Protein AF-A0AAW9MTL5-F1 (afdb_monomer_lite)

Organism: NCBI:txid2053367

Radius of gyration: 68.15 Å; chains: 1; bounding box: 134×142×180 Å

Sequence (869 aa):
MYVNPNKAVVLKGFDPEVTPDTGYDFAGWDTPIEKKIQYSKGDVIKALYNEKGDVIPQEKPDGSDKPAGYITVTFDKGTNGELEGKTVYYVKPNKEVTVPAPKVKPAVGYEFSKWDKELTQTFKEDTKITAEYKTLENIIPQKNTDGSDKPDGYVTVTFKSDANGTLSGTTVYYVKSNTEVDLTSTADAIGKNPNVGYTEDGGTWTPAIESKRYDADAEYTFKFKPLDDVIPKTKDDDSERPEGYVKVTLIPTDKATDIANKVYFVNPNKEVTITNKPEGKTETIDGINYTYIFTGWTVTKGTIASWSDENIKGTFIQDTEITAQYKTSVNPGELIAAPVGKENVITPVGVKPDAKDLIKNIPGSEKDPLPDGTSFDYAENGEPNVNEAGKTTAKVKVTYPNGKTVIVEVPITVVGNVVPQKPGEDKPNVPSNYVKVTFVIDPHTGGKIADGETTIYYVNPDKEVTVPQPKTVAETGYEFEKWNPDTSTAKKYDKDTTVKGNFKKLEDIIPSTDENGKPNAKPEGYVTVRFLTNDNGSLEGETVYYVNPKAKITMKDIKAPTIIPNDDYLVANPEWRPDLTDDNSKIISDRWYLANYKAKVKNPTEFKITYISGNPEGGKVDPKSEVVKIDGGEIKGSTATPNECYKFVKWIDADGNKVSDSEYFVPTDRKEATYVAIFEKKQTTVLVPDPIPCPNPDKPEPKPEKPETDRTSGKDRIETGIEVSKKYFDKSKIVIIADEKDFPDSMTASVLSKILRAPILLTNTNKLDPRVAAEIKRLGAEDVIIVGGENSISEKVAKELANYDKDTVERLAGKDRYETSAEVARRVVGLTGQKRLRSNSKRRNLRRRPNNRSICSKRRIPNPTSKEK

Structure (mmCIF, N/CA/C/O backbone):
data_AF-A0AAW9MTL5-F1
#
_entry.id   AF-A0AAW9MTL5-F1
#
loop_
_atom_site.group_PDB
_atom_site.id
_atom_site.type_symbol
_atom_site.label_atom_id
_atom_site.label_alt_id
_atom_site.label_comp_id
_atom_site.label_asym_id
_atom_site.label_entity_id
_atom_site.label_seq_id
_atom_site.pdbx_PDB_ins_code
_atom_site.Cartn_x
_atom_site.Cartn_y
_atom_site.Cartn_z
_atom_site.occupancy
_atom_site.B_iso_or_equiv
_atom_site.auth_seq_id
_atom_site.auth_comp_id
_atom_site.auth_asym_id
_atom_site.auth_atom_id
_atom_site.pdbx_PDB_model_num
ATOM 1 N N . MET A 1 1 ? -60.647 -87.574 98.867 1.00 71.38 1 MET A N 1
ATOM 2 C CA . MET A 1 1 ? -62.039 -87.717 99.351 1.00 71.38 1 MET A CA 1
ATOM 3 C C . MET A 1 1 ? -62.560 -89.091 98.949 1.00 71.38 1 MET A C 1
ATOM 5 O O . MET A 1 1 ? -62.237 -89.525 97.852 1.00 71.38 1 MET A O 1
ATOM 9 N N . TYR A 1 2 ? -63.313 -89.785 99.807 1.00 76.94 2 TYR A N 1
ATOM 10 C CA . TYR A 1 2 ? -63.921 -91.079 99.465 1.00 76.94 2 TYR A CA 1
ATOM 11 C C . TYR A 1 2 ? -65.425 -90.900 99.268 1.00 76.94 2 TYR A C 1
ATOM 13 O O . TYR A 1 2 ? -66.109 -90.412 100.163 1.00 76.94 2 TYR A O 1
ATOM 21 N N . VAL A 1 3 ? -65.933 -91.298 98.103 1.00 77.88 3 VAL A N 1
ATOM 22 C CA . VAL A 1 3 ? -67.362 -91.257 97.762 1.00 77.88 3 VAL A CA 1
ATOM 23 C C . VAL A 1 3 ? -67.826 -92.644 97.332 1.00 77.88 3 VAL A C 1
ATOM 25 O O . VAL A 1 3 ? -67.032 -93.433 96.824 1.00 77.88 3 VAL A O 1
ATOM 28 N N . ASN A 1 4 ? -69.096 -92.979 97.567 1.00 79.62 4 ASN A N 1
ATOM 29 C CA . ASN A 1 4 ? -69.644 -94.267 97.140 1.00 79.62 4 ASN A CA 1
ATOM 30 C C . ASN A 1 4 ? -69.845 -94.252 95.610 1.00 79.62 4 ASN A C 1
ATOM 32 O O . ASN A 1 4 ? -70.708 -93.503 95.152 1.00 79.62 4 ASN A O 1
ATOM 36 N N . PRO A 1 5 ? -69.126 -95.080 94.829 1.00 77.75 5 PRO A N 1
ATOM 37 C CA . PRO A 1 5 ? -69.142 -94.997 93.366 1.00 77.75 5 PRO A CA 1
ATOM 38 C C . PRO A 1 5 ? -70.513 -95.326 92.749 1.00 77.75 5 PRO A C 1
ATOM 40 O O . PRO A 1 5 ? -70.828 -94.859 91.661 1.00 77.75 5 PRO A O 1
ATOM 43 N N . ASN A 1 6 ? -71.382 -96.055 93.463 1.00 77.44 6 ASN A N 1
ATOM 44 C CA . ASN A 1 6 ? -72.721 -96.419 92.982 1.00 77.44 6 ASN A CA 1
ATOM 45 C C . ASN A 1 6 ? -73.793 -95.361 93.300 1.00 77.44 6 ASN A C 1
ATOM 47 O O . ASN A 1 6 ? -74.970 -95.553 92.990 1.00 77.44 6 ASN A O 1
ATOM 51 N N . LYS A 1 7 ? -73.427 -94.231 93.918 1.00 79.25 7 LYS A N 1
ATOM 52 C CA . LYS A 1 7 ? -74.349 -93.131 94.233 1.00 79.25 7 LYS A CA 1
ATOM 53 C C . LYS A 1 7 ? -73.843 -91.821 93.655 1.00 79.25 7 LYS A C 1
ATOM 55 O O . LYS A 1 7 ? -72.690 -91.455 93.833 1.00 79.25 7 LYS A O 1
ATOM 60 N N . ALA A 1 8 ? -74.749 -91.084 93.022 1.00 83.19 8 ALA A N 1
ATOM 61 C CA . ALA A 1 8 ? -74.452 -89.733 92.588 1.00 83.19 8 ALA A CA 1
ATOM 62 C C . ALA A 1 8 ? -74.334 -88.803 93.810 1.00 83.19 8 ALA A C 1
ATOM 64 O O . ALA A 1 8 ? -75.218 -88.803 94.676 1.00 83.19 8 ALA A O 1
ATOM 65 N N . VAL A 1 9 ? -73.263 -88.015 93.878 1.00 84.12 9 VAL A N 1
ATOM 66 C CA . VAL A 1 9 ? -72.957 -87.084 94.976 1.00 84.12 9 VAL A CA 1
ATOM 67 C C . VAL A 1 9 ? -72.584 -85.709 94.417 1.00 84.12 9 VAL A C 1
ATOM 69 O O . VAL A 1 9 ? -72.175 -85.603 93.267 1.00 84.12 9 VAL A O 1
ATOM 72 N N . VAL A 1 10 ? -72.787 -84.657 95.211 1.00 88.00 10 VAL A N 1
ATOM 73 C CA . VAL A 1 10 ? -72.347 -83.283 94.909 1.00 88.00 10 VAL A CA 1
ATOM 74 C C . VAL A 1 10 ? -71.097 -83.022 95.737 1.00 88.00 10 VAL A C 1
ATOM 76 O O . VAL A 1 10 ? -71.094 -83.350 96.923 1.00 88.00 10 VAL A O 1
ATOM 79 N N . LEU A 1 11 ? -70.055 -82.459 95.126 1.00 88.12 11 LEU A N 1
ATOM 80 C CA . LEU A 1 11 ? -68.767 -82.218 95.786 1.00 88.12 11 LEU A CA 1
ATOM 81 C C . LEU A 1 11 ? -68.521 -80.748 96.152 1.00 88.12 11 LEU A C 1
ATOM 83 O O . LEU A 1 11 ? -67.544 -80.455 96.833 1.00 88.12 11 LEU A O 1
ATOM 87 N N . LYS A 1 12 ? -69.403 -79.828 95.745 1.00 83.69 12 LYS A N 1
ATOM 88 C CA . LYS A 1 12 ? -69.357 -78.414 96.151 1.00 83.69 12 LYS A CA 1
ATOM 89 C C . LYS A 1 12 ? -69.330 -78.275 97.679 1.00 83.69 12 LYS A C 1
ATOM 91 O O . LYS A 1 12 ? -70.178 -78.855 98.357 1.00 83.69 12 LYS A O 1
ATOM 96 N N . GLY A 1 13 ? -68.376 -77.500 98.200 1.00 81.94 13 GLY A N 1
ATOM 97 C CA . GLY A 1 13 ? -68.136 -77.336 99.639 1.00 81.94 13 GLY A CA 1
ATOM 98 C C . GLY A 1 13 ? -67.100 -78.307 100.217 1.00 81.94 13 GLY A C 1
ATOM 99 O O . GLY A 1 13 ? -66.765 -78.205 101.394 1.00 81.94 13 GLY A O 1
ATOM 100 N N . PHE A 1 14 ? -66.583 -79.228 99.398 1.00 84.38 14 PHE A N 1
ATOM 101 C CA . PHE A 1 14 ? -65.423 -80.072 99.705 1.00 84.38 14 PHE A CA 1
ATOM 102 C C . PHE A 1 14 ? -64.233 -79.787 98.775 1.00 84.38 14 PHE A C 1
ATOM 104 O O . PHE A 1 14 ? -63.216 -80.479 98.851 1.00 84.38 14 PHE A O 1
ATOM 111 N N . ASP A 1 15 ? -64.372 -78.822 97.867 1.00 82.56 15 ASP A N 1
ATOM 112 C CA . ASP A 1 15 ? -63.312 -78.369 96.983 1.00 82.56 15 ASP A CA 1
ATOM 113 C C . ASP A 1 15 ? -62.214 -77.633 97.760 1.00 82.56 15 ASP A C 1
ATOM 115 O O . ASP A 1 15 ? -62.500 -76.949 98.745 1.00 82.56 15 ASP A O 1
ATOM 119 N N . PRO A 1 16 ? -60.941 -77.808 97.370 1.00 84.44 16 PRO A N 1
ATOM 120 C CA . PRO A 1 16 ? -59.863 -77.065 97.992 1.00 84.44 16 PRO A CA 1
ATOM 121 C C . PRO A 1 16 ? -59.968 -75.586 97.610 1.00 84.44 16 PRO A C 1
ATOM 123 O O . PRO A 1 16 ? -60.441 -75.238 96.528 1.00 84.44 16 PRO A O 1
ATOM 126 N N . GLU A 1 17 ? -59.470 -74.721 98.485 1.00 81.31 17 GLU A N 1
ATOM 127 C CA . GLU A 1 17 ? -59.284 -73.314 98.154 1.00 81.31 17 GLU A CA 1
ATOM 128 C C . GLU A 1 17 ? -58.236 -73.189 97.040 1.00 81.31 17 GLU A C 1
ATOM 130 O O . GLU A 1 17 ? -57.167 -73.805 97.101 1.00 81.31 17 GLU A O 1
ATOM 135 N N . VAL A 1 18 ? -58.565 -72.429 95.995 1.00 80.88 18 VAL A N 1
ATOM 136 C CA . VAL A 1 18 ? -57.701 -72.244 94.829 1.00 80.88 18 VAL A CA 1
ATOM 137 C C . VAL A 1 18 ? -57.192 -70.812 94.808 1.00 80.88 18 VAL A C 1
ATOM 139 O O . VAL A 1 18 ? -57.977 -69.874 94.688 1.00 80.88 18 VAL A O 1
ATOM 142 N N . THR A 1 19 ? -55.871 -70.659 94.847 1.00 78.62 19 THR A N 1
ATOM 143 C CA . THR A 1 19 ? -55.185 -69.381 94.636 1.00 78.62 19 THR A CA 1
ATOM 144 C C . THR A 1 19 ? -54.468 -69.445 93.286 1.00 78.62 19 THR A C 1
ATOM 146 O O . THR A 1 19 ? -53.452 -70.132 93.192 1.00 78.62 19 THR A O 1
ATOM 149 N N . PRO A 1 20 ? -54.994 -68.803 92.226 1.00 79.12 20 PRO A N 1
ATOM 150 C CA . PRO A 1 20 ? -54.336 -68.778 90.923 1.00 79.12 20 PRO A CA 1
ATOM 151 C C . PRO A 1 20 ? -52.971 -68.080 90.971 1.00 79.12 20 PRO A C 1
ATOM 153 O O . PRO A 1 20 ? -52.792 -67.107 91.706 1.00 79.12 20 PRO A O 1
ATOM 156 N N . ASP A 1 21 ? -52.042 -68.527 90.124 1.00 80.06 21 ASP A N 1
ATOM 157 C CA . ASP A 1 21 ? -50.793 -67.805 89.872 1.00 80.06 21 ASP A CA 1
ATOM 158 C C . ASP A 1 21 ? -51.058 -66.463 89.163 1.00 80.06 21 ASP A C 1
ATOM 160 O O . ASP A 1 21 ? -52.034 -66.300 88.424 1.00 80.06 21 ASP A O 1
ATOM 164 N N . THR A 1 22 ? -50.152 -65.496 89.333 1.00 76.88 22 THR A N 1
ATOM 165 C CA . THR A 1 22 ? -50.244 -64.178 88.685 1.00 76.88 22 THR A CA 1
ATOM 166 C C . THR A 1 22 ? -50.429 -64.302 87.169 1.00 76.88 22 THR A C 1
ATOM 168 O O . THR A 1 22 ? -49.586 -64.852 86.454 1.00 76.88 22 THR A O 1
ATOM 171 N N . GLY A 1 23 ? -51.513 -63.713 86.663 1.00 79.44 23 GLY A N 1
ATOM 172 C CA . GLY A 1 23 ? -51.881 -63.780 85.246 1.00 79.44 23 GLY A CA 1
ATOM 173 C C . GLY A 1 23 ? -52.897 -64.862 84.913 1.00 79.44 23 GLY A C 1
ATOM 174 O O . GLY A 1 23 ? -53.166 -65.058 83.735 1.00 79.44 23 GLY A O 1
ATOM 175 N N . TYR A 1 24 ? -53.480 -65.519 85.913 1.00 80.75 24 TYR A N 1
ATOM 176 C CA . TYR A 1 24 ? -54.536 -66.503 85.726 1.00 80.75 24 TYR A CA 1
ATOM 177 C C . TYR A 1 24 ? -55.735 -66.212 86.630 1.00 80.75 24 TYR A C 1
ATOM 179 O O . TYR A 1 24 ? -55.569 -65.829 87.783 1.00 80.75 24 TYR A O 1
ATOM 187 N N . ASP A 1 25 ? -56.944 -66.427 86.116 1.00 80.94 25 ASP A N 1
ATOM 188 C CA . ASP A 1 25 ? -58.171 -66.461 86.918 1.00 80.94 25 ASP A CA 1
ATOM 189 C C . ASP A 1 25 ? -58.690 -67.890 87.005 1.00 80.94 25 ASP A C 1
ATOM 191 O O . ASP A 1 25 ? -58.700 -68.603 86.001 1.00 80.94 25 ASP A O 1
ATOM 195 N N . PHE A 1 26 ? -59.162 -68.305 88.183 1.00 84.06 26 PHE A N 1
ATOM 196 C CA . PHE A 1 26 ? -59.838 -69.590 88.333 1.00 84.06 26 PHE A CA 1
ATOM 197 C C . PHE A 1 26 ? -61.119 -69.603 87.488 1.00 84.06 26 PHE A C 1
ATOM 199 O O . PHE A 1 26 ? -62.048 -68.834 87.727 1.00 84.06 26 PHE A O 1
ATOM 206 N N . ALA A 1 27 ? -61.157 -70.476 86.484 1.00 84.06 27 ALA A N 1
ATOM 207 C CA . ALA A 1 27 ? -62.264 -70.601 85.540 1.00 84.06 27 ALA A CA 1
ATOM 208 C C . ALA A 1 27 ? -63.310 -71.635 85.991 1.00 84.06 27 ALA A C 1
ATOM 210 O O . ALA A 1 27 ? -64.392 -71.718 85.410 1.00 84.06 27 ALA A O 1
ATOM 211 N N . GLY A 1 28 ? -62.993 -72.424 87.020 1.00 85.12 28 GLY A N 1
ATOM 212 C CA . GLY A 1 28 ? -63.819 -73.515 87.519 1.00 85.12 28 GLY A CA 1
ATOM 213 C C . GLY A 1 28 ? -63.063 -74.839 87.548 1.00 85.12 28 GLY A C 1
ATOM 214 O O . GLY A 1 28 ? -61.854 -74.905 87.344 1.00 85.12 28 GLY A O 1
ATOM 215 N N . TRP A 1 29 ? -63.792 -75.917 87.801 1.00 88.00 29 TRP A N 1
ATOM 216 C CA . TRP A 1 29 ? -63.258 -77.276 87.791 1.00 88.00 29 TRP A CA 1
ATOM 217 C C . TRP A 1 29 ? -63.551 -77.942 86.441 1.00 88.00 29 TRP A C 1
ATOM 219 O O . TRP A 1 29 ? -64.636 -77.757 85.889 1.00 88.00 29 TRP A O 1
ATOM 229 N N . ASP A 1 30 ? -62.611 -78.732 85.916 1.00 87.75 30 ASP A N 1
ATOM 230 C CA . ASP A 1 30 ? -62.773 -79.461 84.645 1.00 87.75 30 ASP A CA 1
ATOM 231 C C . ASP A 1 30 ? -63.940 -80.461 84.669 1.00 87.75 30 ASP A C 1
ATOM 233 O O . ASP A 1 30 ? -64.544 -80.767 83.641 1.00 87.75 30 ASP A O 1
ATOM 237 N N . THR A 1 31 ? -64.306 -80.903 85.870 1.00 85.75 31 THR A N 1
ATOM 238 C CA . THR A 1 31 ? -65.473 -81.723 86.162 1.00 85.75 31 THR A CA 1
ATOM 239 C C . THR A 1 31 ? -66.445 -80.921 87.034 1.00 85.75 31 THR A C 1
ATOM 241 O O . THR A 1 31 ? -66.034 -80.374 88.059 1.00 85.75 31 THR A O 1
ATOM 244 N N . PRO A 1 32 ? -67.748 -80.852 86.698 1.00 83.88 32 PRO A N 1
ATOM 245 C CA . PRO A 1 32 ? -68.708 -80.016 87.414 1.00 83.88 32 PRO A CA 1
ATOM 246 C C . PRO A 1 32 ? -69.022 -80.574 88.810 1.00 83.88 32 PRO A C 1
ATOM 248 O O . PRO A 1 32 ? -69.934 -81.381 88.984 1.00 83.88 32 PRO A O 1
ATOM 251 N N . ILE A 1 33 ? -68.295 -80.098 89.821 1.00 85.69 33 ILE A N 1
ATOM 252 C CA . ILE A 1 33 ? -68.439 -80.518 91.226 1.00 85.69 33 ILE A CA 1
ATOM 253 C C . ILE A 1 33 ? -69.758 -80.086 91.881 1.00 85.69 33 ILE A C 1
ATOM 255 O O . ILE A 1 33 ? -70.152 -80.626 92.915 1.00 85.69 33 ILE A O 1
ATOM 259 N N . GLU A 1 34 ? -70.461 -79.120 91.289 1.00 86.00 34 GLU A N 1
ATOM 260 C CA . GLU A 1 34 ? -71.737 -78.614 91.808 1.00 86.00 34 GLU A CA 1
ATOM 261 C C . GLU A 1 34 ? -72.931 -79.502 91.451 1.00 86.00 34 GLU A C 1
ATOM 263 O O . GLU A 1 34 ? -74.001 -79.389 92.050 1.00 86.00 34 GLU A O 1
ATOM 268 N N . LYS A 1 35 ? -72.766 -80.389 90.465 1.00 85.94 35 LYS A N 1
ATOM 269 C CA . LYS A 1 35 ? -73.828 -81.276 89.991 1.00 85.94 35 LYS A CA 1
ATOM 270 C C . LYS A 1 35 ? -73.754 -82.619 90.709 1.00 85.94 35 LYS A C 1
ATOM 272 O O . LYS A 1 35 ? -72.680 -83.105 91.039 1.00 85.94 35 LYS A O 1
ATOM 277 N N . LYS A 1 36 ? -74.914 -83.246 90.930 1.00 85.12 36 LYS A N 1
ATOM 278 C CA . LYS A 1 36 ? -74.996 -84.572 91.553 1.00 85.12 36 LYS A CA 1
ATOM 279 C C . LYS A 1 36 ? -74.680 -85.640 90.510 1.00 85.12 36 LYS A C 1
ATOM 281 O O . LYS A 1 36 ? -75.563 -86.010 89.740 1.00 85.12 36 LYS A O 1
ATOM 286 N N . ILE A 1 37 ? -73.445 -86.128 90.485 1.00 86.12 37 ILE A N 1
ATOM 287 C CA . ILE A 1 37 ? -72.974 -87.113 89.498 1.00 86.12 37 ILE A CA 1
ATOM 288 C C . ILE A 1 37 ? -72.278 -88.295 90.182 1.00 86.12 37 ILE A C 1
ATOM 290 O O . ILE A 1 37 ? -71.884 -88.204 91.344 1.00 86.12 37 ILE A O 1
ATOM 294 N N . GLN A 1 38 ? -72.205 -89.441 89.500 1.00 85.00 38 GLN A N 1
ATOM 295 C CA . GLN A 1 38 ? -71.426 -90.597 89.962 1.00 85.00 38 GLN A CA 1
ATOM 296 C C . GLN A 1 38 ? -69.956 -90.412 89.578 1.00 85.00 38 GLN A C 1
ATOM 298 O O . GLN A 1 38 ? -69.668 -89.949 88.477 1.00 85.00 38 GLN A O 1
ATOM 303 N N . TYR A 1 39 ? -69.053 -90.798 90.478 1.00 82.75 39 TYR A N 1
ATOM 304 C CA . TYR A 1 39 ? -67.606 -90.718 90.279 1.00 82.75 39 TYR A CA 1
ATOM 305 C C . TYR A 1 39 ? -67.002 -92.118 90.255 1.00 82.75 39 TYR A C 1
ATOM 307 O O . TYR A 1 39 ? -67.418 -93.000 91.015 1.00 82.75 39 TYR A O 1
ATOM 315 N N . SER A 1 40 ? -66.008 -92.310 89.397 1.00 83.06 40 SER A N 1
ATOM 316 C CA . SER A 1 40 ? -65.271 -93.561 89.287 1.00 83.06 40 SER A CA 1
ATOM 317 C C . SER A 1 40 ? -64.065 -93.570 90.222 1.00 83.06 40 SER A C 1
ATOM 319 O O . SER A 1 40 ? -63.538 -92.544 90.659 1.00 83.06 40 SER A O 1
ATOM 321 N N . LYS A 1 41 ? -63.619 -94.775 90.585 1.00 80.88 41 LYS A N 1
ATOM 322 C CA . LYS A 1 41 ? -62.445 -94.938 91.443 1.00 80.88 41 LYS A CA 1
ATOM 323 C C . LYS A 1 41 ? -61.204 -94.413 90.712 1.00 80.88 41 LYS A C 1
ATOM 325 O O . LYS A 1 41 ? -60.781 -95.015 89.732 1.00 80.88 41 LYS A O 1
ATOM 330 N N . GLY A 1 42 ? -60.593 -93.361 91.256 1.00 82.69 42 GLY A N 1
ATOM 331 C CA . GLY A 1 42 ? -59.363 -92.763 90.727 1.00 82.69 42 GLY A CA 1
ATOM 332 C C . GLY A 1 42 ? -59.558 -91.474 89.927 1.00 82.69 42 GLY A C 1
ATOM 333 O O . GLY A 1 42 ? -58.570 -90.972 89.400 1.00 82.69 42 GLY A O 1
ATOM 334 N N . ASP A 1 43 ? -60.779 -90.931 89.851 1.00 85.44 43 ASP A N 1
ATOM 335 C CA . ASP A 1 43 ? -61.040 -89.663 89.161 1.00 85.44 43 ASP A CA 1
ATOM 336 C C . ASP A 1 43 ? -60.184 -88.517 89.725 1.00 85.44 43 ASP A C 1
ATOM 338 O O . ASP A 1 43 ? -60.074 -88.329 90.941 1.00 85.44 43 ASP A O 1
ATOM 342 N N . VAL A 1 44 ? -59.598 -87.732 88.818 1.00 86.00 44 VAL A N 1
ATOM 343 C CA . VAL A 1 44 ? -58.824 -86.527 89.132 1.00 86.00 44 VAL A CA 1
ATOM 344 C C . VAL A 1 44 ? -59.556 -85.337 88.536 1.00 86.00 44 VAL A C 1
ATOM 346 O O . VAL A 1 44 ? -59.664 -85.235 87.319 1.00 86.00 44 VAL A O 1
ATOM 349 N N . ILE A 1 45 ? -60.033 -84.444 89.400 1.00 86.62 45 ILE A N 1
ATOM 350 C CA . ILE A 1 45 ? -60.679 -83.190 89.010 1.00 86.62 45 ILE A CA 1
ATOM 351 C C . ILE A 1 45 ? -59.628 -82.085 89.093 1.00 86.62 45 ILE A C 1
ATOM 353 O O . ILE A 1 45 ? -59.000 -81.910 90.140 1.00 86.62 45 ILE A O 1
ATOM 357 N N . LYS A 1 46 ? -59.406 -81.364 87.996 1.00 87.94 46 LYS A N 1
ATOM 358 C CA . LYS A 1 46 ? -58.395 -80.304 87.900 1.00 87.94 46 LYS A CA 1
ATOM 359 C C . LYS A 1 46 ? -59.049 -78.930 87.885 1.00 87.94 46 LYS A C 1
ATOM 361 O O . LYS A 1 46 ? -60.118 -78.741 87.311 1.00 87.94 46 LYS A O 1
ATOM 366 N N . ALA A 1 47 ? -58.378 -77.961 88.496 1.00 86.25 47 ALA A N 1
ATOM 367 C CA . ALA A 1 47 ? -58.732 -76.559 88.343 1.00 86.25 47 ALA A CA 1
ATOM 368 C C . ALA A 1 47 ? -58.388 -76.101 86.916 1.00 86.25 47 ALA A C 1
ATOM 370 O O . ALA A 1 47 ? -57.292 -76.370 86.420 1.00 86.25 47 ALA A O 1
ATOM 371 N N . LEU A 1 48 ? -59.330 -75.425 86.267 1.00 85.00 48 LEU A N 1
ATOM 372 C CA . LEU A 1 48 ? -59.137 -74.735 84.999 1.00 85.00 48 LEU A CA 1
ATOM 373 C C . LEU A 1 48 ? -58.879 -73.256 85.271 1.00 85.00 48 LEU A C 1
ATOM 375 O O . LEU A 1 48 ? -59.442 -72.682 86.206 1.00 85.00 48 LEU A O 1
ATOM 379 N N . TYR A 1 49 ? -58.063 -72.633 84.425 1.00 85.38 49 TYR A N 1
ATOM 380 C CA . TYR A 1 49 ? -57.722 -71.223 84.548 1.00 85.38 49 TYR A CA 1
ATOM 381 C C . TYR A 1 49 ? -57.776 -70.514 83.199 1.00 85.38 49 TYR A C 1
ATOM 383 O O . TYR A 1 49 ? -57.425 -71.099 82.175 1.00 85.38 49 TYR A O 1
ATOM 391 N N . ASN A 1 50 ? -58.174 -69.244 83.217 1.00 83.06 50 ASN A N 1
ATOM 392 C CA . ASN A 1 50 ? -58.103 -68.352 82.062 1.00 83.06 50 ASN A CA 1
ATOM 393 C C . ASN A 1 50 ? -56.861 -67.465 82.183 1.00 83.06 50 ASN A C 1
ATOM 395 O O . ASN A 1 50 ? -56.674 -66.828 83.219 1.00 83.06 50 ASN A O 1
ATOM 399 N N . GLU A 1 51 ? -56.031 -67.409 81.141 1.00 84.44 51 GLU A N 1
ATOM 400 C CA . GLU A 1 51 ? -54.859 -66.527 81.102 1.00 84.44 51 GLU A CA 1
ATOM 401 C C . GLU A 1 51 ? -55.276 -65.068 80.845 1.00 84.44 51 GLU A C 1
ATOM 403 O O . GLU A 1 51 ? -56.122 -64.779 79.995 1.00 84.44 51 GLU A O 1
ATOM 408 N N . LYS A 1 52 ? -54.672 -64.138 81.585 1.00 84.38 52 LYS A N 1
ATOM 409 C CA . LYS A 1 52 ? -54.813 -62.690 81.413 1.00 84.38 52 LYS A CA 1
ATOM 410 C C . LYS A 1 52 ? -53.701 -62.142 80.524 1.00 84.38 52 LYS A C 1
ATOM 412 O O . LYS A 1 52 ? -52.567 -62.608 80.573 1.00 84.38 52 LYS A O 1
ATOM 417 N N . GLY A 1 53 ? -54.022 -61.103 79.751 1.00 85.75 53 GLY A N 1
ATOM 418 C CA . GLY A 1 53 ? -53.046 -60.410 78.907 1.00 85.75 53 GLY A CA 1
ATOM 419 C C . GLY A 1 53 ? -51.879 -59.824 79.708 1.00 85.75 53 GLY A C 1
ATOM 420 O O . GLY A 1 53 ? -52.013 -59.528 80.895 1.00 85.75 53 GLY A O 1
ATOM 421 N N . ASP A 1 54 ? -50.726 -59.648 79.062 1.00 90.56 54 ASP A N 1
ATOM 422 C CA . ASP A 1 54 ? -49.514 -59.151 79.729 1.00 90.56 54 ASP A CA 1
ATOM 423 C C . ASP A 1 54 ? -49.519 -57.634 79.965 1.00 90.56 54 ASP A C 1
ATOM 425 O O . ASP A 1 54 ? -48.844 -57.158 80.876 1.00 90.56 54 ASP A O 1
ATOM 429 N N . VAL A 1 55 ? -50.279 -56.887 79.156 1.00 92.38 55 VAL A N 1
ATOM 430 C CA . VAL A 1 55 ? -50.505 -55.440 79.280 1.00 92.38 55 VAL A CA 1
ATOM 431 C C . VAL A 1 55 ? -51.998 -55.189 79.146 1.00 92.38 55 VAL A C 1
ATOM 433 O O . VAL A 1 55 ? -52.594 -55.489 78.112 1.00 92.38 55 VAL A O 1
ATOM 436 N N . ILE A 1 56 ? -52.610 -54.656 80.195 1.00 91.00 56 ILE A N 1
ATOM 437 C CA . ILE A 1 56 ? -54.053 -54.441 80.278 1.00 91.00 56 ILE A CA 1
ATOM 438 C C . ILE A 1 56 ? -54.285 -52.953 80.558 1.00 91.00 56 ILE A C 1
ATOM 440 O O . ILE A 1 56 ? -53.791 -52.463 81.571 1.00 91.00 56 ILE A O 1
ATOM 444 N N . PRO A 1 57 ? -54.984 -52.200 79.694 1.00 93.06 57 PRO A N 1
ATOM 445 C CA . PRO A 1 57 ? -55.319 -50.811 79.992 1.00 93.06 57 PRO A CA 1
ATOM 446 C C . PRO A 1 57 ? -56.253 -50.736 81.201 1.00 93.06 57 PRO A C 1
ATOM 448 O O . PRO A 1 57 ? -57.144 -51.569 81.353 1.00 93.06 57 PRO A O 1
ATOM 451 N N . GLN A 1 58 ? -56.074 -49.720 82.042 1.00 93.75 58 GLN A N 1
ATOM 452 C CA . GLN A 1 58 ? -57.039 -49.430 83.097 1.00 93.75 58 GLN A CA 1
ATOM 453 C C . GLN A 1 58 ? -58.359 -48.950 82.472 1.00 93.75 58 GLN A C 1
ATOM 455 O O . GLN A 1 58 ? -58.395 -47.986 81.693 1.00 93.75 58 GLN A O 1
ATOM 460 N N . GLU A 1 59 ? -59.457 -49.609 82.832 1.00 91.00 59 GLU A N 1
ATOM 461 C CA . GLU A 1 59 ? -60.814 -49.248 82.423 1.00 91.00 59 GLU A CA 1
ATOM 462 C C . GLU A 1 59 ? -61.582 -48.561 83.555 1.00 91.00 59 GLU A C 1
ATOM 464 O O . GLU A 1 59 ? -62.386 -47.665 83.291 1.00 91.00 59 GLU A O 1
ATOM 469 N N . LYS A 1 60 ? -61.316 -48.923 84.817 1.00 89.19 60 LYS A N 1
ATOM 470 C CA . LYS A 1 60 ? -61.983 -48.321 85.980 1.00 89.19 60 LYS A CA 1
ATOM 471 C C . LYS A 1 60 ? -61.077 -47.310 86.687 1.00 89.19 60 LYS A C 1
ATOM 473 O O . LYS A 1 60 ? -60.013 -47.696 87.162 1.00 89.19 60 LYS A O 1
ATOM 478 N N . PRO A 1 61 ? -61.485 -46.034 86.841 1.00 84.25 61 PRO A N 1
ATOM 479 C CA . PRO A 1 61 ? -60.646 -44.996 87.455 1.00 84.25 61 PRO A CA 1
ATOM 480 C C . PRO A 1 61 ? -60.196 -45.285 88.895 1.00 84.25 61 PRO A C 1
ATOM 482 O O . PRO A 1 61 ? -59.152 -44.796 89.314 1.00 84.25 61 PRO A O 1
ATOM 485 N N . ASP A 1 62 ? -60.967 -46.075 89.648 1.00 85.06 62 ASP A N 1
ATOM 486 C CA . ASP A 1 62 ? -60.645 -46.477 91.025 1.00 85.06 62 ASP A CA 1
ATOM 487 C C . ASP A 1 62 ? -59.586 -47.593 91.111 1.00 85.06 62 ASP A C 1
ATOM 489 O O . ASP A 1 62 ? -59.109 -47.917 92.196 1.00 85.06 62 ASP A O 1
ATOM 493 N N . GLY A 1 63 ? -59.218 -48.178 89.968 1.00 84.12 63 GLY A N 1
ATOM 494 C CA . GLY A 1 63 ? -58.242 -49.255 89.846 1.00 84.12 63 GLY A CA 1
ATOM 495 C C . GLY A 1 63 ? -58.708 -50.603 90.389 1.00 84.12 63 GLY A C 1
ATOM 496 O O . GLY A 1 63 ? -57.892 -51.507 90.571 1.00 84.12 63 GLY A O 1
ATOM 497 N N . SER A 1 64 ? -60.012 -50.761 90.640 1.00 84.31 64 SER A N 1
ATOM 498 C CA . SER A 1 64 ? -60.613 -52.016 91.113 1.00 84.31 64 SER A CA 1
ATOM 499 C C . SER A 1 64 ? -60.534 -53.162 90.095 1.00 84.31 64 SER A C 1
ATOM 501 O O . SER A 1 64 ? -60.805 -54.314 90.426 1.00 84.31 64 SER A O 1
ATOM 503 N N . ASP A 1 65 ? -60.180 -52.860 88.849 1.00 87.94 65 ASP A N 1
ATOM 504 C CA . ASP A 1 65 ? -59.929 -53.797 87.758 1.00 87.94 65 ASP A CA 1
ATOM 505 C C . ASP A 1 65 ? -58.472 -54.284 87.679 1.00 87.94 65 ASP A C 1
ATOM 507 O O . ASP A 1 65 ? -58.186 -55.161 86.861 1.00 87.94 65 ASP A O 1
ATOM 511 N N . LYS A 1 66 ? -57.562 -53.785 88.534 1.00 89.50 66 LYS A N 1
ATOM 512 C CA . LYS A 1 66 ? -56.170 -54.254 88.601 1.00 89.50 66 LYS A CA 1
ATOM 513 C C . LYS A 1 66 ? -56.121 -55.753 88.927 1.00 89.50 66 LYS A C 1
ATOM 515 O O . LYS A 1 66 ? -56.532 -56.152 90.021 1.00 89.50 66 LYS A O 1
ATOM 520 N N . PRO A 1 67 ? -55.580 -56.606 88.037 1.00 88.31 67 PRO A N 1
ATOM 521 C CA . PRO A 1 67 ? -55.414 -58.018 88.351 1.00 88.31 67 PRO A CA 1
ATOM 522 C C . PRO A 1 67 ? -54.435 -58.223 89.511 1.00 88.31 67 PRO A C 1
ATOM 524 O O . PRO A 1 67 ? -53.420 -57.529 89.618 1.00 88.31 67 PRO A O 1
ATOM 527 N N . ALA A 1 68 ? -54.713 -59.209 90.364 1.00 82.56 68 ALA A N 1
ATOM 528 C CA . ALA A 1 68 ? -53.820 -59.563 91.461 1.00 82.56 68 ALA A CA 1
ATOM 529 C C . ALA A 1 68 ? -52.410 -59.899 90.935 1.00 82.56 68 ALA A C 1
ATOM 531 O O . ALA A 1 68 ? -52.254 -60.617 89.946 1.00 82.56 68 ALA A O 1
ATOM 532 N N . GLY A 1 69 ? -51.382 -59.345 91.584 1.00 85.19 69 GLY A N 1
ATOM 533 C CA . GLY A 1 69 ? -49.976 -59.556 91.227 1.00 85.19 69 GLY A CA 1
ATOM 534 C C . GLY A 1 69 ? -49.457 -58.748 90.030 1.00 85.19 69 GLY A C 1
ATOM 535 O O . GLY A 1 69 ? -48.268 -58.833 89.738 1.00 85.19 69 GLY A O 1
ATOM 536 N N . TYR A 1 70 ? -50.294 -57.958 89.347 1.00 92.25 70 TYR A N 1
ATOM 537 C CA . TYR A 1 70 ? -49.837 -57.040 88.296 1.00 92.25 70 TYR A CA 1
ATOM 538 C C . TYR A 1 70 ? -49.269 -55.756 88.908 1.00 92.25 70 TYR A C 1
ATOM 540 O O . TYR A 1 70 ? -49.632 -55.361 90.017 1.00 92.25 70 TYR A O 1
ATOM 548 N N . ILE A 1 71 ? -48.411 -55.073 88.159 1.00 92.75 71 ILE A N 1
ATOM 549 C CA . ILE A 1 71 ? -47.858 -53.758 88.511 1.00 92.75 71 ILE A CA 1
ATOM 550 C C . ILE A 1 71 ? -48.463 -52.670 87.629 1.00 92.75 71 ILE A C 1
ATOM 552 O O . ILE A 1 71 ? -48.948 -52.944 86.534 1.00 92.75 71 ILE A O 1
ATOM 556 N N . THR A 1 72 ? -48.482 -51.438 88.119 1.00 94.81 72 THR A N 1
ATOM 557 C CA . THR A 1 72 ? -49.089 -50.292 87.438 1.00 94.81 72 THR A CA 1
ATOM 558 C C . THR A 1 72 ? -48.021 -49.478 86.713 1.00 94.81 72 THR A C 1
ATOM 560 O O . THR A 1 72 ? -47.059 -49.024 87.329 1.00 94.81 72 THR A O 1
ATOM 563 N N . VAL A 1 73 ? -48.211 -49.242 85.416 1.00 95.81 73 VAL A N 1
ATOM 564 C CA . VAL A 1 73 ? -47.427 -48.286 84.630 1.00 95.81 73 VAL A CA 1
ATOM 565 C C . VAL A 1 73 ? -48.286 -47.064 84.335 1.00 95.81 73 VAL A C 1
ATOM 567 O O . VAL A 1 73 ? -49.352 -47.191 83.732 1.00 95.81 73 VAL A O 1
ATOM 570 N N . THR A 1 74 ? -47.816 -45.887 84.744 1.00 95.81 74 THR A N 1
ATOM 571 C CA . THR A 1 74 ? -48.539 -44.617 84.602 1.00 95.81 74 THR A CA 1
ATOM 572 C C . THR A 1 74 ? -47.739 -43.630 83.759 1.00 95.81 74 THR A C 1
ATOM 574 O O . THR A 1 74 ? -46.605 -43.294 84.099 1.00 95.81 74 THR A O 1
ATOM 577 N N . PHE A 1 75 ? -48.345 -43.117 82.693 1.00 97.00 75 PHE A N 1
ATOM 578 C CA . PHE A 1 75 ? -47.826 -42.014 81.896 1.00 97.00 75 PHE A CA 1
ATOM 579 C C . PHE A 1 75 ? -48.169 -40.668 82.528 1.00 97.00 75 PHE A C 1
ATOM 581 O O . PHE A 1 75 ? -49.320 -40.400 82.877 1.00 97.00 75 PHE A O 1
ATOM 588 N N . ASP A 1 76 ? -47.170 -39.801 82.625 1.00 94.62 76 ASP A N 1
ATOM 589 C CA . ASP A 1 76 ? -47.296 -38.442 83.126 1.00 94.62 76 ASP A CA 1
ATOM 590 C C . ASP A 1 76 ? -46.957 -37.431 82.040 1.00 94.62 76 ASP A C 1
ATOM 592 O O . ASP A 1 76 ? -46.000 -37.583 81.278 1.00 94.62 76 ASP A O 1
ATOM 596 N N . LYS A 1 77 ? -47.775 -36.383 81.969 1.00 92.44 77 LYS A N 1
ATOM 597 C CA . LYS A 1 77 ? -47.677 -35.357 80.934 1.00 92.44 77 LYS A CA 1
ATOM 598 C C . LYS A 1 77 ? -46.438 -34.469 81.072 1.00 92.44 77 LYS A C 1
ATOM 600 O O . LYS A 1 77 ? -46.135 -33.725 80.143 1.00 92.44 77 LYS A O 1
ATOM 605 N N . GLY A 1 78 ? -45.739 -34.515 82.205 1.00 89.69 78 GLY A N 1
ATOM 606 C CA . GLY A 1 78 ? -44.682 -33.573 82.544 1.00 89.69 78 GLY A CA 1
ATOM 607 C C . GLY A 1 78 ? -45.230 -32.165 82.794 1.00 89.69 78 GLY A C 1
ATOM 608 O O . GLY A 1 78 ? -46.422 -31.956 83.022 1.00 89.69 78 GLY A O 1
ATOM 609 N N . THR A 1 79 ? -44.354 -31.163 82.765 1.00 87.31 79 THR A N 1
ATOM 610 C CA . THR A 1 79 ? -44.725 -29.771 83.072 1.00 87.31 79 THR A CA 1
ATOM 611 C C . THR A 1 79 ? -45.253 -28.983 81.871 1.00 87.31 79 THR A C 1
ATOM 613 O O . THR A 1 79 ? -46.001 -28.032 82.070 1.00 87.31 79 THR A O 1
ATOM 616 N N . ASN A 1 80 ? -44.905 -29.372 80.637 1.00 88.62 80 ASN A N 1
ATOM 617 C CA . ASN A 1 80 ? -45.085 -28.542 79.437 1.00 88.62 80 ASN A CA 1
ATOM 618 C C . ASN A 1 80 ? -45.924 -29.209 78.331 1.00 88.62 80 ASN A C 1
ATOM 620 O O . ASN A 1 80 ? -45.678 -28.989 77.146 1.00 88.62 80 ASN A O 1
ATOM 624 N N . GLY A 1 81 ? -46.932 -30.001 78.699 1.00 87.25 81 GLY A N 1
ATOM 625 C CA . GLY A 1 81 ? -47.889 -30.542 77.734 1.00 87.25 81 GLY A CA 1
ATOM 626 C C . GLY A 1 81 ? -49.088 -31.253 78.354 1.00 87.25 81 GLY A C 1
ATOM 627 O O . GLY A 1 81 ? -49.312 -31.232 79.569 1.00 87.25 81 GLY A O 1
ATOM 628 N N . GLU A 1 82 ? -49.879 -31.863 77.481 1.00 90.75 82 GLU A N 1
ATOM 629 C CA . GLU A 1 82 ? -51.055 -32.672 77.790 1.00 90.75 82 GLU A CA 1
ATOM 630 C C . GLU A 1 82 ? -50.948 -34.045 77.116 1.00 90.75 82 GLU A C 1
ATOM 632 O O . GLU A 1 82 ? -50.282 -34.195 76.089 1.00 90.75 82 GLU A O 1
ATOM 637 N N . LEU A 1 83 ? -51.595 -35.054 77.706 1.00 92.56 83 LEU A N 1
ATOM 638 C CA . LEU A 1 83 ? -51.672 -36.403 77.147 1.00 92.56 83 LEU A CA 1
ATOM 639 C C . LEU A 1 83 ? -53.096 -36.693 76.689 1.00 92.56 83 LEU A C 1
ATOM 641 O O . LEU A 1 83 ? -54.050 -36.446 77.425 1.00 92.56 83 LEU A O 1
ATOM 645 N N . GLU A 1 84 ? -53.218 -37.267 75.499 1.00 89.88 84 GLU A N 1
ATOM 646 C CA . GLU A 1 84 ? -54.476 -37.727 74.924 1.00 89.88 84 GLU A CA 1
ATOM 647 C C . GLU A 1 84 ? -54.429 -39.254 74.756 1.00 89.88 84 GLU A C 1
ATOM 649 O O . GLU A 1 84 ? -53.511 -39.804 74.140 1.00 89.88 84 GLU A O 1
ATOM 654 N N . GLY A 1 85 ? -55.417 -39.951 75.325 1.00 89.50 85 GLY A N 1
ATOM 655 C CA . GLY A 1 85 ? -55.517 -41.413 75.307 1.00 89.50 85 GLY A CA 1
ATOM 656 C C . GLY A 1 85 ? -55.361 -42.062 76.686 1.00 89.50 85 GLY A C 1
ATOM 657 O O . GLY A 1 85 ? -55.499 -41.416 77.722 1.00 89.50 85 GLY A O 1
ATOM 658 N N . LYS A 1 86 ? -55.114 -43.376 76.698 1.00 92.38 86 LYS A N 1
ATOM 659 C CA . LYS A 1 86 ? -54.959 -44.172 77.925 1.00 92.38 86 LYS A CA 1
ATOM 660 C C . LYS A 1 86 ? -53.587 -43.912 78.554 1.00 92.38 86 LYS A C 1
ATOM 662 O O . LYS A 1 86 ? -52.564 -44.051 77.889 1.00 92.38 86 LYS A O 1
ATOM 667 N N . THR A 1 87 ? -53.575 -43.556 79.837 1.00 94.31 87 THR A N 1
ATOM 668 C CA . THR A 1 87 ? -52.355 -43.190 80.577 1.00 94.31 87 THR A CA 1
ATOM 669 C C . THR A 1 87 ? -51.963 -44.197 81.650 1.00 94.31 87 THR A C 1
ATOM 671 O O . THR A 1 87 ? -50.879 -44.070 82.205 1.00 94.31 87 THR A O 1
ATOM 674 N N . VAL A 1 88 ? -52.791 -45.200 81.945 1.00 94.94 88 VAL A N 1
ATOM 675 C CA . VAL A 1 88 ? -52.498 -46.201 82.979 1.00 94.94 88 VAL A CA 1
ATOM 676 C C . VAL A 1 88 ? -52.717 -47.606 82.435 1.00 94.94 88 VAL A C 1
ATOM 678 O O . VAL A 1 88 ? -53.750 -47.893 81.826 1.00 94.94 88 VAL A O 1
ATOM 681 N N . TYR A 1 89 ? -51.741 -48.478 82.677 1.00 95.50 89 TYR A N 1
ATOM 682 C CA . TYR A 1 89 ? -51.753 -49.877 82.265 1.00 95.50 89 TYR A CA 1
ATOM 683 C C . TYR A 1 89 ? -51.311 -50.787 83.412 1.00 95.50 89 TYR A C 1
ATOM 685 O O . TYR A 1 89 ? -50.391 -50.462 84.161 1.00 95.50 89 TYR A O 1
ATOM 693 N N . TYR A 1 90 ? -51.933 -51.956 83.521 1.00 94.12 90 TYR A N 1
ATOM 694 C CA . TYR A 1 90 ? -51.508 -53.048 84.385 1.00 94.12 90 TYR A CA 1
ATOM 695 C C . TYR A 1 90 ? -50.640 -54.015 83.597 1.00 94.12 90 TYR A C 1
ATOM 697 O O . TYR A 1 90 ? -51.060 -54.546 82.570 1.00 94.12 90 TYR A O 1
ATOM 705 N N . VAL A 1 91 ? -49.438 -54.262 84.098 1.00 93.00 91 VAL A N 1
ATOM 706 C CA . VAL A 1 91 ? -48.418 -55.066 83.433 1.00 93.00 91 VAL A CA 1
ATOM 707 C C . VAL A 1 91 ? -48.073 -56.292 84.270 1.00 93.00 91 VAL A C 1
ATOM 709 O O . VAL A 1 91 ? -47.958 -56.210 85.495 1.00 93.00 91 VAL A O 1
ATOM 712 N N . LYS A 1 92 ? -47.889 -57.437 83.610 1.00 89.44 92 LYS A N 1
ATOM 713 C CA . LYS A 1 92 ? -47.395 -58.659 84.250 1.00 89.44 92 LYS A CA 1
ATOM 714 C C . LYS A 1 92 ? -45.917 -58.477 84.639 1.00 89.44 92 LYS A C 1
ATOM 716 O O . LYS A 1 92 ? -45.098 -58.191 83.764 1.00 89.44 92 LYS A O 1
ATOM 721 N N . PRO A 1 93 ? -45.542 -58.632 85.921 1.00 87.88 93 PRO A N 1
ATOM 722 C CA . PRO A 1 93 ? -44.174 -58.376 86.362 1.00 87.88 93 PRO A CA 1
ATOM 723 C C . PRO A 1 93 ? -43.192 -59.420 85.817 1.00 87.88 93 PRO A C 1
ATOM 725 O O . PRO A 1 93 ? -43.563 -60.564 85.553 1.00 87.88 93 PRO A O 1
ATOM 728 N N . ASN A 1 94 ? -41.913 -59.043 85.716 1.00 85.44 94 ASN A N 1
ATOM 729 C CA . ASN A 1 94 ? -40.800 -59.916 85.300 1.00 85.44 94 ASN A CA 1
ATOM 730 C C . ASN A 1 94 ? -40.912 -60.504 83.879 1.00 85.44 94 ASN A C 1
ATOM 732 O O . ASN A 1 94 ? -40.157 -61.413 83.531 1.00 85.44 94 ASN A O 1
ATOM 736 N N . LYS A 1 95 ? -41.813 -59.967 83.052 1.00 87.06 95 LYS A N 1
ATOM 737 C CA . LYS A 1 95 ? -41.908 -60.243 81.619 1.00 87.06 95 LYS A CA 1
ATOM 738 C C . LYS A 1 95 ? -41.643 -58.953 80.848 1.00 87.06 95 LYS A C 1
ATOM 740 O O . LYS A 1 95 ? -42.135 -57.893 81.231 1.00 87.06 95 LYS A O 1
ATOM 745 N N . GLU A 1 96 ? -40.846 -59.035 79.789 1.00 91.88 96 GLU A N 1
ATOM 746 C CA . GLU A 1 96 ? -40.631 -57.898 78.897 1.00 91.88 96 GLU A CA 1
ATOM 747 C C . GLU A 1 96 ? -41.902 -57.632 78.095 1.00 91.88 96 GLU A C 1
ATOM 749 O O . GLU A 1 96 ? -42.451 -58.534 77.458 1.00 91.88 96 GLU A O 1
ATOM 754 N N . VAL A 1 97 ? -42.377 -56.392 78.152 1.00 92.31 97 VAL A N 1
ATOM 755 C CA . VAL A 1 97 ? -43.559 -55.943 77.421 1.00 92.31 97 VAL A CA 1
ATOM 756 C C . VAL A 1 97 ? -43.355 -54.517 76.915 1.00 92.31 97 VAL A C 1
ATOM 758 O O . VAL A 1 97 ? -42.569 -53.754 77.480 1.00 92.31 97 VAL A O 1
ATOM 761 N N . THR A 1 98 ? -44.103 -54.140 75.881 1.00 94.06 98 THR A N 1
ATOM 762 C CA . THR A 1 98 ? -44.188 -52.760 75.387 1.00 94.06 98 THR A CA 1
ATOM 763 C C . THR A 1 98 ? -45.516 -52.149 75.808 1.00 94.06 98 THR A C 1
ATOM 765 O O . THR A 1 98 ? -46.575 -52.698 75.499 1.00 94.06 98 THR A O 1
ATOM 768 N N . VAL A 1 99 ? -45.477 -50.999 76.480 1.00 93.75 99 VAL A N 1
ATOM 769 C CA . VAL A 1 99 ? -46.696 -50.277 76.867 1.00 93.75 99 VAL A CA 1
ATOM 770 C C . VAL A 1 99 ? -47.057 -49.247 75.784 1.00 93.75 99 VAL A C 1
ATOM 772 O O . VAL A 1 99 ? -46.198 -48.440 75.419 1.00 93.75 99 VAL A O 1
ATOM 775 N N . PRO A 1 100 ? -48.299 -49.231 75.255 1.00 92.94 100 PRO A N 1
ATOM 776 C CA . PRO A 1 100 ? -48.712 -48.243 74.258 1.00 92.94 100 PRO A CA 1
ATOM 777 C C . PRO A 1 100 ? -48.701 -46.818 74.833 1.00 92.94 100 PRO A C 1
ATOM 779 O O . PRO A 1 100 ? -49.411 -46.527 75.797 1.00 92.94 100 PRO A O 1
ATOM 782 N N . ALA A 1 101 ? -47.910 -45.924 74.234 1.00 92.62 101 ALA A N 1
ATOM 783 C CA . ALA A 1 101 ? -47.817 -44.537 74.681 1.00 92.62 101 ALA A CA 1
ATOM 784 C C . ALA A 1 101 ? -49.030 -43.696 74.235 1.00 92.62 101 ALA A C 1
ATOM 786 O O . ALA A 1 101 ? -49.500 -43.850 73.103 1.00 92.62 101 ALA A O 1
ATOM 787 N N . PRO A 1 102 ? -49.516 -42.774 75.086 1.00 93.81 102 PRO A N 1
ATOM 788 C CA . PRO A 1 102 ? -50.517 -41.788 74.696 1.00 93.81 102 PRO A CA 1
ATOM 789 C C . PRO A 1 102 ? -49.925 -40.747 73.736 1.00 93.81 102 PRO A C 1
ATOM 791 O O . PRO A 1 102 ? -48.707 -40.564 73.649 1.00 93.81 102 PRO A O 1
ATOM 794 N N . LYS A 1 103 ? -50.797 -40.023 73.032 1.00 91.19 103 LYS A N 1
ATOM 795 C CA . LYS A 1 103 ? -50.387 -38.912 72.169 1.00 91.19 103 LYS A CA 1
ATOM 796 C C . LYS A 1 103 ? -50.031 -37.705 73.037 1.00 91.19 103 LYS A C 1
ATOM 798 O O . LYS A 1 103 ? -50.813 -37.315 73.902 1.00 91.19 103 LYS A O 1
ATOM 803 N N . VAL A 1 104 ? -48.865 -37.110 72.797 1.00 91.44 104 VAL A N 1
ATOM 804 C CA . VAL A 1 104 ? -48.411 -35.909 73.512 1.00 91.44 104 VAL A CA 1
ATOM 805 C C . VAL A 1 104 ? -48.810 -34.668 72.724 1.00 91.44 104 VAL A C 1
ATOM 807 O O . VAL A 1 104 ? -48.504 -34.565 71.536 1.00 91.44 104 VAL A O 1
ATOM 810 N N . LYS A 1 105 ? -49.465 -33.715 73.390 1.00 88.12 105 LYS A N 1
ATOM 811 C CA . LYS A 1 105 ? -49.731 -32.369 72.875 1.00 88.12 105 LYS A CA 1
ATOM 812 C C . LYS A 1 105 ? -48.903 -31.354 73.676 1.00 88.12 105 LYS A C 1
ATOM 814 O O . LYS A 1 105 ? -49.281 -31.035 74.806 1.00 88.12 105 LYS A O 1
ATOM 819 N N . PRO A 1 106 ? -47.763 -30.877 73.150 1.00 88.88 106 PRO A N 1
ATOM 820 C CA . PRO A 1 106 ? -46.933 -29.889 73.837 1.00 88.88 106 PRO A CA 1
ATOM 821 C C . PRO A 1 106 ? -47.658 -28.555 74.064 1.00 88.88 106 PRO A C 1
ATOM 823 O O . PRO A 1 106 ? -48.537 -28.166 73.296 1.00 88.88 106 PRO A O 1
ATOM 826 N N . ALA A 1 107 ? -47.269 -27.835 75.115 1.00 87.06 107 ALA A N 1
ATOM 827 C CA . ALA A 1 107 ? -47.684 -26.453 75.340 1.00 87.06 107 ALA A CA 1
ATOM 828 C C . ALA A 1 107 ? -46.968 -25.491 74.370 1.00 87.06 107 ALA A C 1
ATOM 830 O O . ALA A 1 107 ? -45.875 -25.778 73.884 1.00 87.06 107 ALA A O 1
ATOM 831 N N . VAL A 1 108 ? -47.554 -24.315 74.120 1.00 84.50 108 VAL A N 1
ATOM 832 C CA . VAL A 1 108 ? -47.009 -23.328 73.167 1.00 84.50 108 VAL A CA 1
ATOM 833 C C . VAL A 1 108 ? -45.579 -22.914 73.539 1.00 84.50 108 VAL A C 1
ATOM 835 O O . VAL A 1 108 ? -45.317 -22.410 74.635 1.00 84.50 108 VAL A O 1
ATOM 838 N N . GLY A 1 109 ? -44.657 -23.069 72.589 1.00 86.25 109 GLY A N 1
ATOM 839 C CA . GLY A 1 109 ? -43.226 -22.816 72.782 1.00 86.25 109 GLY A CA 1
ATOM 840 C C . GLY A 1 109 ? -42.431 -24.025 73.279 1.00 86.25 109 GLY A C 1
ATOM 841 O O . GLY A 1 109 ? -41.280 -23.857 73.678 1.00 86.25 109 GLY A O 1
ATOM 842 N N . TYR A 1 110 ? -43.022 -25.219 73.257 1.00 86.81 110 TYR A N 1
ATOM 843 C CA . TYR A 1 110 ? -42.347 -26.470 73.576 1.00 86.81 110 TYR A CA 1
ATOM 844 C C . TYR A 1 110 ? -42.581 -27.520 72.494 1.00 86.81 110 TYR A C 1
ATOM 846 O O . TYR A 1 110 ? -43.626 -27.554 71.851 1.00 86.81 110 TYR A O 1
ATOM 854 N N . GLU A 1 111 ? -41.612 -28.413 72.335 1.00 89.31 111 GLU A N 1
ATOM 855 C CA . GLU A 1 111 ? -41.697 -29.590 71.473 1.00 89.31 111 GLU A CA 1
ATOM 856 C C . GLU A 1 111 ? -41.500 -30.848 72.322 1.00 89.31 111 GLU A C 1
ATOM 858 O O . GLU A 1 111 ? -40.649 -30.864 73.218 1.00 89.31 111 GLU A O 1
ATOM 863 N N . PHE A 1 112 ? -42.282 -31.901 72.063 1.00 91.00 112 PHE A N 1
ATOM 864 C CA . PHE A 1 112 ? -42.078 -33.193 72.717 1.00 91.00 112 PHE A CA 1
ATOM 865 C C . PHE A 1 112 ? -40.703 -33.748 72.335 1.00 91.00 112 PHE A C 1
ATOM 867 O O . PHE A 1 112 ? -40.394 -33.943 71.164 1.00 91.00 112 PHE A O 1
ATOM 874 N N . SER A 1 113 ? -39.872 -33.992 73.343 1.00 91.12 113 SER A N 1
ATOM 875 C CA . SER A 1 113 ? -38.511 -34.489 73.170 1.00 91.12 113 SER A CA 1
ATOM 876 C C . SER A 1 113 ? -38.499 -36.011 73.102 1.00 91.12 113 SER A C 1
ATOM 878 O O . SER A 1 113 ? -38.047 -36.593 72.118 1.00 91.12 113 SER A O 1
ATOM 880 N N . LYS A 1 114 ? -38.960 -36.649 74.183 1.00 93.19 114 LYS A N 1
ATOM 881 C CA . LYS A 1 114 ? -38.965 -38.099 74.396 1.00 93.19 114 LYS A CA 1
ATOM 882 C C . LYS A 1 114 ? -39.701 -38.431 75.695 1.00 93.19 114 LYS A C 1
ATOM 884 O O . LYS A 1 114 ? -40.033 -37.542 76.477 1.00 93.19 114 LYS A O 1
ATOM 889 N N . TRP A 1 115 ? -39.898 -39.717 75.943 1.00 95.00 115 TRP A N 1
ATOM 890 C CA . TRP A 1 115 ? -40.228 -40.228 77.270 1.00 95.00 115 TRP A CA 1
ATOM 891 C C . TRP A 1 115 ? -38.947 -40.387 78.106 1.00 95.00 115 TRP A C 1
ATOM 893 O O . TRP A 1 115 ? -37.895 -40.727 77.560 1.00 95.00 115 TRP A O 1
ATOM 903 N N . ASP A 1 116 ? -39.023 -40.129 79.414 1.00 94.62 116 ASP A N 1
ATOM 904 C CA . ASP A 1 116 ? -37.889 -40.240 80.353 1.00 94.62 116 ASP A CA 1
ATOM 905 C C . ASP A 1 116 ? -37.379 -41.685 80.523 1.00 94.62 116 ASP A C 1
ATOM 907 O O . ASP A 1 116 ? -36.222 -41.910 80.886 1.00 94.62 116 ASP A O 1
ATOM 911 N N . LYS A 1 117 ? -38.237 -42.667 80.237 1.00 94.06 117 LYS A N 1
ATOM 912 C CA . LYS A 1 117 ? -37.966 -44.103 80.320 1.00 94.06 117 LYS A CA 1
ATOM 913 C C . LYS A 1 117 ? -38.387 -44.816 79.041 1.00 94.06 117 LYS A C 1
ATOM 915 O O . LYS A 1 117 ? -39.325 -44.409 78.358 1.00 94.06 117 LYS A O 1
ATOM 920 N N . GLU A 1 118 ? -37.722 -45.935 78.773 1.00 91.75 118 GLU A N 1
ATOM 921 C CA . GLU A 1 118 ? -38.046 -46.818 77.654 1.00 91.75 118 GLU A CA 1
ATOM 922 C C . GLU A 1 118 ? -39.457 -47.412 77.795 1.00 91.75 118 GLU A C 1
ATOM 924 O O . GLU A 1 118 ? -39.866 -47.868 78.867 1.00 91.75 118 GLU A O 1
ATOM 929 N N . LEU A 1 119 ? -40.204 -47.433 76.689 1.00 94.31 119 LEU A N 1
ATOM 930 C CA . LEU A 1 119 ? -41.571 -47.972 76.649 1.00 94.31 119 LEU A CA 1
ATOM 931 C C . LEU A 1 119 ? -41.606 -49.505 76.615 1.00 94.31 119 LEU A C 1
ATOM 933 O O . LEU A 1 119 ? -42.621 -50.107 76.968 1.00 94.31 119 LEU A O 1
ATOM 937 N N . THR A 1 120 ? -40.506 -50.120 76.173 1.00 93.81 120 THR A N 1
ATOM 938 C CA . THR A 1 120 ? -40.313 -51.573 76.141 1.00 93.81 120 THR A CA 1
ATOM 939 C C . THR A 1 120 ? -39.275 -51.946 77.180 1.00 93.81 120 THR A C 1
ATOM 941 O O . THR A 1 120 ? -38.104 -51.611 77.026 1.00 93.81 120 THR A O 1
ATOM 944 N N . GLN A 1 121 ? -39.706 -52.604 78.253 1.00 91.75 121 GLN A N 1
ATOM 945 C CA . GLN A 1 121 ? -38.810 -53.063 79.311 1.00 91.75 121 GLN A CA 1
ATOM 946 C C . GLN A 1 121 ? -39.463 -54.161 80.154 1.00 91.75 121 GLN A C 1
ATOM 948 O O . GLN A 1 121 ? -40.665 -54.419 80.078 1.00 91.75 121 GLN A O 1
ATOM 953 N N . THR A 1 122 ? -38.653 -54.815 80.986 1.00 92.81 122 THR A N 1
ATOM 954 C CA . THR A 1 122 ? -39.152 -55.715 82.029 1.00 92.81 122 THR A CA 1
ATOM 955 C C . THR A 1 122 ? -39.479 -54.909 83.279 1.00 92.81 122 THR A C 1
ATOM 957 O O . THR A 1 122 ? -38.582 -54.495 84.016 1.00 92.81 122 THR A O 1
ATOM 960 N N . PHE A 1 123 ? -40.767 -54.712 83.540 1.00 91.69 123 PHE A N 1
ATOM 961 C CA . PHE A 1 123 ? -41.230 -53.971 84.706 1.00 91.69 123 PHE A CA 1
ATOM 962 C C . PHE A 1 123 ? -41.222 -54.877 85.954 1.00 91.69 123 PHE A C 1
ATOM 964 O O . PHE A 1 123 ? -41.719 -56.008 85.927 1.00 91.69 123 PHE A O 1
ATOM 971 N N . LYS A 1 124 ? -40.624 -54.395 87.052 1.00 91.06 124 LYS A N 1
ATOM 972 C CA . LYS A 1 124 ? -40.515 -55.128 88.335 1.00 91.06 124 LYS A CA 1
ATOM 973 C C . LYS A 1 124 ? -41.296 -54.481 89.479 1.00 91.06 124 LYS A C 1
ATOM 975 O O . LYS A 1 124 ? -41.594 -55.147 90.463 1.00 91.06 124 LYS A O 1
ATOM 980 N N . GLU A 1 125 ? -41.631 -53.207 89.330 1.00 92.56 125 GLU A N 1
ATOM 981 C CA . GLU A 1 125 ? -42.357 -52.389 90.296 1.00 92.56 125 GLU A CA 1
ATOM 982 C C . GLU A 1 125 ? -43.228 -51.365 89.560 1.00 92.56 125 GLU A C 1
ATOM 984 O O . GLU A 1 125 ? -43.052 -51.134 88.356 1.00 92.56 125 GLU A O 1
ATOM 989 N N . ASP A 1 126 ? -44.168 -50.752 90.278 1.00 94.25 126 ASP A N 1
ATOM 990 C CA . ASP A 1 126 ? -45.016 -49.698 89.727 1.00 94.25 126 ASP A CA 1
ATOM 991 C C . ASP A 1 126 ? -44.140 -48.565 89.160 1.00 94.25 126 ASP A C 1
ATOM 993 O O . ASP A 1 126 ? -43.260 -48.029 89.833 1.00 94.25 126 ASP A O 1
ATOM 997 N N . THR A 1 127 ? -44.354 -48.213 87.891 1.00 95.50 127 THR A N 1
ATOM 998 C CA . THR A 1 127 ? -43.443 -47.347 87.134 1.00 95.50 127 THR A CA 1
ATOM 999 C C . THR A 1 127 ? -44.179 -46.150 86.556 1.00 95.50 127 THR A C 1
ATOM 1001 O O . THR A 1 127 ? -45.141 -46.283 85.807 1.00 95.50 127 THR A O 1
ATOM 1004 N N . LYS A 1 128 ? -43.674 -44.953 86.846 1.00 95.75 128 LYS A N 1
ATOM 1005 C CA . LYS A 1 128 ? -44.110 -43.711 86.203 1.00 95.75 128 LYS A CA 1
ATOM 1006 C C . LYS A 1 128 ? -43.185 -43.363 85.032 1.00 95.75 128 LYS A C 1
ATOM 1008 O O . LYS A 1 128 ? -41.970 -43.370 85.242 1.00 95.75 128 LYS A O 1
ATOM 1013 N N . ILE A 1 129 ? -43.745 -43.084 83.852 1.00 96.12 129 ILE A N 1
ATOM 1014 C CA . ILE A 1 129 ? -43.036 -42.656 82.630 1.00 96.12 129 ILE A CA 1
ATOM 1015 C C . ILE A 1 129 ? -43.505 -41.237 82.278 1.00 96.12 129 ILE A C 1
ATOM 1017 O O . ILE A 1 129 ? -44.698 -41.010 82.102 1.00 96.12 129 ILE A O 1
ATOM 1021 N N . THR A 1 130 ? -42.594 -40.277 82.191 1.00 95.00 130 THR A N 1
ATOM 1022 C CA . THR A 1 130 ? -42.885 -38.839 82.082 1.00 95.00 130 THR A CA 1
ATOM 1023 C C . THR A 1 130 ? -42.443 -38.285 80.729 1.00 95.00 130 THR A C 1
ATOM 1025 O O . THR A 1 130 ? -41.357 -38.607 80.249 1.00 95.00 130 THR A O 1
ATOM 1028 N N . ALA A 1 131 ? -43.268 -37.442 80.103 1.00 94.50 131 ALA A N 1
ATOM 1029 C CA . ALA A 1 131 ? -42.900 -36.747 78.870 1.00 94.50 131 ALA A CA 1
ATOM 1030 C C . ALA A 1 131 ? -41.894 -35.610 79.141 1.00 94.50 131 ALA A C 1
ATOM 1032 O O . ALA A 1 131 ? -42.117 -34.760 80.006 1.00 94.50 131 ALA A O 1
ATOM 1033 N N . GLU A 1 132 ? -40.810 -35.565 78.364 1.00 91.81 132 GLU A N 1
ATOM 1034 C CA . GLU A 1 132 ? -39.809 -34.495 78.371 1.00 91.81 132 GLU A CA 1
ATOM 1035 C C . GLU A 1 132 ? -39.980 -33.574 77.158 1.00 91.81 132 GLU A C 1
ATOM 1037 O O . GLU A 1 132 ? -40.388 -34.015 76.081 1.00 91.81 132 GLU A O 1
ATOM 1042 N N . TYR A 1 133 ? -39.613 -32.297 77.304 1.00 91.88 133 TYR A N 1
ATOM 1043 C CA . TYR A 1 133 ? -39.820 -31.269 76.280 1.00 91.88 133 TYR A CA 1
ATOM 1044 C C . TYR A 1 133 ? -38.567 -30.425 76.043 1.00 91.88 133 TYR A C 1
ATOM 1046 O O . TYR A 1 133 ? -37.769 -30.215 76.957 1.00 91.88 133 TYR A O 1
ATOM 1054 N N . LYS A 1 134 ? -38.430 -29.895 74.826 1.00 89.69 134 LYS A N 1
ATOM 1055 C CA . LYS A 1 134 ? -37.432 -28.877 74.461 1.00 89.69 134 LYS A CA 1
ATOM 1056 C C . LYS A 1 134 ? -38.118 -27.522 74.306 1.00 89.69 134 LYS A C 1
ATOM 1058 O O . LYS A 1 134 ? -39.242 -27.465 73.816 1.00 89.69 134 LYS A O 1
ATOM 1063 N N . THR A 1 135 ? -37.457 -26.443 74.718 1.00 88.75 135 THR A N 1
ATOM 1064 C CA . THR A 1 135 ? -37.936 -25.069 74.498 1.00 88.75 135 THR A CA 1
ATOM 1065 C C . THR A 1 135 ? -37.718 -24.657 73.047 1.00 88.75 135 THR A C 1
ATOM 1067 O O . THR A 1 135 ? -36.614 -24.820 72.528 1.00 88.75 135 THR A O 1
ATOM 1070 N N . LEU A 1 136 ? -38.741 -24.084 72.422 1.00 90.88 136 LEU A N 1
ATOM 1071 C CA . LEU A 1 136 ? -38.668 -23.487 71.093 1.00 90.88 136 LEU A CA 1
ATOM 1072 C C . LEU A 1 136 ? -38.393 -21.980 71.190 1.00 90.88 136 LEU A C 1
ATOM 1074 O O . LEU A 1 136 ? -38.867 -21.306 72.108 1.00 90.88 136 LEU A O 1
ATOM 1078 N N . GLU A 1 137 ? -37.634 -21.450 70.232 1.00 92.19 137 GLU A N 1
ATOM 1079 C CA . GLU A 1 137 ? -37.354 -20.015 70.129 1.00 92.19 137 GLU A CA 1
ATOM 1080 C C . GLU A 1 137 ? -38.612 -19.224 69.740 1.00 92.19 137 GLU A C 1
ATOM 1082 O O . GLU A 1 137 ? -39.569 -19.770 69.192 1.00 92.19 137 GLU A O 1
ATOM 1087 N N . ASN A 1 138 ? -38.630 -17.917 70.016 1.00 92.25 138 ASN A N 1
ATOM 1088 C CA . ASN A 1 138 ? -39.779 -17.066 69.681 1.00 92.25 138 ASN A CA 1
ATOM 1089 C C . ASN A 1 138 ? -39.898 -16.776 68.175 1.00 92.25 138 ASN A C 1
ATOM 1091 O O . ASN A 1 138 ? -40.988 -16.440 67.718 1.00 92.25 138 ASN A O 1
ATOM 1095 N N . ILE A 1 139 ? -38.796 -16.893 67.427 1.00 93.62 139 ILE A N 1
ATOM 1096 C CA . ILE A 1 139 ? -38.711 -16.679 65.979 1.00 93.62 139 ILE A CA 1
ATOM 1097 C C . ILE A 1 139 ? -38.003 -17.900 65.397 1.00 93.62 139 ILE A C 1
ATOM 1099 O O . ILE A 1 139 ? -36.858 -18.167 65.744 1.00 93.62 139 ILE A O 1
ATOM 1103 N N . ILE A 1 140 ? -38.676 -18.650 64.532 1.00 93.50 140 ILE A N 1
ATOM 1104 C CA . ILE A 1 140 ? -38.152 -19.890 63.953 1.00 93.50 140 ILE A CA 1
ATOM 1105 C C . ILE A 1 140 ? -38.190 -19.756 62.429 1.00 93.50 140 ILE A C 1
ATOM 1107 O O . ILE A 1 140 ? -39.260 -19.495 61.881 1.00 93.50 140 ILE A O 1
ATOM 1111 N N . PRO A 1 141 ? -37.068 -19.925 61.712 1.00 94.44 141 PRO A N 1
ATOM 1112 C CA . PRO A 1 141 ? -37.079 -19.910 60.253 1.00 94.44 141 PRO A CA 1
ATOM 1113 C C . PRO A 1 141 ? -37.824 -21.134 59.707 1.00 94.44 141 PRO A C 1
ATOM 1115 O O . PRO A 1 141 ? -37.575 -22.256 60.156 1.00 94.44 141 PRO A O 1
ATOM 1118 N N . GLN A 1 142 ? -38.694 -20.930 58.715 1.00 94.12 142 GLN A N 1
ATOM 1119 C CA . GLN A 1 142 ? -39.326 -22.037 57.996 1.00 94.12 142 GLN A CA 1
ATOM 1120 C C . GLN A 1 142 ? -38.260 -22.838 57.235 1.00 94.12 142 GLN A C 1
ATOM 1122 O O . GLN A 1 142 ? -37.456 -22.275 56.490 1.00 94.12 142 GLN A O 1
ATOM 1127 N N . LYS A 1 143 ? -38.263 -24.160 57.408 1.00 89.75 143 LYS A N 1
ATOM 1128 C CA . LYS A 1 143 ? -37.383 -25.106 56.707 1.00 89.75 143 LYS A CA 1
ATOM 1129 C C . LYS A 1 143 ? -38.116 -25.816 55.576 1.00 89.75 143 LYS A C 1
ATOM 1131 O O . LYS A 1 143 ? -37.546 -25.984 54.500 1.00 89.75 143 LYS A O 1
ATOM 1136 N N . ASN A 1 144 ? -39.367 -26.217 55.808 1.00 89.94 144 ASN A N 1
ATOM 1137 C CA . ASN A 1 144 ? -40.160 -26.958 54.829 1.00 89.94 144 ASN A CA 1
ATOM 1138 C C . ASN A 1 144 ? -41.106 -26.013 54.090 1.00 89.94 144 ASN A C 1
ATOM 1140 O O . ASN A 1 144 ? -41.937 -25.358 54.712 1.00 89.94 144 ASN A O 1
ATOM 1144 N N . THR A 1 145 ? -41.031 -25.967 52.759 1.00 84.69 145 THR A N 1
ATOM 1145 C CA . THR A 1 145 ? -41.839 -25.050 51.931 1.00 84.69 145 THR A CA 1
ATOM 1146 C C . THR A 1 145 ? -43.347 -25.307 51.999 1.00 84.69 145 THR A C 1
ATOM 1148 O O . THR A 1 145 ? -44.124 -24.408 51.689 1.00 84.69 145 THR A O 1
ATOM 1151 N N . ASP A 1 146 ? -43.772 -26.503 52.412 1.00 84.00 146 ASP A N 1
ATOM 1152 C CA . ASP A 1 146 ? -45.181 -26.880 52.590 1.00 84.00 146 ASP A CA 1
ATOM 1153 C C . ASP A 1 146 ? -45.772 -26.452 53.945 1.00 84.00 146 ASP A C 1
ATOM 1155 O O . ASP A 1 146 ? -46.971 -26.604 54.172 1.00 84.00 146 ASP A O 1
ATOM 1159 N N . GLY A 1 147 ? -44.946 -25.907 54.843 1.00 85.31 147 GLY A N 1
ATOM 1160 C CA . GLY A 1 147 ? -45.371 -25.439 56.159 1.00 85.31 147 GLY A CA 1
ATOM 1161 C C . GLY A 1 147 ? -45.535 -26.535 57.217 1.00 85.31 147 GLY A C 1
ATOM 1162 O O . GLY A 1 147 ? -46.004 -26.252 58.318 1.00 85.31 147 GLY A O 1
ATOM 1163 N N . SER A 1 148 ? -45.163 -27.782 56.909 1.00 86.56 148 SER A N 1
ATOM 1164 C CA . SER A 1 148 ? -45.329 -28.946 57.800 1.00 86.56 148 SER A CA 1
ATOM 1165 C C . SER A 1 148 ? -44.540 -28.864 59.112 1.00 86.56 148 SER A C 1
ATOM 1167 O O . SER A 1 148 ? -44.822 -29.602 60.052 1.00 86.56 148 SER A O 1
ATOM 1169 N N . ASP A 1 149 ? -43.557 -27.973 59.182 1.00 89.56 149 ASP A N 1
ATOM 1170 C CA . ASP A 1 149 ? -42.698 -27.718 60.335 1.00 89.56 149 ASP A CA 1
ATOM 1171 C C . ASP A 1 149 ? -43.198 -26.581 61.244 1.00 89.56 149 ASP A C 1
ATOM 1173 O O . ASP A 1 149 ? -42.515 -26.244 62.212 1.00 89.56 149 ASP A O 1
ATOM 1177 N N . LYS A 1 150 ? -44.370 -25.989 60.963 1.00 91.62 150 LYS A N 1
ATOM 1178 C CA . LYS A 1 150 ? -44.984 -24.942 61.796 1.00 91.62 150 LYS A CA 1
ATOM 1179 C C . LYS A 1 150 ? -45.397 -25.504 63.167 1.00 91.62 150 LYS A C 1
ATOM 1181 O O . LYS A 1 150 ? -46.288 -26.354 63.215 1.00 91.62 150 LYS A O 1
ATOM 1186 N N . PRO A 1 151 ? -44.830 -25.018 64.290 1.00 89.94 151 PRO A N 1
ATOM 1187 C CA . PRO A 1 151 ? -45.254 -25.458 65.616 1.00 89.94 151 PRO A CA 1
ATOM 1188 C C . PRO A 1 151 ? -46.639 -24.913 65.990 1.00 89.94 151 PRO A C 1
ATOM 1190 O O . PRO A 1 151 ? -47.001 -23.786 65.636 1.00 89.94 151 PRO A O 1
ATOM 1193 N N . ASP A 1 152 ? -47.390 -25.681 66.779 1.00 85.00 152 ASP A N 1
ATOM 1194 C CA . ASP A 1 152 ? -48.678 -25.243 67.321 1.00 85.00 152 ASP A CA 1
ATOM 1195 C C . ASP A 1 152 ? -48.520 -23.965 68.172 1.00 85.00 152 ASP A C 1
ATOM 1197 O O . ASP A 1 152 ? -47.657 -23.865 69.050 1.00 85.00 152 ASP A O 1
ATOM 1201 N N . GLY A 1 153 ? -49.382 -22.970 67.931 1.00 87.12 153 GLY A N 1
ATOM 1202 C CA . GLY A 1 153 ? -49.362 -21.682 68.641 1.00 87.12 153 GLY A CA 1
ATOM 1203 C C . GLY A 1 153 ? -48.346 -20.659 68.115 1.00 87.12 153 GLY A C 1
ATOM 1204 O O . GLY A 1 153 ? -48.040 -19.693 68.817 1.00 87.12 153 GLY A O 1
ATOM 1205 N N . TYR A 1 154 ? -47.823 -20.865 66.905 1.00 93.62 154 TYR A N 1
ATOM 1206 C CA . TYR A 1 154 ? -47.043 -19.880 66.155 1.00 93.62 154 TYR A CA 1
ATOM 1207 C C . TYR A 1 154 ? -47.852 -19.353 64.960 1.00 93.62 154 TYR A C 1
ATOM 1209 O O . TYR A 1 154 ? -48.665 -20.070 64.374 1.00 93.62 154 TYR A O 1
ATOM 1217 N N . VAL A 1 155 ? -47.603 -18.107 64.563 1.00 94.06 155 VAL A N 1
ATOM 1218 C CA . VAL A 1 155 ? -48.144 -17.469 63.349 1.00 94.06 155 VAL A CA 1
ATOM 1219 C C . VAL A 1 155 ? -47.050 -17.297 62.305 1.00 94.06 155 VAL A C 1
ATOM 1221 O O . VAL A 1 155 ? -45.866 -17.262 62.631 1.00 94.06 155 VAL A O 1
ATOM 1224 N N . THR A 1 156 ? -47.435 -17.229 61.038 1.00 95.56 156 THR A N 1
ATOM 1225 C CA . THR A 1 156 ? -46.514 -17.124 59.909 1.00 95.56 156 THR A CA 1
ATOM 1226 C C . THR A 1 156 ? -46.298 -15.658 59.551 1.00 95.56 156 THR A C 1
ATOM 1228 O O . THR A 1 156 ? -47.248 -14.941 59.246 1.00 95.56 156 THR A O 1
ATOM 1231 N N . VAL A 1 157 ? -45.042 -15.214 59.541 1.00 95.94 157 VAL A N 1
ATOM 1232 C CA . VAL A 1 157 ? -44.651 -13.898 59.028 1.00 95.94 157 VAL A CA 1
ATOM 1233 C C . VAL A 1 157 ? -43.889 -14.072 57.722 1.00 95.94 157 VAL A C 1
ATOM 1235 O O . VAL A 1 157 ? -42.875 -14.768 57.681 1.00 95.94 157 VAL A O 1
ATOM 1238 N N . THR A 1 158 ? -44.387 -13.438 56.661 1.00 96.19 158 THR A N 1
ATOM 1239 C CA . THR A 1 158 ? -43.840 -13.548 55.303 1.00 96.19 158 THR A CA 1
ATOM 1240 C C . THR A 1 158 ? -43.277 -12.213 54.828 1.00 96.19 158 THR A C 1
ATOM 1242 O O . THR A 1 158 ? -43.964 -11.193 54.833 1.00 96.19 158 THR A O 1
ATOM 1245 N N . PHE A 1 159 ? -42.044 -12.231 54.342 1.00 97.00 159 PHE A N 1
ATOM 1246 C CA . PHE A 1 159 ? -41.384 -11.105 53.696 1.00 97.00 159 PHE A CA 1
ATOM 1247 C C . PHE A 1 159 ? -41.435 -11.271 52.172 1.00 97.00 159 PHE A C 1
ATOM 1249 O O . PHE A 1 159 ? -41.066 -12.312 51.630 1.00 97.00 159 PHE A O 1
ATOM 1256 N N . LYS A 1 160 ? -41.893 -10.239 51.466 1.00 95.00 160 LYS A N 1
ATOM 1257 C CA . LYS A 1 160 ? -42.007 -10.183 50.001 1.00 95.00 160 LYS A CA 1
ATOM 1258 C C . LYS A 1 160 ? -41.292 -8.946 49.466 1.00 95.00 160 LYS A C 1
ATOM 1260 O O . LYS A 1 160 ? -41.100 -7.977 50.195 1.00 95.00 160 LYS A O 1
ATOM 1265 N N . SER A 1 161 ? -40.911 -8.958 48.196 1.00 95.56 161 SER A N 1
ATOM 1266 C CA . SER A 1 161 ? -40.525 -7.746 47.467 1.00 95.56 161 SER A CA 1
ATOM 1267 C C . SER A 1 161 ? -41.699 -7.211 46.650 1.00 95.56 161 SER A C 1
ATOM 1269 O O . SER A 1 161 ? -42.657 -7.933 46.361 1.00 95.56 161 SER A O 1
ATOM 1271 N N . ASP A 1 162 ? -41.624 -5.939 46.268 1.00 92.44 162 ASP A N 1
ATOM 1272 C CA . ASP A 1 162 ? -42.426 -5.412 45.167 1.00 92.44 162 ASP A CA 1
ATOM 1273 C C . ASP A 1 162 ? -41.924 -5.936 43.797 1.00 92.44 162 ASP A C 1
ATOM 1275 O O . ASP A 1 162 ? -41.037 -6.785 43.709 1.00 92.44 162 ASP A O 1
ATOM 1279 N N . ALA A 1 163 ? -42.496 -5.436 42.698 1.00 92.75 163 ALA A N 1
ATOM 1280 C CA . ALA A 1 163 ? -42.115 -5.848 41.343 1.00 92.75 163 ALA A CA 1
ATOM 1281 C C . ALA A 1 163 ? -40.712 -5.370 40.900 1.00 92.75 163 ALA A C 1
ATOM 1283 O O . ALA A 1 163 ? -40.264 -5.721 39.807 1.00 92.75 163 ALA A O 1
ATOM 1284 N N . ASN A 1 164 ? -40.024 -4.562 41.712 1.00 92.12 164 ASN A N 1
ATOM 1285 C CA . ASN A 1 164 ? -38.784 -3.876 41.348 1.00 92.12 164 ASN A CA 1
ATOM 1286 C C . ASN A 1 164 ? -37.523 -4.601 41.841 1.00 92.12 164 ASN A C 1
ATOM 1288 O O . ASN A 1 164 ? -36.415 -4.100 41.665 1.00 92.12 164 ASN A O 1
ATOM 1292 N N . GLY A 1 165 ? -37.673 -5.791 42.421 1.00 91.75 165 GLY A N 1
ATOM 1293 C CA . GLY A 1 165 ? -36.559 -6.653 42.788 1.00 91.75 165 GLY A CA 1
ATOM 1294 C C . GLY A 1 165 ? -37.024 -7.973 43.387 1.00 91.75 165 GLY A C 1
ATOM 1295 O O . GLY A 1 165 ? -38.212 -8.300 43.400 1.00 91.75 165 GLY A O 1
ATOM 1296 N N . THR A 1 166 ? -36.072 -8.747 43.892 1.00 93.75 166 THR A N 1
ATOM 1297 C CA . THR A 1 166 ? -36.322 -10.047 44.525 1.00 93.75 166 THR A CA 1
ATOM 1298 C C . THR A 1 166 ? -35.665 -10.122 45.897 1.00 93.75 166 THR A C 1
ATOM 1300 O O . THR A 1 166 ? -34.721 -9.388 46.189 1.00 93.75 166 THR A O 1
ATOM 1303 N N . LEU A 1 167 ? -36.174 -11.005 46.755 1.00 94.94 167 LEU A N 1
ATOM 1304 C CA . LEU A 1 167 ? -35.568 -11.317 48.048 1.00 94.94 167 LEU A CA 1
ATOM 1305 C C . LEU A 1 167 ? -34.836 -12.658 47.980 1.00 94.94 167 LEU A C 1
ATOM 1307 O O . LEU A 1 167 ? -35.217 -13.549 47.220 1.00 94.94 167 LEU A O 1
ATOM 1311 N N . SER A 1 168 ? -33.798 -12.809 48.795 1.00 91.19 168 SER A N 1
ATOM 1312 C CA . SER A 1 168 ? -33.016 -14.038 48.928 1.00 91.19 168 SER A CA 1
ATOM 1313 C C . SER A 1 168 ? -32.735 -14.362 50.396 1.00 91.19 168 SER A C 1
ATOM 1315 O O . SER A 1 168 ? -32.737 -13.478 51.253 1.00 91.19 168 SER A O 1
ATOM 1317 N N . GLY A 1 169 ? -32.505 -15.643 50.687 1.00 91.62 169 GLY A N 1
ATOM 1318 C CA . GLY A 1 169 ? -32.408 -16.155 52.055 1.00 91.62 169 GLY A CA 1
ATOM 1319 C C . GLY A 1 169 ? -33.764 -16.600 52.605 1.00 91.62 169 GLY A C 1
ATOM 1320 O O . GLY A 1 169 ? -34.681 -16.919 51.848 1.00 91.62 169 GLY A O 1
ATOM 1321 N N . THR A 1 170 ? -33.882 -16.656 53.928 1.00 93.75 170 THR A N 1
ATOM 1322 C CA . THR A 1 170 ? -35.130 -17.041 54.593 1.00 93.75 170 THR A CA 1
ATOM 1323 C C . THR A 1 170 ? -36.097 -15.863 54.596 1.00 93.75 170 THR A C 1
ATOM 1325 O O . THR A 1 170 ? -35.820 -14.831 55.195 1.00 93.75 170 THR A O 1
ATOM 1328 N N . THR A 1 171 ? -37.249 -16.018 53.947 1.00 95.38 171 THR A N 1
ATOM 1329 C CA . THR A 1 171 ? -38.284 -14.974 53.862 1.00 95.38 171 THR A CA 1
ATOM 1330 C C . THR A 1 171 ? -39.552 -15.318 54.633 1.00 95.38 171 THR A C 1
ATOM 1332 O O . THR A 1 171 ? -40.480 -14.514 54.669 1.00 95.38 171 THR A O 1
ATOM 1335 N N . VAL A 1 172 ? -39.609 -16.490 55.266 1.00 96.00 172 VAL A N 1
ATOM 1336 C CA . VAL A 1 172 ? -40.769 -16.932 56.040 1.00 96.00 172 VAL A CA 1
ATOM 1337 C C . VAL A 1 172 ? -40.321 -17.435 57.404 1.00 96.00 172 VAL A C 1
ATOM 1339 O O . VAL A 1 172 ? -39.408 -18.257 57.516 1.00 96.00 172 VAL A O 1
ATOM 1342 N N . TYR A 1 173 ? -40.977 -16.926 58.442 1.00 95.62 173 TYR A N 1
ATOM 1343 C CA . TYR A 1 173 ? -40.674 -17.233 59.833 1.00 95.62 173 TYR A CA 1
ATOM 1344 C C . TYR A 1 173 ? -41.948 -17.588 60.591 1.00 95.62 173 TYR A C 1
ATOM 1346 O O . TYR A 1 173 ? -42.996 -16.971 60.398 1.00 95.62 173 TYR A O 1
ATOM 1354 N N . TYR A 1 174 ? -41.842 -18.553 61.498 1.00 95.31 174 TYR A N 1
ATOM 1355 C CA . TYR A 1 174 ? -42.853 -18.832 62.503 1.00 95.31 174 TYR A CA 1
ATOM 1356 C C . TYR A 1 174 ? -42.544 -18.022 63.752 1.00 95.31 174 TYR A C 1
ATOM 1358 O O . TYR A 1 174 ? -41.468 -18.138 64.339 1.00 95.31 174 TYR A O 1
ATOM 1366 N N . VAL A 1 175 ? -43.506 -17.213 64.173 1.00 94.38 175 VAL A N 1
ATOM 1367 C CA . VAL A 1 175 ? -43.381 -16.309 65.310 1.00 94.38 175 VAL A CA 1
ATOM 1368 C C . VAL A 1 175 ? -44.352 -16.737 66.399 1.00 94.38 175 VAL A C 1
ATOM 1370 O O . VAL A 1 175 ? -45.533 -16.959 66.134 1.00 94.38 175 VAL A O 1
ATOM 1373 N N . LYS A 1 176 ? -43.860 -16.867 67.631 1.00 92.00 176 LYS A N 1
ATOM 1374 C CA . LYS A 1 176 ? -44.670 -17.308 68.769 1.00 92.00 176 LYS A CA 1
ATOM 1375 C C . LYS A 1 176 ? -45.819 -16.330 69.014 1.00 92.00 176 LYS A C 1
ATOM 1377 O O . LYS A 1 176 ? -45.587 -15.146 69.266 1.00 92.00 176 LYS A O 1
ATOM 1382 N N . SER A 1 177 ? -47.056 -16.824 68.979 1.00 88.69 177 SER A N 1
ATOM 1383 C CA . SER A 1 177 ? -48.233 -15.965 69.100 1.00 88.69 177 SER A CA 1
ATOM 1384 C C . SER A 1 177 ? -48.286 -15.240 70.445 1.00 88.69 177 SER A C 1
ATOM 1386 O O . SER A 1 177 ? -47.873 -15.772 71.479 1.00 88.69 177 SER A O 1
ATOM 1388 N N . ASN A 1 178 ? -48.823 -14.017 70.437 1.00 85.25 178 ASN A N 1
ATOM 1389 C CA . ASN A 1 178 ? -49.030 -13.161 71.613 1.00 85.25 178 ASN A CA 1
ATOM 1390 C C . ASN A 1 178 ? -47.764 -12.836 72.435 1.00 85.25 178 ASN A C 1
ATOM 1392 O O . ASN A 1 178 ? -47.869 -12.259 73.518 1.00 85.25 178 ASN A O 1
ATOM 1396 N N . THR A 1 179 ? -46.575 -13.160 71.923 1.00 88.62 179 THR A N 1
ATOM 1397 C CA . THR A 1 179 ? -45.285 -12.776 72.507 1.00 88.62 179 THR A CA 1
ATOM 1398 C C . THR A 1 179 ? -44.755 -11.564 71.756 1.00 88.62 179 THR A C 1
ATOM 1400 O O . THR A 1 179 ? -44.879 -11.485 70.536 1.00 88.62 179 THR A O 1
ATOM 1403 N N . GLU A 1 180 ? -44.223 -10.584 72.483 1.00 91.12 180 GLU A N 1
ATOM 1404 C CA . GLU A 1 180 ? -43.618 -9.413 71.855 1.00 91.12 180 GLU A CA 1
ATOM 1405 C C . GLU A 1 180 ? -42.272 -9.808 71.244 1.00 91.12 180 GLU A C 1
ATOM 1407 O O . GLU A 1 180 ? -41.419 -10.381 71.924 1.00 91.12 180 GLU A O 1
ATOM 1412 N N . VAL A 1 181 ? -42.125 -9.559 69.945 1.00 92.31 181 VAL A N 1
ATOM 1413 C CA . VAL A 1 181 ? -40.956 -9.942 69.153 1.00 92.31 181 VAL A CA 1
ATOM 1414 C C . VAL A 1 181 ? -40.569 -8.811 68.206 1.00 92.31 181 VAL A C 1
ATOM 1416 O O . VAL A 1 181 ? -41.426 -8.148 67.616 1.00 92.31 181 VAL A O 1
ATOM 1419 N N . ASP A 1 182 ? -39.264 -8.629 68.041 1.00 93.06 182 ASP A N 1
ATOM 1420 C CA . ASP A 1 182 ? -38.674 -7.694 67.092 1.00 93.06 182 ASP A CA 1
ATOM 1421 C C . ASP A 1 182 ? -38.087 -8.475 65.910 1.00 93.06 182 ASP A C 1
ATOM 1423 O O . ASP A 1 182 ? -37.231 -9.344 66.085 1.00 93.06 182 ASP A O 1
ATOM 1427 N N . LEU A 1 183 ? -38.575 -8.177 64.705 1.00 94.69 183 LEU A N 1
ATOM 1428 C CA . LEU A 1 183 ? -38.137 -8.812 63.462 1.00 94.69 183 LEU A CA 1
ATOM 1429 C C . LEU A 1 183 ? -37.127 -7.959 62.681 1.00 94.69 183 LEU A C 1
ATOM 1431 O O . LEU A 1 183 ? -36.788 -8.320 61.558 1.00 94.69 183 LEU A O 1
ATOM 1435 N N . THR A 1 184 ? -36.631 -6.852 63.241 1.00 92.88 184 THR A N 1
ATOM 1436 C CA . THR A 1 184 ? -35.714 -5.930 62.546 1.00 92.88 184 THR A CA 1
ATOM 1437 C C . THR A 1 184 ? -34.453 -6.648 62.070 1.00 92.88 184 THR A C 1
ATOM 1439 O O . THR A 1 184 ? -34.183 -6.691 60.874 1.00 92.88 184 THR A O 1
ATOM 1442 N N . SER A 1 185 ? -33.753 -7.347 62.970 1.00 91.00 185 SER A N 1
ATOM 1443 C CA . SER A 1 185 ? -32.554 -8.128 62.620 1.00 91.00 185 SER A CA 1
ATOM 1444 C C . SER A 1 185 ? -32.840 -9.240 61.608 1.00 91.00 185 SER A C 1
ATOM 1446 O O . SER A 1 185 ? -31.995 -9.572 60.779 1.00 91.00 185 SER A O 1
ATOM 1448 N N . THR A 1 186 ? -34.050 -9.800 61.661 1.00 93.00 186 THR A N 1
ATOM 1449 C CA . THR A 1 186 ? -34.509 -10.834 60.734 1.00 93.00 186 THR A CA 1
ATOM 1450 C C . THR A 1 186 ? -34.680 -10.258 59.330 1.00 93.00 186 THR A C 1
ATOM 1452 O O . THR A 1 186 ? -34.203 -10.845 58.366 1.00 93.00 186 THR A O 1
ATOM 1455 N N . ALA A 1 187 ? -35.301 -9.086 59.211 1.00 92.94 187 ALA A N 1
ATOM 1456 C CA . ALA A 1 187 ? -35.528 -8.414 57.937 1.00 92.94 187 ALA A CA 1
ATOM 1457 C C . ALA A 1 187 ? -34.263 -7.772 57.343 1.00 92.94 187 ALA A C 1
ATOM 1459 O O . ALA A 1 187 ? -34.115 -7.705 56.117 1.00 92.94 187 ALA A O 1
ATOM 1460 N N . ASP A 1 188 ? -33.336 -7.330 58.192 1.00 91.00 188 ASP A N 1
ATOM 1461 C CA . ASP A 1 188 ? -32.026 -6.826 57.774 1.00 91.00 188 ASP A CA 1
ATOM 1462 C C . ASP A 1 188 ? -31.169 -7.942 57.166 1.00 91.00 188 ASP A C 1
ATOM 1464 O O . ASP A 1 188 ? -30.491 -7.715 56.166 1.00 91.00 188 ASP A O 1
ATOM 1468 N N . ALA A 1 189 ? -31.271 -9.167 57.696 1.00 92.50 189 ALA A N 1
ATOM 1469 C CA . ALA A 1 189 ? -30.557 -10.338 57.184 1.00 92.50 189 ALA A CA 1
ATOM 1470 C C . ALA A 1 189 ? -31.075 -10.856 55.825 1.00 92.50 189 ALA A C 1
ATOM 1472 O O . ALA A 1 189 ? -30.398 -11.661 55.183 1.00 92.50 189 ALA A O 1
ATOM 1473 N N . ILE A 1 190 ? -32.257 -10.419 55.372 1.00 94.62 190 ILE A N 1
ATOM 1474 C CA . ILE A 1 190 ? -32.802 -10.793 54.060 1.00 94.62 190 ILE A CA 1
ATOM 1475 C C . ILE A 1 190 ? -32.026 -10.056 52.968 1.00 94.62 190 ILE A C 1
ATOM 1477 O O . ILE A 1 190 ? -32.038 -8.822 52.925 1.00 94.62 190 ILE A O 1
ATOM 1481 N N . GLY A 1 191 ? -31.412 -10.805 52.051 1.00 93.44 191 GLY A N 1
ATOM 1482 C CA . GLY A 1 191 ? -30.716 -10.230 50.900 1.00 93.44 191 GLY A CA 1
ATOM 1483 C C . GLY A 1 191 ? -31.712 -9.626 49.913 1.00 93.44 191 GLY A C 1
ATOM 1484 O O . GLY A 1 191 ? -32.651 -10.312 49.497 1.00 93.44 191 GLY A O 1
ATOM 1485 N N . LYS A 1 192 ? -31.519 -8.358 49.540 1.00 94.00 192 LYS A N 1
ATOM 1486 C CA . LYS A 1 192 ? -32.408 -7.617 48.639 1.00 94.00 192 LYS A CA 1
ATOM 1487 C C . LYS A 1 192 ? -31.687 -7.431 47.307 1.00 94.00 192 LYS A C 1
ATOM 1489 O O . LYS A 1 192 ? -30.647 -6.794 47.236 1.00 94.00 192 LYS A O 1
ATOM 1494 N N . ASN A 1 193 ? -32.246 -8.001 46.248 1.00 91.75 193 ASN A N 1
ATOM 1495 C CA . ASN A 1 193 ? -31.645 -7.997 44.919 1.00 91.75 193 ASN A CA 1
ATOM 1496 C C . ASN A 1 193 ? -32.477 -7.074 44.011 1.00 91.75 193 ASN A C 1
ATOM 1498 O O . ASN A 1 193 ? -33.501 -7.526 43.479 1.00 91.75 193 ASN A O 1
ATOM 1502 N N . PRO A 1 194 ? -32.117 -5.784 43.878 1.00 92.81 194 PRO A N 1
ATOM 1503 C CA . PRO A 1 194 ? -32.862 -4.844 43.046 1.00 92.81 194 PRO A CA 1
ATOM 1504 C C . PRO A 1 194 ? -32.761 -5.203 41.558 1.00 92.81 194 PRO A C 1
ATOM 1506 O O . PRO A 1 194 ? -31.732 -5.679 41.079 1.00 92.81 194 PRO A O 1
ATOM 1509 N N . ASN A 1 195 ? -33.819 -4.925 40.798 1.00 90.56 195 ASN A N 1
ATOM 1510 C CA . ASN A 1 195 ? -33.746 -4.922 39.339 1.00 90.56 195 ASN A CA 1
ATOM 1511 C C . ASN A 1 195 ? -32.963 -3.689 38.850 1.00 90.56 195 ASN A C 1
ATOM 1513 O O . ASN A 1 195 ? -32.895 -2.666 39.533 1.00 90.56 195 ASN A O 1
ATOM 1517 N N . VAL A 1 196 ? -32.430 -3.749 37.625 1.00 89.69 196 VAL A N 1
ATOM 1518 C CA . VAL A 1 196 ? -31.733 -2.609 37.001 1.00 89.69 196 VAL A CA 1
ATOM 1519 C C . VAL A 1 196 ? -32.639 -1.372 36.983 1.00 89.69 196 VAL A C 1
ATOM 1521 O O . VAL A 1 196 ? -33.755 -1.425 36.462 1.00 89.69 196 VAL A O 1
ATOM 1524 N N . GLY A 1 197 ? -32.142 -0.264 37.537 1.00 89.75 197 GLY A N 1
ATOM 1525 C CA . GLY A 1 197 ? -32.892 0.988 37.713 1.00 89.75 197 GLY A CA 1
ATOM 1526 C C . GLY A 1 197 ? -33.426 1.207 39.131 1.00 89.75 197 GLY A C 1
ATOM 1527 O O . GLY A 1 197 ? -34.116 2.193 39.371 1.00 89.75 197 GLY A O 1
ATOM 1528 N N . TYR A 1 198 ? -33.113 0.314 40.072 1.00 91.62 198 TYR A N 1
ATOM 1529 C CA . TYR A 1 198 ? -33.539 0.405 41.466 1.00 91.62 198 TYR A CA 1
ATOM 1530 C C . TYR A 1 198 ? -32.378 0.123 42.425 1.00 91.62 198 TYR A C 1
ATOM 1532 O O . TYR A 1 198 ? -31.360 -0.444 42.037 1.00 91.62 198 TYR A O 1
ATOM 1540 N N . THR A 1 199 ? -32.536 0.519 43.687 1.00 89.94 199 THR A N 1
ATOM 1541 C CA . THR A 1 199 ? -31.573 0.254 44.763 1.00 89.94 199 THR A CA 1
ATOM 1542 C C . THR A 1 199 ? -32.275 -0.166 46.055 1.00 89.94 199 THR A C 1
ATOM 1544 O O . THR A 1 199 ? -33.423 0.220 46.314 1.00 89.94 199 THR A O 1
ATOM 1547 N N . GLU A 1 200 ? -31.586 -0.975 46.863 1.00 91.56 200 GLU A N 1
ATOM 1548 C CA . GLU A 1 200 ? -31.988 -1.261 48.243 1.00 91.56 200 GLU A CA 1
ATOM 1549 C C . GLU A 1 200 ? -31.719 -0.077 49.183 1.00 91.56 200 GLU A C 1
ATOM 1551 O O . GLU A 1 200 ? -32.448 0.104 50.161 1.00 91.56 200 GLU A O 1
ATOM 1556 N N . ASP A 1 201 ? -30.739 0.773 48.856 1.00 87.81 201 ASP A N 1
ATOM 1557 C CA . ASP A 1 201 ? -30.350 1.917 49.675 1.00 87.81 201 ASP A CA 1
ATOM 1558 C C . ASP A 1 201 ? -31.467 2.967 49.718 1.00 87.81 201 ASP A C 1
ATOM 1560 O O . ASP A 1 201 ? -31.801 3.637 48.734 1.00 87.81 201 ASP A O 1
ATOM 1564 N N . GLY A 1 202 ? -32.062 3.128 50.900 1.00 87.88 202 GLY A N 1
ATOM 1565 C CA . GLY A 1 202 ? -33.237 3.977 51.099 1.00 87.88 202 GLY A CA 1
ATOM 1566 C C . GLY A 1 202 ? -34.563 3.327 50.684 1.00 87.88 202 GLY A C 1
ATOM 1567 O O . GLY A 1 202 ? -35.584 4.017 50.663 1.00 87.88 202 GLY A O 1
ATOM 1568 N N . GLY A 1 203 ? -34.569 2.029 50.365 1.00 90.31 203 GLY A N 1
ATOM 1569 C CA . GLY A 1 203 ? -35.784 1.219 50.306 1.00 90.31 203 GLY A CA 1
ATOM 1570 C C . GLY A 1 203 ? -36.417 1.045 51.693 1.00 90.31 203 GLY A C 1
ATOM 1571 O O . GLY A 1 203 ? -35.773 1.252 52.722 1.00 90.31 203 GLY A O 1
ATOM 1572 N N . THR A 1 204 ? -37.705 0.699 51.741 1.00 93.00 204 THR A N 1
ATOM 1573 C CA . THR A 1 204 ? -38.461 0.610 53.008 1.00 93.00 204 THR A CA 1
ATOM 1574 C C . THR A 1 204 ? -39.385 -0.601 53.050 1.00 93.00 204 THR A C 1
ATOM 1576 O O . THR A 1 204 ? -39.935 -1.017 52.030 1.00 93.00 204 THR A O 1
ATOM 1579 N N . TRP A 1 205 ? -39.595 -1.156 54.245 1.00 95.12 205 TRP A N 1
ATOM 1580 C CA . TRP A 1 205 ? -40.615 -2.177 54.480 1.00 95.12 205 TRP A CA 1
ATOM 1581 C C . TRP A 1 205 ? -41.993 -1.535 54.653 1.00 95.12 205 TRP A C 1
ATOM 1583 O O . TRP A 1 205 ? -42.147 -0.526 55.339 1.00 95.12 205 TRP A O 1
ATOM 1593 N N . THR A 1 206 ? -43.005 -2.118 54.012 1.00 91.94 206 THR A N 1
ATOM 1594 C CA . THR A 1 206 ? -44.413 -1.741 54.165 1.00 91.94 206 THR A CA 1
ATOM 1595 C C . THR A 1 206 ? -45.228 -2.960 54.608 1.00 91.94 206 THR A C 1
ATOM 1597 O O . THR A 1 206 ? -45.277 -3.938 53.859 1.00 91.94 206 THR A O 1
ATOM 1600 N N . PRO A 1 207 ? -45.913 -2.911 55.763 1.00 93.69 207 PRO A N 1
ATOM 1601 C CA . PRO A 1 207 ? -45.827 -1.870 56.798 1.00 93.69 207 PRO A CA 1
ATOM 1602 C C . PRO A 1 207 ? -44.417 -1.770 57.417 1.00 93.69 207 PRO A C 1
ATOM 1604 O O . PRO A 1 207 ? -43.576 -2.631 57.173 1.00 93.69 207 PRO A O 1
ATOM 1607 N N . ALA A 1 208 ? -44.141 -0.717 58.193 1.00 90.88 208 ALA A N 1
ATOM 1608 C CA . ALA A 1 208 ? -42.863 -0.585 58.897 1.00 90.88 208 ALA A CA 1
ATOM 1609 C C . ALA A 1 208 ? -42.679 -1.724 59.920 1.00 90.88 208 ALA A C 1
ATOM 1611 O O . ALA A 1 208 ? -43.652 -2.206 60.510 1.00 90.88 208 ALA A O 1
ATOM 1612 N N . ILE A 1 209 ? -41.437 -2.179 60.098 1.00 92.88 209 ILE A N 1
ATOM 1613 C CA . ILE A 1 209 ? -41.101 -3.243 61.050 1.00 92.88 209 ILE A CA 1
ATOM 1614 C C . ILE A 1 209 ? -40.874 -2.611 62.415 1.00 92.88 209 ILE A C 1
ATOM 1616 O O . ILE A 1 209 ? -40.035 -1.729 62.567 1.00 92.88 209 ILE A O 1
ATOM 1620 N N . GLU A 1 210 ? -41.642 -3.070 63.395 1.00 91.44 210 GLU A N 1
ATOM 1621 C CA . GLU A 1 210 ? -41.624 -2.586 64.770 1.00 91.44 210 GLU A CA 1
ATOM 1622 C C . GLU A 1 210 ? -41.794 -3.786 65.712 1.00 91.44 210 GLU A C 1
ATOM 1624 O O . GLU A 1 210 ? -42.424 -4.786 65.342 1.00 91.44 210 GLU A O 1
ATOM 1629 N N . SER A 1 211 ? -41.256 -3.685 66.932 1.00 91.69 211 SER A N 1
ATOM 1630 C CA . SER A 1 211 ? -41.506 -4.668 67.992 1.00 91.69 211 SER A CA 1
ATOM 1631 C C . SER A 1 211 ? -42.997 -4.700 68.316 1.00 91.69 211 SER A C 1
ATOM 1633 O O . SER A 1 211 ? -43.576 -3.689 68.716 1.00 91.69 211 SER A O 1
ATOM 1635 N N . LYS A 1 212 ? -43.638 -5.855 68.123 1.00 92.44 212 LYS A N 1
ATOM 1636 C CA . LYS A 1 212 ? -45.067 -6.024 68.408 1.00 92.44 212 LYS A CA 1
ATOM 1637 C C . LYS A 1 212 ? -45.416 -7.474 68.712 1.00 92.44 212 LYS A C 1
ATOM 1639 O O . LYS A 1 212 ? -44.606 -8.385 68.553 1.00 92.44 212 LYS A O 1
ATOM 1644 N N . ARG A 1 213 ? -46.657 -7.689 69.146 1.00 92.56 213 ARG A N 1
ATOM 1645 C CA . ARG A 1 213 ? -47.247 -9.025 69.295 1.00 92.56 213 ARG A CA 1
ATOM 1646 C C . ARG A 1 213 ? -47.947 -9.422 68.005 1.00 92.56 213 ARG A C 1
ATOM 1648 O O . ARG A 1 213 ? -48.608 -8.592 67.385 1.00 92.56 213 ARG A O 1
ATOM 1655 N N . TYR A 1 214 ? -47.822 -10.692 67.645 1.00 91.81 214 TYR A N 1
ATOM 1656 C CA . TYR A 1 214 ? -48.493 -11.265 66.486 1.00 91.81 214 TYR A CA 1
ATOM 1657 C C . TYR A 1 214 ? -49.572 -12.243 66.962 1.00 91.81 214 TYR A C 1
ATOM 1659 O O . TYR A 1 214 ? -49.284 -13.182 67.706 1.00 91.81 214 TYR A O 1
ATOM 1667 N N . ASP A 1 215 ? -50.817 -12.000 66.567 1.00 91.06 215 ASP A N 1
ATOM 1668 C CA . ASP A 1 215 ? -51.998 -12.821 66.865 1.00 91.06 215 ASP A CA 1
ATOM 1669 C C . ASP A 1 215 ? -52.574 -13.510 65.614 1.00 91.06 215 ASP A C 1
ATOM 1671 O O . ASP A 1 215 ? -53.327 -14.476 65.734 1.00 91.06 215 ASP A O 1
ATOM 1675 N N . ALA A 1 216 ? -52.155 -13.075 64.425 1.00 93.31 216 ALA A N 1
ATOM 1676 C CA . ALA A 1 216 ? -52.437 -13.684 63.132 1.00 93.31 216 ALA A CA 1
ATOM 1677 C C . ALA A 1 216 ? -51.198 -13.639 62.219 1.00 93.31 216 ALA A C 1
ATOM 1679 O O . ALA A 1 216 ? -50.191 -12.996 62.536 1.00 93.31 216 ALA A O 1
ATOM 1680 N N . ASP A 1 217 ? -51.281 -14.329 61.081 1.00 94.94 217 ASP A N 1
ATOM 1681 C CA . ASP A 1 217 ? -50.250 -14.282 60.045 1.00 94.94 217 ASP A CA 1
ATOM 1682 C C . ASP A 1 217 ? -50.073 -12.839 59.523 1.00 94.94 217 ASP A C 1
ATOM 1684 O O . ASP A 1 217 ? -51.037 -12.076 59.414 1.00 94.94 217 ASP A O 1
ATOM 1688 N N . ALA A 1 218 ? -48.836 -12.454 59.207 1.00 95.12 218 ALA A N 1
ATOM 1689 C CA . ALA A 1 218 ? -48.495 -11.097 58.780 1.00 95.12 218 ALA A CA 1
ATOM 1690 C C . ALA A 1 218 ? -47.595 -11.098 57.542 1.00 95.12 218 ALA A C 1
ATOM 1692 O O . ALA A 1 218 ? -46.782 -12.000 57.344 1.00 95.12 218 ALA A O 1
ATOM 1693 N N . GLU A 1 219 ? -47.702 -10.048 56.729 1.00 95.94 219 GLU A N 1
ATOM 1694 C CA . GLU A 1 219 ? -46.862 -9.870 55.547 1.00 95.94 219 GLU A CA 1
ATOM 1695 C C . GLU A 1 219 ? -46.182 -8.500 55.535 1.00 95.94 219 GLU A C 1
ATOM 1697 O O . GLU A 1 219 ? -46.797 -7.483 55.861 1.00 95.94 219 GLU A O 1
ATOM 1702 N N . TYR A 1 220 ? -44.919 -8.484 55.114 1.00 96.44 220 TYR A N 1
ATOM 1703 C CA . TYR A 1 220 ? -44.094 -7.292 54.942 1.00 96.44 220 TYR A CA 1
ATOM 1704 C C . TYR A 1 220 ? -43.578 -7.239 53.508 1.00 96.44 220 TYR A C 1
ATOM 1706 O O . TYR A 1 220 ? -43.001 -8.207 53.023 1.00 96.44 220 TYR A O 1
ATOM 1714 N N . THR A 1 221 ? -43.768 -6.114 52.822 1.00 96.00 221 THR A N 1
ATOM 1715 C CA . THR A 1 221 ? -43.275 -5.915 51.451 1.00 96.00 221 THR A CA 1
ATOM 1716 C C . THR A 1 221 ? -42.143 -4.898 51.432 1.00 96.00 221 THR A C 1
ATOM 1718 O O . THR A 1 221 ? -42.350 -3.752 51.831 1.00 96.00 221 THR A O 1
ATOM 1721 N N . PHE A 1 222 ? -40.963 -5.286 50.954 1.00 96.88 222 PHE A N 1
ATOM 1722 C CA . PHE A 1 222 ? -39.858 -4.362 50.718 1.00 96.88 222 PHE A CA 1
ATOM 1723 C C . PHE A 1 222 ? -40.083 -3.608 49.407 1.00 96.88 222 PHE A C 1
ATOM 1725 O O . PHE A 1 222 ? -40.256 -4.223 48.352 1.00 96.88 222 PHE A O 1
ATOM 1732 N N . LYS A 1 223 ? -40.083 -2.277 49.480 1.00 93.81 223 LYS A N 1
ATOM 1733 C CA . LYS A 1 223 ? -40.178 -1.384 48.325 1.00 93.81 223 LYS A CA 1
ATOM 1734 C C . LYS A 1 223 ? -38.798 -0.852 47.977 1.00 93.81 223 LYS A C 1
ATOM 1736 O O . LYS A 1 223 ? -38.215 -0.109 48.772 1.00 93.81 223 LYS A O 1
ATOM 1741 N N . PHE A 1 224 ? -38.301 -1.211 46.796 1.00 93.75 224 PHE A N 1
ATOM 1742 C CA . PHE A 1 224 ? -37.032 -0.693 46.289 1.00 93.75 224 PHE A CA 1
ATOM 1743 C C . PHE A 1 224 ? -37.179 0.763 45.838 1.00 93.75 224 PHE A C 1
ATOM 1745 O O . PHE A 1 224 ? -38.225 1.178 45.331 1.00 93.75 224 PHE A O 1
ATOM 1752 N N . LYS A 1 225 ? -36.117 1.552 46.006 1.00 91.38 225 LYS A N 1
ATOM 1753 C CA . LYS A 1 225 ? -36.093 2.955 45.588 1.00 91.38 225 LYS A CA 1
ATOM 1754 C C . LYS A 1 225 ? -35.668 3.052 44.113 1.00 91.38 225 LYS A C 1
ATOM 1756 O O . LYS A 1 225 ? -34.675 2.422 43.753 1.00 91.38 225 LYS A O 1
ATOM 1761 N N . PRO A 1 226 ? -36.363 3.823 43.256 1.00 89.69 226 PRO A N 1
ATOM 1762 C CA . PRO A 1 226 ? -35.925 4.049 41.877 1.00 89.69 226 PRO A CA 1
ATOM 1763 C C . PRO A 1 226 ? -34.631 4.877 41.823 1.00 89.69 226 PRO A C 1
ATOM 1765 O O . PRO A 1 226 ? -34.443 5.797 42.625 1.00 89.69 226 PRO A O 1
ATOM 1768 N N . LEU A 1 227 ? -33.758 4.551 40.870 1.00 90.69 227 LEU A N 1
ATOM 1769 C CA . LEU A 1 227 ? -32.544 5.292 40.520 1.00 90.69 227 LEU A CA 1
ATOM 1770 C C . LEU A 1 227 ? -32.778 6.166 39.282 1.00 90.69 227 LEU A C 1
ATOM 1772 O O . LEU A 1 227 ? -33.649 5.878 38.462 1.00 90.69 227 LEU A O 1
ATOM 1776 N N . ASP A 1 228 ? -31.966 7.212 39.130 1.00 91.12 228 ASP A N 1
ATOM 1777 C CA . ASP A 1 228 ? -31.979 8.044 37.926 1.00 91.12 228 ASP A CA 1
ATOM 1778 C C . ASP A 1 228 ? -31.479 7.248 36.711 1.00 91.12 228 ASP A C 1
ATOM 1780 O O . ASP A 1 228 ? -30.525 6.474 36.805 1.00 91.12 228 ASP A O 1
ATOM 1784 N N . ASP A 1 229 ? -32.089 7.456 35.542 1.00 91.31 229 ASP A N 1
ATOM 1785 C CA . ASP A 1 229 ? -31.711 6.740 34.315 1.00 91.31 229 ASP A CA 1
ATOM 1786 C C . ASP A 1 229 ? -30.358 7.202 33.736 1.00 91.31 229 ASP A C 1
ATOM 1788 O O . ASP A 1 229 ? -29.742 6.482 32.947 1.00 91.31 229 ASP A O 1
ATOM 1792 N N . VAL A 1 230 ? -29.884 8.391 34.130 1.00 91.50 230 VAL A N 1
ATOM 1793 C CA . VAL A 1 230 ? -28.582 8.961 33.751 1.00 91.50 230 VAL A CA 1
ATOM 1794 C C . VAL A 1 230 ? -27.914 9.548 34.987 1.00 91.50 230 VAL A C 1
ATOM 1796 O O . VAL A 1 230 ? -28.371 10.552 35.526 1.00 91.50 230 VAL A O 1
ATOM 1799 N N . ILE A 1 231 ? -26.798 8.955 35.397 1.00 91.12 231 ILE A N 1
ATOM 1800 C CA . ILE A 1 231 ? -26.039 9.360 36.581 1.00 91.12 231 ILE A CA 1
ATOM 1801 C C . ILE A 1 231 ? -24.650 9.825 36.124 1.00 91.12 231 ILE A C 1
ATOM 1803 O O . ILE A 1 231 ? -23.899 9.023 35.566 1.00 91.12 231 ILE A O 1
ATOM 1807 N N . PRO A 1 232 ? -24.269 11.101 36.308 1.00 91.50 232 PRO A N 1
ATOM 1808 C CA . PRO A 1 232 ? -22.909 11.544 36.016 1.00 91.50 232 PRO A CA 1
ATOM 1809 C C . PRO A 1 232 ? -21.919 10.879 36.981 1.00 91.50 232 PRO A C 1
ATOM 1811 O O . PRO A 1 232 ? -22.151 10.838 38.187 1.00 91.50 232 PRO A O 1
ATOM 1814 N N . LYS A 1 233 ? -20.798 10.380 36.459 1.00 91.69 233 LYS A N 1
ATOM 1815 C CA . LYS A 1 233 ? -19.699 9.848 37.272 1.00 91.69 233 LYS A CA 1
ATOM 1816 C C . LYS A 1 233 ? -18.954 11.013 37.930 1.00 91.69 233 LYS A C 1
ATOM 1818 O O . LYS A 1 233 ? -18.484 11.902 37.219 1.00 91.69 233 LYS A O 1
ATOM 1823 N N . THR A 1 234 ? -18.827 11.001 39.260 1.00 87.44 234 THR A N 1
ATOM 1824 C CA . THR A 1 234 ? -18.180 12.093 40.016 1.00 87.44 234 THR A CA 1
ATOM 1825 C C . THR A 1 234 ? -16.865 11.699 40.688 1.00 87.44 234 THR A C 1
ATOM 1827 O O . THR A 1 234 ? -16.048 12.573 40.971 1.00 87.44 234 THR A O 1
ATOM 1830 N N . LYS A 1 235 ? -16.628 10.400 40.900 1.00 84.00 235 LYS A N 1
ATOM 1831 C CA . LYS A 1 235 ? -15.356 9.845 41.399 1.00 84.00 235 LYS A CA 1
ATOM 1832 C C . LYS A 1 235 ? -14.473 9.326 40.267 1.00 84.00 235 LYS A C 1
ATOM 1834 O O . LYS A 1 235 ? -14.959 9.048 39.177 1.00 84.00 235 LYS A O 1
ATOM 1839 N N . ASP A 1 236 ? -13.178 9.154 40.528 1.00 80.56 236 ASP A N 1
ATOM 1840 C CA . ASP A 1 236 ? -12.227 8.645 39.527 1.00 80.56 236 ASP A CA 1
ATOM 1841 C C . ASP A 1 236 ? -12.437 7.151 39.207 1.00 80.56 236 ASP A C 1
ATOM 1843 O O . ASP A 1 236 ? -12.201 6.701 38.080 1.00 80.56 236 ASP A O 1
ATOM 1847 N N . ASP A 1 237 ? -12.950 6.374 40.161 1.00 83.62 237 ASP A N 1
ATOM 1848 C CA . ASP A 1 237 ? -13.269 4.953 39.998 1.00 83.62 237 ASP A CA 1
ATOM 1849 C C . ASP A 1 237 ? -14.737 4.709 39.593 1.00 83.62 237 ASP A C 1
ATOM 1851 O O . ASP A 1 237 ? -15.558 5.621 39.541 1.00 83.62 237 ASP A O 1
ATOM 1855 N N . ASP A 1 238 ? -15.072 3.465 39.246 1.00 84.19 238 ASP A N 1
ATOM 1856 C CA . ASP A 1 238 ? -16.443 3.077 38.881 1.00 84.19 238 ASP A CA 1
ATOM 1857 C C . ASP A 1 238 ? -17.259 2.636 40.124 1.00 84.19 238 ASP A C 1
ATOM 1859 O O . ASP A 1 238 ? -18.246 1.922 39.977 1.00 84.19 238 ASP A O 1
ATOM 1863 N N . SER A 1 239 ? -16.881 3.046 41.349 1.00 83.06 239 SER A N 1
ATOM 1864 C CA . SER A 1 239 ? -17.593 2.656 42.587 1.00 83.06 239 SER A CA 1
ATOM 1865 C C . SER A 1 239 ? -19.024 3.195 42.667 1.00 83.06 239 SER A C 1
ATOM 1867 O O . SER A 1 239 ? -19.863 2.625 43.355 1.00 83.06 239 SER A O 1
ATOM 1869 N N . GLU A 1 240 ? -19.310 4.280 41.946 1.00 86.00 240 GLU A N 1
ATOM 1870 C CA . GLU A 1 240 ? -20.642 4.892 41.861 1.00 86.00 240 GLU A CA 1
ATOM 1871 C C . GLU A 1 240 ? -21.513 4.273 40.765 1.00 86.00 240 GLU A C 1
ATOM 1873 O O . GLU A 1 240 ? -22.647 4.709 40.581 1.00 86.00 240 GLU A O 1
ATOM 1878 N N . ARG A 1 241 ? -20.995 3.296 40.007 1.00 89.88 241 ARG A N 1
ATOM 1879 C CA . ARG A 1 241 ? -21.742 2.625 38.941 1.00 89.88 241 ARG A CA 1
ATOM 1880 C C . ARG A 1 241 ? -22.803 1.716 39.565 1.00 89.88 241 ARG A C 1
ATOM 1882 O O . ARG A 1 241 ? -22.425 0.714 40.173 1.00 89.88 241 ARG A O 1
ATOM 1889 N N . PRO A 1 242 ? -24.107 1.982 39.364 1.00 90.06 242 PRO A N 1
ATOM 1890 C CA . PRO A 1 242 ? -25.127 1.040 39.795 1.00 90.06 242 PRO A CA 1
ATOM 1891 C C . PRO A 1 242 ? -25.002 -0.275 39.030 1.00 90.06 242 PRO A C 1
ATOM 1893 O O . PRO A 1 242 ? -24.632 -0.302 37.849 1.00 90.06 242 PRO A O 1
ATOM 1896 N N . GLU A 1 243 ? -25.335 -1.376 39.693 1.00 85.06 243 GLU A N 1
ATOM 1897 C CA . GLU A 1 243 ? -25.299 -2.692 39.070 1.00 85.06 243 GLU A CA 1
ATOM 1898 C C . GLU A 1 243 ? -26.224 -2.742 37.838 1.00 85.06 243 GLU A C 1
ATOM 1900 O O . GLU A 1 243 ? -27.355 -2.253 37.843 1.00 85.06 243 GLU A O 1
ATOM 1905 N N . GLY A 1 244 ? -25.706 -3.278 36.730 1.00 87.75 244 GLY A N 1
ATOM 1906 C CA . GLY A 1 244 ? -26.418 -3.358 35.452 1.00 87.75 244 GLY A CA 1
ATOM 1907 C C . GLY A 1 244 ? -26.449 -2.076 34.608 1.00 87.75 244 GLY A C 1
ATOM 1908 O O . GLY A 1 244 ? -26.848 -2.157 33.450 1.00 87.75 244 GLY A O 1
ATOM 1909 N N . TYR A 1 245 ? -25.994 -0.918 35.103 1.00 93.06 245 TYR A N 1
ATOM 1910 C CA . TYR A 1 245 ? -25.856 0.290 34.271 1.00 93.06 245 TYR A CA 1
ATOM 1911 C C . TYR A 1 245 ? -24.667 0.165 33.311 1.00 93.06 245 TYR A C 1
ATOM 1913 O O . TYR A 1 245 ? -23.677 -0.507 33.616 1.00 93.06 245 TYR A O 1
ATOM 1921 N N . VAL A 1 246 ? -24.720 0.846 32.164 1.00 91.38 246 VAL A N 1
ATOM 1922 C CA . VAL A 1 246 ? -23.611 0.925 31.194 1.00 91.38 246 VAL A CA 1
ATOM 1923 C C . VAL A 1 246 ? -22.892 2.264 31.268 1.00 91.38 246 VAL A C 1
ATOM 1925 O O . VAL A 1 246 ? -23.459 3.258 31.715 1.00 91.38 246 VAL A O 1
ATOM 1928 N N . LYS A 1 247 ? -21.638 2.309 30.819 1.00 92.50 247 LYS A N 1
ATOM 1929 C CA . LYS A 1 247 ? -20.825 3.528 30.832 1.00 92.50 247 LYS A CA 1
ATOM 1930 C C . LYS A 1 247 ? -20.860 4.245 29.482 1.00 92.50 247 LYS A C 1
ATOM 1932 O O . LYS A 1 247 ? -20.436 3.679 28.479 1.00 92.50 247 LYS A O 1
ATOM 1937 N N . VAL A 1 248 ? -21.287 5.505 29.461 1.00 90.94 248 VAL A N 1
ATOM 1938 C CA . VAL A 1 248 ? -21.217 6.391 28.290 1.00 90.94 248 VAL A CA 1
ATOM 1939 C C . VAL A 1 248 ? -20.169 7.473 28.534 1.00 90.94 248 VAL A C 1
ATOM 1941 O O . VAL A 1 248 ? -20.313 8.293 29.438 1.00 90.94 248 VAL A O 1
ATOM 1944 N N . THR A 1 249 ? -19.111 7.479 27.726 1.00 91.69 249 THR A N 1
ATOM 1945 C CA . THR A 1 249 ? -18.009 8.444 27.823 1.00 91.69 249 THR A CA 1
ATOM 1946 C C . THR A 1 249 ? -18.085 9.436 26.674 1.00 91.69 249 THR A C 1
ATOM 1948 O O . THR A 1 249 ? -17.971 9.056 25.509 1.00 91.69 249 THR A O 1
ATOM 1951 N N . LEU A 1 250 ? -18.227 10.714 27.005 1.00 90.75 250 LEU A N 1
ATOM 1952 C CA . LEU A 1 250 ? -18.139 11.825 26.070 1.00 90.75 250 LEU A CA 1
ATOM 1953 C C . LEU A 1 250 ? -16.699 12.325 26.038 1.00 90.75 250 LEU A C 1
ATOM 1955 O O . LEU A 1 250 ? -16.163 12.741 27.065 1.00 90.75 250 LEU A O 1
ATOM 1959 N N . ILE A 1 251 ? -16.083 12.257 24.863 1.00 89.94 251 ILE A N 1
ATOM 1960 C CA . ILE A 1 251 ? -14.671 12.542 24.621 1.00 89.94 251 ILE A CA 1
ATOM 1961 C C . ILE A 1 251 ? -14.573 13.843 23.811 1.00 89.94 251 ILE A C 1
ATOM 1963 O O . ILE A 1 251 ? -14.881 13.847 22.612 1.00 89.94 251 ILE A O 1
ATOM 1967 N N . PRO A 1 252 ? -14.170 14.969 24.421 1.00 88.44 252 PRO A N 1
ATOM 1968 C CA . PRO A 1 252 ? -13.815 16.165 23.669 1.00 88.44 252 PRO A CA 1
ATOM 1969 C C . PRO A 1 252 ? -12.580 15.922 22.786 1.00 88.44 252 PRO A C 1
ATOM 1971 O O . PRO A 1 252 ? -11.830 14.968 22.979 1.00 88.44 252 PRO A O 1
ATOM 1974 N N . THR A 1 253 ? -12.349 16.796 21.807 1.00 88.12 253 THR A N 1
ATOM 1975 C CA . THR A 1 253 ? -11.093 16.789 21.029 1.00 88.12 253 THR A CA 1
ATOM 1976 C C . THR A 1 253 ? -10.193 17.930 21.488 1.00 88.12 253 THR A C 1
ATOM 1978 O O . THR A 1 253 ? -10.623 18.803 22.240 1.00 88.12 253 THR A O 1
ATOM 1981 N N . ASP A 1 254 ? -8.966 17.984 20.980 1.00 86.62 254 ASP A N 1
ATOM 1982 C CA . ASP A 1 254 ? -8.042 19.111 21.155 1.00 86.62 254 ASP A CA 1
ATOM 1983 C C . ASP A 1 254 ? -8.588 20.460 20.641 1.00 86.62 254 ASP A C 1
ATOM 1985 O O . ASP A 1 254 ? -7.991 21.505 20.900 1.00 86.62 254 ASP A O 1
ATOM 1989 N N . LYS A 1 255 ? -9.725 20.449 19.932 1.00 88.38 255 LYS A N 1
ATOM 1990 C CA . LYS A 1 255 ? -10.477 21.622 19.463 1.00 88.38 255 LYS A CA 1
ATOM 1991 C C . LYS A 1 255 ? -11.477 22.167 20.486 1.00 88.38 255 LYS A C 1
ATOM 1993 O O . LYS A 1 255 ? -12.060 23.219 20.234 1.00 88.38 255 LYS A O 1
ATOM 1998 N N . ALA A 1 256 ? -11.710 21.476 21.598 1.00 86.81 256 ALA A N 1
ATOM 1999 C CA . ALA A 1 256 ? -12.564 21.951 22.683 1.00 86.81 256 ALA A CA 1
ATOM 2000 C C . ALA A 1 256 ? -11.818 22.938 23.599 1.00 86.81 256 ALA A C 1
ATOM 2002 O O . ALA A 1 256 ? -10.591 22.901 23.681 1.00 86.81 256 ALA A O 1
ATOM 2003 N N . THR A 1 257 ? -12.541 23.805 24.310 1.00 86.44 257 THR A N 1
ATOM 2004 C CA . THR A 1 257 ? -11.980 24.579 25.436 1.00 86.44 257 THR A CA 1
ATOM 2005 C C . THR A 1 257 ? -11.759 23.697 26.666 1.00 86.44 257 THR A C 1
ATOM 2007 O O . THR A 1 257 ? -10.736 23.817 27.334 1.00 86.44 257 THR A O 1
ATOM 2010 N N . ASP A 1 258 ? -12.698 22.787 26.929 1.00 83.00 258 ASP A N 1
ATOM 2011 C CA . ASP A 1 258 ? -12.625 21.754 27.961 1.00 83.00 258 ASP A CA 1
ATOM 2012 C C . ASP A 1 258 ? -12.302 20.401 27.315 1.00 83.00 258 ASP A C 1
ATOM 2014 O O . ASP A 1 258 ? -13.095 19.864 26.539 1.00 83.00 258 ASP A O 1
ATOM 2018 N N . ILE A 1 259 ? -11.120 19.867 27.623 1.00 84.94 259 ILE A N 1
ATOM 2019 C CA . ILE A 1 259 ? -10.618 18.598 27.079 1.00 84.94 259 ILE A CA 1
ATOM 2020 C C . ILE A 1 259 ? -10.920 17.395 27.984 1.00 84.94 259 ILE A C 1
ATOM 2022 O O . ILE A 1 259 ? -10.512 16.278 27.667 1.00 84.94 259 ILE A O 1
ATOM 2026 N N . ALA A 1 260 ? -11.593 17.598 29.121 1.00 87.31 260 ALA A N 1
ATOM 2027 C CA . ALA A 1 260 ? -11.871 16.526 30.063 1.00 87.31 260 ALA A CA 1
ATOM 2028 C C . ALA A 1 260 ? -13.006 15.619 29.565 1.00 87.31 260 ALA A C 1
ATOM 2030 O O . ALA A 1 260 ? -14.088 16.074 29.189 1.00 87.31 260 ALA A O 1
ATOM 2031 N N . ASN A 1 261 ? -12.774 14.306 29.615 1.00 89.62 261 ASN A N 1
ATOM 2032 C CA . ASN A 1 261 ? -13.823 13.331 29.347 1.00 89.62 261 ASN A CA 1
ATOM 2033 C C . ASN A 1 261 ? -14.925 13.447 30.399 1.00 89.62 261 ASN A C 1
ATOM 2035 O O . ASN A 1 261 ? -14.648 13.517 31.596 1.00 89.62 261 ASN A O 1
ATOM 2039 N N . LYS A 1 262 ? -16.178 13.381 29.956 1.00 91.06 262 LYS A N 1
ATOM 2040 C CA . LYS A 1 262 ? -17.337 13.333 30.852 1.00 91.06 262 LYS A CA 1
ATOM 2041 C C . LYS A 1 262 ? -17.972 11.964 30.756 1.00 91.06 262 LYS A C 1
ATOM 2043 O O . LYS A 1 262 ? -18.250 11.485 29.661 1.00 91.06 262 LYS A O 1
ATOM 2048 N N . VAL A 1 263 ? -18.168 11.323 31.897 1.00 92.56 263 VAL A N 1
ATOM 2049 C CA . VAL A 1 263 ? -18.629 9.938 31.966 1.00 92.56 263 VAL A CA 1
ATOM 2050 C C . VAL A 1 263 ? -19.985 9.897 32.654 1.00 92.56 263 VAL A C 1
ATOM 2052 O O . VAL A 1 263 ? -20.191 10.554 33.671 1.00 92.56 263 VAL A O 1
ATOM 2055 N N . TYR A 1 264 ? -20.897 9.112 32.097 1.00 93.44 264 TYR A N 1
ATOM 2056 C CA . TYR A 1 264 ? -22.240 8.892 32.614 1.00 93.44 264 TYR A CA 1
ATOM 2057 C C . TYR A 1 264 ? -22.487 7.393 32.766 1.00 93.44 264 TYR A C 1
ATOM 2059 O O . TYR A 1 264 ? -22.137 6.612 31.880 1.00 93.44 264 TYR A O 1
ATOM 2067 N N . PHE A 1 265 ? -23.112 6.987 33.864 1.00 94.06 265 PHE A N 1
ATOM 2068 C CA . PHE A 1 265 ? -23.717 5.672 34.010 1.00 94.06 265 PHE A CA 1
ATOM 2069 C C . PHE A 1 265 ? -25.173 5.763 33.573 1.00 94.06 265 PHE A C 1
ATOM 2071 O O . PHE A 1 265 ? -25.914 6.625 34.040 1.00 94.06 265 PHE A O 1
ATOM 2078 N N . VAL A 1 266 ? -25.579 4.886 32.664 1.00 92.75 266 VAL A N 1
ATOM 2079 C CA . VAL A 1 266 ? -26.881 4.957 32.002 1.00 92.75 266 VAL A CA 1
ATOM 2080 C C . VAL A 1 266 ? -27.636 3.645 32.152 1.00 92.75 266 VAL A C 1
ATOM 2082 O O . VAL A 1 266 ? -27.047 2.570 32.023 1.00 92.75 266 VAL A O 1
ATOM 2085 N N . ASN A 1 267 ? -28.944 3.740 32.386 1.00 91.56 267 ASN A N 1
ATOM 2086 C CA . ASN A 1 267 ? -29.844 2.598 32.420 1.00 91.56 267 ASN A CA 1
ATOM 2087 C C . ASN A 1 267 ? -30.009 1.998 31.006 1.00 91.56 267 ASN A C 1
ATOM 2089 O O . ASN A 1 267 ? -30.592 2.648 30.134 1.00 91.56 267 ASN A O 1
ATOM 2093 N N . PRO A 1 268 ? -29.554 0.757 30.751 1.00 89.94 268 PRO A N 1
ATOM 2094 C CA . PRO A 1 268 ? -29.610 0.162 29.415 1.00 89.94 268 PRO A CA 1
ATOM 2095 C C . PRO A 1 268 ? -31.021 -0.201 28.943 1.00 89.94 268 PRO A C 1
ATOM 2097 O O . PRO A 1 268 ? -31.218 -0.464 27.758 1.00 89.94 268 PRO A O 1
ATOM 2100 N N . ASN A 1 269 ? -32.007 -0.218 29.845 1.00 87.81 269 ASN A N 1
ATOM 2101 C CA . ASN A 1 269 ? -33.387 -0.602 29.540 1.00 87.81 269 ASN A CA 1
ATOM 2102 C C . ASN A 1 269 ? -34.281 0.597 29.176 1.00 87.81 269 ASN A C 1
ATOM 2104 O O . ASN A 1 269 ? -35.485 0.425 28.963 1.00 87.81 269 ASN A O 1
ATOM 2108 N N . LYS A 1 270 ? -33.726 1.816 29.139 1.00 86.69 270 LYS A N 1
ATOM 2109 C CA . LYS A 1 270 ? -34.458 3.060 28.881 1.00 86.69 270 LYS A CA 1
ATOM 2110 C C . LYS A 1 270 ? -33.788 3.868 27.774 1.00 86.69 270 LYS A C 1
ATOM 2112 O O . LYS A 1 270 ? -32.567 3.916 27.663 1.00 86.69 270 LYS A O 1
ATOM 2117 N N . GLU A 1 271 ? -34.610 4.538 26.972 1.00 87.69 271 GLU A N 1
ATOM 2118 C CA . GLU A 1 271 ? -34.128 5.610 26.105 1.00 87.69 271 GLU A CA 1
ATOM 2119 C C . GLU A 1 271 ? -33.895 6.851 26.966 1.00 87.69 271 GLU A C 1
ATOM 2121 O O . GLU A 1 271 ? -34.810 7.320 27.645 1.00 87.69 271 GLU A O 1
ATOM 2126 N N . VAL A 1 272 ? -32.679 7.385 26.925 1.00 89.38 272 VAL A N 1
ATOM 2127 C CA . VAL A 1 272 ? -32.283 8.561 27.701 1.00 89.38 272 VAL A CA 1
ATOM 2128 C C . VAL A 1 272 ? -31.744 9.657 26.791 1.00 89.38 272 VAL A C 1
ATOM 2130 O O . VAL A 1 272 ? -31.377 9.403 25.643 1.00 89.38 272 VAL A O 1
ATOM 2133 N N . THR A 1 273 ? -31.646 10.872 27.329 1.00 88.19 273 THR A N 1
ATOM 2134 C CA . THR A 1 273 ? -31.004 12.008 26.663 1.00 88.19 273 THR A CA 1
ATOM 2135 C C . THR A 1 273 ? -29.867 12.526 27.533 1.00 88.19 273 THR A C 1
ATOM 2137 O O . THR A 1 273 ? -30.108 13.004 28.639 1.00 88.19 273 THR A O 1
ATOM 2140 N N . ILE A 1 274 ? -28.633 12.482 27.028 1.00 87.81 274 ILE A N 1
ATOM 2141 C CA . ILE A 1 274 ? -27.476 13.105 27.680 1.00 87.81 274 ILE A CA 1
ATOM 2142 C C . ILE A 1 274 ? -27.234 14.461 27.017 1.00 87.81 274 ILE A C 1
ATOM 2144 O O . ILE A 1 274 ? -26.921 14.536 25.829 1.00 87.81 274 ILE A O 1
ATOM 2148 N N . THR A 1 275 ? -27.386 15.538 27.789 1.00 83.81 275 THR A N 1
ATOM 2149 C CA . THR A 1 275 ? -27.110 16.907 27.331 1.00 83.81 275 THR A CA 1
ATOM 2150 C C . THR A 1 275 ? -25.736 17.332 27.828 1.00 83.81 275 THR A C 1
ATOM 2152 O O . THR A 1 275 ? -25.558 17.685 28.994 1.00 83.81 275 THR A O 1
ATOM 2155 N N . ASN A 1 276 ? -24.743 17.288 26.948 1.00 83.12 276 ASN A N 1
ATOM 2156 C CA . ASN A 1 276 ? -23.442 17.891 27.199 1.00 83.12 276 ASN A CA 1
ATOM 2157 C C . ASN A 1 276 ? -22.913 18.413 25.874 1.00 83.12 276 ASN A C 1
ATOM 2159 O O . ASN A 1 276 ? -22.783 17.647 24.929 1.00 83.12 276 ASN A O 1
ATOM 2163 N N . LYS A 1 277 ? -22.628 19.707 25.785 1.00 84.06 277 LYS A N 1
ATOM 2164 C CA . LYS A 1 277 ? -22.118 20.337 24.570 1.00 84.06 277 LYS A CA 1
ATOM 2165 C C . LYS A 1 277 ? -20.767 20.962 24.889 1.00 84.06 277 LYS A C 1
ATOM 2167 O O . LYS A 1 277 ? -20.736 21.903 25.681 1.00 84.06 277 LYS A O 1
ATOM 2172 N N . PRO A 1 278 ? -19.658 20.467 24.320 1.00 86.81 278 PRO A N 1
ATOM 2173 C CA . PRO A 1 278 ? -18.365 21.086 24.524 1.00 86.81 278 PRO A CA 1
ATOM 2174 C C . PRO A 1 278 ? -18.276 22.363 23.688 1.00 86.81 278 PRO A C 1
ATOM 2176 O O . PRO A 1 278 ? -18.671 22.400 22.519 1.00 86.81 278 PRO A O 1
ATOM 2179 N N . GLU A 1 279 ? -17.728 23.414 24.279 1.00 86.25 279 GLU A N 1
ATOM 2180 C CA . GLU A 1 279 ? -17.405 24.637 23.554 1.00 86.25 279 GLU A CA 1
ATOM 2181 C C . GLU A 1 279 ? -16.131 24.418 22.737 1.00 86.25 279 GLU A C 1
ATOM 2183 O O . GLU A 1 279 ? -15.188 23.770 23.191 1.00 86.25 279 GLU A O 1
ATOM 2188 N N . GLY A 1 280 ? -16.106 24.910 21.500 1.00 85.88 280 GLY A N 1
ATOM 2189 C CA . GLY A 1 280 ? -14.889 24.887 20.697 1.00 85.88 280 GLY A CA 1
ATOM 2190 C C . GLY A 1 280 ? -13.991 26.071 21.034 1.00 85.88 280 GLY A C 1
ATOM 2191 O O . GLY A 1 280 ? -14.473 27.171 21.306 1.00 85.88 280 GLY A O 1
ATOM 2192 N N . LYS A 1 281 ? -12.678 25.848 21.035 1.00 86.94 281 LYS A N 1
ATOM 2193 C CA . LYS A 1 281 ? -11.690 26.891 21.317 1.00 86.94 281 LYS A CA 1
ATOM 2194 C C . LYS A 1 281 ? -11.522 27.831 20.122 1.00 86.94 281 LYS A C 1
ATOM 2196 O O . LYS A 1 281 ? -11.842 27.492 18.980 1.00 86.94 281 LYS A O 1
ATOM 2201 N N . THR A 1 282 ? -10.975 29.009 20.397 1.00 82.69 282 THR A N 1
ATOM 2202 C CA . THR A 1 282 ? -10.379 29.860 19.365 1.00 82.69 282 THR A CA 1
ATOM 2203 C C . THR A 1 282 ? -8.871 29.823 19.538 1.00 82.69 282 THR A C 1
ATOM 2205 O O . THR A 1 282 ? -8.381 30.017 20.648 1.00 82.69 282 THR A O 1
ATOM 2208 N N . GLU A 1 283 ? -8.137 29.562 18.462 1.00 78.81 283 GLU A N 1
ATOM 2209 C CA . GLU A 1 283 ? -6.677 29.610 18.472 1.00 78.81 283 GLU A CA 1
ATOM 2210 C C . GLU A 1 283 ? -6.148 30.426 17.294 1.00 78.81 283 GLU A C 1
ATOM 2212 O O . GLU A 1 283 ? -6.722 30.434 16.203 1.00 78.81 283 GLU A O 1
ATOM 2217 N N . THR A 1 284 ? -5.054 31.142 17.538 1.00 71.38 284 THR A N 1
ATOM 2218 C CA . THR A 1 284 ? -4.383 31.950 16.523 1.00 71.38 284 THR A CA 1
ATOM 2219 C C . THR A 1 284 ? -3.183 31.173 16.006 1.00 71.38 284 THR A C 1
ATOM 2221 O O . THR A 1 284 ? -2.208 30.977 16.729 1.00 71.38 284 THR A O 1
ATOM 2224 N N . ILE A 1 285 ? -3.247 30.749 14.746 1.00 63.12 285 ILE A N 1
ATOM 2225 C CA . ILE A 1 285 ? -2.134 30.099 14.047 1.00 63.12 285 ILE A CA 1
ATOM 2226 C C . ILE A 1 285 ? -1.739 31.031 12.903 1.00 63.12 285 ILE A C 1
ATOM 2228 O O . ILE A 1 285 ? -2.584 31.434 12.106 1.00 63.12 285 ILE A O 1
ATOM 2232 N N . ASP A 1 286 ? -0.471 31.439 12.856 1.00 59.31 286 ASP A N 1
ATOM 2233 C CA . ASP A 1 286 ? 0.085 32.322 11.816 1.00 59.31 286 ASP A CA 1
ATOM 2234 C C . ASP A 1 286 ? -0.640 33.670 11.616 1.00 59.31 286 ASP A C 1
ATOM 2236 O O . ASP A 1 286 ? -0.618 34.243 10.524 1.00 59.31 286 ASP A O 1
ATOM 2240 N N . GLY A 1 287 ? -1.253 34.205 12.679 1.00 58.00 287 GLY A N 1
ATOM 2241 C CA . GLY A 1 287 ? -1.993 35.475 12.655 1.00 58.00 287 GLY A CA 1
ATOM 2242 C C . GLY A 1 287 ? -3.439 35.356 12.163 1.00 58.00 287 GLY A C 1
ATOM 2243 O O . GLY A 1 287 ? -4.110 36.372 12.002 1.00 58.00 287 GLY A O 1
ATOM 2244 N N . ILE A 1 288 ? -3.927 34.133 11.944 1.00 58.97 288 ILE A N 1
ATOM 2245 C CA . ILE A 1 288 ? -5.305 33.842 11.546 1.00 58.97 288 ILE A CA 1
ATOM 2246 C C . ILE A 1 288 ? -6.039 33.234 12.743 1.00 58.97 288 ILE A C 1
ATOM 2248 O O . ILE A 1 288 ? -5.556 32.283 13.359 1.00 58.97 288 ILE A O 1
ATOM 2252 N N . ASN A 1 289 ? -7.209 33.785 13.068 1.00 71.94 289 ASN A N 1
ATOM 2253 C CA . ASN A 1 289 ? -8.055 33.267 14.139 1.00 71.94 289 ASN A CA 1
ATOM 2254 C C . ASN A 1 289 ? -8.928 32.126 13.609 1.00 71.94 289 ASN A C 1
ATOM 2256 O O . ASN A 1 289 ? -9.813 32.342 12.773 1.00 71.94 289 ASN A O 1
ATOM 2260 N N . TYR A 1 290 ? -8.684 30.923 14.127 1.00 77.06 290 TYR A N 1
ATOM 2261 C CA . TYR A 1 290 ? -9.486 29.731 13.886 1.00 77.06 290 TYR A CA 1
ATOM 2262 C C . TYR A 1 290 ? -10.447 29.544 15.052 1.00 77.06 290 TYR A C 1
ATOM 2264 O O . TYR A 1 290 ? -10.021 29.306 16.180 1.00 77.06 290 TYR A O 1
ATOM 2272 N N . THR A 1 291 ? -11.745 29.635 14.784 1.00 83.31 291 THR A N 1
ATOM 2273 C CA . THR A 1 291 ? -12.805 29.329 15.747 1.00 83.31 291 THR A CA 1
ATOM 2274 C C . THR A 1 291 ? -13.396 27.966 15.409 1.00 83.31 291 THR A C 1
ATOM 2276 O O . THR A 1 291 ? -13.974 27.778 14.336 1.00 83.31 291 THR A O 1
ATOM 2279 N N . TYR A 1 292 ? -13.278 27.001 16.318 1.00 86.56 292 TYR A N 1
ATOM 2280 C CA . TYR A 1 292 ? -13.904 25.691 16.152 1.00 86.56 292 TYR A CA 1
ATOM 2281 C C . TYR A 1 292 ? -15.352 25.738 16.640 1.00 86.56 292 TYR A C 1
ATOM 2283 O O . TYR A 1 292 ? -15.631 26.118 17.770 1.00 86.56 292 TYR A O 1
ATOM 2291 N N . ILE A 1 293 ? -16.296 25.346 15.790 1.00 85.06 293 ILE A N 1
ATOM 2292 C CA . ILE A 1 293 ? -17.726 25.322 16.103 1.00 85.06 293 ILE A CA 1
ATOM 2293 C C . ILE A 1 293 ? -18.151 23.862 16.212 1.00 85.06 293 ILE A C 1
ATOM 2295 O O . ILE A 1 293 ? -18.006 23.105 15.253 1.00 85.06 293 ILE A O 1
ATOM 2299 N N . PHE A 1 294 ? -18.678 23.465 17.368 1.00 87.62 294 PHE A N 1
ATOM 2300 C CA . PHE A 1 294 ? -19.216 22.123 17.584 1.00 87.62 294 PHE A CA 1
ATOM 2301 C C . PHE A 1 294 ? -20.338 21.807 16.577 1.00 87.62 294 PHE A C 1
ATOM 2303 O O . PHE A 1 294 ? -21.191 22.651 16.297 1.00 87.62 294 PHE A O 1
ATOM 2310 N N . THR A 1 295 ? -20.325 20.600 16.015 1.00 83.88 295 THR A N 1
ATOM 2311 C CA . THR A 1 295 ? -21.249 20.153 14.950 1.00 83.88 295 THR A CA 1
ATOM 2312 C C . THR A 1 295 ? -22.048 18.905 15.295 1.00 83.88 295 THR A C 1
ATOM 2314 O O . THR A 1 295 ? -22.965 18.572 14.554 1.00 83.88 295 THR A O 1
ATOM 2317 N N . GLY A 1 296 ? -21.718 18.225 16.390 1.00 85.69 296 GLY A N 1
ATOM 2318 C CA . GLY A 1 296 ? -22.390 16.998 16.800 1.00 85.69 296 GLY A CA 1
ATOM 2319 C C . GLY A 1 296 ? -21.427 15.986 17.405 1.00 85.69 296 GLY A C 1
ATOM 2320 O O . GLY A 1 296 ? -20.261 16.279 17.687 1.00 85.69 296 GLY A O 1
ATOM 2321 N N . TRP A 1 297 ? -21.930 14.776 17.585 1.00 85.25 297 TRP A N 1
ATOM 2322 C CA . TRP A 1 297 ? -21.278 13.690 18.301 1.00 85.25 297 TRP A CA 1
ATOM 2323 C C . TRP A 1 297 ? -21.139 12.458 17.397 1.00 85.25 297 TRP A C 1
ATOM 2325 O O . TRP A 1 297 ? -22.068 12.101 16.674 1.00 85.25 297 TRP A O 1
ATOM 2335 N N . THR A 1 298 ? -19.996 11.768 17.451 1.00 84.50 298 THR A N 1
ATOM 2336 C CA . THR A 1 298 ? -19.786 10.509 16.712 1.00 84.50 298 THR A CA 1
ATOM 2337 C C . THR A 1 298 ? -19.362 9.378 17.638 1.00 84.50 298 THR A C 1
ATOM 2339 O O . THR A 1 298 ? -18.545 9.593 18.527 1.00 84.50 298 THR A O 1
ATOM 2342 N N . VAL A 1 299 ? -19.875 8.166 17.437 1.00 81.75 299 VAL A N 1
ATOM 2343 C CA . VAL A 1 299 ? -19.467 6.992 18.226 1.00 81.75 299 VAL A CA 1
ATOM 2344 C C . VAL A 1 299 ? -18.083 6.536 17.779 1.00 81.75 299 VAL A C 1
ATOM 2346 O O . VAL A 1 299 ? -17.875 6.210 16.612 1.00 81.75 299 VAL A O 1
ATOM 2349 N N . THR A 1 300 ? -17.136 6.483 18.711 1.00 80.06 300 THR A N 1
ATOM 2350 C CA . THR A 1 300 ? -15.774 5.977 18.480 1.00 80.06 300 THR A CA 1
ATOM 2351 C C . THR A 1 300 ? -15.578 4.554 18.995 1.00 80.06 300 THR A C 1
ATOM 2353 O O . THR A 1 300 ? -14.664 3.864 18.543 1.00 80.06 300 THR A O 1
ATOM 2356 N N . LYS A 1 301 ? -16.475 4.068 19.865 1.00 76.00 301 LYS A N 1
ATOM 2357 C CA . LYS A 1 301 ? -16.529 2.672 20.326 1.00 76.00 301 LYS A CA 1
ATOM 2358 C C . LYS A 1 301 ? -17.949 2.313 20.769 1.00 76.00 301 LYS A C 1
ATOM 2360 O O . LYS A 1 301 ? -18.499 2.978 21.641 1.00 76.00 301 LYS A O 1
ATOM 2365 N N . GLY A 1 302 ? -18.537 1.271 20.181 1.00 63.47 302 GLY A N 1
ATOM 2366 C CA . GLY A 1 302 ? -19.937 0.883 20.405 1.00 63.47 302 GLY A CA 1
ATOM 2367 C C . GLY A 1 302 ? -20.616 0.412 19.117 1.00 63.47 302 GLY A C 1
ATOM 2368 O O . GLY A 1 302 ? -19.964 0.337 18.076 1.00 63.47 302 GLY A O 1
ATOM 2369 N N . THR A 1 303 ? -21.906 0.070 19.178 1.00 53.25 303 THR A N 1
ATOM 2370 C CA . THR A 1 303 ? -22.611 -0.626 18.083 1.00 53.25 303 THR A CA 1
ATOM 2371 C C . THR A 1 303 ? -23.671 0.179 17.316 1.00 53.25 303 THR A C 1
ATOM 2373 O O . THR A 1 303 ? -24.088 -0.334 16.283 1.00 53.25 303 THR A O 1
ATOM 2376 N N . ILE A 1 304 ? -24.105 1.400 17.699 1.00 49.38 304 ILE A N 1
ATOM 2377 C CA . ILE A 1 304 ? -25.137 2.166 16.936 1.00 49.38 304 ILE A CA 1
ATOM 2378 C C . ILE A 1 304 ? -25.010 3.719 17.053 1.00 49.38 304 ILE A C 1
ATOM 2380 O O . ILE A 1 304 ? -24.779 4.227 18.142 1.00 49.38 304 ILE A O 1
ATOM 2384 N N . ALA A 1 305 ? -25.269 4.401 15.912 1.00 51.81 305 ALA A N 1
ATOM 2385 C CA . ALA A 1 305 ? -25.641 5.811 15.600 1.00 51.81 305 ALA A CA 1
ATOM 2386 C C . ALA A 1 305 ? -24.669 6.994 15.841 1.00 51.81 305 ALA A C 1
ATOM 2388 O O . ALA A 1 305 ? -24.073 7.145 16.892 1.00 51.81 305 ALA A O 1
ATOM 2389 N N . SER A 1 306 ? -24.581 7.897 14.853 1.00 51.72 306 SER A N 1
ATOM 2390 C CA . SER A 1 306 ? -23.990 9.245 14.949 1.00 51.72 306 SER A CA 1
ATOM 2391 C C . SER A 1 306 ? -25.094 10.295 15.129 1.00 51.72 306 SER A C 1
ATOM 2393 O O . SER A 1 306 ? -26.080 10.244 14.390 1.00 51.72 306 SER A O 1
ATOM 2395 N N . TRP A 1 307 ? -24.920 11.262 16.033 1.00 65.75 307 TRP A N 1
ATOM 2396 C CA . TRP A 1 307 ? -25.910 12.310 16.324 1.00 65.75 307 TRP A CA 1
ATOM 2397 C C . TRP A 1 307 ? -25.458 13.664 15.767 1.00 65.75 307 TRP A C 1
ATOM 2399 O O . TRP A 1 307 ? -24.323 14.093 15.983 1.00 65.75 307 TRP A O 1
ATOM 2409 N N . SER A 1 308 ? -26.344 14.345 15.037 1.00 54.47 308 SER A N 1
ATOM 2410 C CA . SER A 1 308 ? -26.070 15.648 14.409 1.00 54.47 308 SER A CA 1
ATOM 2411 C C . SER A 1 308 ? -26.424 16.854 15.290 1.00 54.47 308 SER A C 1
ATOM 2413 O O . SER A 1 308 ? -26.405 17.985 14.809 1.00 54.47 308 SER A O 1
ATOM 2415 N N . ASP A 1 309 ? -26.795 16.633 16.550 1.00 64.06 309 ASP A N 1
ATOM 2416 C CA . ASP A 1 309 ? -27.250 17.650 17.497 1.00 64.06 309 ASP A CA 1
ATOM 2417 C C . ASP A 1 309 ? -26.491 17.598 18.840 1.00 64.06 309 ASP A C 1
ATOM 2419 O O . ASP A 1 309 ? -25.581 16.797 19.056 1.00 64.06 309 ASP A O 1
ATOM 2423 N N . GLU A 1 310 ? -26.809 18.542 19.733 1.00 71.75 310 GLU A N 1
ATOM 2424 C CA . GLU A 1 310 ? -26.181 18.688 21.058 1.00 71.75 310 GLU A CA 1
ATOM 2425 C C . GLU A 1 310 ? -26.666 17.659 22.093 1.00 71.75 310 GLU A C 1
ATOM 2427 O O . GLU A 1 310 ? -26.033 17.495 23.138 1.00 71.75 310 GLU A O 1
ATOM 2432 N N . ASN A 1 311 ? -27.756 16.949 21.788 1.00 81.19 311 ASN A N 1
ATOM 2433 C CA . ASN A 1 311 ? -28.436 16.026 22.687 1.00 81.19 311 ASN A CA 1
ATOM 2434 C C . ASN A 1 311 ? -28.232 14.585 22.230 1.00 81.19 311 ASN A C 1
ATOM 2436 O O . ASN A 1 311 ? -28.767 14.153 21.214 1.00 81.19 311 ASN A O 1
ATOM 2440 N N . ILE A 1 312 ? -27.507 13.802 23.021 1.00 85.62 312 ILE A N 1
ATOM 2441 C CA . ILE A 1 312 ? -27.270 12.394 22.710 1.00 85.62 312 ILE A CA 1
ATOM 2442 C C . ILE A 1 312 ? -28.475 11.604 23.213 1.00 85.62 312 ILE A C 1
ATOM 2444 O O . ILE A 1 312 ? -28.540 11.234 24.389 1.00 85.62 312 ILE A O 1
ATOM 2448 N N . LYS A 1 313 ? -29.456 11.399 22.331 1.00 87.12 313 LYS A N 1
ATOM 2449 C CA . LYS A 1 313 ? -30.678 10.650 22.631 1.00 87.12 313 LYS A CA 1
ATOM 2450 C C . LYS A 1 313 ? -30.585 9.217 22.112 1.00 87.12 313 LYS A C 1
ATOM 2452 O O . LYS A 1 313 ? -30.413 9.004 20.911 1.00 87.12 313 LYS A O 1
ATOM 2457 N N . GLY A 1 314 ? -30.710 8.233 22.999 1.00 84.31 314 GLY A N 1
ATOM 2458 C CA . GLY A 1 314 ? -30.649 6.825 22.614 1.00 84.31 314 GLY A CA 1
ATOM 2459 C C . GLY A 1 314 ? -30.770 5.845 23.776 1.00 84.31 314 GLY A C 1
ATOM 2460 O O . GLY A 1 314 ? -30.827 6.230 24.942 1.00 84.31 314 GLY A O 1
ATOM 2461 N N . THR A 1 315 ? -30.816 4.558 23.432 1.00 86.88 315 THR A N 1
ATOM 2462 C CA . THR A 1 315 ? -30.744 3.441 24.387 1.00 86.88 315 THR A CA 1
ATOM 2463 C C . THR A 1 315 ? -29.344 2.838 24.322 1.00 86.88 315 THR A C 1
ATOM 2465 O O . THR A 1 315 ? -28.903 2.419 23.250 1.00 86.88 315 THR A O 1
ATOM 2468 N N . PHE A 1 316 ? -28.638 2.793 25.451 1.00 88.50 316 PHE A N 1
ATOM 2469 C CA . PHE A 1 316 ? -27.245 2.348 25.513 1.00 88.50 316 PHE A CA 1
ATOM 2470 C C . PHE A 1 316 ? -27.178 0.958 26.140 1.00 88.50 316 PHE A C 1
ATOM 2472 O O . PHE A 1 316 ? -27.278 0.816 27.347 1.00 88.50 316 PHE A O 1
ATOM 2479 N N . ILE A 1 317 ? -27.012 -0.082 25.324 1.00 86.75 317 ILE A N 1
ATOM 2480 C CA . ILE A 1 317 ? -27.014 -1.480 25.801 1.00 86.75 317 ILE A CA 1
ATOM 2481 C C . ILE A 1 317 ? -25.621 -2.007 26.181 1.00 86.75 317 ILE A C 1
ATOM 2483 O O . ILE A 1 317 ? -25.488 -3.128 26.663 1.00 86.75 317 ILE A O 1
ATOM 2487 N N . GLN A 1 318 ? -24.572 -1.217 25.941 1.00 87.06 318 GLN A N 1
ATOM 2488 C CA . GLN A 1 318 ? -23.182 -1.534 26.267 1.00 87.06 318 GLN A CA 1
ATOM 2489 C C . GLN A 1 318 ? -22.378 -0.255 26.523 1.00 87.06 318 GLN A C 1
ATOM 2491 O O . GLN A 1 318 ? -22.808 0.843 26.157 1.00 87.06 318 GLN A O 1
ATOM 2496 N N . ASP A 1 319 ? -21.184 -0.404 27.099 1.00 89.69 319 ASP A N 1
ATOM 2497 C CA . ASP A 1 319 ? -20.254 0.711 27.274 1.00 89.69 319 ASP A CA 1
ATOM 2498 C C . ASP A 1 319 ? -19.950 1.371 25.909 1.00 89.69 319 ASP A C 1
ATOM 2500 O O . ASP A 1 319 ? -19.619 0.689 24.931 1.00 89.69 319 ASP A O 1
ATOM 2504 N N . THR A 1 320 ? -20.105 2.695 25.841 1.00 88.81 320 THR A N 1
ATOM 2505 C CA . THR A 1 320 ? -20.081 3.485 24.601 1.00 88.81 320 THR A CA 1
ATOM 2506 C C . THR A 1 320 ? -19.178 4.707 24.762 1.00 88.81 320 THR A C 1
ATOM 2508 O O . THR A 1 320 ? -19.281 5.442 25.741 1.00 88.81 320 THR A O 1
ATOM 2511 N N . GLU A 1 321 ? -18.300 4.950 23.791 1.00 90.06 321 GLU A N 1
ATOM 2512 C CA . GLU A 1 321 ? -17.462 6.153 23.723 1.00 90.06 321 GLU A CA 1
ATOM 2513 C C . GLU A 1 321 ? -17.896 7.003 22.527 1.00 90.06 321 GLU A C 1
ATOM 2515 O O . GLU A 1 321 ? -18.083 6.491 21.418 1.00 90.06 321 GLU A O 1
ATOM 2520 N N . ILE A 1 322 ? -18.086 8.299 22.764 1.00 88.12 322 ILE A N 1
ATOM 2521 C CA . ILE A 1 322 ? -18.638 9.242 21.795 1.00 88.12 322 ILE A CA 1
ATOM 2522 C C . ILE A 1 322 ? -17.745 10.479 21.758 1.00 88.12 322 ILE A C 1
ATOM 2524 O O . ILE A 1 322 ? -17.526 11.123 22.778 1.00 88.12 322 ILE A O 1
ATOM 2528 N N . THR A 1 323 ? -17.227 10.825 20.585 1.00 87.44 323 THR A N 1
ATOM 2529 C CA . THR A 1 323 ? -16.260 11.907 20.391 1.00 87.44 323 THR A CA 1
ATOM 2530 C C . THR A 1 323 ? -16.888 13.125 19.718 1.00 87.44 323 THR A C 1
ATOM 2532 O O . THR A 1 323 ? -17.629 13.006 18.739 1.00 87.44 323 THR A O 1
ATOM 2535 N N . ALA A 1 324 ? -16.572 14.313 20.233 1.00 86.81 324 ALA A N 1
ATOM 2536 C CA . ALA A 1 324 ? -17.084 15.586 19.733 1.00 86.81 324 ALA A CA 1
ATOM 2537 C C . ALA A 1 324 ? -16.576 15.899 18.314 1.00 86.81 324 ALA A C 1
ATOM 2539 O O . ALA A 1 324 ? -15.407 15.677 18.000 1.00 86.81 324 ALA A O 1
ATOM 2540 N N . GLN A 1 325 ? -17.437 16.451 17.457 1.00 84.56 325 GLN A N 1
ATOM 2541 C CA . GLN A 1 325 ? -17.102 16.871 16.093 1.00 84.56 325 GLN A CA 1
ATOM 2542 C C . GLN A 1 325 ? -17.153 18.393 15.957 1.00 84.56 325 GLN A C 1
ATOM 2544 O O . GLN A 1 325 ? -18.064 19.040 16.475 1.00 84.56 325 GLN A O 1
ATOM 2549 N N . TYR A 1 326 ? -16.222 18.970 15.194 1.00 84.62 326 TYR A N 1
ATOM 2550 C CA . TYR A 1 326 ? -16.106 20.419 15.003 1.00 84.62 326 TYR A CA 1
ATOM 2551 C C . TYR A 1 326 ? -15.954 20.785 13.527 1.00 84.62 326 TYR A C 1
ATOM 2553 O O . TYR A 1 326 ? -15.162 20.167 12.813 1.00 84.62 326 TYR A O 1
ATOM 2561 N N . LYS A 1 327 ? -16.625 21.860 13.105 1.00 83.50 327 LYS A N 1
ATOM 2562 C CA . LYS A 1 327 ? -16.296 22.606 11.882 1.00 83.50 327 LYS A CA 1
ATOM 2563 C C . LYS A 1 327 ? -15.395 23.787 12.224 1.00 83.50 327 LYS A C 1
ATOM 2565 O O . LYS A 1 327 ? -15.517 24.377 13.293 1.00 83.50 327 LYS A O 1
ATOM 2570 N N . THR A 1 328 ? -14.526 24.162 11.300 1.00 79.56 328 THR A N 1
ATOM 2571 C CA . THR A 1 328 ? -13.625 25.304 11.471 1.00 79.56 328 THR A CA 1
ATOM 2572 C C . THR A 1 328 ? -14.236 26.542 10.816 1.00 79.56 328 THR A C 1
ATOM 2574 O O . THR A 1 328 ? -14.592 26.504 9.641 1.00 79.56 328 THR A O 1
ATOM 2577 N N . SER A 1 329 ? -14.362 27.633 11.571 1.00 71.50 329 SER A N 1
ATOM 2578 C CA . SER A 1 329 ? -14.716 28.966 11.081 1.00 71.50 329 SER A CA 1
ATOM 2579 C C . SER A 1 329 ? -13.485 29.856 11.161 1.00 71.50 329 SER A C 1
ATOM 2581 O O . SER A 1 329 ? -12.844 29.934 12.205 1.00 71.50 329 SER A O 1
ATOM 2583 N N . VAL A 1 330 ? -13.147 30.520 10.064 1.00 59.19 330 VAL A N 1
ATOM 2584 C CA . VAL A 1 330 ? -11.962 31.376 9.971 1.00 59.19 330 VAL A CA 1
ATOM 2585 C C . VAL A 1 330 ? -12.436 32.809 9.785 1.00 59.19 330 VAL A C 1
ATOM 2587 O O . VAL A 1 330 ? -13.238 33.056 8.889 1.00 59.19 330 VAL A O 1
ATOM 2590 N N . ASN A 1 331 ? -11.950 33.738 10.612 1.00 47.28 331 ASN A N 1
ATOM 2591 C CA . ASN A 1 331 ? -12.039 35.171 10.325 1.00 47.28 331 ASN A CA 1
ATOM 2592 C C . ASN A 1 331 ? -10.746 35.567 9.605 1.00 47.28 331 ASN A C 1
ATOM 2594 O O . ASN A 1 331 ? -9.700 35.638 10.258 1.00 47.28 331 ASN A O 1
ATOM 2598 N N . PRO A 1 332 ? -10.763 35.777 8.278 1.00 41.97 332 PRO A N 1
ATOM 2599 C CA . PRO A 1 332 ? -9.563 36.179 7.575 1.00 41.97 332 PRO A CA 1
ATOM 2600 C C . PRO A 1 332 ? -9.220 37.620 7.974 1.00 41.97 332 PRO A C 1
ATOM 2602 O O . PRO A 1 332 ? -10.036 38.524 7.802 1.00 41.97 332 PRO A O 1
ATOM 2605 N N . GLY A 1 333 ? -7.999 37.848 8.465 1.00 50.00 333 GLY A N 1
ATOM 2606 C CA . GLY A 1 333 ? -7.324 39.116 8.169 1.00 50.00 333 GLY A CA 1
ATOM 2607 C C . GLY A 1 333 ? -7.119 39.240 6.652 1.00 50.00 333 GLY A C 1
ATOM 2608 O O . GLY A 1 333 ? -7.407 38.288 5.925 1.00 50.00 333 GLY A O 1
ATOM 2609 N N . GLU A 1 334 ? -6.633 40.384 6.156 1.00 48.28 334 GLU A N 1
ATOM 2610 C CA . GLU A 1 334 ? -6.305 40.538 4.729 1.00 48.28 334 GLU A CA 1
ATOM 2611 C C . GLU A 1 334 ? -5.492 39.331 4.234 1.00 48.28 334 GLU A C 1
ATOM 2613 O O . GLU A 1 334 ? -4.351 39.104 4.646 1.00 48.28 334 GLU A O 1
ATOM 2618 N N . LEU A 1 335 ? -6.121 38.509 3.391 1.00 49.81 335 LEU A N 1
ATOM 2619 C CA . LEU A 1 335 ? -5.503 37.321 2.826 1.00 49.81 335 LEU A CA 1
ATOM 2620 C C . LEU A 1 335 ? -4.433 37.784 1.839 1.00 49.81 335 LEU A C 1
ATOM 2622 O O . LEU A 1 335 ? -4.741 38.173 0.715 1.00 49.81 335 LEU A O 1
ATOM 2626 N N . ILE A 1 336 ? -3.170 37.735 2.256 1.00 63.16 336 ILE A N 1
ATOM 2627 C CA . ILE A 1 336 ? -2.046 37.837 1.327 1.00 63.16 336 ILE A CA 1
ATOM 2628 C C . ILE A 1 336 ? -1.983 36.547 0.499 1.00 63.16 336 ILE A C 1
ATOM 2630 O O . ILE A 1 336 ? -1.999 35.444 1.050 1.00 63.16 336 ILE A O 1
ATOM 2634 N N . ALA A 1 337 ? -1.950 36.674 -0.829 1.00 71.50 337 ALA A N 1
ATOM 2635 C CA . ALA A 1 337 ? -1.833 35.529 -1.729 1.00 71.50 337 ALA A CA 1
ATOM 2636 C C . ALA A 1 337 ? -0.544 34.738 -1.427 1.00 71.50 337 ALA A C 1
ATOM 2638 O O . ALA A 1 337 ? 0.506 35.333 -1.193 1.00 71.50 337 ALA A O 1
ATOM 2639 N N . ALA A 1 338 ? -0.609 33.403 -1.422 1.00 83.94 338 ALA A N 1
ATOM 2640 C CA . ALA A 1 338 ? 0.561 32.550 -1.199 1.00 83.94 338 ALA A CA 1
ATOM 2641 C C . ALA A 1 338 ? 1.390 32.390 -2.491 1.00 83.94 338 ALA A C 1
ATOM 2643 O O . ALA A 1 338 ? 0.800 32.315 -3.571 1.00 83.94 338 ALA A O 1
ATOM 2644 N N . PRO A 1 339 ? 2.734 32.299 -2.430 1.00 89.25 339 PRO A N 1
ATOM 2645 C CA . PRO A 1 339 ? 3.560 32.097 -3.611 1.00 89.25 339 PRO A CA 1
ATOM 2646 C C . PRO A 1 339 ? 3.365 30.688 -4.171 1.00 89.25 339 PRO A C 1
ATOM 2648 O O . PRO A 1 339 ? 3.424 29.694 -3.450 1.00 89.25 339 PRO A O 1
ATOM 2651 N N . VAL A 1 340 ? 3.171 30.607 -5.481 1.00 90.12 340 VAL A N 1
ATOM 2652 C CA . VAL A 1 340 ? 2.951 29.365 -6.222 1.00 90.12 340 VAL A CA 1
ATOM 2653 C C . VAL A 1 340 ? 4.189 29.079 -7.063 1.00 90.12 340 VAL A C 1
ATOM 2655 O O . VAL A 1 340 ? 4.531 29.870 -7.938 1.00 90.12 340 VAL A O 1
ATOM 2658 N N . GLY A 1 341 ? 4.867 27.956 -6.826 1.00 90.44 341 GLY A N 1
ATOM 2659 C CA . GLY A 1 341 ? 5.992 27.519 -7.659 1.00 90.44 341 GLY A CA 1
ATOM 2660 C C . GLY A 1 341 ? 5.553 27.179 -9.088 1.00 90.44 341 GLY A C 1
ATOM 2661 O O . GLY A 1 341 ? 4.438 26.702 -9.306 1.00 90.44 341 GLY A O 1
ATOM 2662 N N . LYS A 1 342 ? 6.411 27.423 -10.082 1.00 90.50 342 LYS A N 1
ATOM 2663 C CA . LYS A 1 342 ? 6.176 26.958 -11.454 1.00 90.50 342 LYS A CA 1
ATOM 2664 C C . LYS A 1 342 ? 6.363 25.445 -11.540 1.00 90.50 342 LYS A C 1
ATOM 2666 O O . LYS A 1 342 ? 7.280 24.879 -10.956 1.00 90.50 342 LYS A O 1
ATOM 2671 N N . GLU A 1 343 ? 5.513 24.796 -12.319 1.00 87.94 343 GLU A N 1
ATOM 2672 C CA . GLU A 1 343 ? 5.653 23.377 -12.642 1.00 87.94 343 GLU A CA 1
ATOM 2673 C C . GLU A 1 343 ? 6.485 23.193 -13.915 1.00 87.94 343 GLU A C 1
ATOM 2675 O O . GLU A 1 343 ? 6.532 24.081 -14.767 1.00 87.94 343 GLU A O 1
ATOM 2680 N N . ASN A 1 344 ? 7.108 22.019 -14.065 1.00 84.56 344 ASN A N 1
ATOM 2681 C CA . ASN A 1 344 ? 7.856 21.624 -15.267 1.00 84.56 344 ASN A CA 1
ATOM 2682 C C . ASN A 1 344 ? 8.968 22.607 -15.666 1.00 84.56 344 ASN A C 1
ATOM 2684 O O . ASN A 1 344 ? 9.200 22.838 -16.851 1.00 84.56 344 ASN A O 1
ATOM 2688 N N . VAL A 1 345 ? 9.664 23.185 -14.685 1.00 89.94 345 VAL A N 1
ATOM 2689 C CA . VAL A 1 345 ? 10.819 24.043 -14.958 1.00 89.94 345 VAL A CA 1
ATOM 2690 C C . VAL A 1 345 ? 11.953 23.200 -15.538 1.00 89.94 345 VAL A C 1
ATOM 2692 O O . VAL A 1 345 ? 12.316 22.157 -14.987 1.00 89.94 345 VAL A O 1
ATOM 2695 N N . ILE A 1 346 ? 12.527 23.662 -16.647 1.00 90.12 346 ILE A N 1
ATOM 2696 C CA . ILE A 1 346 ? 13.631 22.998 -17.341 1.00 90.12 346 ILE A CA 1
ATOM 2697 C C . ILE A 1 346 ? 14.732 24.020 -17.577 1.00 90.12 346 ILE A C 1
ATOM 2699 O O . ILE A 1 346 ? 14.451 25.132 -18.021 1.00 90.12 346 ILE A O 1
ATOM 2703 N N . THR A 1 347 ? 15.978 23.641 -17.309 1.00 90.88 347 THR A N 1
ATOM 2704 C CA . THR A 1 347 ? 17.147 24.493 -17.559 1.00 90.88 347 THR A CA 1
ATOM 2705 C C . THR A 1 347 ? 18.290 23.692 -18.195 1.00 90.88 347 THR A C 1
ATOM 2707 O O . THR A 1 347 ? 18.405 22.491 -17.937 1.00 90.88 347 THR A O 1
ATOM 2710 N N . PRO A 1 348 ? 19.141 24.301 -19.035 1.00 90.88 348 PRO A N 1
ATOM 2711 C CA . PRO A 1 348 ? 20.365 23.663 -19.518 1.00 90.88 348 PRO A CA 1
ATOM 2712 C C . PRO A 1 348 ? 21.392 23.413 -18.407 1.00 90.88 348 PRO A C 1
ATOM 2714 O O . PRO A 1 348 ? 21.488 24.176 -17.443 1.00 90.88 348 PRO A O 1
ATOM 2717 N N . VAL A 1 349 ? 22.244 22.400 -18.589 1.00 90.25 349 VAL A N 1
ATOM 2718 C CA . VAL A 1 349 ? 23.449 22.211 -17.763 1.00 90.25 349 VAL A CA 1
ATOM 2719 C C . VAL A 1 349 ? 24.312 23.478 -17.779 1.00 90.25 349 VAL A C 1
ATOM 2721 O O . VAL A 1 349 ? 24.679 23.997 -18.838 1.00 90.25 349 VAL A O 1
ATOM 2724 N N . GLY A 1 350 ? 24.668 23.950 -16.585 1.00 87.50 350 GLY A N 1
ATOM 2725 C CA . GLY A 1 350 ? 25.476 25.144 -16.350 1.00 87.50 350 GLY A CA 1
ATOM 2726 C C . GLY A 1 350 ? 24.705 26.465 -16.421 1.00 87.50 350 GLY A C 1
ATOM 2727 O O . GLY A 1 350 ? 25.334 27.517 -16.333 1.00 87.50 350 GLY A O 1
ATOM 2728 N N . VAL A 1 351 ? 23.376 26.435 -16.581 1.00 88.19 351 VAL A N 1
ATOM 2729 C CA . VAL A 1 351 ? 22.520 27.630 -16.572 1.00 88.19 351 VAL A CA 1
ATOM 2730 C C . VAL A 1 351 ? 21.656 27.617 -15.315 1.00 88.19 351 VAL A C 1
ATOM 2732 O O . VAL A 1 351 ? 20.757 26.788 -15.158 1.00 88.19 351 VAL A O 1
ATOM 2735 N N . LYS A 1 352 ? 21.945 28.544 -14.400 1.00 90.12 352 LYS A N 1
ATOM 2736 C CA . LYS A 1 352 ? 21.189 28.729 -13.160 1.00 90.12 352 LYS A CA 1
ATOM 2737 C C . LYS A 1 352 ? 19.984 29.643 -13.431 1.00 90.12 352 LYS A C 1
ATOM 2739 O O . LYS A 1 352 ? 20.207 30.763 -13.884 1.00 90.12 352 LYS A O 1
ATOM 2744 N N . PRO A 1 353 ? 18.741 29.203 -13.167 1.00 91.56 353 PRO A N 1
ATOM 2745 C CA . PRO A 1 353 ? 17.571 30.063 -13.315 1.00 91.56 353 PRO A CA 1
ATOM 2746 C C . PRO A 1 353 ? 17.538 31.144 -12.227 1.00 91.56 353 PRO A C 1
ATOM 2748 O O . PRO A 1 353 ? 18.041 30.937 -11.118 1.00 91.56 353 PRO A O 1
ATOM 2751 N N . ASP A 1 354 ? 16.902 32.276 -12.513 1.00 92.06 354 ASP A N 1
ATOM 2752 C CA . ASP A 1 354 ? 16.633 33.298 -11.503 1.00 92.06 354 ASP A CA 1
ATOM 2753 C C . ASP A 1 354 ? 15.507 32.850 -10.561 1.00 92.06 354 ASP A C 1
ATOM 2755 O O . ASP A 1 354 ? 14.500 32.285 -10.988 1.00 92.06 354 ASP A O 1
ATOM 2759 N N . ALA A 1 355 ? 15.646 33.123 -9.258 1.00 92.50 355 ALA A N 1
ATOM 2760 C CA . ALA A 1 355 ? 14.684 32.682 -8.241 1.00 92.50 355 ALA A CA 1
ATOM 2761 C C . ALA A 1 355 ? 13.260 33.216 -8.501 1.00 92.50 355 ALA A C 1
ATOM 2763 O O . ALA A 1 355 ? 12.273 32.518 -8.266 1.00 92.50 355 ALA A O 1
ATOM 2764 N N . LYS A 1 356 ? 13.153 34.433 -9.052 1.00 93.31 356 LYS A N 1
ATOM 2765 C CA . LYS A 1 356 ? 11.884 35.047 -9.466 1.00 93.31 356 LYS A CA 1
ATOM 2766 C C . LYS A 1 356 ? 11.186 34.253 -10.574 1.00 93.31 356 LYS A C 1
ATOM 2768 O O . LYS A 1 356 ? 9.967 34.096 -10.532 1.00 93.31 356 LYS A O 1
ATOM 2773 N N . ASP A 1 357 ? 11.939 33.711 -11.530 1.00 90.88 357 ASP A N 1
ATOM 2774 C CA . ASP A 1 357 ? 11.384 32.977 -12.673 1.00 90.88 357 ASP A CA 1
ATOM 2775 C C . ASP A 1 357 ? 10.815 31.615 -12.287 1.00 90.88 357 ASP A C 1
ATOM 2777 O O . ASP A 1 357 ? 10.092 31.009 -13.077 1.00 90.88 357 ASP A O 1
ATOM 2781 N N . LEU A 1 358 ? 11.098 31.145 -11.075 1.00 94.06 358 LEU A N 1
ATOM 2782 C CA . LEU A 1 358 ? 10.583 29.897 -10.528 1.00 94.06 358 LEU A CA 1
ATOM 2783 C C . LEU A 1 358 ? 9.216 30.059 -9.847 1.00 94.06 358 LEU A C 1
ATOM 2785 O O . LEU A 1 358 ? 8.601 29.053 -9.498 1.00 94.06 358 LEU A O 1
ATOM 2789 N N . ILE A 1 359 ? 8.712 31.287 -9.683 1.00 94.38 359 ILE A N 1
ATOM 2790 C CA . ILE A 1 359 ? 7.406 31.576 -9.076 1.00 94.38 359 ILE A CA 1
ATOM 2791 C C . ILE A 1 359 ? 6.402 32.003 -10.154 1.00 94.38 359 ILE A C 1
ATOM 2793 O O . ILE A 1 359 ? 6.718 32.748 -11.080 1.00 94.38 359 ILE A O 1
ATOM 2797 N N . LYS A 1 360 ? 5.175 31.487 -10.060 1.00 92.56 360 LYS A N 1
ATOM 2798 C CA . LYS A 1 360 ? 4.095 31.675 -11.032 1.00 92.56 360 LYS A CA 1
ATOM 2799 C C . LYS A 1 360 ? 3.331 32.985 -10.828 1.00 92.56 360 LYS A C 1
ATOM 2801 O O . LYS A 1 360 ? 3.034 33.644 -11.814 1.00 92.56 360 LYS A O 1
ATOM 2806 N N . ASN A 1 361 ? 3.004 33.349 -9.589 1.00 92.12 361 ASN A N 1
ATOM 2807 C CA . ASN A 1 361 ? 2.149 34.495 -9.255 1.00 92.12 361 ASN A CA 1
ATOM 2808 C C . ASN A 1 361 ? 2.937 35.698 -8.706 1.00 92.12 361 ASN A C 1
ATOM 2810 O O . ASN A 1 361 ? 2.621 36.245 -7.657 1.00 92.12 361 ASN A O 1
ATOM 2814 N N . ILE A 1 362 ? 3.983 36.124 -9.413 1.00 91.69 362 ILE A N 1
ATOM 2815 C CA . ILE A 1 362 ? 4.777 37.312 -9.049 1.00 91.69 362 ILE A CA 1
ATOM 2816 C C . ILE A 1 362 ? 3.915 38.598 -8.982 1.00 91.69 362 ILE A C 1
ATOM 2818 O O . ILE A 1 362 ? 2.822 38.616 -9.560 1.00 91.69 362 ILE A O 1
ATOM 2822 N N . PRO A 1 363 ? 4.383 39.686 -8.335 1.00 91.00 363 PRO A N 1
ATOM 2823 C CA . PRO A 1 363 ? 3.657 40.956 -8.330 1.00 91.00 363 PRO A CA 1
ATOM 2824 C C . PRO A 1 363 ? 3.283 41.422 -9.741 1.00 91.00 363 PRO A C 1
ATOM 2826 O O . PRO A 1 363 ? 4.104 41.346 -10.659 1.00 91.00 363 PRO A O 1
ATOM 2829 N N . GLY A 1 364 ? 2.025 41.837 -9.915 1.00 84.44 364 GLY A N 1
ATOM 2830 C CA . GLY A 1 364 ? 1.442 42.208 -11.211 1.00 84.44 364 GLY A CA 1
ATOM 2831 C C . GLY A 1 364 ? 0.929 41.051 -12.088 1.00 84.44 364 GLY A C 1
ATOM 2832 O O . GLY A 1 364 ? 0.508 41.303 -13.214 1.00 84.44 364 GLY A O 1
ATOM 2833 N N . SER A 1 365 ? 0.947 39.795 -11.618 1.00 86.69 365 SER A N 1
ATOM 2834 C CA . SER A 1 365 ? 0.375 38.648 -12.355 1.00 86.69 365 SER A CA 1
ATOM 2835 C C . SER A 1 365 ? -1.157 38.714 -12.475 1.00 86.69 365 SER A C 1
ATOM 2837 O O . SER A 1 365 ? -1.836 39.165 -11.558 1.00 86.69 365 SER A O 1
ATOM 2839 N N . GLU A 1 366 ? -1.718 38.177 -13.567 1.00 82.19 366 GLU A N 1
ATOM 2840 C CA . GLU A 1 366 ? -3.172 38.200 -13.837 1.00 82.19 366 GLU A CA 1
ATOM 2841 C C . GLU A 1 366 ? -4.018 37.443 -12.801 1.00 82.19 366 GLU A C 1
ATOM 2843 O O . GLU A 1 366 ? -5.186 37.771 -12.592 1.00 82.19 366 GLU A O 1
ATOM 2848 N N . LYS A 1 367 ? -3.446 36.415 -12.161 1.00 79.69 367 LYS A N 1
ATOM 2849 C CA . LYS A 1 367 ? -4.139 35.561 -11.195 1.00 79.69 367 LYS A CA 1
ATOM 2850 C C . LYS A 1 367 ? -3.372 35.494 -9.879 1.00 79.69 367 LYS A C 1
ATOM 2852 O O . LYS A 1 367 ? -2.211 35.086 -9.866 1.00 79.69 367 LYS A O 1
ATOM 2857 N N . ASP A 1 368 ? -4.066 35.852 -8.802 1.00 82.75 368 ASP A N 1
ATOM 2858 C CA . ASP A 1 368 ? -3.594 35.812 -7.414 1.00 82.75 368 ASP A CA 1
ATOM 2859 C C . ASP A 1 368 ? -2.204 36.461 -7.214 1.00 82.75 368 ASP A C 1
ATOM 2861 O O . ASP A 1 368 ? -1.312 35.809 -6.658 1.00 82.75 368 ASP A O 1
ATOM 2865 N N . PRO A 1 369 ? -1.969 37.704 -7.699 1.00 88.56 369 PRO A N 1
ATOM 2866 C CA . PRO A 1 369 ? -0.650 38.326 -7.642 1.00 88.56 369 PRO A CA 1
ATOM 2867 C C . PRO A 1 369 ? -0.168 38.501 -6.203 1.00 88.56 369 PRO A C 1
ATOM 2869 O O . PRO A 1 369 ? -0.920 38.914 -5.317 1.00 88.56 369 PRO A O 1
ATOM 2872 N N . LEU A 1 370 ? 1.118 38.229 -5.984 1.00 89.94 370 LEU A N 1
ATOM 2873 C CA . LEU A 1 370 ? 1.787 38.593 -4.739 1.00 89.94 370 LEU A CA 1
ATOM 2874 C C . LEU A 1 370 ? 1.819 40.128 -4.568 1.00 89.94 370 LEU A C 1
ATOM 2876 O O . LEU A 1 370 ? 1.866 40.845 -5.569 1.00 89.94 370 LEU A O 1
ATOM 2880 N N . PRO A 1 371 ? 1.829 40.652 -3.328 1.00 87.00 371 PRO A N 1
ATOM 2881 C CA . PRO A 1 371 ? 1.851 42.094 -3.077 1.00 87.00 371 PRO A CA 1
ATOM 2882 C C . PRO A 1 371 ? 3.060 42.808 -3.700 1.00 87.00 371 PRO A C 1
ATOM 2884 O O . PRO A 1 371 ? 4.177 42.277 -3.692 1.00 87.00 371 PRO A O 1
ATOM 2887 N N . ASP A 1 372 ? 2.863 44.042 -4.165 1.00 87.19 372 ASP A N 1
ATOM 2888 C CA . ASP A 1 372 ? 3.944 44.893 -4.671 1.00 87.19 372 ASP A CA 1
ATOM 2889 C C . ASP A 1 372 ? 5.013 45.133 -3.595 1.00 87.19 372 ASP A C 1
ATOM 2891 O O . ASP A 1 372 ? 4.701 45.414 -2.440 1.00 87.19 372 ASP A O 1
ATOM 2895 N N . GLY A 1 373 ? 6.289 45.004 -3.973 1.00 85.69 373 GLY A N 1
ATOM 2896 C CA . GLY A 1 373 ? 7.430 45.040 -3.047 1.00 85.69 373 GLY A CA 1
ATOM 2897 C C . GLY A 1 373 ? 7.891 43.664 -2.544 1.00 85.69 373 GLY A C 1
ATOM 2898 O O . GLY A 1 373 ? 8.852 43.595 -1.783 1.00 85.69 373 GLY A O 1
ATOM 2899 N N . THR A 1 374 ? 7.251 42.571 -2.978 1.00 92.50 374 THR A N 1
ATOM 2900 C CA . THR A 1 374 ? 7.727 41.202 -2.711 1.00 92.50 374 THR A CA 1
ATOM 2901 C C . THR A 1 374 ? 9.055 40.923 -3.437 1.00 92.50 374 THR A C 1
ATOM 2903 O O . THR A 1 374 ? 9.155 41.156 -4.644 1.00 92.50 374 THR A O 1
ATOM 2906 N N . SER A 1 375 ? 10.057 40.384 -2.731 1.00 93.25 375 SER A N 1
ATOM 2907 C CA . SER A 1 375 ? 11.359 39.974 -3.288 1.00 93.25 375 SER A CA 1
ATOM 2908 C C . SER A 1 375 ? 11.550 38.450 -3.314 1.00 93.25 375 SER A C 1
ATOM 2910 O O . SER A 1 375 ? 10.894 37.711 -2.574 1.00 93.25 375 SER A O 1
ATOM 2912 N N . PHE A 1 376 ? 12.451 37.979 -4.184 1.00 95.81 376 PHE A N 1
ATOM 2913 C CA . PHE A 1 376 ? 12.706 36.559 -4.448 1.00 95.81 376 PHE A CA 1
ATOM 2914 C C . PHE A 1 376 ? 14.206 36.275 -4.408 1.00 95.81 376 PHE A C 1
ATOM 2916 O O . PHE A 1 376 ? 14.943 36.803 -5.235 1.00 95.81 376 PHE A O 1
ATOM 2923 N N . ASP A 1 377 ? 14.629 35.400 -3.503 1.00 95.00 377 ASP A N 1
ATOM 2924 C CA . ASP A 1 377 ? 16.008 34.921 -3.376 1.00 95.00 377 ASP A CA 1
ATOM 2925 C C . ASP A 1 377 ? 16.028 33.395 -3.228 1.00 95.00 377 ASP A C 1
ATOM 2927 O O . ASP A 1 377 ? 14.991 32.762 -3.027 1.00 95.00 377 ASP A O 1
ATOM 2931 N N . TYR A 1 378 ? 17.204 32.772 -3.295 1.00 95.44 378 TYR A N 1
ATOM 2932 C CA . TYR A 1 378 ? 17.356 31.386 -2.850 1.00 95.44 378 TYR A CA 1
ATOM 2933 C C . TYR A 1 378 ? 17.463 31.328 -1.322 1.00 95.44 378 TYR A C 1
ATOM 2935 O O . TYR A 1 378 ? 18.080 32.184 -0.688 1.00 95.44 378 TYR A O 1
ATOM 2943 N N . ALA A 1 379 ? 16.858 30.307 -0.714 1.00 92.56 379 ALA A N 1
ATOM 2944 C CA . ALA A 1 379 ? 17.118 29.995 0.687 1.00 92.56 379 ALA A CA 1
ATOM 2945 C C . ALA A 1 379 ? 18.584 29.555 0.878 1.00 92.56 379 ALA A C 1
ATOM 2947 O O . ALA A 1 379 ? 19.265 29.189 -0.082 1.00 92.56 379 ALA A O 1
ATOM 2948 N N . GLU A 1 380 ? 19.073 29.549 2.118 1.00 91.00 380 GLU A N 1
ATOM 2949 C CA . GLU A 1 380 ? 20.402 29.016 2.431 1.00 91.00 380 GLU A CA 1
ATOM 2950 C C . GLU A 1 380 ? 20.506 27.550 1.972 1.00 91.00 380 GLU A C 1
ATOM 2952 O O . GLU A 1 380 ? 19.634 26.734 2.280 1.00 91.00 380 GLU A O 1
ATOM 2957 N N . ASN A 1 381 ? 21.535 27.225 1.179 1.00 85.75 381 ASN A N 1
ATOM 2958 C CA . ASN A 1 381 ? 21.686 25.930 0.492 1.00 85.75 381 ASN A CA 1
ATOM 2959 C C . ASN A 1 381 ? 20.485 25.537 -0.402 1.00 85.75 381 ASN A C 1
ATOM 2961 O O . ASN A 1 381 ? 20.256 24.359 -0.669 1.00 85.75 381 ASN A O 1
ATOM 2965 N N . GLY A 1 382 ? 19.699 26.521 -0.849 1.00 88.62 382 GLY A N 1
ATOM 2966 C CA . GLY A 1 382 ? 18.492 26.347 -1.657 1.00 88.62 382 GLY A CA 1
ATOM 2967 C C . GLY A 1 382 ? 18.710 26.442 -3.167 1.00 88.62 382 GLY A C 1
ATOM 2968 O O . GLY A 1 382 ? 17.745 26.329 -3.925 1.00 88.62 382 GLY A O 1
ATOM 2969 N N . GLU A 1 383 ? 19.942 26.675 -3.615 1.00 93.06 383 GLU A N 1
ATOM 2970 C CA . GLU A 1 383 ? 20.259 26.776 -5.038 1.00 93.06 383 GLU A CA 1
ATOM 2971 C C . GLU A 1 383 ? 20.168 25.407 -5.730 1.00 93.06 383 GLU A C 1
ATOM 2973 O O . GLU A 1 383 ? 20.659 24.410 -5.192 1.00 93.06 383 GLU A O 1
ATOM 2978 N N . PRO A 1 384 ? 19.575 25.325 -6.934 1.00 93.38 384 PRO A N 1
ATOM 2979 C CA . PRO A 1 384 ? 19.511 24.071 -7.670 1.00 93.38 384 PRO A CA 1
ATOM 2980 C C . PRO A 1 384 ? 20.893 23.666 -8.199 1.00 93.38 384 PRO A C 1
ATOM 2982 O O . PRO A 1 384 ? 21.625 24.492 -8.748 1.00 93.38 384 PRO A O 1
ATOM 2985 N N . ASN A 1 385 ? 21.231 22.376 -8.111 1.00 91.19 385 ASN A N 1
ATOM 2986 C CA . ASN A 1 385 ? 22.443 21.854 -8.738 1.00 91.19 385 ASN A CA 1
ATOM 2987 C C . ASN A 1 385 ? 22.229 21.726 -10.252 1.00 91.19 385 ASN A C 1
ATOM 2989 O O . ASN A 1 385 ? 21.536 20.820 -10.710 1.00 91.19 385 ASN A O 1
ATOM 2993 N N . VAL A 1 386 ? 22.843 22.629 -11.016 1.00 92.19 386 VAL A N 1
ATOM 2994 C CA . VAL A 1 386 ? 22.763 22.669 -12.486 1.00 92.19 386 VAL A CA 1
ATOM 2995 C C . VAL A 1 386 ? 24.031 22.162 -13.175 1.00 92.19 386 VAL A C 1
ATOM 2997 O O . VAL A 1 386 ? 24.158 22.282 -14.390 1.00 92.19 386 VAL A O 1
ATOM 3000 N N . ASN A 1 387 ? 24.984 21.607 -12.423 1.00 89.81 387 ASN A N 1
ATOM 3001 C CA . ASN A 1 387 ? 26.279 21.190 -12.969 1.00 89.81 387 ASN A CA 1
ATOM 3002 C C . ASN A 1 387 ? 26.191 19.889 -13.777 1.00 89.81 387 ASN A C 1
ATOM 3004 O O . ASN A 1 387 ? 27.029 19.640 -14.639 1.00 89.81 387 ASN A O 1
ATOM 3008 N N . GLU A 1 388 ? 25.165 19.078 -13.525 1.00 89.31 388 GLU A N 1
ATOM 3009 C CA . GLU A 1 388 ? 24.937 17.796 -14.186 1.00 89.31 388 GLU A CA 1
ATOM 3010 C C . GLU A 1 388 ? 23.478 17.686 -14.636 1.00 89.31 388 GLU A C 1
ATOM 3012 O O . GLU A 1 388 ? 22.576 18.260 -14.025 1.00 89.31 388 GLU A O 1
ATOM 3017 N N . ALA A 1 389 ? 23.237 16.952 -15.724 1.00 88.12 389 ALA A N 1
ATOM 3018 C CA . ALA A 1 389 ? 21.878 16.689 -16.182 1.00 88.12 389 ALA A CA 1
ATOM 3019 C C . ALA A 1 389 ? 21.157 15.763 -15.187 1.00 88.12 389 ALA A C 1
ATOM 3021 O O . ALA A 1 389 ? 21.720 14.769 -14.731 1.00 88.12 389 ALA A O 1
ATOM 3022 N N . GLY A 1 390 ? 19.899 16.061 -14.868 1.00 89.31 390 GLY A N 1
ATOM 3023 C CA . GLY A 1 390 ? 19.146 15.323 -13.859 1.00 89.31 390 GLY A CA 1
ATOM 3024 C C . GLY A 1 390 ? 17.984 16.116 -13.273 1.00 89.31 390 GLY A C 1
ATOM 3025 O O . GLY A 1 390 ? 17.619 17.179 -13.764 1.00 89.31 390 GLY A O 1
ATOM 3026 N N . LYS A 1 391 ? 17.373 15.584 -12.214 1.00 91.44 391 LYS A N 1
ATOM 3027 C CA . LYS A 1 391 ? 16.338 16.290 -11.448 1.00 91.44 391 LYS A CA 1
ATOM 3028 C C . LYS A 1 391 ? 16.969 16.926 -10.217 1.00 91.44 391 LYS A C 1
ATOM 3030 O O . LYS A 1 391 ? 17.709 16.261 -9.499 1.00 91.44 391 LYS A O 1
ATOM 3035 N N . THR A 1 392 ? 16.633 18.179 -9.953 1.00 93.00 392 THR A N 1
ATOM 3036 C CA . THR A 1 392 ? 17.030 18.918 -8.751 1.00 93.00 392 THR A CA 1
ATOM 3037 C C . THR A 1 392 ? 15.835 19.712 -8.232 1.00 93.00 392 THR A C 1
ATOM 3039 O O . THR A 1 392 ? 14.859 19.910 -8.951 1.00 93.00 392 THR A O 1
ATOM 3042 N N . THR A 1 393 ? 15.901 20.189 -6.995 1.00 92.62 393 THR A N 1
ATOM 3043 C CA . THR A 1 393 ? 14.879 21.068 -6.417 1.00 92.62 393 THR A CA 1
ATOM 3044 C C . THR A 1 393 ? 15.530 22.385 -6.023 1.00 92.62 393 THR A C 1
ATOM 3046 O O . THR A 1 393 ? 16.571 22.380 -5.372 1.00 92.62 393 THR A O 1
ATOM 3049 N N . ALA A 1 394 ? 14.929 23.502 -6.422 1.00 94.38 394 ALA A N 1
ATOM 3050 C CA . ALA A 1 394 ? 15.267 24.831 -5.925 1.00 94.38 394 ALA A CA 1
ATOM 3051 C C . ALA A 1 394 ? 14.393 25.176 -4.716 1.00 94.38 394 ALA A C 1
ATOM 3053 O O . ALA A 1 394 ? 13.199 24.882 -4.722 1.00 94.38 394 ALA A O 1
ATOM 3054 N N . LYS A 1 395 ? 14.956 25.842 -3.707 1.00 95.06 395 LYS A N 1
ATOM 3055 C CA . LYS A 1 395 ? 14.202 26.403 -2.577 1.00 95.06 395 LYS A CA 1
ATOM 3056 C C . LYS A 1 395 ? 14.207 27.923 -2.675 1.00 95.06 395 LYS A C 1
ATOM 3058 O O . LYS A 1 395 ? 15.202 28.569 -2.350 1.00 95.06 395 LYS A O 1
ATOM 3063 N N . VAL A 1 396 ? 13.097 28.484 -3.141 1.00 95.50 396 VAL A N 1
ATOM 3064 C CA . VAL A 1 396 ? 12.925 29.923 -3.353 1.00 95.50 396 VAL A CA 1
ATOM 3065 C C . VAL A 1 396 ? 12.387 30.560 -2.080 1.00 95.50 396 VAL A C 1
ATOM 3067 O O . VAL A 1 396 ? 11.294 30.227 -1.631 1.00 95.50 396 VAL A O 1
ATOM 3070 N N . LYS A 1 397 ? 13.144 31.485 -1.500 1.00 94.75 397 LYS A N 1
ATOM 3071 C CA . LYS A 1 397 ? 12.729 32.352 -0.402 1.00 94.75 397 LYS A CA 1
ATOM 3072 C C . LYS A 1 397 ? 12.001 33.572 -0.972 1.00 94.75 397 LYS A C 1
ATOM 3074 O O . LYS A 1 397 ? 12.597 34.409 -1.643 1.00 94.75 397 LYS A O 1
ATOM 3079 N N . VAL A 1 398 ? 10.718 33.681 -0.663 1.00 93.81 398 VAL A N 1
ATOM 3080 C CA . VAL A 1 398 ? 9.852 34.812 -1.006 1.00 93.81 398 VAL A CA 1
ATOM 3081 C C . VAL A 1 398 ? 9.720 35.704 0.222 1.00 93.81 398 VAL A C 1
ATOM 3083 O O . VAL A 1 398 ? 9.283 35.227 1.268 1.00 93.81 398 VAL A O 1
ATOM 3086 N N . THR A 1 399 ? 10.097 36.977 0.114 1.00 92.00 399 THR A N 1
ATOM 3087 C CA . THR A 1 399 ? 9.999 37.956 1.210 1.00 92.00 399 THR A CA 1
ATOM 3088 C C . THR A 1 399 ? 8.934 38.989 0.872 1.00 92.00 399 THR A C 1
ATOM 3090 O O . THR A 1 399 ? 9.070 39.719 -0.105 1.00 92.00 399 THR A O 1
ATOM 3093 N N . TYR A 1 400 ? 7.867 39.046 1.665 1.00 90.12 400 TYR A N 1
ATOM 3094 C CA . TYR A 1 400 ? 6.769 39.997 1.496 1.00 90.12 400 TYR A CA 1
ATOM 3095 C C . TYR A 1 400 ? 7.155 41.405 1.987 1.00 90.12 400 TYR A C 1
ATOM 3097 O O . TYR A 1 400 ? 8.061 41.533 2.815 1.00 90.12 400 TYR A O 1
ATOM 3105 N N . PRO A 1 401 ? 6.423 42.464 1.582 1.00 86.31 401 PRO A N 1
ATOM 3106 C CA . PRO A 1 401 ? 6.707 43.847 1.991 1.00 86.31 401 PRO A CA 1
ATOM 3107 C C . PRO A 1 401 ? 6.701 44.081 3.508 1.00 86.31 401 PRO A C 1
ATOM 3109 O O . PRO A 1 401 ? 7.410 44.947 4.009 1.00 86.31 401 PRO A O 1
ATOM 3112 N N . ASN A 1 402 ? 5.925 43.291 4.256 1.00 81.62 402 ASN A N 1
ATOM 3113 C CA . ASN A 1 402 ? 5.873 43.339 5.721 1.00 81.62 402 ASN A CA 1
ATOM 3114 C C . ASN A 1 402 ? 7.042 42.599 6.409 1.00 81.62 402 ASN A C 1
ATOM 3116 O O . ASN A 1 402 ? 7.038 42.452 7.629 1.00 81.62 402 ASN A O 1
ATOM 3120 N N . GLY A 1 403 ? 8.012 42.090 5.641 1.00 80.88 403 GLY A N 1
ATOM 3121 C CA . GLY A 1 403 ? 9.169 41.339 6.129 1.00 80.88 403 GLY A CA 1
ATOM 3122 C C . GLY A 1 403 ? 8.920 39.846 6.381 1.00 80.88 403 GLY A C 1
ATOM 3123 O O . GLY A 1 403 ? 9.870 39.123 6.686 1.00 80.88 403 GLY A O 1
ATOM 3124 N N . LYS A 1 404 ? 7.682 39.342 6.241 1.00 81.75 404 LYS A N 1
ATOM 3125 C CA . LYS A 1 404 ? 7.388 37.902 6.366 1.00 81.75 404 LYS A CA 1
ATOM 3126 C C . LYS A 1 404 ? 8.066 37.139 5.227 1.00 81.75 404 LYS A C 1
ATOM 3128 O O . LYS A 1 404 ? 8.132 37.630 4.104 1.00 81.75 404 LYS A O 1
ATOM 3133 N N . THR A 1 405 ? 8.543 35.924 5.497 1.00 89.12 405 THR A N 1
ATOM 3134 C CA . THR A 1 405 ? 9.188 35.077 4.481 1.00 89.12 405 THR A CA 1
ATOM 3135 C C . THR A 1 405 ? 8.488 33.730 4.343 1.00 89.12 405 THR A C 1
ATOM 3137 O O . THR A 1 405 ? 7.967 33.197 5.321 1.00 89.12 405 THR A O 1
ATOM 3140 N N . VAL A 1 406 ? 8.459 33.192 3.123 1.00 90.12 406 VAL A N 1
ATOM 3141 C CA . VAL A 1 406 ? 7.937 31.857 2.789 1.00 90.12 406 VAL A CA 1
ATOM 3142 C C . VAL A 1 406 ? 8.929 31.165 1.861 1.00 90.12 406 VAL A C 1
ATOM 3144 O O . VAL A 1 406 ? 9.453 31.794 0.946 1.00 90.12 406 VAL A O 1
ATOM 3147 N N . ILE A 1 407 ? 9.195 29.877 2.086 1.00 91.00 407 ILE A N 1
ATOM 3148 C CA . ILE A 1 407 ? 10.048 29.064 1.211 1.00 91.00 407 ILE A CA 1
ATOM 3149 C C . ILE A 1 407 ? 9.164 28.183 0.329 1.00 91.00 407 ILE A C 1
ATOM 3151 O O . ILE A 1 407 ? 8.308 27.461 0.835 1.00 91.00 407 ILE A O 1
ATOM 3155 N N . VAL A 1 408 ? 9.397 28.225 -0.981 1.00 92.69 408 VAL A N 1
ATOM 3156 C CA . VAL A 1 408 ? 8.720 27.397 -1.985 1.00 92.69 408 VAL A CA 1
ATOM 3157 C C . VAL A 1 408 ? 9.729 26.443 -2.611 1.00 92.69 408 VAL A C 1
ATOM 3159 O O . VAL A 1 408 ? 10.772 26.873 -3.102 1.00 92.69 408 VAL A O 1
ATOM 3162 N N . GLU A 1 409 ? 9.422 25.148 -2.611 1.00 93.25 409 GLU A N 1
ATOM 3163 C CA . GLU A 1 409 ? 10.234 24.139 -3.293 1.00 93.25 409 GLU A CA 1
ATOM 3164 C C . GLU A 1 409 ? 9.754 23.959 -4.737 1.00 93.25 409 GLU A C 1
ATOM 3166 O O . GLU A 1 409 ? 8.586 23.659 -4.982 1.00 93.25 409 GLU A O 1
ATOM 3171 N N . VAL A 1 410 ? 10.658 24.147 -5.698 1.00 94.50 410 VAL A N 1
ATOM 3172 C CA . VAL A 1 410 ? 10.361 24.093 -7.132 1.00 94.50 410 VAL A CA 1
ATOM 3173 C C . VAL A 1 410 ? 11.206 22.997 -7.784 1.00 94.50 410 VAL A C 1
ATOM 3175 O O . VAL A 1 410 ? 12.435 23.115 -7.810 1.00 94.50 410 VAL A O 1
ATOM 3178 N N . PRO A 1 411 ? 10.594 21.916 -8.300 1.00 93.38 411 PRO A N 1
ATOM 3179 C CA . PRO A 1 411 ? 11.324 20.875 -9.010 1.00 93.38 411 PRO A CA 1
ATOM 3180 C C . PRO A 1 411 ? 11.800 21.389 -10.375 1.00 93.38 411 PRO A C 1
ATOM 3182 O O . PRO A 1 411 ? 11.027 21.948 -11.152 1.00 93.38 411 PRO A O 1
ATOM 3185 N N . ILE A 1 412 ? 13.075 21.158 -10.679 1.00 92.38 412 ILE A N 1
ATOM 3186 C CA . ILE A 1 412 ? 13.748 21.577 -11.909 1.00 92.38 412 ILE A CA 1
ATOM 3187 C C . ILE A 1 412 ? 14.357 20.351 -12.589 1.00 92.38 412 ILE A C 1
ATOM 3189 O O . ILE A 1 412 ? 15.025 19.527 -11.960 1.00 92.38 412 ILE A O 1
ATOM 3193 N N . THR A 1 413 ? 14.154 20.242 -13.900 1.00 92.94 413 THR A N 1
ATOM 3194 C CA . THR A 1 413 ? 14.846 19.264 -14.745 1.00 92.94 413 THR A CA 1
ATOM 3195 C C . THR A 1 413 ? 16.008 19.944 -15.462 1.00 92.94 413 THR A C 1
ATOM 3197 O O . THR A 1 413 ? 15.810 20.844 -16.272 1.00 92.94 413 THR A O 1
ATOM 3200 N N . VAL A 1 414 ? 17.228 19.511 -15.173 1.00 92.19 414 VAL A N 1
ATOM 3201 C CA . VAL A 1 414 ? 18.444 19.964 -15.846 1.00 92.19 414 VAL A CA 1
ATOM 3202 C C . VAL A 1 414 ? 18.700 19.051 -17.041 1.00 92.19 414 VAL A C 1
ATOM 3204 O O . VAL A 1 414 ? 18.861 17.841 -16.874 1.00 92.19 414 VAL A O 1
ATOM 3207 N N . VAL A 1 415 ? 18.730 19.605 -18.252 1.00 92.62 415 VAL A N 1
ATOM 3208 C CA . VAL A 1 415 ? 18.982 18.844 -19.487 1.00 92.62 415 VAL A CA 1
ATOM 3209 C C . VAL A 1 415 ? 20.348 19.175 -20.076 1.00 92.62 415 VAL A C 1
ATOM 3211 O O . VAL A 1 415 ? 20.851 20.288 -19.937 1.00 92.62 415 VAL A O 1
ATOM 3214 N N . GLY A 1 416 ? 20.967 18.204 -20.750 1.00 92.25 416 GLY A N 1
ATOM 3215 C CA . GLY A 1 416 ? 22.259 18.404 -21.409 1.00 92.25 416 GLY A CA 1
ATOM 3216 C C . GLY A 1 416 ? 22.218 19.475 -22.506 1.00 92.25 416 GLY A C 1
ATOM 3217 O O . GLY A 1 416 ? 21.154 19.859 -22.989 1.00 92.25 416 GLY A O 1
ATOM 3218 N N . ASN A 1 417 ? 23.393 19.940 -22.937 1.00 92.56 417 ASN A N 1
ATOM 3219 C CA . ASN A 1 417 ? 23.512 20.904 -24.043 1.00 92.56 417 ASN A CA 1
ATOM 3220 C C . ASN A 1 417 ? 23.316 20.264 -25.431 1.00 92.56 417 ASN A C 1
ATOM 3222 O O . ASN A 1 417 ? 23.124 20.981 -26.407 1.00 92.56 417 ASN A O 1
ATOM 3226 N N . VAL A 1 418 ? 23.344 18.929 -25.509 1.00 93.19 418 VAL A N 1
ATOM 3227 C CA . VAL A 1 418 ? 22.999 18.129 -26.692 1.00 93.19 418 VAL A CA 1
ATOM 3228 C C . VAL A 1 418 ? 22.104 16.991 -26.225 1.00 93.19 418 VAL A C 1
ATOM 3230 O O . VAL A 1 418 ? 22.533 16.139 -25.448 1.00 93.19 418 VAL A O 1
ATOM 3233 N N . VAL A 1 419 ? 20.851 16.993 -26.667 1.00 93.62 419 VAL A N 1
ATOM 3234 C CA . VAL A 1 419 ? 19.829 16.039 -26.230 1.00 93.62 419 VAL A CA 1
ATOM 3235 C C . VAL A 1 419 ? 19.361 15.222 -27.435 1.00 93.62 419 VAL A C 1
ATOM 3237 O O . VAL A 1 419 ? 18.771 15.793 -28.352 1.00 93.62 419 VAL A O 1
ATOM 3240 N N . PRO A 1 420 ? 19.619 13.903 -27.474 1.00 94.56 420 PRO A N 1
ATOM 3241 C CA . PRO A 1 420 ? 19.162 13.053 -28.568 1.00 94.56 420 PRO A CA 1
ATOM 3242 C C . PRO A 1 420 ? 17.643 12.857 -28.514 1.00 94.56 420 PRO A C 1
ATOM 3244 O O . PRO A 1 420 ? 17.084 12.605 -27.445 1.00 94.56 420 PRO A O 1
ATOM 3247 N N . GLN A 1 421 ? 16.984 12.902 -29.670 1.00 94.00 421 GLN A N 1
ATOM 3248 C CA . GLN A 1 421 ? 15.644 12.346 -29.834 1.00 94.00 421 GLN A CA 1
ATOM 3249 C C . GLN A 1 421 ? 15.790 10.896 -30.290 1.00 94.00 421 GLN A C 1
ATOM 3251 O O . GLN A 1 421 ? 16.234 10.630 -31.409 1.00 94.00 421 GLN A O 1
ATOM 3256 N N . LYS A 1 422 ? 15.444 9.949 -29.416 1.00 87.88 422 LYS A N 1
ATOM 3257 C CA . LYS A 1 422 ? 15.563 8.527 -29.744 1.00 87.88 422 LYS A CA 1
ATOM 3258 C C . LYS A 1 422 ? 14.640 8.158 -30.917 1.00 87.88 422 LYS A C 1
ATOM 3260 O O . LYS A 1 422 ? 13.542 8.711 -31.019 1.00 87.88 422 LYS A O 1
ATOM 3265 N N . PRO A 1 423 ? 15.049 7.217 -31.788 1.00 82.00 423 PRO A N 1
ATOM 3266 C CA . PRO A 1 423 ? 14.226 6.792 -32.916 1.00 82.00 423 PRO A CA 1
ATOM 3267 C C . PRO A 1 423 ? 12.837 6.318 -32.468 1.00 82.00 423 PRO A C 1
ATOM 3269 O O . PRO A 1 423 ? 12.726 5.442 -31.614 1.00 82.00 423 PRO A O 1
ATOM 3272 N N . GLY A 1 424 ? 11.784 6.895 -33.050 1.00 77.44 424 GLY A N 1
ATOM 3273 C CA . GLY A 1 424 ? 10.392 6.550 -32.736 1.00 77.44 424 GLY A CA 1
ATOM 3274 C C . GLY A 1 424 ? 9.826 7.161 -31.446 1.00 77.44 424 GLY A C 1
ATOM 3275 O O . GLY A 1 424 ? 8.663 6.907 -31.147 1.00 77.44 424 GLY A O 1
ATOM 3276 N N . GLU A 1 425 ? 10.597 7.962 -30.701 1.00 86.81 425 GLU A N 1
ATOM 3277 C CA . GLU A 1 425 ? 10.105 8.709 -29.535 1.00 86.81 425 GLU A CA 1
ATOM 3278 C C . GLU A 1 425 ? 9.690 10.146 -29.903 1.00 86.81 425 GLU A C 1
ATOM 3280 O O . GLU A 1 425 ? 10.200 10.748 -30.859 1.00 86.81 425 GLU A O 1
ATOM 3285 N N . ASP A 1 426 ? 8.773 10.711 -29.111 1.00 87.88 426 ASP A N 1
ATOM 3286 C CA . ASP A 1 426 ? 8.369 12.116 -29.202 1.00 87.88 426 ASP A CA 1
ATOM 3287 C C . ASP A 1 426 ? 9.545 13.072 -28.929 1.00 87.88 426 ASP A C 1
ATOM 3289 O O . ASP A 1 426 ? 10.585 12.697 -28.379 1.00 87.88 426 ASP A O 1
ATOM 3293 N N . LYS A 1 427 ? 9.375 14.347 -29.304 1.00 88.19 427 LYS A N 1
ATOM 3294 C CA . LYS A 1 427 ? 10.354 15.405 -29.016 1.00 88.19 427 LYS A CA 1
ATOM 3295 C C . LYS A 1 427 ? 10.698 15.403 -27.510 1.00 88.19 427 LYS A C 1
ATOM 3297 O O . LYS A 1 427 ? 9.786 15.560 -26.696 1.00 88.19 427 LYS A O 1
ATOM 3302 N N . PRO A 1 428 ? 11.985 15.288 -27.121 1.00 89.81 428 PRO A N 1
ATOM 3303 C CA . PRO A 1 428 ? 12.382 15.342 -25.721 1.00 89.81 428 PRO A CA 1
ATOM 3304 C C . PRO A 1 428 ? 12.028 16.699 -25.109 1.00 89.81 428 PRO A C 1
ATOM 3306 O O . PRO A 1 428 ? 12.067 17.736 -25.776 1.00 89.81 428 PRO A O 1
ATOM 3309 N N . ASN A 1 429 ? 11.700 16.688 -23.819 1.00 88.69 429 ASN A N 1
ATOM 3310 C CA . ASN A 1 429 ? 11.340 17.889 -23.076 1.00 88.69 429 ASN A CA 1
ATOM 3311 C C . ASN A 1 429 ? 12.590 18.749 -22.815 1.00 88.69 429 ASN A C 1
ATOM 3313 O O . ASN A 1 429 ? 13.316 18.532 -21.844 1.00 88.69 429 ASN A O 1
ATOM 3317 N N . VAL A 1 430 ? 12.867 19.679 -23.727 1.00 90.31 430 VAL A N 1
ATOM 3318 C CA . VAL A 1 430 ? 14.020 20.591 -23.713 1.00 90.31 430 VAL A CA 1
ATOM 3319 C C . VAL A 1 430 ? 13.549 22.048 -23.646 1.00 90.31 430 VAL A C 1
ATOM 3321 O O . VAL A 1 430 ? 12.419 22.331 -24.055 1.00 90.31 430 VAL A O 1
ATOM 3324 N N . PRO A 1 431 ? 14.392 22.985 -23.171 1.00 90.25 431 PRO A N 1
ATOM 3325 C CA . PRO A 1 431 ? 14.107 24.414 -23.222 1.00 90.25 431 PRO A CA 1
ATOM 3326 C C . PRO A 1 431 ? 13.656 24.862 -24.616 1.00 90.25 431 PRO A C 1
ATOM 3328 O O . PRO A 1 431 ? 14.150 24.378 -25.637 1.00 90.25 431 PRO A O 1
ATOM 3331 N N . SER A 1 432 ? 12.707 25.796 -24.664 1.00 86.56 432 SER A N 1
ATOM 3332 C CA . SER A 1 432 ? 12.079 26.239 -25.914 1.00 86.56 432 SER A CA 1
ATOM 3333 C C . SER A 1 432 ? 13.053 26.879 -26.907 1.00 86.56 432 SER A C 1
ATOM 3335 O O . SER A 1 432 ? 12.757 26.895 -28.098 1.00 86.56 432 SER A O 1
ATOM 3337 N N . ASN A 1 433 ? 14.204 27.369 -26.441 1.00 88.88 433 ASN A N 1
ATOM 3338 C CA . ASN A 1 433 ? 15.250 27.965 -27.270 1.00 88.88 433 ASN A CA 1
ATOM 3339 C C . ASN A 1 433 ? 16.198 26.939 -27.919 1.00 88.88 433 ASN A C 1
ATOM 3341 O O . ASN A 1 433 ? 17.046 27.341 -28.708 1.00 88.88 433 ASN A O 1
ATOM 3345 N N . TYR A 1 434 ? 16.101 25.641 -27.605 1.00 93.94 434 TYR A N 1
ATOM 3346 C CA . TYR A 1 434 ? 16.962 24.631 -28.231 1.00 93.94 434 TYR A CA 1
ATOM 3347 C C . TYR A 1 434 ? 16.649 24.492 -29.721 1.00 93.94 434 TYR A C 1
ATOM 3349 O O . TYR A 1 434 ? 15.487 24.361 -30.110 1.00 93.94 434 TYR A O 1
ATOM 3357 N N . VAL A 1 435 ? 17.697 24.430 -30.540 1.00 95.06 435 VAL A N 1
ATOM 3358 C CA . VAL A 1 435 ? 17.585 24.261 -31.993 1.00 95.06 435 VAL A CA 1
ATOM 3359 C C . VAL A 1 435 ? 17.738 22.799 -32.395 1.00 95.06 435 VAL A C 1
ATOM 3361 O O . VAL A 1 435 ? 18.369 22.006 -31.693 1.00 95.06 435 VAL A O 1
ATOM 3364 N N . LYS A 1 436 ? 17.163 22.419 -33.534 1.00 96.50 436 LYS A N 1
ATOM 3365 C CA . LYS A 1 436 ? 17.156 21.042 -34.032 1.00 96.50 436 LYS A CA 1
ATOM 3366 C C . LYS A 1 436 ? 18.300 20.797 -35.018 1.00 96.50 436 LYS A C 1
ATOM 3368 O O . LYS A 1 436 ? 18.376 21.436 -36.062 1.00 96.50 436 LYS A O 1
ATOM 3373 N N . VAL A 1 437 ? 19.137 19.799 -34.754 1.00 96.88 437 VAL A N 1
ATOM 3374 C CA . VAL A 1 437 ? 20.137 19.279 -35.698 1.00 96.88 437 VAL A CA 1
ATOM 3375 C C . VAL A 1 437 ? 19.651 17.938 -36.243 1.00 96.88 437 VAL A C 1
ATOM 3377 O O . VAL A 1 437 ? 19.410 17.015 -35.469 1.00 96.88 437 VAL A O 1
ATOM 3380 N N . THR A 1 438 ? 19.473 17.835 -37.562 1.00 96.19 438 THR A N 1
ATOM 3381 C CA . THR A 1 438 ? 18.926 16.641 -38.233 1.00 96.19 438 THR A CA 1
ATOM 3382 C C . THR A 1 438 ? 19.927 16.061 -39.225 1.00 96.19 438 THR A C 1
ATOM 3384 O O . THR A 1 438 ? 20.402 16.782 -40.096 1.00 96.19 438 THR A O 1
ATOM 3387 N N . PHE A 1 439 ? 20.208 14.765 -39.140 1.00 95.94 439 PHE A N 1
ATOM 3388 C CA . PHE A 1 439 ? 21.052 14.027 -40.078 1.00 95.94 439 PHE A CA 1
ATOM 3389 C C . PHE A 1 439 ? 20.207 13.360 -41.162 1.00 95.94 439 PHE A C 1
ATOM 3391 O O . PHE A 1 439 ? 19.247 12.651 -40.857 1.00 95.94 439 PHE A O 1
ATOM 3398 N N . VAL A 1 440 ? 20.578 13.566 -42.426 1.00 93.88 440 VAL A N 1
ATOM 3399 C CA . VAL A 1 440 ? 19.889 12.996 -43.595 1.00 93.88 440 VAL A CA 1
ATOM 3400 C C . VAL A 1 440 ? 20.890 12.533 -44.650 1.00 93.88 440 VAL A C 1
ATOM 3402 O O . VAL A 1 440 ? 21.993 13.069 -44.739 1.00 93.88 440 VAL A O 1
ATOM 3405 N N . ILE A 1 441 ? 20.495 11.573 -45.486 1.00 91.75 441 ILE A N 1
ATOM 3406 C CA . ILE A 1 441 ? 21.196 11.285 -46.744 1.00 91.75 441 ILE A CA 1
ATOM 3407 C C . ILE A 1 441 ? 20.439 12.012 -47.852 1.00 91.75 441 ILE A C 1
ATOM 3409 O O . ILE A 1 441 ? 19.295 11.672 -48.138 1.00 91.75 441 ILE A O 1
ATOM 3413 N N . ASP A 1 442 ? 21.047 13.049 -48.422 1.00 80.12 442 ASP A N 1
ATOM 3414 C CA . ASP A 1 442 ? 20.415 13.878 -49.448 1.00 80.12 442 ASP A CA 1
ATOM 3415 C C . ASP A 1 442 ? 21.459 14.352 -50.478 1.00 80.12 442 ASP A C 1
ATOM 3417 O O . ASP A 1 442 ? 22.347 15.128 -50.105 1.00 80.12 442 ASP A O 1
ATOM 3421 N N . PRO A 1 443 ? 21.364 13.924 -51.753 1.00 76.69 443 PRO A N 1
ATOM 3422 C CA . PRO A 1 443 ? 20.322 13.052 -52.316 1.00 76.69 443 PRO A CA 1
ATOM 3423 C C . PRO A 1 443 ? 20.358 11.633 -51.725 1.00 76.69 443 PRO A C 1
ATOM 3425 O O . PRO A 1 443 ? 21.411 11.166 -51.301 1.00 76.69 443 PRO A O 1
ATOM 3428 N N . HIS A 1 444 ? 19.211 10.941 -51.704 1.00 77.31 444 HIS A N 1
ATOM 3429 C CA . HIS A 1 444 ? 19.051 9.561 -51.203 1.00 77.31 444 HIS A CA 1
ATOM 3430 C C . HIS A 1 444 ? 19.707 8.526 -52.140 1.00 77.31 444 HIS A C 1
ATOM 3432 O O . HIS A 1 444 ? 19.063 7.596 -52.619 1.00 77.31 444 HIS A O 1
ATOM 3438 N N . THR A 1 445 ? 20.978 8.726 -52.475 1.00 78.19 445 THR A N 1
ATOM 3439 C CA . THR A 1 445 ? 21.734 7.924 -53.435 1.00 78.19 445 THR A CA 1
ATOM 3440 C C . THR A 1 445 ? 23.031 7.447 -52.803 1.00 78.19 445 THR A C 1
ATOM 3442 O O . THR A 1 445 ? 23.753 8.240 -52.200 1.00 78.19 445 THR A O 1
ATOM 3445 N N . GLY A 1 446 ? 23.346 6.167 -52.984 1.00 81.88 446 GLY A N 1
ATOM 3446 C CA . GLY A 1 446 ? 24.632 5.584 -52.605 1.00 81.88 446 GLY A CA 1
ATOM 3447 C C . GLY A 1 446 ? 24.718 5.006 -51.195 1.00 81.88 446 GLY A C 1
ATOM 3448 O O . GLY A 1 446 ? 25.708 4.354 -50.878 1.00 81.88 446 GLY A O 1
ATOM 3449 N N . GLY A 1 447 ? 23.694 5.168 -50.357 1.00 88.00 447 GLY A N 1
ATOM 3450 C CA . GLY A 1 447 ? 23.657 4.549 -49.035 1.00 88.00 447 GLY A CA 1
ATOM 3451 C C . GLY A 1 447 ? 22.520 5.044 -48.152 1.00 88.00 447 GLY A C 1
ATOM 3452 O O . GLY A 1 447 ? 21.696 5.865 -48.555 1.00 88.00 447 GLY A O 1
ATOM 3453 N N . LYS A 1 448 ? 22.493 4.541 -46.917 1.00 90.38 448 LYS A N 1
ATOM 3454 C CA . LYS A 1 448 ? 21.534 4.931 -45.877 1.00 90.38 448 LYS A CA 1
ATOM 3455 C C . LYS A 1 448 ? 22.217 5.133 -44.526 1.00 90.38 448 LYS A C 1
ATOM 3457 O O . LYS A 1 448 ? 23.332 4.665 -44.301 1.00 90.38 448 LYS A O 1
ATOM 3462 N N . ILE A 1 449 ? 21.535 5.813 -43.608 1.00 91.56 449 ILE A N 1
ATOM 3463 C CA . ILE A 1 449 ? 21.900 5.798 -42.184 1.00 91.56 449 ILE A CA 1
ATOM 3464 C C . ILE A 1 449 ? 21.595 4.400 -41.630 1.00 91.56 449 ILE A C 1
ATOM 3466 O O . ILE A 1 449 ? 20.592 3.796 -42.012 1.00 91.56 449 ILE A O 1
ATOM 3470 N N . ALA A 1 450 ? 22.474 3.866 -40.781 1.00 89.00 450 ALA A N 1
ATOM 3471 C CA . ALA A 1 450 ? 22.292 2.547 -40.187 1.00 89.00 450 ALA A CA 1
ATOM 3472 C C . ALA A 1 450 ? 21.056 2.515 -39.268 1.00 89.00 450 ALA A C 1
ATOM 3474 O O . ALA A 1 450 ? 20.726 3.493 -38.595 1.00 89.00 450 ALA A O 1
ATOM 3475 N N . ASP A 1 451 ? 20.359 1.379 -39.248 1.00 84.31 451 ASP A N 1
ATOM 3476 C CA . ASP A 1 451 ? 19.100 1.250 -38.516 1.00 84.31 451 ASP A CA 1
ATOM 3477 C C . ASP A 1 451 ? 19.343 1.385 -36.994 1.00 84.31 451 ASP A C 1
ATOM 3479 O O . ASP A 1 451 ? 20.272 0.793 -36.444 1.00 84.31 451 ASP A O 1
ATOM 3483 N N . GLY A 1 452 ? 18.508 2.172 -36.305 1.00 86.81 452 GLY A N 1
ATOM 3484 C CA . GLY A 1 452 ? 18.621 2.432 -34.860 1.00 86.81 452 GLY A CA 1
ATOM 3485 C C . GLY A 1 452 ? 19.545 3.593 -34.465 1.00 86.81 452 GLY A C 1
ATOM 3486 O O . GLY A 1 452 ? 19.583 3.964 -33.291 1.00 86.81 452 GLY A O 1
ATOM 3487 N N . GLU A 1 453 ? 20.251 4.204 -35.417 1.00 91.44 453 GLU A N 1
ATOM 3488 C CA . GLU A 1 453 ? 21.054 5.401 -35.164 1.00 91.44 453 GLU A CA 1
ATOM 3489 C C . GLU A 1 453 ? 20.173 6.630 -34.869 1.00 91.44 453 GLU A C 1
ATOM 3491 O O . GLU A 1 453 ? 19.060 6.778 -35.381 1.00 91.44 453 GLU A O 1
ATOM 3496 N N . THR A 1 454 ? 20.677 7.546 -34.038 1.00 92.44 454 THR A N 1
ATOM 3497 C CA . THR A 1 454 ? 19.976 8.799 -33.721 1.00 92.44 454 THR A CA 1
ATOM 3498 C C . THR A 1 454 ? 20.217 9.824 -34.822 1.00 92.44 454 THR A C 1
ATOM 3500 O O . THR A 1 454 ? 21.354 10.203 -35.089 1.00 92.44 454 THR A O 1
ATOM 3503 N N . THR A 1 455 ? 19.143 10.310 -35.440 1.00 93.62 455 THR A N 1
ATOM 3504 C CA . THR A 1 455 ? 19.222 11.282 -36.540 1.00 93.62 455 THR A CA 1
ATOM 3505 C C . THR A 1 455 ? 18.803 12.689 -36.140 1.00 93.62 455 THR A C 1
ATOM 3507 O O . THR A 1 455 ? 19.003 13.613 -36.919 1.00 93.62 455 THR A O 1
ATOM 3510 N N . ILE A 1 456 ? 18.240 12.886 -34.945 1.00 95.94 456 ILE A N 1
ATOM 3511 C CA . ILE A 1 456 ? 17.764 14.190 -34.479 1.00 95.94 456 ILE A CA 1
ATOM 3512 C C . ILE A 1 456 ? 18.339 14.490 -33.095 1.00 95.94 456 ILE A C 1
ATOM 3514 O O . ILE A 1 456 ? 18.211 13.693 -32.165 1.00 95.94 456 ILE A O 1
ATOM 3518 N N . TYR A 1 457 ? 18.916 15.680 -32.954 1.00 96.50 457 TYR A N 1
ATOM 3519 C CA . TYR A 1 457 ? 19.411 16.222 -31.693 1.00 96.50 457 TYR A CA 1
ATOM 3520 C C . TYR A 1 457 ? 18.833 17.614 -31.449 1.00 96.50 457 TYR A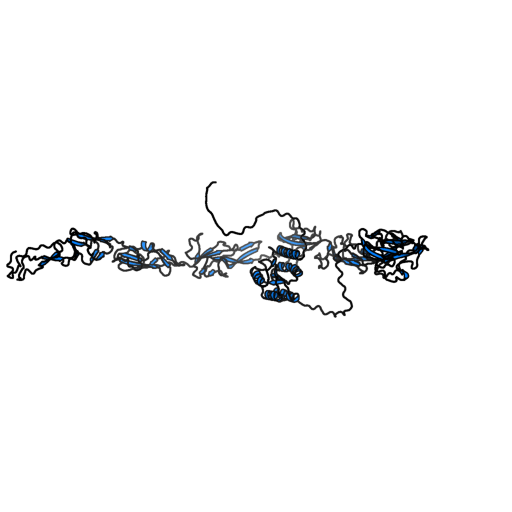 C 1
ATOM 3522 O O . TYR A 1 457 ? 18.704 18.409 -32.377 1.00 96.50 457 TYR A O 1
ATOM 3530 N N . TYR A 1 458 ? 18.526 17.921 -30.193 1.00 96.00 458 TYR A N 1
ATOM 3531 C CA . TYR A 1 458 ? 18.181 19.263 -29.735 1.00 96.00 458 TYR A CA 1
ATOM 3532 C C . TYR A 1 458 ? 19.376 19.861 -29.007 1.00 96.00 458 TYR A C 1
ATOM 3534 O O . TYR A 1 458 ? 19.909 19.253 -28.076 1.00 96.00 458 TYR A O 1
ATOM 3542 N N . VAL A 1 459 ? 19.811 21.033 -29.449 1.00 95.06 459 VAL A N 1
ATOM 3543 C CA . VAL A 1 459 ? 21.094 21.616 -29.068 1.00 95.06 459 VAL A CA 1
ATOM 3544 C C . VAL A 1 459 ? 20.886 22.995 -28.459 1.00 95.06 459 VAL A C 1
ATOM 3546 O O . VAL A 1 459 ? 20.103 23.795 -28.969 1.00 95.06 459 VAL A O 1
ATOM 3549 N N . ASN A 1 460 ? 21.600 23.268 -27.370 1.00 93.69 460 ASN A N 1
ATOM 3550 C CA . ASN A 1 460 ? 21.621 24.580 -26.739 1.00 93.69 460 ASN A CA 1
ATOM 3551 C C . ASN A 1 460 ? 22.364 25.591 -27.642 1.00 93.69 460 ASN A C 1
ATOM 3553 O O . ASN A 1 460 ? 23.570 25.417 -27.843 1.00 93.69 460 ASN A O 1
ATOM 3557 N N . PRO A 1 461 ? 21.705 26.651 -28.150 1.00 92.62 461 PRO A N 1
ATOM 3558 C CA . PRO A 1 461 ? 22.333 27.607 -29.066 1.00 92.62 461 PRO A CA 1
ATOM 3559 C C . PRO A 1 461 ? 23.438 28.457 -28.422 1.00 92.62 461 PRO A C 1
ATOM 3561 O O . PRO A 1 461 ? 24.325 28.961 -29.114 1.00 92.62 461 PRO A O 1
ATOM 3564 N N . ASP A 1 462 ? 23.432 28.588 -27.093 1.00 90.25 462 ASP A N 1
ATOM 3565 C CA . ASP A 1 462 ? 24.360 29.457 -26.367 1.00 90.25 462 ASP A CA 1
ATOM 3566 C C . ASP A 1 462 ? 25.722 28.798 -26.092 1.00 90.25 462 ASP A C 1
ATOM 3568 O O . ASP A 1 462 ? 26.669 29.464 -25.656 1.00 90.25 462 ASP A O 1
ATOM 3572 N N . LYS A 1 463 ? 25.848 27.490 -26.354 1.00 90.12 463 LYS A N 1
ATOM 3573 C CA . LYS A 1 463 ? 27.039 26.686 -26.056 1.00 90.12 463 LYS A CA 1
ATOM 3574 C C . LYS A 1 463 ? 27.666 26.112 -27.322 1.00 90.12 463 LYS A C 1
ATOM 3576 O O . LYS A 1 463 ? 26.980 25.684 -28.243 1.00 90.12 463 LYS A O 1
ATOM 3581 N N . GLU A 1 464 ? 28.995 26.067 -27.336 1.00 92.06 464 GLU A N 1
ATOM 3582 C CA . GLU A 1 464 ? 29.734 25.301 -28.337 1.00 92.06 464 GLU A CA 1
ATOM 3583 C C . GLU A 1 464 ? 29.706 23.822 -27.968 1.00 92.06 464 GLU A C 1
ATOM 3585 O O . GLU A 1 464 ? 30.075 23.440 -26.856 1.00 92.06 464 GLU A O 1
ATOM 3590 N N . VAL A 1 465 ? 29.236 22.992 -28.895 1.00 93.50 465 VAL A N 1
ATOM 3591 C CA . VAL A 1 465 ? 29.032 21.559 -28.669 1.00 93.50 465 VAL A CA 1
ATOM 3592 C C . VAL A 1 465 ? 29.395 20.741 -29.902 1.00 93.50 465 VAL A C 1
ATOM 3594 O O . VAL A 1 465 ? 29.300 21.218 -31.035 1.00 93.50 465 VAL A O 1
ATOM 3597 N N . THR A 1 466 ? 29.791 19.490 -29.684 1.00 95.06 466 THR A N 1
ATOM 3598 C CA . THR A 1 466 ? 29.871 18.469 -30.734 1.00 95.06 466 THR A CA 1
ATOM 3599 C C . THR A 1 466 ? 28.550 17.708 -30.797 1.00 95.06 466 THR A C 1
ATOM 3601 O O . THR A 1 466 ? 27.917 17.467 -29.768 1.00 95.06 466 THR A O 1
ATOM 3604 N N . VAL A 1 467 ? 28.114 17.324 -31.999 1.00 95.44 467 VAL A N 1
ATOM 3605 C CA . VAL A 1 467 ? 26.909 16.499 -32.180 1.00 95.44 467 VAL A CA 1
ATOM 3606 C C . VAL A 1 467 ? 27.335 15.146 -32.747 1.00 95.44 467 VAL A C 1
ATOM 3608 O O . VAL A 1 467 ? 27.954 15.124 -33.818 1.00 95.44 467 VAL A O 1
ATOM 3611 N N . PRO A 1 468 ? 27.037 14.027 -32.057 1.00 94.69 468 PRO A N 1
ATOM 3612 C CA . PRO A 1 468 ? 27.424 12.701 -32.523 1.00 94.69 468 PRO A CA 1
ATOM 3613 C C . PRO A 1 468 ? 26.894 12.415 -33.932 1.00 94.69 468 PRO A C 1
ATOM 3615 O O . PRO A 1 468 ? 25.733 12.683 -34.231 1.00 94.69 468 PRO A O 1
ATOM 3618 N N . GLN A 1 469 ? 27.764 11.886 -34.792 1.00 94.56 469 GLN A N 1
ATOM 3619 C CA . GLN A 1 469 ? 27.433 11.543 -36.174 1.00 94.56 469 GLN A CA 1
ATOM 3620 C C . GLN A 1 469 ? 26.912 10.108 -36.244 1.00 94.56 469 GLN A C 1
ATOM 3622 O O . GLN A 1 469 ? 27.570 9.215 -35.699 1.00 94.56 469 GLN A O 1
ATOM 3627 N N . PRO A 1 470 ? 25.774 9.861 -36.913 1.00 94.12 470 PRO A N 1
ATOM 3628 C CA . PRO A 1 470 ? 25.254 8.515 -37.038 1.00 94.12 470 PRO A CA 1
ATOM 3629 C C . PRO A 1 470 ? 26.099 7.695 -38.014 1.00 94.12 470 PRO A C 1
ATOM 3631 O O . PRO A 1 470 ? 26.701 8.221 -38.959 1.00 94.12 470 PRO A O 1
ATOM 3634 N N . LYS A 1 471 ? 26.126 6.381 -37.795 1.00 92.25 471 LYS A N 1
ATOM 3635 C CA . LYS A 1 471 ? 26.771 5.440 -38.720 1.00 92.25 471 LYS A CA 1
ATOM 3636 C C . LYS A 1 471 ? 25.977 5.307 -40.016 1.00 92.25 471 LYS A C 1
ATOM 3638 O O . LYS A 1 471 ? 24.754 5.441 -40.035 1.00 92.25 471 LYS A O 1
ATOM 3643 N N . THR A 1 472 ? 26.673 4.990 -41.101 1.00 91.62 472 THR A N 1
ATOM 3644 C CA . THR A 1 472 ? 26.085 4.805 -42.430 1.00 91.62 472 THR A CA 1
ATOM 3645 C C . THR A 1 472 ? 26.406 3.430 -43.000 1.00 91.62 472 THR A C 1
ATOM 3647 O O . THR A 1 472 ? 27.370 2.778 -42.604 1.00 91.62 472 THR A O 1
ATOM 3650 N N . VAL A 1 473 ? 25.563 2.987 -43.929 1.00 87.94 473 VAL A N 1
ATOM 3651 C CA . VAL A 1 473 ? 25.741 1.775 -44.729 1.00 87.94 473 VAL A CA 1
ATOM 3652 C C . VAL A 1 473 ? 25.739 2.203 -46.190 1.00 87.94 473 VAL A C 1
ATOM 3654 O O . VAL A 1 473 ? 24.743 2.751 -46.667 1.00 87.94 473 VAL A O 1
ATOM 3657 N N . ALA A 1 474 ? 26.857 1.991 -46.882 1.00 87.81 474 ALA A N 1
ATOM 3658 C CA . ALA A 1 474 ? 26.970 2.287 -48.305 1.00 87.81 474 ALA A CA 1
ATOM 3659 C C . ALA A 1 474 ? 26.280 1.203 -49.146 1.00 87.81 474 ALA A C 1
ATOM 3661 O O . ALA A 1 474 ? 26.286 0.021 -48.801 1.00 87.81 474 ALA A O 1
ATOM 3662 N N . GLU A 1 475 ? 25.684 1.600 -50.264 1.00 87.00 475 GLU A N 1
ATOM 3663 C CA . GLU A 1 475 ? 25.236 0.662 -51.288 1.00 87.00 475 GLU A CA 1
ATOM 3664 C C . GLU A 1 475 ? 26.423 0.175 -52.126 1.00 87.00 475 GLU A C 1
ATOM 3666 O O . GLU A 1 475 ? 27.392 0.899 -52.343 1.00 87.00 475 GLU A O 1
ATOM 3671 N N . THR A 1 476 ? 26.332 -1.044 -52.669 1.00 85.00 476 THR A N 1
ATOM 3672 C CA . THR A 1 476 ? 27.331 -1.564 -53.618 1.00 85.00 476 THR A CA 1
ATOM 3673 C C . THR A 1 476 ? 27.566 -0.576 -54.761 1.00 85.00 476 THR A C 1
ATOM 3675 O O . THR A 1 476 ? 26.619 -0.218 -55.467 1.00 85.00 476 THR A O 1
ATOM 3678 N N . GLY A 1 477 ? 28.825 -0.177 -54.947 1.00 86.56 477 GLY A N 1
ATOM 3679 C CA . GLY A 1 477 ? 29.230 0.846 -55.916 1.00 86.56 477 GLY A CA 1
ATOM 3680 C C . GLY A 1 477 ? 29.469 2.227 -55.306 1.00 86.56 477 GLY A C 1
ATOM 3681 O O . GLY A 1 477 ? 29.729 3.165 -56.052 1.00 86.56 477 GLY A O 1
ATOM 3682 N N . TYR A 1 478 ? 29.381 2.372 -53.981 1.00 88.75 478 TYR A N 1
ATOM 3683 C CA . TYR A 1 478 ? 29.572 3.643 -53.289 1.00 88.75 478 TYR A CA 1
ATOM 3684 C C . TYR A 1 478 ? 30.421 3.493 -52.024 1.00 88.75 478 TYR A C 1
ATOM 3686 O O . TYR A 1 478 ? 30.459 2.435 -51.399 1.00 88.75 478 TYR A O 1
ATOM 3694 N N . GLU A 1 479 ? 31.069 4.584 -51.626 1.00 88.75 479 GLU A N 1
ATOM 3695 C CA . GLU A 1 479 ? 31.764 4.734 -50.347 1.00 88.75 479 GLU A CA 1
ATOM 3696 C C . GLU A 1 479 ? 31.251 5.982 -49.614 1.00 88.75 479 GLU A C 1
ATOM 3698 O O . GLU A 1 479 ? 30.936 6.995 -50.243 1.00 88.75 479 GLU A O 1
ATOM 3703 N N . PHE A 1 480 ? 31.123 5.923 -48.286 1.00 90.62 480 PHE A N 1
ATOM 3704 C CA . PHE A 1 480 ? 30.743 7.102 -47.505 1.00 90.62 480 PHE A CA 1
ATOM 3705 C C . PHE A 1 480 ? 31.915 8.083 -47.442 1.00 90.62 480 PHE A C 1
ATOM 3707 O O . PHE A 1 480 ? 33.013 7.707 -47.039 1.00 90.62 480 PHE A O 1
ATOM 3714 N N . GLU A 1 481 ? 31.677 9.339 -47.814 1.00 89.62 481 GLU A N 1
ATOM 3715 C CA . GLU A 1 481 ? 32.716 10.366 -47.848 1.00 89.62 481 GLU A CA 1
ATOM 3716 C C . GLU A 1 481 ? 32.768 11.138 -46.524 1.00 89.62 481 GLU A C 1
ATOM 3718 O O . GLU A 1 481 ? 33.753 11.055 -45.791 1.00 89.62 481 GLU A O 1
ATOM 3723 N N . LYS A 1 482 ? 31.713 11.907 -46.211 1.00 90.62 482 LYS A N 1
ATOM 3724 C CA . LYS A 1 482 ? 31.631 12.734 -44.994 1.00 90.62 482 LYS A CA 1
ATOM 3725 C C . LYS A 1 482 ? 30.234 13.293 -44.729 1.00 90.62 482 LYS A C 1
ATOM 3727 O O . LYS A 1 482 ? 29.408 13.436 -45.636 1.00 90.62 482 LYS A O 1
ATOM 3732 N N . TRP A 1 483 ? 30.033 13.726 -43.487 1.00 93.94 483 TRP A N 1
ATOM 3733 C CA . TRP A 1 483 ? 28.921 14.576 -43.064 1.00 93.94 483 TRP A CA 1
ATOM 3734 C C . TRP A 1 483 ? 29.221 16.059 -43.325 1.00 93.94 483 TRP A C 1
ATOM 3736 O O . TRP A 1 483 ? 30.319 16.536 -43.039 1.00 93.94 483 TRP A O 1
ATOM 3746 N N . ASN A 1 484 ? 28.247 16.800 -43.861 1.00 91.44 484 ASN A N 1
ATOM 3747 C CA . ASN A 1 484 ? 28.363 18.232 -44.135 1.00 91.44 484 ASN A CA 1
ATOM 3748 C C . ASN A 1 484 ? 27.107 19.000 -43.661 1.00 91.44 484 ASN A C 1
ATOM 3750 O O . ASN A 1 484 ? 26.012 18.704 -44.143 1.00 91.44 484 ASN A O 1
ATOM 3754 N N . PRO A 1 485 ? 27.228 19.997 -42.766 1.00 92.00 485 PRO A N 1
ATOM 3755 C CA . PRO A 1 485 ? 28.464 20.456 -42.128 1.00 92.00 485 PRO A CA 1
ATOM 3756 C C . PRO A 1 485 ? 29.012 19.442 -41.116 1.00 92.00 485 PRO A C 1
ATOM 3758 O O . PRO A 1 485 ? 28.246 18.722 -40.485 1.00 92.00 485 PRO A O 1
ATOM 3761 N N . ASP A 1 486 ? 30.332 19.416 -40.921 1.00 91.50 486 ASP A N 1
ATOM 3762 C CA . ASP A 1 486 ? 30.950 18.547 -39.914 1.00 91.50 486 ASP A CA 1
ATOM 3763 C C . ASP A 1 486 ? 30.492 18.938 -38.499 1.00 91.50 486 ASP A C 1
ATOM 3765 O O . ASP A 1 486 ? 30.477 20.116 -38.133 1.00 91.50 486 ASP A O 1
ATOM 3769 N N . THR A 1 487 ? 30.081 17.943 -37.722 1.00 94.31 487 THR A N 1
ATOM 3770 C CA . THR A 1 487 ? 29.581 18.078 -36.344 1.00 94.31 487 THR A CA 1
ATOM 3771 C C . THR A 1 487 ? 30.505 17.459 -35.297 1.00 94.31 487 THR A C 1
ATOM 3773 O O . THR A 1 487 ? 30.209 17.537 -34.102 1.00 94.31 487 THR A O 1
ATOM 3776 N N . SER A 1 488 ? 31.607 16.838 -35.729 1.00 91.56 488 SER A N 1
ATOM 3777 C CA . SER A 1 488 ? 32.613 16.256 -34.836 1.00 91.56 488 SER A CA 1
ATOM 3778 C C . SER A 1 488 ? 33.451 17.326 -34.123 1.00 91.56 488 SER A C 1
ATOM 3780 O O . SER A 1 488 ? 34.064 17.055 -33.092 1.00 91.56 488 SER A O 1
ATOM 3782 N N . THR A 1 489 ? 33.420 18.559 -34.631 1.00 91.38 489 THR A N 1
ATOM 3783 C CA . THR A 1 489 ? 34.066 19.745 -34.068 1.00 91.38 489 THR A CA 1
ATOM 3784 C C . THR A 1 489 ? 33.062 20.614 -33.305 1.00 91.38 489 THR A C 1
ATOM 3786 O O . THR A 1 489 ? 31.905 20.763 -33.709 1.00 91.38 489 THR A O 1
ATOM 3789 N N . ALA A 1 490 ? 33.486 21.158 -32.157 1.00 92.88 490 ALA A N 1
ATOM 3790 C CA . ALA A 1 490 ? 32.616 21.956 -31.299 1.00 92.88 490 ALA A CA 1
ATOM 3791 C C . ALA A 1 490 ? 32.301 23.308 -31.954 1.00 92.88 490 ALA A C 1
ATOM 3793 O O . ALA A 1 490 ? 33.209 24.022 -32.373 1.00 92.88 490 ALA A O 1
ATOM 3794 N N . LYS A 1 491 ? 31.014 23.654 -32.046 1.00 93.38 491 LYS A N 1
ATOM 3795 C CA . LYS A 1 491 ? 30.538 24.940 -32.581 1.00 93.38 491 LYS A CA 1
ATOM 3796 C C . LYS A 1 491 ? 29.156 25.282 -32.035 1.00 93.38 491 LYS A C 1
ATOM 3798 O O . LYS A 1 491 ? 28.495 24.427 -31.444 1.00 93.38 491 LYS A O 1
ATOM 3803 N N . LYS A 1 492 ? 28.717 26.524 -32.241 1.00 93.31 492 LYS A N 1
ATOM 3804 C CA . LYS A 1 492 ? 27.350 26.955 -31.925 1.00 93.31 492 LYS A CA 1
ATOM 3805 C C . LYS A 1 492 ? 26.381 26.586 -33.045 1.00 93.31 492 LYS A C 1
ATOM 3807 O O . LYS A 1 492 ? 26.740 26.623 -34.221 1.00 93.31 492 LYS A O 1
ATOM 3812 N N . TYR A 1 493 ? 25.151 26.277 -32.655 1.00 94.25 493 TYR A N 1
ATOM 3813 C CA . TYR A 1 493 ? 24.031 26.042 -33.559 1.00 94.25 493 TYR A CA 1
ATOM 3814 C C . TYR A 1 493 ? 22.948 27.058 -33.197 1.00 94.25 493 TYR A C 1
ATOM 3816 O O . TYR A 1 493 ? 22.260 26.897 -32.200 1.00 94.25 493 TYR A O 1
ATOM 3824 N N . ASP A 1 494 ? 22.842 28.137 -33.963 1.00 92.62 494 ASP A N 1
ATOM 3825 C CA . ASP A 1 494 ? 21.930 29.263 -33.710 1.00 92.62 494 ASP A CA 1
ATOM 3826 C C . ASP A 1 494 ? 20.551 29.090 -34.369 1.00 92.62 494 ASP A C 1
ATOM 3828 O O . ASP A 1 494 ? 19.611 29.828 -34.075 1.00 92.62 494 ASP A O 1
ATOM 3832 N N . LYS A 1 495 ? 20.417 28.095 -35.249 1.00 93.88 495 LYS A N 1
ATOM 3833 C CA . LYS A 1 495 ? 19.184 27.731 -35.951 1.00 93.88 495 LYS A CA 1
ATOM 3834 C C . LYS A 1 495 ? 19.133 26.239 -36.255 1.00 93.88 495 LYS A C 1
ATOM 3836 O O . LYS A 1 495 ? 20.152 25.539 -36.221 1.00 93.88 495 LYS A O 1
ATOM 3841 N N . ASP A 1 496 ? 17.947 25.775 -36.632 1.00 95.81 496 ASP A N 1
ATOM 3842 C CA . ASP A 1 496 ? 17.752 24.413 -37.113 1.00 95.81 496 ASP A CA 1
ATOM 3843 C C . ASP A 1 496 ? 18.707 24.107 -38.275 1.00 95.81 496 ASP A C 1
ATOM 3845 O O . ASP A 1 496 ? 18.799 24.844 -39.260 1.00 95.81 496 ASP A O 1
ATOM 3849 N N . THR A 1 497 ? 19.451 23.015 -38.140 1.00 96.00 497 THR A N 1
ATOM 3850 C CA . THR A 1 497 ? 20.547 22.648 -39.035 1.00 96.00 497 THR A CA 1
ATOM 3851 C C . THR A 1 497 ? 20.311 21.250 -39.585 1.00 96.00 497 THR A C 1
ATOM 3853 O O . THR A 1 497 ? 20.111 20.298 -38.835 1.00 96.00 497 THR A O 1
ATOM 3856 N N . THR A 1 498 ? 20.368 21.103 -40.907 1.00 95.50 498 THR A N 1
ATOM 3857 C CA . THR A 1 498 ? 20.369 19.789 -41.562 1.00 95.50 498 THR A CA 1
ATOM 3858 C C . THR A 1 498 ? 21.793 19.423 -41.960 1.00 95.50 498 THR A C 1
ATOM 3860 O O . THR A 1 498 ? 22.456 20.185 -42.660 1.00 95.50 498 THR A O 1
ATOM 3863 N N . VAL A 1 499 ? 22.253 18.260 -41.510 1.00 95.31 499 VAL A N 1
ATOM 3864 C CA . VAL A 1 499 ? 23.572 17.694 -41.779 1.00 95.31 499 VAL A CA 1
ATOM 3865 C C . VAL A 1 499 ? 23.415 16.569 -42.792 1.00 95.31 499 VAL A C 1
ATOM 3867 O O . VAL A 1 499 ? 22.744 15.572 -42.531 1.00 95.31 499 VAL A O 1
ATOM 3870 N N . LYS A 1 500 ? 24.006 16.746 -43.972 1.00 93.75 500 LYS A N 1
ATOM 3871 C CA . LYS A 1 500 ? 23.864 15.836 -45.109 1.00 93.75 500 LYS A CA 1
ATOM 3872 C C . LYS A 1 500 ? 25.051 14.886 -45.195 1.00 93.75 500 LYS A C 1
ATOM 3874 O O . LYS A 1 500 ? 26.201 15.330 -45.185 1.00 93.75 500 LYS A O 1
ATOM 3879 N N . GLY A 1 501 ? 24.771 13.592 -45.266 1.00 92.56 501 GLY A N 1
ATOM 3880 C CA . GLY A 1 501 ? 25.766 12.553 -45.512 1.00 92.56 501 GLY A CA 1
ATOM 3881 C C . GLY A 1 501 ? 25.977 12.381 -47.009 1.00 92.56 501 GLY A C 1
ATOM 3882 O O . GLY A 1 501 ? 25.002 12.246 -47.745 1.00 92.56 501 GLY A O 1
ATOM 3883 N N . ASN A 1 502 ? 27.235 12.395 -47.452 1.00 88.12 502 ASN A N 1
ATOM 3884 C CA . ASN A 1 502 ? 27.590 12.269 -48.865 1.00 88.12 502 ASN A CA 1
ATOM 3885 C C . ASN A 1 502 ? 28.230 10.910 -49.142 1.00 88.12 502 ASN A C 1
ATOM 3887 O O . ASN A 1 502 ? 29.066 10.441 -48.365 1.00 88.12 502 ASN A O 1
ATOM 3891 N N . PHE A 1 503 ? 27.860 10.313 -50.273 1.00 89.88 503 PHE A N 1
ATOM 3892 C CA . PHE A 1 503 ? 28.463 9.092 -50.794 1.00 89.88 503 PHE A CA 1
ATOM 3893 C C . PHE A 1 503 ? 29.151 9.382 -52.124 1.00 89.88 503 PHE A C 1
ATOM 3895 O O . PHE A 1 503 ? 28.585 10.036 -53.002 1.00 89.88 503 PHE A O 1
ATOM 3902 N N . LYS A 1 504 ? 30.361 8.856 -52.283 1.00 88.56 504 LYS A N 1
ATOM 3903 C CA . LYS A 1 504 ? 31.131 8.914 -53.522 1.00 88.56 504 LYS A CA 1
ATOM 3904 C C . LYS A 1 504 ? 30.903 7.628 -54.312 1.00 88.56 504 LYS A C 1
ATOM 3906 O O . LYS A 1 504 ? 30.985 6.538 -53.753 1.00 88.56 504 LYS A O 1
ATOM 3911 N N . LYS A 1 505 ? 30.596 7.752 -55.608 1.00 88.31 505 LYS A N 1
ATOM 3912 C CA . LYS A 1 505 ? 30.467 6.601 -56.513 1.00 88.31 505 LYS A CA 1
ATOM 3913 C C . LYS A 1 505 ? 31.857 6.015 -56.790 1.00 88.31 505 LYS A C 1
ATOM 3915 O O . LYS A 1 505 ? 32.794 6.764 -57.060 1.00 88.31 505 LYS A O 1
ATOM 3920 N N . LEU A 1 506 ? 31.971 4.697 -56.712 1.00 89.62 506 LEU A N 1
ATOM 3921 C CA . LEU A 1 506 ? 33.161 3.930 -57.067 1.00 89.62 506 LEU A CA 1
ATOM 3922 C C . LEU A 1 506 ? 33.120 3.526 -58.546 1.00 89.62 506 LEU A C 1
ATOM 3924 O O . LEU A 1 506 ? 32.049 3.442 -59.150 1.00 89.62 506 LEU A O 1
ATOM 3928 N N . GLU A 1 507 ? 34.293 3.254 -59.113 1.00 91.44 507 GLU A N 1
ATOM 3929 C CA . GLU A 1 507 ? 34.410 2.714 -60.469 1.00 91.44 507 GLU A CA 1
ATOM 3930 C C . GLU A 1 507 ? 33.784 1.320 -60.557 1.00 91.44 507 GLU A C 1
ATOM 3932 O O . GLU A 1 507 ? 33.887 0.511 -59.632 1.00 91.44 507 GLU A O 1
ATOM 3937 N N . ASP A 1 508 ? 33.135 1.018 -61.680 1.00 92.62 508 ASP A N 1
ATOM 3938 C CA . ASP A 1 508 ? 32.412 -0.246 -61.859 1.00 92.62 508 ASP A CA 1
ATOM 3939 C C . ASP A 1 508 ? 33.354 -1.438 -62.130 1.00 92.62 508 ASP A C 1
ATOM 3941 O O . ASP A 1 508 ? 32.961 -2.592 -61.941 1.00 92.62 508 ASP A O 1
ATOM 3945 N N . ILE A 1 509 ? 34.607 -1.165 -62.516 1.00 92.81 509 ILE A N 1
ATOM 3946 C CA . ILE A 1 509 ? 35.690 -2.138 -62.704 1.00 92.81 509 ILE A CA 1
ATOM 3947 C C . ILE A 1 509 ? 36.943 -1.583 -62.024 1.00 92.81 509 ILE A C 1
ATOM 3949 O O . ILE A 1 509 ? 37.437 -0.523 -62.396 1.00 92.81 509 ILE A O 1
ATOM 3953 N N . ILE A 1 510 ? 37.469 -2.308 -61.040 1.00 92.00 510 ILE A N 1
ATOM 3954 C CA . ILE A 1 510 ? 38.656 -1.916 -60.278 1.00 92.00 510 ILE A CA 1
ATOM 3955 C C . ILE A 1 510 ? 39.701 -3.030 -60.409 1.00 92.00 510 ILE A C 1
ATOM 3957 O O . ILE A 1 510 ? 39.438 -4.145 -59.949 1.00 92.00 510 ILE A O 1
ATOM 3961 N N . PRO A 1 511 ? 40.869 -2.784 -61.028 1.00 92.31 511 PRO A N 1
ATOM 3962 C CA . PRO A 1 511 ? 41.957 -3.758 -61.049 1.00 92.31 511 PRO A CA 1
ATOM 3963 C C . PRO A 1 511 ? 42.451 -4.032 -59.625 1.00 92.31 511 PRO A C 1
ATOM 3965 O O . PRO A 1 511 ? 42.392 -3.160 -58.753 1.00 92.31 511 PRO A O 1
ATOM 3968 N N . SER A 1 512 ? 42.911 -5.255 -59.357 1.00 87.81 512 SER A N 1
ATOM 3969 C CA . SER A 1 512 ? 43.334 -5.640 -58.009 1.00 87.81 512 SER A CA 1
ATOM 3970 C C . SER A 1 512 ? 44.605 -4.938 -57.559 1.00 87.81 512 SER A C 1
ATOM 3972 O O . SER A 1 512 ? 44.863 -4.898 -56.357 1.00 87.81 512 SER A O 1
ATOM 3974 N N . THR A 1 513 ? 45.356 -4.351 -58.492 1.00 86.38 513 THR A N 1
ATOM 3975 C CA . THR A 1 513 ? 46.489 -3.477 -58.211 1.00 86.38 513 THR A CA 1
ATOM 3976 C C . THR A 1 513 ? 46.307 -2.092 -58.831 1.00 86.38 513 THR A C 1
ATOM 3978 O O . THR A 1 513 ? 45.587 -1.922 -59.815 1.00 86.38 513 THR A O 1
ATOM 3981 N N . ASP A 1 514 ? 46.897 -1.075 -58.207 1.00 83.19 514 ASP A N 1
ATOM 3982 C CA . ASP A 1 514 ? 47.010 0.264 -58.781 1.00 83.19 514 ASP A CA 1
ATOM 3983 C C . ASP A 1 514 ? 48.123 0.330 -59.844 1.00 83.19 514 ASP A C 1
ATOM 3985 O O . ASP A 1 514 ? 48.857 -0.632 -60.073 1.00 83.19 514 ASP A O 1
ATOM 3989 N N . GLU A 1 515 ? 48.280 1.489 -60.486 1.00 80.25 515 GLU A N 1
ATOM 3990 C CA . GLU A 1 515 ? 49.291 1.714 -61.534 1.00 80.25 515 GLU A CA 1
ATOM 3991 C C . GLU A 1 515 ? 50.744 1.503 -61.056 1.00 80.25 515 GLU A C 1
ATOM 3993 O O . GLU A 1 515 ? 51.645 1.343 -61.877 1.00 80.25 515 GLU A O 1
ATOM 3998 N N . ASN A 1 516 ? 50.979 1.470 -59.738 1.00 80.56 516 ASN A N 1
ATOM 3999 C CA . ASN A 1 516 ? 52.285 1.237 -59.118 1.00 80.56 516 ASN A CA 1
ATOM 4000 C C . ASN A 1 516 ? 52.447 -0.208 -58.602 1.00 80.56 516 ASN A C 1
ATOM 4002 O O . ASN A 1 516 ? 53.437 -0.512 -57.932 1.00 80.56 516 ASN A O 1
ATOM 4006 N N . GLY A 1 517 ? 51.485 -1.096 -58.879 1.00 75.19 517 GLY A N 1
ATOM 4007 C CA . GLY A 1 517 ? 51.484 -2.493 -58.440 1.00 75.19 517 GLY A CA 1
ATOM 4008 C C . GLY A 1 517 ? 51.069 -2.702 -56.979 1.00 75.19 517 GLY A C 1
ATOM 4009 O O . GLY A 1 517 ? 51.261 -3.793 -56.437 1.00 75.19 517 GLY A O 1
ATOM 4010 N N . LYS A 1 518 ? 50.513 -1.686 -56.305 1.00 82.75 518 LYS A N 1
ATOM 4011 C CA . LYS A 1 518 ? 50.030 -1.811 -54.924 1.00 82.75 518 LYS A CA 1
ATOM 4012 C C . LYS A 1 518 ? 48.613 -2.401 -54.906 1.00 82.75 518 LYS A C 1
ATOM 4014 O O . LYS A 1 518 ? 47.777 -1.952 -55.682 1.00 82.75 518 LYS A O 1
ATOM 4019 N N . PRO A 1 519 ? 48.287 -3.342 -54.000 1.00 83.75 519 PRO A N 1
ATOM 4020 C CA . PRO A 1 519 ? 46.952 -3.934 -53.945 1.00 83.75 519 PRO A CA 1
ATOM 4021 C C . PRO A 1 519 ? 45.841 -2.919 -53.632 1.00 83.75 519 PRO A C 1
ATOM 4023 O O . PRO A 1 519 ? 45.890 -2.225 -52.611 1.00 83.75 519 PRO A O 1
ATOM 4026 N N . ASN A 1 520 ? 44.805 -2.897 -54.468 1.00 85.38 520 ASN A N 1
ATOM 4027 C CA . ASN A 1 520 ? 43.525 -2.254 -54.204 1.00 85.38 520 ASN A CA 1
ATOM 4028 C C . ASN A 1 520 ? 42.662 -3.158 -53.314 1.00 85.38 520 ASN A C 1
ATOM 4030 O O . ASN A 1 520 ? 42.579 -4.375 -53.508 1.00 85.38 520 ASN A O 1
ATOM 4034 N N . ALA A 1 521 ? 41.976 -2.564 -52.338 1.00 83.38 521 ALA A N 1
ATOM 4035 C CA . ALA A 1 521 ? 41.002 -3.294 -51.537 1.00 83.38 521 ALA A CA 1
ATOM 4036 C C . ALA A 1 521 ? 39.763 -3.623 -52.382 1.00 83.38 521 ALA A C 1
ATOM 4038 O O . ALA A 1 521 ? 39.251 -2.764 -53.097 1.00 83.38 521 ALA A O 1
ATOM 4039 N N . LYS A 1 522 ? 39.248 -4.853 -52.264 1.00 85.19 522 LYS A N 1
ATOM 4040 C CA . LYS A 1 522 ? 37.960 -5.240 -52.857 1.00 85.19 522 LYS A CA 1
ATOM 4041 C C . LYS A 1 522 ? 36.832 -4.435 -52.194 1.00 85.19 522 LYS A C 1
ATOM 4043 O O . LYS A 1 522 ? 36.632 -4.628 -50.990 1.00 85.19 522 LYS A O 1
ATOM 4048 N N . PRO A 1 523 ? 36.075 -3.593 -52.924 1.00 87.50 523 PRO A N 1
ATOM 4049 C CA . PRO A 1 523 ? 34.940 -2.904 -52.326 1.00 87.50 523 PRO A CA 1
ATOM 4050 C C . PRO A 1 523 ? 33.840 -3.881 -51.913 1.00 87.50 523 PRO A C 1
ATOM 4052 O O . PRO A 1 523 ? 33.662 -4.952 -52.504 1.00 87.50 523 PRO A O 1
ATOM 4055 N N . GLU A 1 524 ? 33.077 -3.503 -50.893 1.00 82.94 524 GLU A N 1
ATOM 4056 C CA . GLU A 1 524 ? 31.995 -4.335 -50.379 1.00 82.94 524 GLU A CA 1
ATOM 4057 C C . GLU A 1 524 ? 30.900 -4.548 -51.441 1.00 82.94 524 GLU A C 1
ATOM 4059 O O . GLU A 1 524 ? 30.450 -3.622 -52.119 1.00 82.94 524 GLU A O 1
ATOM 4064 N N . GLY A 1 525 ? 30.492 -5.807 -51.624 1.00 84.12 525 GLY A N 1
ATOM 4065 C CA . GLY A 1 525 ? 29.501 -6.211 -52.626 1.00 84.12 525 GLY A CA 1
ATOM 4066 C C . GLY A 1 525 ? 30.020 -6.350 -54.063 1.00 84.12 525 GLY A C 1
ATOM 4067 O O . GLY A 1 525 ? 29.253 -6.783 -54.920 1.00 84.12 525 GLY A O 1
ATOM 4068 N N . TYR A 1 526 ? 31.290 -6.037 -54.349 1.00 90.31 526 TYR A N 1
ATOM 4069 C CA . TYR A 1 526 ? 31.887 -6.328 -55.658 1.00 90.31 526 TYR A CA 1
ATOM 4070 C C . TYR A 1 526 ? 32.148 -7.832 -55.803 1.00 90.31 526 TYR A C 1
ATOM 4072 O O . TYR A 1 526 ? 32.377 -8.542 -54.821 1.00 90.31 526 TYR A O 1
ATOM 4080 N N . VAL A 1 527 ? 32.162 -8.321 -57.039 1.00 89.38 527 VAL A N 1
ATOM 4081 C CA . VAL A 1 527 ? 32.532 -9.701 -57.389 1.00 89.38 527 VAL A CA 1
ATOM 4082 C C . VAL A 1 527 ? 33.919 -9.730 -58.023 1.00 89.38 527 VAL A C 1
ATOM 4084 O O . VAL A 1 527 ? 34.430 -8.695 -58.439 1.00 89.38 527 VAL A O 1
ATOM 4087 N N . THR A 1 528 ? 34.578 -10.883 -58.040 1.00 90.25 528 THR A N 1
ATOM 4088 C CA . THR A 1 528 ? 35.972 -11.008 -58.481 1.00 90.25 528 THR A CA 1
ATOM 4089 C C . THR A 1 528 ? 36.088 -11.828 -59.760 1.00 90.25 528 THR A C 1
ATOM 4091 O O . THR A 1 528 ? 35.650 -12.973 -59.806 1.00 90.25 528 THR A O 1
ATOM 4094 N N . VAL A 1 529 ? 36.748 -11.274 -60.774 1.00 91.94 529 VAL A N 1
ATOM 4095 C CA . VAL A 1 529 ? 37.169 -11.989 -61.987 1.00 91.94 529 VAL A CA 1
ATOM 4096 C C . VAL A 1 529 ? 38.649 -12.314 -61.865 1.00 91.94 529 VAL A C 1
ATOM 4098 O O . VAL A 1 529 ? 39.437 -11.421 -61.554 1.00 91.94 529 VAL A O 1
ATOM 4101 N N . ARG A 1 530 ? 39.032 -13.574 -62.086 1.00 91.75 530 ARG A N 1
ATOM 4102 C CA . ARG A 1 530 ? 40.423 -14.036 -61.979 1.00 91.75 530 ARG A CA 1
ATOM 4103 C C . ARG A 1 530 ? 40.880 -14.748 -63.243 1.00 91.75 530 ARG A C 1
ATOM 4105 O O . ARG A 1 530 ? 40.214 -15.668 -63.712 1.00 91.75 530 ARG A O 1
ATOM 4112 N N . PHE A 1 531 ? 42.057 -14.379 -63.720 1.00 92.88 531 PHE A N 1
ATOM 4113 C CA . PHE A 1 531 ? 42.782 -15.072 -64.773 1.00 92.88 531 PHE A CA 1
ATOM 4114 C C . PHE A 1 531 ? 43.888 -15.919 -64.145 1.00 92.88 531 PHE A C 1
ATOM 4116 O O . PHE A 1 531 ? 44.676 -15.436 -63.332 1.00 92.88 531 PHE A O 1
ATOM 4123 N N . LEU A 1 532 ? 43.914 -17.201 -64.488 1.00 91.25 532 LEU A N 1
ATOM 4124 C CA . LEU A 1 532 ? 44.787 -18.209 -63.900 1.00 91.25 532 LEU A CA 1
ATOM 4125 C C . LEU A 1 532 ? 45.648 -18.860 -64.984 1.00 91.25 532 LEU A C 1
ATOM 4127 O O . LEU A 1 532 ? 45.247 -18.968 -66.140 1.00 91.25 532 LEU A O 1
ATOM 4131 N N . THR A 1 533 ? 46.813 -19.363 -64.590 1.00 90.81 533 THR A N 1
ATOM 4132 C CA . THR A 1 533 ? 47.675 -20.207 -65.424 1.00 90.81 533 THR A CA 1
ATOM 4133 C C . THR A 1 533 ? 48.201 -21.374 -64.595 1.00 90.81 533 THR A C 1
ATOM 4135 O O . THR A 1 533 ? 48.262 -21.296 -63.366 1.00 90.81 533 THR A O 1
ATOM 4138 N N . ASN A 1 534 ? 48.558 -22.466 -65.263 1.00 85.31 534 ASN A N 1
ATOM 4139 C CA . ASN A 1 534 ? 49.284 -23.585 -64.671 1.00 85.31 534 ASN A CA 1
ATOM 4140 C C . ASN A 1 534 ? 50.779 -23.503 -65.044 1.00 85.31 534 ASN A C 1
ATOM 4142 O O . ASN A 1 534 ? 51.213 -22.546 -65.680 1.00 85.31 534 ASN A O 1
ATOM 4146 N N . ASP A 1 535 ? 51.565 -24.518 -64.675 1.00 85.25 535 ASP A N 1
ATOM 4147 C CA . ASP A 1 535 ? 53.019 -24.552 -64.914 1.00 85.25 535 ASP A CA 1
ATOM 4148 C C . ASP A 1 535 ? 53.424 -24.582 -66.408 1.00 85.25 535 ASP A C 1
ATOM 4150 O O . ASP A 1 535 ? 54.615 -24.648 -66.711 1.00 85.25 535 ASP A O 1
ATOM 4154 N N . ASN A 1 536 ? 52.473 -24.570 -67.350 1.00 87.06 536 ASN A N 1
ATOM 4155 C CA . ASN A 1 536 ? 52.748 -24.612 -68.790 1.00 87.06 536 ASN A CA 1
ATOM 4156 C C . ASN A 1 536 ? 53.004 -23.215 -69.397 1.00 87.06 536 ASN A C 1
ATOM 4158 O O . ASN A 1 536 ? 53.404 -23.125 -70.560 1.00 87.06 536 ASN A O 1
ATOM 4162 N N . GLY A 1 537 ? 52.825 -22.140 -68.624 1.00 88.50 537 GLY A N 1
ATOM 4163 C CA . GLY A 1 537 ? 53.126 -20.768 -69.037 1.00 88.50 537 GLY A CA 1
ATOM 4164 C C . GLY A 1 537 ? 52.891 -19.739 -67.929 1.00 88.50 537 GLY A C 1
ATOM 4165 O O . GLY A 1 537 ? 52.554 -20.085 -66.794 1.00 88.50 537 GLY A O 1
ATOM 4166 N N . SER A 1 538 ? 53.057 -18.460 -68.254 1.00 91.06 538 SER A N 1
ATOM 4167 C CA . SER A 1 538 ? 52.839 -17.319 -67.358 1.00 91.06 538 SER A CA 1
ATOM 4168 C C . SER A 1 538 ? 51.839 -16.314 -67.947 1.00 91.06 538 SER A C 1
ATOM 4170 O O . SER A 1 538 ? 51.482 -16.387 -69.122 1.00 91.06 538 SER A O 1
ATOM 4172 N N . LEU A 1 539 ? 51.350 -15.391 -67.112 1.00 93.38 539 LEU A N 1
ATOM 4173 C CA . LEU A 1 539 ? 50.455 -14.306 -67.523 1.00 93.38 539 LEU A CA 1
ATOM 4174 C C . LEU A 1 539 ? 51.160 -12.960 -67.362 1.00 93.38 539 LEU A C 1
ATOM 4176 O O . LEU A 1 539 ? 51.768 -12.709 -66.321 1.00 93.38 539 LEU A O 1
ATOM 4180 N N . GLU A 1 540 ? 51.034 -12.092 -68.362 1.00 91.06 540 GLU A N 1
ATOM 4181 C CA . GLU A 1 540 ? 51.518 -10.710 -68.322 1.00 91.06 540 GLU A CA 1
ATOM 4182 C C . GLU A 1 540 ? 50.339 -9.726 -68.360 1.00 91.06 540 GLU A C 1
ATOM 4184 O O . GLU A 1 540 ? 49.503 -9.765 -69.265 1.00 91.06 540 GLU A O 1
ATOM 4189 N N . GLY A 1 541 ? 50.270 -8.833 -67.368 1.00 89.44 541 GLY A N 1
ATOM 4190 C CA . GLY A 1 541 ? 49.178 -7.871 -67.179 1.00 89.44 541 GLY A CA 1
ATOM 4191 C C . GLY A 1 541 ? 48.399 -8.089 -65.878 1.00 89.44 541 GLY A C 1
ATOM 4192 O O . GLY A 1 541 ? 48.792 -8.883 -65.024 1.00 89.44 541 GLY A O 1
ATOM 4193 N N . GLU A 1 542 ? 47.290 -7.365 -65.716 1.00 92.12 542 GLU A N 1
ATOM 4194 C CA . GLU A 1 542 ? 46.412 -7.500 -64.549 1.00 92.12 542 GLU A CA 1
ATOM 4195 C C . GLU A 1 542 ? 45.644 -8.826 -64.618 1.00 92.12 542 GLU A C 1
ATOM 4197 O O . GLU A 1 542 ? 45.022 -9.162 -65.626 1.00 92.12 542 GLU A O 1
ATOM 4202 N N . THR A 1 543 ? 45.689 -9.591 -63.529 1.00 91.69 543 THR A N 1
ATOM 4203 C CA . THR A 1 543 ? 45.102 -10.938 -63.470 1.00 91.69 543 THR A CA 1
ATOM 4204 C C . THR A 1 543 ? 43.848 -11.002 -62.607 1.00 91.69 543 THR A C 1
ATOM 4206 O O . THR A 1 543 ? 43.148 -12.015 -62.634 1.00 91.69 543 THR A O 1
ATOM 4209 N N . VAL A 1 544 ? 43.524 -9.943 -61.854 1.00 92.06 544 VAL A N 1
ATOM 4210 C CA . VAL A 1 544 ? 42.355 -9.918 -60.973 1.00 92.06 544 VAL A CA 1
ATOM 4211 C C . VAL A 1 544 ? 41.621 -8.581 -61.081 1.00 92.06 544 VAL A C 1
ATOM 4213 O O . VAL A 1 544 ? 42.201 -7.515 -60.929 1.00 92.06 544 VAL A O 1
ATOM 4216 N N . TYR A 1 545 ? 40.307 -8.637 -61.281 1.00 93.75 545 TYR A N 1
ATOM 4217 C CA . TYR A 1 545 ? 39.440 -7.458 -61.320 1.00 93.75 545 TYR A CA 1
ATOM 4218 C C . TYR A 1 545 ? 38.311 -7.586 -60.297 1.00 93.75 545 TYR A C 1
ATOM 4220 O O . TYR A 1 545 ? 37.705 -8.651 -60.157 1.00 93.75 545 TYR A O 1
ATOM 4228 N N . TYR A 1 546 ? 37.997 -6.495 -59.602 1.00 92.81 546 TYR A N 1
ATOM 4229 C CA . TYR A 1 546 ? 36.781 -6.344 -58.811 1.00 92.81 546 TYR A CA 1
ATOM 4230 C C . TYR A 1 546 ? 35.730 -5.628 -59.649 1.00 92.81 546 TYR A C 1
ATOM 4232 O O . TYR A 1 546 ? 35.960 -4.521 -60.129 1.00 92.81 546 TYR A O 1
ATOM 4240 N N . VAL A 1 547 ? 34.566 -6.242 -59.807 1.00 93.19 547 VAL A N 1
ATOM 4241 C CA . VAL A 1 547 ? 33.510 -5.763 -60.699 1.00 93.19 547 VAL A CA 1
ATOM 4242 C C . VAL A 1 547 ? 32.245 -5.485 -59.901 1.00 93.19 547 VAL A C 1
ATOM 4244 O O . VAL A 1 547 ? 31.848 -6.294 -59.061 1.00 93.19 547 VAL A O 1
ATOM 4247 N N . ASN A 1 548 ? 31.599 -4.353 -60.167 1.00 91.88 548 ASN A N 1
ATOM 4248 C CA . ASN A 1 548 ? 30.306 -4.016 -59.591 1.00 91.88 548 ASN A CA 1
ATOM 4249 C C . ASN A 1 548 ? 29.203 -4.869 -60.250 1.00 91.88 548 ASN A C 1
ATOM 4251 O O . ASN A 1 548 ? 28.843 -4.616 -61.406 1.00 91.88 548 ASN A O 1
ATOM 4255 N N . PRO A 1 549 ? 28.584 -5.832 -59.538 1.00 89.12 549 PRO A N 1
ATOM 4256 C CA . PRO A 1 549 ? 27.577 -6.709 -60.135 1.00 89.12 549 PRO A CA 1
ATOM 4257 C C . PRO A 1 549 ? 26.297 -5.965 -60.558 1.00 89.12 549 PRO A C 1
ATOM 4259 O O . PRO A 1 549 ? 25.524 -6.470 -61.375 1.00 89.12 549 PRO A O 1
ATOM 4262 N N . LYS A 1 550 ? 26.060 -4.745 -60.047 1.00 87.31 550 LYS A N 1
ATOM 4263 C CA . LYS A 1 550 ? 24.907 -3.910 -60.424 1.00 87.31 550 LYS A CA 1
ATOM 4264 C C . LYS A 1 550 ? 25.116 -3.144 -61.736 1.00 87.31 550 LYS A C 1
ATOM 4266 O O . LYS A 1 550 ? 24.133 -2.743 -62.360 1.00 87.31 550 LYS A O 1
ATOM 4271 N N . ALA A 1 551 ? 26.360 -2.976 -62.185 1.00 87.00 551 ALA A N 1
ATOM 4272 C CA . ALA A 1 551 ? 26.712 -2.137 -63.333 1.00 87.00 551 ALA A CA 1
ATOM 4273 C C . ALA A 1 551 ? 26.549 -2.821 -64.703 1.00 87.00 551 ALA A C 1
ATOM 4275 O O . ALA A 1 551 ? 26.812 -2.212 -65.734 1.00 87.00 551 ALA A O 1
ATOM 4276 N N . LYS A 1 552 ? 26.051 -4.069 -64.734 1.00 86.88 552 LYS A N 1
ATOM 4277 C CA . LYS A 1 552 ? 25.810 -4.856 -65.962 1.00 86.88 552 LYS A CA 1
ATOM 4278 C C . LYS A 1 552 ? 27.072 -5.083 -66.819 1.00 86.88 552 LYS A C 1
ATOM 4280 O O . LYS A 1 552 ? 26.939 -5.290 -68.021 1.00 86.88 552 LYS A O 1
ATOM 4285 N N . ILE A 1 553 ? 28.249 -5.094 -66.195 1.00 92.06 553 ILE A N 1
ATOM 4286 C CA . ILE A 1 553 ? 29.542 -5.378 -66.832 1.00 92.06 553 ILE A CA 1
ATOM 4287 C C . ILE A 1 553 ? 29.586 -6.817 -67.366 1.00 92.06 553 ILE A C 1
ATOM 4289 O O . ILE A 1 553 ? 29.036 -7.736 -66.748 1.00 92.06 553 ILE A O 1
ATOM 4293 N N . THR A 1 554 ? 30.245 -7.011 -68.506 1.00 91.19 554 THR A N 1
ATOM 4294 C CA . THR A 1 554 ? 30.481 -8.307 -69.161 1.00 91.19 554 THR A CA 1
ATOM 4295 C C . THR A 1 554 ? 31.979 -8.544 -69.374 1.00 91.19 554 THR A C 1
ATOM 4297 O O . THR A 1 554 ? 32.788 -7.640 -69.180 1.00 91.19 554 THR A O 1
ATOM 4300 N N . MET A 1 555 ? 32.381 -9.744 -69.810 1.00 90.25 555 MET A N 1
ATOM 4301 C CA . MET A 1 555 ? 33.801 -10.025 -70.076 1.00 90.25 555 MET A CA 1
ATOM 4302 C C . MET A 1 555 ? 34.408 -9.190 -71.208 1.00 90.25 555 MET A C 1
ATOM 4304 O O . MET A 1 555 ? 35.623 -9.032 -71.242 1.00 90.25 555 MET A O 1
ATOM 4308 N N . LYS A 1 556 ? 33.593 -8.590 -7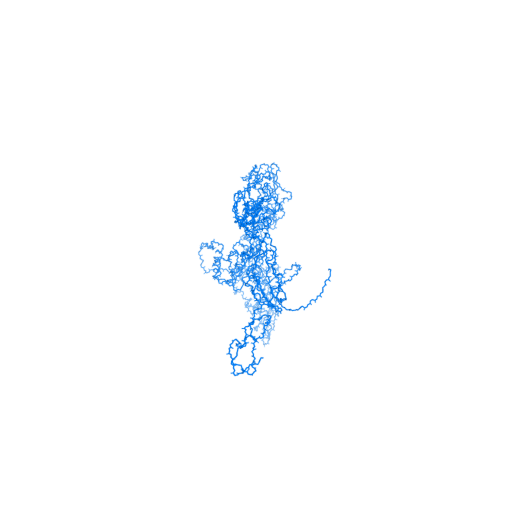2.086 1.00 87.00 556 LYS A N 1
ATOM 4309 C CA . LYS A 1 556 ? 34.066 -7.656 -73.126 1.00 87.00 556 LYS A CA 1
ATOM 4310 C C . LYS A 1 556 ? 34.660 -6.369 -72.556 1.00 87.00 556 LYS A C 1
ATOM 4312 O O . LYS A 1 556 ? 35.467 -5.728 -73.220 1.00 87.00 556 LYS A O 1
ATOM 4317 N N . ASP A 1 557 ? 34.251 -6.006 -71.346 1.00 90.31 557 ASP A N 1
ATOM 4318 C CA . ASP A 1 557 ? 34.690 -4.795 -70.656 1.00 90.31 557 ASP A CA 1
ATOM 4319 C C . ASP A 1 557 ? 35.960 -5.043 -69.816 1.00 90.31 557 ASP A C 1
ATOM 4321 O O . ASP A 1 557 ? 36.577 -4.102 -69.319 1.00 90.31 557 ASP A O 1
ATOM 4325 N N . ILE A 1 558 ? 36.365 -6.311 -69.652 1.00 91.44 558 ILE A N 1
ATOM 4326 C CA . ILE A 1 558 ? 37.543 -6.723 -68.884 1.00 91.44 558 ILE A CA 1
ATOM 4327 C C . ILE A 1 558 ? 38.703 -7.000 -69.839 1.00 91.44 558 ILE A C 1
ATOM 4329 O O . ILE A 1 558 ? 38.607 -7.825 -70.746 1.00 91.44 558 ILE A O 1
ATOM 4333 N N . LYS A 1 559 ? 39.843 -6.347 -69.608 1.00 91.25 559 LYS A N 1
ATOM 4334 C CA . LYS A 1 559 ? 41.067 -6.608 -70.369 1.00 91.25 559 LYS A CA 1
ATOM 4335 C C . LYS A 1 559 ? 41.719 -7.901 -69.866 1.00 91.25 559 LYS A C 1
ATOM 4337 O O . LYS A 1 559 ? 42.259 -7.928 -68.767 1.00 91.25 559 LYS A O 1
ATOM 4342 N N . ALA A 1 560 ? 41.678 -8.962 -70.668 1.00 90.75 560 ALA A N 1
ATOM 4343 C CA . ALA A 1 560 ? 42.395 -10.196 -70.356 1.00 90.75 560 ALA A CA 1
ATOM 4344 C C . ALA A 1 560 ? 43.926 -9.983 -70.422 1.00 90.75 560 ALA A C 1
ATOM 4346 O O . ALA A 1 560 ? 44.393 -9.205 -71.264 1.00 90.75 560 ALA A O 1
ATOM 4347 N N . PRO A 1 561 ? 44.713 -10.651 -69.559 1.00 93.50 561 PRO A N 1
ATOM 4348 C CA . PRO A 1 561 ? 46.169 -10.615 -69.625 1.00 93.50 561 PRO A CA 1
ATOM 4349 C C . PRO A 1 561 ? 46.690 -11.398 -70.837 1.00 93.50 561 PRO A C 1
ATOM 4351 O O . PRO A 1 561 ? 46.000 -12.250 -71.400 1.00 93.50 561 PRO A O 1
ATOM 4354 N N . THR A 1 562 ? 47.934 -11.136 -71.224 1.00 93.12 562 THR A N 1
ATOM 4355 C CA . THR A 1 562 ? 48.605 -11.867 -72.303 1.00 93.12 562 THR A CA 1
ATOM 4356 C C . THR A 1 562 ? 49.103 -13.215 -71.783 1.00 93.12 562 THR A C 1
ATOM 4358 O O . THR A 1 562 ? 49.769 -13.272 -70.748 1.00 93.12 562 THR A O 1
ATOM 4361 N N . ILE A 1 563 ? 48.808 -14.300 -72.505 1.00 94.00 563 ILE A N 1
ATOM 4362 C CA . ILE A 1 563 ? 49.314 -15.643 -72.194 1.00 94.00 563 ILE A CA 1
ATOM 4363 C C . ILE A 1 563 ? 50.710 -15.812 -72.801 1.00 94.00 563 ILE A C 1
ATOM 4365 O O . ILE A 1 563 ? 50.883 -15.684 -74.014 1.00 94.00 563 ILE A O 1
ATOM 4369 N N . ILE A 1 564 ? 51.695 -16.157 -71.971 1.00 93.00 564 ILE A N 1
ATOM 4370 C CA . ILE A 1 564 ? 53.069 -16.451 -72.389 1.00 93.00 564 ILE A CA 1
ATOM 4371 C C . ILE A 1 564 ? 53.317 -17.956 -72.196 1.00 93.00 564 ILE A C 1
ATOM 4373 O O . ILE A 1 564 ? 53.560 -18.395 -71.070 1.00 93.00 564 ILE A O 1
ATOM 4377 N N . PRO A 1 565 ? 53.229 -18.785 -73.254 1.00 92.06 565 PRO A N 1
ATOM 4378 C CA . PRO A 1 565 ? 53.481 -20.217 -73.136 1.00 92.06 565 PRO A CA 1
ATOM 4379 C C . PRO A 1 565 ? 54.976 -20.513 -72.959 1.00 92.06 565 PRO A C 1
ATOM 4381 O O . PRO A 1 565 ? 55.825 -19.857 -73.563 1.00 92.06 565 PRO A O 1
ATOM 4384 N N . ASN A 1 566 ? 55.295 -21.555 -72.189 1.00 90.00 566 ASN A N 1
ATOM 4385 C CA . ASN A 1 566 ? 56.654 -22.098 -72.115 1.00 90.00 566 ASN A CA 1
ATOM 4386 C C . ASN A 1 566 ? 57.065 -22.749 -73.453 1.00 90.00 566 ASN A C 1
ATOM 4388 O O . ASN A 1 566 ? 56.209 -23.133 -74.250 1.00 90.00 566 ASN A O 1
ATOM 4392 N N . ASP A 1 567 ? 58.369 -22.953 -73.676 1.00 85.88 567 ASP A N 1
ATOM 4393 C CA . ASP A 1 567 ? 58.934 -23.414 -74.959 1.00 85.88 567 ASP A CA 1
ATOM 4394 C C . ASP A 1 567 ? 58.271 -24.673 -75.550 1.00 85.88 567 ASP A C 1
ATOM 4396 O O . ASP A 1 567 ? 58.087 -24.750 -76.766 1.00 85.88 567 ASP A O 1
ATOM 4400 N N . ASP A 1 568 ? 57.854 -25.630 -74.716 1.00 86.00 568 ASP A N 1
ATOM 4401 C CA . ASP A 1 568 ? 57.222 -26.896 -75.132 1.00 86.00 568 ASP A CA 1
ATOM 4402 C C . ASP A 1 568 ? 55.715 -26.774 -75.464 1.00 86.00 568 ASP A C 1
ATOM 4404 O O . ASP A 1 568 ? 55.094 -27.738 -75.932 1.00 86.00 568 ASP A O 1
ATOM 4408 N N . TYR A 1 569 ? 55.116 -25.598 -75.258 1.00 87.94 569 TYR A N 1
ATOM 4409 C CA . TYR A 1 569 ? 53.679 -25.357 -75.384 1.00 87.94 569 TYR A CA 1
ATOM 4410 C C . TYR A 1 569 ? 53.357 -24.229 -76.373 1.00 87.94 569 TYR A C 1
ATOM 4412 O O . TYR A 1 569 ? 54.165 -23.356 -76.686 1.00 87.94 569 TYR A O 1
ATOM 4420 N N . LEU A 1 570 ? 52.142 -24.280 -76.910 1.00 87.94 570 LEU A N 1
ATOM 4421 C CA . LEU A 1 570 ? 51.488 -23.226 -77.678 1.00 87.94 570 LEU A CA 1
ATOM 4422 C C . LEU A 1 570 ? 50.215 -22.806 -76.943 1.00 87.94 570 LEU A C 1
ATOM 4424 O O . LEU A 1 570 ? 49.614 -23.625 -76.244 1.00 87.94 570 LEU A O 1
ATOM 4428 N N . VAL A 1 571 ? 49.773 -21.565 -77.142 1.00 90.69 571 VAL A N 1
ATOM 4429 C CA . VAL A 1 571 ? 48.422 -21.155 -76.738 1.00 90.69 571 VAL A CA 1
ATOM 4430 C C . VAL A 1 571 ? 47.418 -21.934 -77.591 1.00 90.69 571 VAL A C 1
ATOM 4432 O O . VAL A 1 571 ? 47.531 -21.986 -78.819 1.00 90.69 571 VAL A O 1
ATOM 4435 N N . ALA A 1 572 ? 46.493 -22.628 -76.937 1.00 88.50 572 ALA A N 1
ATOM 4436 C CA . ALA A 1 572 ? 45.445 -23.391 -77.600 1.00 88.50 572 ALA A CA 1
ATOM 4437 C C . ALA A 1 572 ? 44.282 -22.475 -78.017 1.00 88.50 572 ALA A C 1
ATOM 4439 O O . ALA A 1 572 ? 44.162 -21.362 -77.528 1.00 88.50 572 ALA A O 1
ATOM 4440 N N . ASN A 1 573 ? 43.412 -22.955 -78.911 1.00 85.56 573 ASN A N 1
ATOM 4441 C CA . ASN A 1 573 ? 42.158 -22.280 -79.261 1.00 85.56 573 ASN A CA 1
ATOM 4442 C C . ASN A 1 573 ? 40.981 -23.089 -78.674 1.00 85.56 573 ASN A C 1
ATOM 4444 O O . ASN A 1 573 ? 40.914 -24.291 -78.971 1.00 85.56 573 ASN A O 1
ATOM 4448 N N . PRO A 1 574 ? 40.092 -22.502 -77.848 1.00 90.88 574 PRO A N 1
ATOM 4449 C CA . PRO A 1 574 ? 40.107 -21.116 -77.350 1.00 90.88 574 PRO A CA 1
ATOM 4450 C C . PRO A 1 574 ? 41.276 -20.826 -76.407 1.00 90.88 574 PRO A C 1
ATOM 4452 O O . PRO A 1 574 ? 41.767 -21.743 -75.756 1.00 90.88 574 PRO A O 1
ATOM 4455 N N . GLU A 1 575 ? 41.719 -19.567 -76.334 1.00 91.81 575 GLU A N 1
ATOM 4456 C CA . GLU A 1 575 ? 42.883 -19.152 -75.523 1.00 91.81 575 GLU A CA 1
ATOM 4457 C C . GLU A 1 575 ? 42.637 -19.287 -74.014 1.00 91.81 575 GLU A C 1
ATOM 4459 O O . GLU A 1 575 ? 43.555 -19.568 -73.244 1.00 91.81 575 GLU A O 1
ATOM 4464 N N . TRP A 1 576 ? 41.380 -19.146 -73.599 1.00 92.94 576 TRP A N 1
ATOM 4465 C CA . TRP A 1 576 ? 40.932 -19.227 -72.214 1.00 92.94 576 TRP A CA 1
ATOM 4466 C C . TRP A 1 576 ? 39.860 -20.301 -72.064 1.00 92.94 576 TRP A C 1
ATOM 4468 O O . TRP A 1 576 ? 39.093 -20.561 -72.992 1.00 92.94 576 TRP A O 1
ATOM 4478 N N . ARG A 1 577 ? 39.805 -20.920 -70.885 1.00 87.94 577 ARG A N 1
ATOM 4479 C CA . ARG A 1 577 ? 38.727 -21.822 -70.478 1.00 87.94 577 ARG A CA 1
ATOM 4480 C C . ARG A 1 577 ? 38.112 -21.334 -69.161 1.00 87.94 577 ARG A C 1
ATOM 4482 O O . ARG A 1 577 ? 38.863 -21.155 -68.202 1.00 87.94 577 ARG A O 1
ATOM 4489 N N . PRO A 1 578 ? 36.794 -21.085 -69.085 1.00 87.31 578 PRO A N 1
ATOM 4490 C CA . PRO A 1 578 ? 35.828 -21.072 -70.193 1.00 87.31 578 PRO A CA 1
ATOM 4491 C C . PRO A 1 578 ? 36.216 -20.099 -71.325 1.00 87.31 578 PRO A C 1
ATOM 4493 O O . PRO A 1 578 ? 36.991 -19.171 -71.099 1.00 87.31 578 PRO A O 1
ATOM 4496 N N . ASP A 1 579 ? 35.699 -20.310 -72.538 1.00 87.00 579 ASP A N 1
ATOM 4497 C CA . ASP A 1 579 ? 35.972 -19.420 -73.676 1.00 87.00 579 ASP A CA 1
ATOM 4498 C C . ASP A 1 579 ? 35.420 -18.010 -73.405 1.00 87.00 579 ASP A C 1
ATOM 4500 O O . ASP A 1 579 ? 34.237 -17.836 -73.102 1.00 87.00 579 ASP A O 1
ATOM 4504 N N . LEU A 1 580 ? 36.276 -16.990 -73.522 1.00 86.19 580 LEU A N 1
ATOM 4505 C CA . LEU A 1 580 ? 35.879 -15.590 -73.356 1.00 86.19 580 LEU A CA 1
ATOM 4506 C C . LEU A 1 580 ? 34.900 -15.123 -74.440 1.00 86.19 580 LEU A C 1
ATOM 4508 O O . LEU A 1 580 ? 34.078 -14.247 -74.177 1.00 86.19 580 LEU A O 1
ATOM 4512 N N . THR A 1 581 ? 34.994 -15.667 -75.656 1.00 78.06 581 THR A N 1
ATOM 4513 C CA . THR A 1 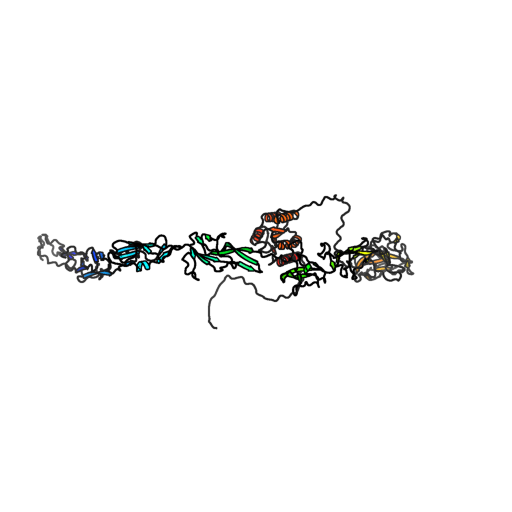581 ? 34.186 -15.222 -76.803 1.00 78.06 581 THR A CA 1
ATOM 4514 C C . THR A 1 581 ? 32.724 -15.659 -76.698 1.00 78.06 581 THR A C 1
ATOM 4516 O O . THR A 1 581 ? 31.827 -14.932 -77.142 1.00 78.06 581 THR A O 1
ATOM 4519 N N . ASP A 1 582 ? 32.478 -16.775 -76.013 1.00 73.00 582 ASP A N 1
ATOM 4520 C CA . ASP A 1 582 ? 31.142 -17.298 -75.733 1.00 73.00 582 ASP A CA 1
ATOM 4521 C C . ASP A 1 582 ? 30.507 -16.664 -74.479 1.00 73.00 582 ASP A C 1
ATOM 4523 O O . ASP A 1 582 ? 29.286 -16.721 -74.287 1.00 73.00 582 ASP A O 1
ATOM 4527 N N . ASP A 1 583 ? 31.293 -15.978 -73.641 1.00 77.31 583 ASP A N 1
ATOM 4528 C CA . ASP A 1 583 ? 30.815 -15.398 -72.388 1.00 77.31 583 ASP A CA 1
ATOM 4529 C C . ASP A 1 583 ? 30.314 -13.950 -72.527 1.00 77.31 583 ASP A C 1
ATOM 4531 O O . ASP A 1 583 ? 30.971 -12.966 -72.181 1.00 77.31 583 ASP A O 1
ATOM 4535 N N . ASN A 1 584 ? 29.069 -13.824 -72.985 1.00 78.25 584 ASN A N 1
ATOM 4536 C CA . ASN A 1 584 ? 28.350 -12.545 -73.049 1.00 78.25 584 ASN A CA 1
ATOM 4537 C C . ASN A 1 584 ? 27.508 -12.250 -71.792 1.00 78.25 584 ASN A C 1
ATOM 4539 O O . ASN A 1 584 ? 26.667 -11.346 -71.796 1.00 78.25 584 ASN A O 1
ATOM 4543 N N . SER A 1 585 ? 27.671 -13.034 -70.725 1.00 86.06 585 SER A N 1
ATOM 4544 C CA . SER A 1 585 ? 26.813 -12.943 -69.545 1.00 86.06 585 SER A CA 1
ATOM 4545 C C . SER A 1 585 ? 27.294 -11.865 -68.564 1.00 86.06 585 SER A C 1
ATOM 4547 O O . SER A 1 585 ? 28.484 -11.575 -68.461 1.00 86.06 585 SER A O 1
ATOM 4549 N N . LYS A 1 586 ? 26.362 -11.265 -67.811 1.00 89.19 586 LYS A N 1
ATOM 4550 C CA . LYS A 1 586 ? 26.692 -10.240 -66.806 1.00 89.19 586 LYS A CA 1
ATOM 4551 C C . LYS A 1 586 ? 27.498 -10.838 -65.659 1.00 89.19 586 LYS A C 1
ATOM 4553 O O . LYS A 1 586 ? 27.108 -11.864 -65.093 1.00 89.19 586 LYS A O 1
ATOM 4558 N N . ILE A 1 587 ? 28.559 -10.153 -65.259 1.00 90.19 587 ILE A N 1
ATOM 4559 C CA . ILE A 1 587 ? 29.421 -10.558 -64.150 1.00 90.19 587 ILE A CA 1
ATOM 4560 C C . ILE A 1 587 ? 28.710 -10.228 -62.831 1.00 90.19 587 ILE A C 1
ATOM 4562 O O . ILE A 1 587 ? 28.847 -9.143 -62.278 1.00 90.19 587 ILE A O 1
ATOM 4566 N N . ILE A 1 588 ? 27.889 -11.168 -62.357 1.00 87.50 588 ILE A N 1
ATOM 4567 C CA . ILE A 1 588 ? 27.094 -11.047 -61.120 1.00 87.50 588 ILE A CA 1
ATOM 4568 C C . ILE A 1 588 ? 27.612 -11.925 -59.974 1.00 87.50 588 ILE A C 1
ATOM 4570 O O . ILE A 1 588 ? 27.084 -11.875 -58.868 1.00 87.50 588 ILE A O 1
ATOM 4574 N N . SER A 1 589 ? 28.629 -12.740 -60.241 1.00 86.25 589 SER A N 1
ATOM 4575 C CA . SER A 1 589 ? 29.291 -13.634 -59.292 1.00 86.25 589 SER A CA 1
ATOM 4576 C C . SER A 1 589 ? 30.773 -13.716 -59.632 1.00 86.25 589 SER A C 1
ATOM 4578 O O . SER A 1 589 ? 31.175 -13.322 -60.729 1.00 86.25 589 SER A O 1
ATOM 4580 N N . ASP A 1 590 ? 31.571 -14.256 -58.714 1.00 87.06 590 ASP A N 1
ATOM 4581 C CA . ASP A 1 590 ? 32.989 -14.501 -58.964 1.00 87.06 590 ASP A CA 1
ATOM 4582 C C . ASP A 1 590 ? 33.181 -15.435 -60.182 1.00 87.06 590 ASP A C 1
ATOM 4584 O O . ASP A 1 590 ? 32.373 -16.345 -60.413 1.00 87.06 590 ASP A O 1
ATOM 4588 N N . ARG A 1 591 ? 34.226 -15.179 -60.981 1.00 87.81 591 ARG A N 1
ATOM 4589 C CA . ARG A 1 591 ? 34.558 -15.912 -62.216 1.00 87.81 591 ARG A CA 1
ATOM 4590 C C . ARG A 1 591 ? 36.044 -16.223 -62.309 1.00 87.81 591 ARG A C 1
ATOM 4592 O O . ARG A 1 591 ? 36.878 -15.453 -61.831 1.00 87.81 591 ARG A O 1
ATOM 4599 N N . TRP A 1 592 ? 36.360 -17.321 -62.988 1.00 88.06 592 TRP A N 1
ATOM 4600 C CA . TRP A 1 592 ? 37.722 -17.792 -63.210 1.00 88.06 592 TRP A CA 1
ATOM 4601 C C . TRP A 1 592 ? 37.901 -18.198 -64.669 1.00 88.06 592 TRP A C 1
ATOM 4603 O O . TRP A 1 592 ? 37.054 -18.907 -65.206 1.00 88.06 592 TRP A O 1
ATOM 4613 N N . TYR A 1 593 ? 39.013 -17.782 -65.267 1.00 90.69 593 TYR A N 1
ATOM 4614 C CA . TYR A 1 593 ? 39.428 -18.169 -66.612 1.00 90.69 593 TYR A CA 1
ATOM 4615 C C . TYR A 1 593 ? 40.845 -18.721 -66.539 1.00 90.69 593 TYR A C 1
ATOM 4617 O O . TYR A 1 593 ? 41.749 -18.061 -66.031 1.00 90.69 593 TYR A O 1
ATOM 4625 N N . LEU A 1 594 ? 41.039 -19.941 -67.018 1.00 91.25 594 LEU A N 1
ATOM 4626 C CA . LEU A 1 594 ? 42.316 -20.634 -67.049 1.00 91.25 594 LEU A CA 1
ATOM 4627 C C . LEU A 1 594 ? 42.921 -20.551 -68.453 1.00 91.25 594 LEU A C 1
ATOM 4629 O O . LEU A 1 594 ? 42.253 -20.874 -69.435 1.00 91.25 594 LEU A O 1
ATOM 4633 N N . ALA A 1 595 ? 44.187 -20.148 -68.546 1.00 92.62 595 ALA A N 1
ATOM 4634 C CA . ALA A 1 595 ? 44.937 -20.151 -69.796 1.00 92.62 595 ALA A CA 1
ATOM 4635 C C . ALA A 1 595 ? 45.002 -21.567 -70.393 1.00 92.62 595 ALA A C 1
ATOM 4637 O O . ALA A 1 595 ? 45.337 -22.537 -69.705 1.00 92.62 595 ALA A O 1
ATOM 4638 N N . ASN A 1 596 ? 44.670 -21.690 -71.676 1.00 91.56 596 ASN A N 1
ATOM 4639 C CA . ASN A 1 596 ? 44.581 -22.965 -72.373 1.00 91.56 596 ASN A CA 1
ATOM 4640 C C . ASN A 1 596 ? 45.858 -23.220 -73.183 1.00 91.56 596 ASN A C 1
ATOM 4642 O O . ASN A 1 596 ? 46.197 -22.469 -74.098 1.00 91.56 596 ASN A O 1
ATOM 4646 N N . TYR A 1 597 ? 46.553 -24.314 -72.876 1.00 89.12 597 TYR A N 1
ATOM 4647 C CA . TYR A 1 597 ? 47.822 -24.676 -73.507 1.00 89.12 597 TYR A CA 1
ATOM 4648 C C . TYR A 1 597 ? 47.695 -25.964 -74.321 1.00 89.12 597 TYR A C 1
ATOM 4650 O O . TYR A 1 597 ? 46.982 -26.892 -73.943 1.00 89.12 597 TYR A O 1
ATOM 4658 N N . LYS A 1 598 ? 48.436 -26.046 -75.429 1.00 85.38 598 LYS A N 1
ATOM 4659 C CA . LYS A 1 598 ? 48.577 -27.243 -76.266 1.00 85.38 598 LYS A CA 1
ATOM 4660 C C . LYS A 1 598 ? 50.054 -27.587 -76.427 1.00 85.38 598 LYS A C 1
ATOM 4662 O O . LYS A 1 598 ? 50.832 -26.764 -76.898 1.00 85.38 598 LYS A O 1
ATOM 4667 N N . ALA A 1 599 ? 50.445 -28.809 -76.078 1.00 81.81 599 ALA A N 1
ATOM 4668 C CA . ALA A 1 599 ? 51.820 -29.277 -76.254 1.00 81.81 599 ALA A CA 1
ATOM 4669 C C . ALA A 1 599 ? 52.222 -29.362 -77.745 1.00 81.81 599 ALA A C 1
ATOM 4671 O O . ALA A 1 599 ? 51.417 -29.759 -78.594 1.00 81.81 599 ALA A O 1
ATOM 4672 N N . LYS A 1 600 ? 53.488 -29.061 -78.070 1.00 78.81 600 LYS A N 1
ATOM 4673 C CA . LYS A 1 600 ? 54.055 -29.046 -79.440 1.00 78.81 600 LYS A CA 1
ATOM 4674 C C . LYS A 1 600 ? 54.340 -30.433 -80.069 1.00 78.81 600 LYS A C 1
ATOM 4676 O O . LYS A 1 600 ? 55.121 -30.507 -81.007 1.00 78.81 600 LYS A O 1
ATOM 4681 N N . VAL A 1 601 ? 53.640 -31.499 -79.646 1.00 62.84 601 VAL A N 1
ATOM 4682 C CA . VAL A 1 601 ? 53.801 -32.935 -80.017 1.00 62.84 601 VAL A CA 1
ATOM 4683 C C . VAL A 1 601 ? 54.814 -33.711 -79.152 1.00 62.84 601 VAL A C 1
ATOM 4685 O O . VAL A 1 601 ? 56.024 -33.562 -79.283 1.00 62.84 601 VAL A O 1
ATOM 4688 N N . LYS A 1 602 ? 54.291 -34.629 -78.321 1.00 59.28 602 LYS A N 1
ATOM 4689 C CA . LYS A 1 602 ? 54.973 -35.793 -77.716 1.00 59.28 602 LYS A CA 1
ATOM 4690 C C . LYS A 1 602 ? 54.000 -36.982 -77.806 1.00 59.28 602 LYS A C 1
ATOM 4692 O O . LYS A 1 602 ? 52.811 -36.767 -77.602 1.00 59.28 602 LYS A O 1
ATOM 4697 N N . ASN A 1 603 ? 54.472 -38.199 -78.104 1.00 58.03 603 ASN A N 1
ATOM 4698 C CA . ASN A 1 603 ? 53.720 -39.446 -77.875 1.00 58.03 603 ASN A CA 1
ATOM 4699 C C . ASN A 1 603 ? 53.935 -39.832 -76.405 1.00 58.03 603 ASN A C 1
ATOM 4701 O O . ASN A 1 603 ? 54.989 -40.397 -76.099 1.00 58.03 603 ASN A O 1
ATOM 4705 N N . PRO A 1 604 ? 53.044 -39.468 -75.469 1.00 64.88 604 PRO A N 1
ATOM 4706 C CA . PRO A 1 604 ? 53.351 -39.600 -74.056 1.00 64.88 604 PRO A CA 1
ATOM 4707 C C . PRO A 1 604 ? 53.093 -41.042 -73.617 1.00 64.88 604 PRO A C 1
ATOM 4709 O O . PRO A 1 604 ? 52.111 -41.645 -74.031 1.00 64.88 604 PRO A O 1
ATOM 4712 N N . THR A 1 605 ? 53.941 -41.590 -72.751 1.00 72.56 605 THR A N 1
ATOM 4713 C CA . THR A 1 605 ? 53.632 -42.799 -71.961 1.00 72.56 605 THR A CA 1
ATOM 4714 C C . THR A 1 605 ? 52.989 -42.444 -70.608 1.00 72.56 605 THR A C 1
ATOM 4716 O O . THR A 1 605 ? 52.495 -43.318 -69.892 1.00 72.56 605 THR A O 1
ATOM 4719 N N . GLU A 1 606 ? 52.976 -41.152 -70.257 1.00 81.38 606 GLU A N 1
ATOM 4720 C CA . GLU A 1 606 ? 52.501 -40.567 -68.997 1.00 81.38 606 GLU A CA 1
ATOM 4721 C C . GLU A 1 606 ? 51.786 -39.227 -69.257 1.00 81.38 606 GLU A C 1
ATOM 4723 O O . GLU A 1 606 ? 52.131 -38.517 -70.201 1.00 81.38 606 GLU A O 1
ATOM 4728 N N . PHE A 1 607 ? 50.817 -38.864 -68.412 1.00 83.19 607 PHE A N 1
ATOM 4729 C CA . PHE A 1 607 ? 50.138 -37.560 -68.419 1.00 83.19 607 PHE A CA 1
ATOM 4730 C C . PHE A 1 607 ? 50.208 -36.889 -67.038 1.00 83.19 607 PHE A C 1
ATOM 4732 O O . PHE A 1 607 ? 50.285 -37.572 -66.015 1.00 83.19 607 PHE A O 1
ATOM 4739 N N . LYS A 1 608 ? 50.181 -35.548 -66.998 1.00 86.81 608 LYS A N 1
ATOM 4740 C CA . LYS A 1 608 ? 50.202 -34.751 -65.758 1.00 86.81 608 LYS A CA 1
ATOM 4741 C C . LYS A 1 608 ? 48.797 -34.237 -65.438 1.00 86.81 608 LYS A C 1
ATOM 4743 O O . LYS A 1 608 ? 48.167 -33.599 -66.274 1.00 86.81 608 LYS A O 1
ATOM 4748 N N . ILE A 1 609 ? 48.319 -34.472 -64.220 1.00 90.44 609 ILE A N 1
ATOM 4749 C CA . ILE A 1 609 ? 47.157 -33.766 -63.670 1.00 90.44 609 ILE A CA 1
ATOM 4750 C C . ILE A 1 609 ? 47.682 -32.630 -62.799 1.00 90.44 609 ILE A C 1
ATOM 4752 O O . ILE A 1 609 ? 48.560 -32.850 -61.965 1.00 90.44 609 ILE A O 1
ATOM 4756 N N . THR A 1 610 ? 47.155 -31.421 -62.988 1.00 91.00 610 THR A N 1
ATOM 4757 C CA . THR A 1 610 ? 47.541 -30.238 -62.208 1.00 91.00 610 THR A CA 1
ATOM 4758 C C . THR A 1 610 ? 46.385 -29.761 -61.335 1.00 91.00 610 THR A C 1
ATOM 4760 O O . THR A 1 610 ? 45.237 -29.708 -61.770 1.00 91.00 610 THR A O 1
ATOM 4763 N N . TYR A 1 611 ? 46.696 -29.377 -60.103 1.00 93.50 611 TYR A N 1
ATOM 4764 C CA . TYR A 1 611 ? 45.767 -28.818 -59.133 1.00 93.50 611 TYR A CA 1
ATOM 4765 C C . TYR A 1 611 ? 46.241 -27.417 -58.763 1.00 93.50 611 TYR A C 1
ATOM 4767 O O . TYR A 1 611 ? 47.376 -27.237 -58.317 1.00 93.50 611 TYR A O 1
ATOM 4775 N N . ILE A 1 612 ? 45.376 -26.420 -58.923 1.00 91.56 612 ILE A N 1
ATOM 4776 C CA . ILE A 1 612 ? 45.695 -25.030 -58.581 1.00 91.56 612 ILE A CA 1
ATOM 4777 C C . ILE A 1 612 ? 44.674 -24.449 -57.605 1.00 91.56 612 ILE A C 1
ATOM 4779 O O . ILE A 1 612 ? 43.512 -24.851 -57.565 1.00 91.56 612 ILE A O 1
ATOM 4783 N N . SER A 1 613 ? 45.110 -23.476 -56.806 1.00 90.69 613 SER A N 1
ATOM 4784 C CA . SER A 1 613 ? 44.202 -22.669 -55.993 1.00 90.69 613 SER A CA 1
ATOM 4785 C C . SER A 1 613 ? 43.639 -21.535 -56.843 1.00 90.69 613 SER A C 1
ATOM 4787 O O . SER A 1 613 ? 44.400 -20.721 -57.364 1.00 90.69 613 SER A O 1
ATOM 4789 N N . GLY A 1 614 ? 42.313 -21.453 -56.960 1.00 84.94 614 GLY A N 1
ATOM 4790 C CA . GLY A 1 614 ? 41.637 -20.366 -57.672 1.00 84.94 614 GLY A CA 1
ATOM 4791 C C . GLY A 1 614 ? 41.726 -19.019 -56.952 1.00 84.94 614 GLY A C 1
ATOM 4792 O O . GLY A 1 614 ? 41.405 -17.986 -57.535 1.00 84.94 614 GLY A O 1
ATOM 4793 N N . ASN A 1 615 ? 42.157 -19.018 -55.688 1.00 82.31 615 ASN A N 1
ATOM 4794 C CA . ASN A 1 615 ? 42.501 -17.829 -54.918 1.00 82.31 615 ASN A CA 1
ATOM 4795 C C . ASN A 1 615 ? 43.636 -18.179 -53.934 1.00 82.31 615 ASN A C 1
ATOM 4797 O O . ASN A 1 615 ? 43.345 -18.701 -52.854 1.00 82.31 615 ASN A O 1
ATOM 4801 N N . PRO A 1 616 ? 44.909 -17.890 -54.263 1.00 79.69 616 PRO A N 1
ATOM 4802 C CA . PRO A 1 616 ? 46.053 -18.225 -53.409 1.00 79.69 616 PRO A CA 1
ATOM 4803 C C . PRO A 1 616 ? 45.977 -17.653 -51.984 1.00 79.69 616 PRO A C 1
ATOM 4805 O O . PRO A 1 616 ? 46.481 -18.270 -51.047 1.00 79.69 616 PRO A O 1
ATOM 4808 N N . GLU A 1 617 ? 45.305 -16.512 -51.794 1.00 78.69 617 GLU A N 1
ATOM 4809 C CA . GLU A 1 617 ? 45.049 -15.945 -50.463 1.00 78.69 617 GLU A CA 1
ATOM 4810 C C . GLU A 1 617 ? 44.018 -16.754 -49.666 1.00 78.69 617 GLU A C 1
ATOM 4812 O O . GLU A 1 617 ? 44.056 -16.765 -48.436 1.00 78.69 617 GLU A O 1
ATOM 4817 N N . GLY A 1 618 ? 43.100 -17.437 -50.354 1.00 81.06 618 GLY A N 1
ATOM 4818 C CA . GLY A 1 618 ? 41.995 -18.174 -49.748 1.00 81.06 618 GLY A CA 1
ATOM 4819 C C . GLY A 1 618 ? 42.332 -19.602 -49.329 1.00 81.06 618 GLY A C 1
ATOM 4820 O O . GLY A 1 618 ? 41.673 -20.149 -48.446 1.00 81.06 618 GLY A O 1
ATOM 4821 N N . GLY A 1 619 ? 43.366 -20.204 -49.910 1.00 88.19 619 GLY A N 1
ATOM 4822 C CA . GLY A 1 619 ? 43.789 -21.555 -49.566 1.00 88.19 619 GLY A CA 1
ATOM 4823 C C . GLY A 1 619 ? 44.821 -22.128 -50.527 1.00 88.19 619 GLY A C 1
ATOM 4824 O O . GLY A 1 619 ? 45.141 -21.538 -51.563 1.00 88.19 619 GLY A O 1
ATOM 4825 N N . LYS A 1 620 ? 45.343 -23.302 -50.178 1.00 92.94 620 LYS A N 1
ATOM 4826 C CA . LYS A 1 620 ? 46.354 -24.048 -50.942 1.00 92.94 620 LYS A CA 1
ATOM 4827 C C . LYS A 1 620 ? 45.851 -25.443 -51.307 1.00 92.94 620 LYS A C 1
ATOM 4829 O O . LYS A 1 620 ? 44.926 -25.948 -50.680 1.00 92.94 620 LYS A O 1
ATOM 4834 N N . VAL A 1 621 ? 46.487 -26.067 -52.293 1.00 94.12 621 VAL A N 1
ATOM 4835 C CA . VAL A 1 621 ? 46.218 -27.449 -52.717 1.00 94.12 621 VAL A CA 1
ATOM 4836 C C . VAL A 1 621 ? 47.498 -28.276 -52.643 1.00 94.12 621 VAL A C 1
ATOM 4838 O O . VAL A 1 621 ? 48.575 -27.751 -52.944 1.00 94.12 621 VAL A O 1
ATOM 4841 N N . ASP A 1 622 ? 47.392 -29.533 -52.215 1.00 92.50 622 ASP A N 1
ATOM 4842 C CA . ASP A 1 622 ? 48.528 -30.453 -52.081 1.00 92.50 622 ASP A CA 1
ATOM 4843 C C . ASP A 1 622 ? 48.109 -31.919 -52.344 1.00 92.50 622 ASP A C 1
ATOM 4845 O O . ASP A 1 622 ? 47.135 -32.379 -51.736 1.00 92.50 622 ASP A O 1
ATOM 4849 N N . PRO A 1 623 ? 48.807 -32.667 -53.227 1.00 92.62 623 PRO A N 1
ATOM 4850 C CA . PRO A 1 623 ? 49.864 -32.212 -54.139 1.00 92.62 623 PRO A CA 1
ATOM 4851 C C . PRO A 1 623 ? 49.357 -31.224 -55.206 1.00 92.62 623 PRO A C 1
ATOM 4853 O O . PRO A 1 623 ? 48.193 -31.260 -55.600 1.00 92.62 623 PRO A O 1
ATOM 4856 N N . LYS A 1 624 ? 50.240 -30.345 -55.707 1.00 91.25 624 LYS A N 1
ATOM 4857 C CA . LYS A 1 624 ? 49.937 -29.405 -56.815 1.00 91.25 624 LYS A CA 1
ATOM 4858 C C . LYS A 1 624 ? 49.859 -30.080 -58.185 1.00 91.25 624 LYS A C 1
ATOM 4860 O O . LYS A 1 624 ? 49.311 -29.521 -59.127 1.00 91.25 624 LYS A O 1
ATOM 4865 N N . SER A 1 625 ? 50.416 -31.277 -58.314 1.00 90.44 625 SER A N 1
ATOM 4866 C CA . SER A 1 625 ? 50.296 -32.091 -59.519 1.00 90.44 625 SER A CA 1
ATOM 4867 C C . SER A 1 625 ? 50.665 -33.539 -59.243 1.00 90.44 625 SER A C 1
ATOM 4869 O O . SER A 1 625 ? 51.436 -33.814 -58.325 1.00 90.44 625 SER A O 1
ATOM 4871 N N . GLU A 1 626 ? 50.215 -34.440 -60.105 1.00 91.38 626 GLU A N 1
ATOM 4872 C CA . GLU A 1 626 ? 50.656 -35.833 -60.152 1.00 91.38 626 GLU A CA 1
ATOM 4873 C C . GLU A 1 626 ? 50.898 -36.267 -61.603 1.00 91.38 626 GLU A C 1
ATOM 4875 O O . GLU A 1 626 ? 50.247 -35.772 -62.522 1.00 91.38 626 GLU A O 1
ATOM 4880 N N . VAL A 1 627 ? 51.858 -37.171 -61.813 1.00 87.25 627 VAL A N 1
ATOM 4881 C CA . VAL A 1 627 ? 52.168 -37.756 -63.126 1.00 87.25 627 VAL A CA 1
ATOM 4882 C C . VAL A 1 627 ? 51.714 -39.211 -63.120 1.00 87.25 627 VAL A C 1
ATOM 4884 O O . VAL A 1 627 ? 52.083 -39.974 -62.226 1.00 87.25 627 VAL A O 1
ATOM 4887 N N . VAL A 1 628 ? 50.896 -39.589 -64.101 1.00 86.00 628 VAL A N 1
ATOM 4888 C CA . VAL A 1 628 ? 50.194 -40.876 -64.148 1.00 86.00 628 VAL A CA 1
ATOM 4889 C C . VAL A 1 628 ? 50.490 -41.580 -65.470 1.00 86.00 628 VAL A C 1
ATOM 4891 O O . VAL A 1 628 ? 50.387 -40.991 -66.543 1.00 86.00 628 VAL A O 1
ATOM 4894 N N . LYS A 1 629 ? 50.838 -42.870 -65.401 1.00 82.94 629 LYS A N 1
ATOM 4895 C CA . LYS A 1 629 ? 51.042 -43.722 -66.584 1.00 82.94 629 LYS A CA 1
ATOM 4896 C C . LYS A 1 629 ? 49.723 -44.021 -67.281 1.00 82.94 629 LYS A C 1
ATOM 4898 O O . LYS A 1 629 ? 48.759 -44.419 -66.618 1.00 82.94 629 LYS A O 1
ATOM 4903 N N . ILE A 1 630 ? 49.723 -43.909 -68.610 1.00 77.75 630 ILE A N 1
ATOM 4904 C CA . ILE A 1 630 ? 48.541 -44.165 -69.448 1.00 77.75 630 ILE A CA 1
ATOM 4905 C C . ILE A 1 630 ? 48.033 -45.603 -69.246 1.00 77.75 630 ILE A C 1
ATOM 4907 O O . ILE A 1 630 ? 46.840 -45.797 -69.018 1.00 77.75 630 ILE A O 1
ATOM 4911 N N . ASP A 1 631 ? 48.943 -46.581 -69.179 1.00 73.38 631 ASP A N 1
ATOM 4912 C CA . ASP A 1 631 ? 48.609 -48.014 -69.180 1.00 73.38 631 ASP A CA 1
ATOM 4913 C C . ASP A 1 631 ? 48.491 -48.675 -67.785 1.00 73.38 631 ASP A C 1
ATOM 4915 O O . ASP A 1 631 ? 48.485 -49.902 -67.700 1.00 73.38 631 ASP A O 1
ATOM 4919 N N . GLY A 1 632 ? 48.389 -47.920 -66.673 1.00 68.06 632 GLY A N 1
ATOM 4920 C CA . GLY A 1 632 ? 48.087 -48.559 -65.370 1.00 68.06 632 GLY A CA 1
ATOM 4921 C C . GLY A 1 632 ? 48.575 -47.933 -64.053 1.00 68.06 632 GLY A C 1
ATOM 4922 O O . GLY A 1 632 ? 48.965 -48.679 -63.161 1.00 68.06 632 GLY A O 1
ATOM 4923 N N . GLY A 1 633 ? 48.547 -46.606 -63.866 1.00 78.75 633 GLY A N 1
ATOM 4924 C CA . GLY A 1 633 ? 48.782 -45.967 -62.546 1.00 78.75 633 GLY A CA 1
ATOM 4925 C C . GLY A 1 633 ? 47.498 -45.646 -61.759 1.00 78.75 633 GLY A C 1
ATOM 4926 O O . GLY A 1 633 ? 46.451 -45.473 -62.376 1.00 78.75 633 GLY A O 1
ATOM 4927 N N . GLU A 1 634 ? 47.553 -45.551 -60.426 1.00 84.38 634 GLU A N 1
ATOM 4928 C CA . GLU A 1 634 ? 46.460 -45.021 -59.581 1.00 84.38 634 GLU A CA 1
ATOM 4929 C C . GLU A 1 634 ? 46.541 -43.486 -59.502 1.00 84.38 634 GLU A C 1
ATOM 4931 O O . GLU A 1 634 ? 47.633 -42.945 -59.324 1.00 84.38 634 GLU A O 1
ATOM 4936 N N . ILE A 1 635 ? 45.400 -42.799 -59.641 1.00 90.50 635 ILE A N 1
ATOM 4937 C CA . ILE A 1 635 ? 45.290 -41.343 -59.451 1.00 90.50 635 ILE A CA 1
ATOM 4938 C C . ILE A 1 635 ? 45.057 -41.092 -57.960 1.00 90.50 635 ILE A C 1
ATOM 4940 O O . ILE A 1 635 ? 44.088 -41.603 -57.399 1.00 90.50 635 ILE A O 1
ATOM 4944 N N . LYS A 1 636 ? 45.940 -40.328 -57.314 1.00 90.88 636 LYS A N 1
ATOM 4945 C CA . LYS A 1 636 ? 45.909 -40.086 -55.862 1.00 90.88 636 LYS A CA 1
ATOM 4946 C C . LYS A 1 636 ? 45.091 -38.863 -55.467 1.00 90.88 636 LYS A C 1
ATOM 4948 O O . LYS A 1 636 ? 44.654 -38.798 -54.320 1.00 90.88 636 LYS A O 1
ATOM 4953 N N . GLY A 1 637 ? 44.882 -37.905 -56.367 1.00 93.00 637 GLY A N 1
ATOM 4954 C CA . GLY A 1 637 ? 44.113 -36.701 -56.071 1.00 93.00 637 GLY A CA 1
ATOM 4955 C C . GLY A 1 637 ? 44.883 -35.618 -55.313 1.00 93.00 637 GLY A C 1
ATOM 4956 O O . GLY A 1 637 ? 46.088 -35.719 -55.077 1.00 93.00 637 GLY A O 1
ATOM 4957 N N . SER A 1 638 ? 44.158 -34.573 -54.912 1.00 96.25 638 SER A N 1
ATOM 4958 C CA . SER A 1 638 ? 44.674 -33.418 -54.170 1.00 96.25 638 SER A CA 1
ATOM 4959 C C . SER A 1 638 ? 43.711 -32.964 -53.077 1.00 96.25 638 SER A C 1
ATOM 4961 O O . SER A 1 638 ? 42.499 -33.159 -53.177 1.00 96.25 638 SER A O 1
ATOM 4963 N N . THR A 1 639 ? 44.254 -32.360 -52.019 1.00 96.50 639 THR A N 1
ATOM 4964 C CA . THR A 1 639 ? 43.482 -31.804 -50.900 1.00 96.50 639 THR A CA 1
ATOM 4965 C C . THR A 1 639 ? 43.551 -30.282 -50.906 1.00 96.50 639 THR A C 1
ATOM 4967 O O . THR A 1 639 ? 44.633 -29.702 -50.831 1.00 96.50 639 THR A O 1
ATOM 4970 N N . ALA A 1 640 ? 42.393 -29.628 -50.942 1.00 96.06 640 ALA A N 1
ATOM 4971 C CA . ALA A 1 640 ? 42.234 -28.192 -50.784 1.00 96.06 640 ALA A CA 1
ATOM 4972 C C . ALA A 1 640 ? 42.170 -27.820 -49.296 1.00 96.06 640 ALA A C 1
ATOM 4974 O O . ALA A 1 640 ? 41.267 -28.237 -48.581 1.00 96.06 640 ALA A O 1
ATOM 4975 N N . THR A 1 641 ? 43.119 -27.011 -48.829 1.00 94.19 641 THR A N 1
ATOM 4976 C CA . THR A 1 641 ? 43.182 -26.520 -47.445 1.00 94.19 641 THR A CA 1
ATOM 4977 C C . THR A 1 641 ? 42.937 -25.007 -47.419 1.00 94.19 641 THR A C 1
ATOM 4979 O O . THR A 1 641 ? 43.775 -24.265 -47.945 1.00 94.19 641 THR A O 1
ATOM 4982 N N . PRO A 1 642 ? 41.830 -24.516 -46.830 1.00 92.69 642 PRO A N 1
ATOM 4983 C CA . PRO A 1 642 ? 41.565 -23.082 -46.728 1.00 92.69 642 PRO A CA 1
ATOM 4984 C C . PRO A 1 6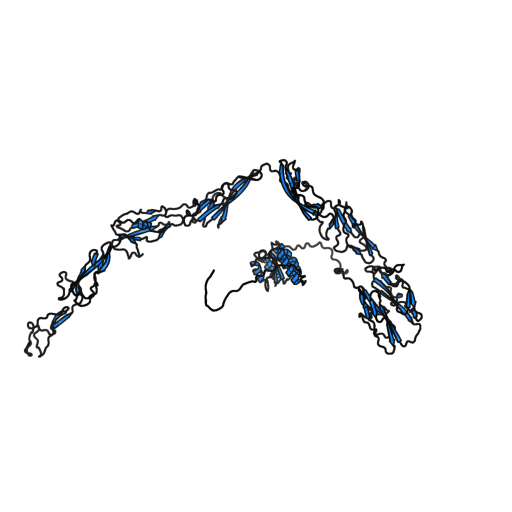42 ? 42.510 -22.379 -45.739 1.00 92.69 642 PRO A C 1
ATOM 4986 O O . PRO A 1 642 ? 42.874 -22.938 -44.704 1.00 92.69 642 PRO A O 1
ATOM 4989 N N . ASN A 1 643 ? 42.873 -21.129 -46.034 1.00 88.19 643 ASN A N 1
ATOM 4990 C CA . ASN A 1 643 ? 43.630 -20.254 -45.132 1.00 88.19 643 ASN A CA 1
ATOM 4991 C C . ASN A 1 643 ? 42.726 -19.656 -44.029 1.00 88.19 643 ASN A C 1
ATOM 4993 O O . ASN A 1 643 ? 41.494 -19.691 -44.110 1.00 88.19 643 ASN A O 1
ATOM 4997 N N . GLU A 1 644 ? 43.330 -19.076 -42.983 1.00 76.94 644 GLU A N 1
ATOM 4998 C CA . GLU A 1 644 ? 42.608 -18.417 -41.885 1.00 76.94 644 GLU A CA 1
ATOM 4999 C C . GLU A 1 644 ? 41.676 -17.317 -42.437 1.00 76.94 644 GLU A C 1
ATOM 5001 O O . GLU A 1 644 ? 42.080 -16.501 -43.260 1.00 76.94 644 GLU A O 1
ATOM 5006 N N . CYS A 1 645 ? 40.406 -17.313 -42.015 1.00 80.12 645 CYS A N 1
ATOM 5007 C CA . CYS A 1 645 ? 39.303 -16.495 -42.559 1.00 80.12 645 CYS A CA 1
ATOM 5008 C C . CYS A 1 645 ? 38.683 -16.933 -43.900 1.00 80.12 645 CYS A C 1
ATOM 5010 O O . CYS A 1 645 ? 37.797 -16.232 -44.382 1.00 80.12 645 CYS A O 1
ATOM 5012 N N . TYR A 1 646 ? 39.043 -18.085 -44.470 1.00 85.88 646 TYR A N 1
ATOM 5013 C CA . TYR A 1 646 ? 38.427 -18.613 -45.697 1.00 85.88 646 TYR A CA 1
ATOM 5014 C C . TYR A 1 646 ? 37.823 -20.009 -45.493 1.00 85.88 646 TYR A C 1
ATOM 5016 O O . TYR A 1 646 ? 38.143 -20.714 -44.535 1.00 85.88 646 TYR A O 1
ATOM 5024 N N . LYS A 1 647 ? 36.891 -20.397 -46.363 1.00 90.50 647 LYS A N 1
ATOM 5025 C CA . LYS A 1 647 ? 36.308 -21.741 -46.444 1.00 90.50 647 LYS A CA 1
ATOM 5026 C C . LYS A 1 647 ? 36.510 -22.294 -47.852 1.00 90.50 647 LYS A C 1
ATOM 5028 O O . LYS A 1 647 ? 36.428 -21.544 -48.826 1.00 90.50 647 LYS A O 1
ATOM 5033 N N . PHE A 1 648 ? 36.760 -23.593 -47.953 1.00 93.50 648 PHE A N 1
ATOM 5034 C CA . PHE A 1 648 ? 36.678 -24.296 -49.226 1.00 93.50 648 PHE A CA 1
ATOM 5035 C C . PHE A 1 648 ? 35.215 -24.353 -49.692 1.00 93.50 648 PHE A C 1
ATOM 5037 O O . PHE A 1 648 ? 34.303 -24.472 -48.871 1.00 93.50 648 PHE A O 1
ATOM 5044 N N . VAL A 1 649 ? 34.999 -24.215 -51.000 1.00 91.81 649 VAL A N 1
ATOM 5045 C CA . VAL A 1 649 ? 33.668 -24.219 -51.620 1.00 91.81 649 VAL A CA 1
ATOM 5046 C C . VAL A 1 649 ? 33.483 -25.446 -52.501 1.00 91.81 649 VAL A C 1
ATOM 5048 O O . VAL A 1 649 ? 32.535 -26.195 -52.296 1.00 91.81 649 VAL A O 1
ATOM 5051 N N . LYS A 1 650 ? 34.348 -25.619 -53.508 1.00 94.12 650 LYS A N 1
ATOM 5052 C CA . LYS A 1 650 ? 34.247 -26.678 -54.523 1.00 94.12 650 LYS A CA 1
ATOM 5053 C C . LYS A 1 650 ? 35.527 -26.797 -55.352 1.00 94.12 650 LYS A C 1
ATOM 5055 O O . LYS A 1 650 ? 36.320 -25.858 -55.408 1.00 94.12 650 LYS A O 1
ATOM 5060 N N . TRP A 1 651 ? 35.669 -27.911 -56.060 1.00 94.69 651 TRP A N 1
ATOM 5061 C CA . TRP A 1 651 ? 36.583 -28.078 -57.188 1.00 94.69 651 TRP A CA 1
ATOM 5062 C C . TRP A 1 651 ? 35.845 -27.873 -58.509 1.00 94.69 651 TRP A C 1
ATOM 5064 O O . TRP A 1 651 ? 34.714 -28.346 -58.675 1.00 94.69 651 TRP A O 1
ATOM 5074 N N . ILE A 1 652 ? 36.503 -27.210 -59.455 1.00 92.25 652 ILE A N 1
ATOM 5075 C CA . ILE A 1 652 ? 36.041 -27.063 -60.840 1.00 92.25 652 ILE A CA 1
ATOM 5076 C C . ILE A 1 652 ? 37.088 -27.595 -61.827 1.00 92.25 652 ILE A C 1
ATOM 5078 O O . ILE A 1 652 ? 38.280 -27.616 -61.510 1.00 92.25 652 ILE A O 1
ATOM 5082 N N . ASP A 1 653 ? 36.648 -28.041 -63.002 1.00 91.44 653 ASP A N 1
ATOM 5083 C CA . ASP A 1 653 ? 37.530 -28.332 -64.136 1.00 91.44 653 ASP A CA 1
ATOM 5084 C C . ASP A 1 653 ? 37.970 -27.046 -64.862 1.00 91.44 653 ASP A C 1
ATOM 5086 O O . ASP A 1 653 ? 37.587 -25.933 -64.491 1.00 91.44 653 ASP A O 1
ATOM 5090 N N . ALA A 1 654 ? 38.802 -27.200 -65.894 1.00 86.25 654 ALA A N 1
ATOM 5091 C CA . ALA A 1 654 ? 39.284 -26.087 -66.708 1.00 86.25 654 ALA A CA 1
ATOM 5092 C C . ALA A 1 654 ? 38.147 -25.299 -67.379 1.00 86.25 654 ALA A C 1
ATOM 5094 O O . ALA A 1 654 ? 38.288 -24.100 -67.579 1.00 86.25 654 ALA A O 1
ATOM 5095 N N . ASP A 1 655 ? 37.024 -25.949 -67.689 1.00 84.69 655 ASP A N 1
ATOM 5096 C CA . ASP A 1 655 ? 35.867 -25.338 -68.347 1.00 84.69 655 ASP A CA 1
ATOM 5097 C C . ASP A 1 655 ? 34.890 -24.712 -67.327 1.00 84.69 655 ASP A C 1
ATOM 5099 O O . ASP A 1 655 ? 33.801 -24.267 -67.683 1.00 84.69 655 ASP A O 1
ATOM 5103 N N . GLY A 1 656 ? 35.276 -24.652 -66.047 1.00 82.69 656 GLY A N 1
ATOM 5104 C CA . GLY A 1 656 ? 34.506 -24.038 -64.969 1.00 82.69 656 GLY A CA 1
ATOM 5105 C C . GLY A 1 656 ? 33.397 -24.920 -64.391 1.00 82.69 656 GLY A C 1
ATOM 5106 O O . GLY A 1 656 ? 32.676 -24.485 -63.483 1.00 82.69 656 GLY A O 1
ATOM 5107 N N . ASN A 1 657 ? 33.257 -26.161 -64.861 1.00 89.12 657 ASN A N 1
ATOM 5108 C CA . ASN A 1 657 ? 32.232 -27.075 -64.375 1.00 89.12 657 ASN A CA 1
ATOM 5109 C C . ASN A 1 657 ? 32.625 -27.628 -63.012 1.00 89.12 657 ASN A C 1
ATOM 5111 O O . ASN A 1 657 ? 33.772 -27.997 -62.768 1.00 89.12 657 ASN A O 1
ATOM 5115 N N . LYS A 1 658 ? 31.653 -27.723 -62.106 1.00 92.69 658 LYS A N 1
ATOM 5116 C CA . LYS A 1 658 ? 31.879 -28.309 -60.785 1.00 92.69 658 LYS A CA 1
ATOM 5117 C C . LYS A 1 658 ? 32.153 -29.809 -60.897 1.00 92.69 658 LYS A C 1
ATOM 5119 O O . LYS A 1 658 ? 31.318 -30.534 -61.426 1.00 92.69 658 LYS A O 1
ATOM 5124 N N . VAL A 1 659 ? 33.253 -30.263 -60.297 1.00 93.50 659 VAL A N 1
ATOM 5125 C CA . VAL A 1 659 ? 33.653 -31.682 -60.272 1.00 93.50 659 VAL A CA 1
ATOM 5126 C C . VAL A 1 659 ? 33.650 -32.304 -58.873 1.00 93.50 659 VAL A C 1
ATOM 5128 O O . VAL A 1 659 ? 33.569 -33.522 -58.758 1.00 93.50 659 VAL A O 1
ATOM 5131 N N . SER A 1 660 ? 33.705 -31.503 -57.800 1.00 94.50 660 SER A N 1
ATOM 5132 C CA . SER A 1 660 ? 33.614 -32.004 -56.416 1.00 94.50 660 SER A CA 1
ATOM 5133 C C . SER A 1 660 ? 33.237 -30.901 -55.418 1.00 94.50 660 SER A C 1
ATOM 5135 O O . SER A 1 660 ? 33.628 -29.752 -55.600 1.00 94.50 660 SER A O 1
ATOM 5137 N N . ASP A 1 661 ? 32.519 -31.253 -54.347 1.00 94.19 661 ASP A N 1
ATOM 5138 C CA . ASP A 1 661 ? 32.276 -30.405 -53.159 1.00 94.19 661 ASP A CA 1
ATOM 5139 C C . ASP A 1 661 ? 33.147 -30.826 -51.951 1.00 94.19 661 ASP A C 1
ATOM 5141 O O . ASP A 1 661 ? 33.016 -30.279 -50.859 1.00 94.19 661 ASP A O 1
ATOM 5145 N N . SER A 1 662 ? 34.027 -31.818 -52.123 1.00 94.31 662 SER A N 1
ATOM 5146 C CA . SER A 1 662 ? 34.913 -32.339 -51.072 1.00 94.31 662 SER A CA 1
ATOM 5147 C C . SER A 1 662 ? 36.284 -31.665 -51.116 1.00 94.31 662 SER A C 1
ATOM 5149 O O . SER A 1 662 ? 36.856 -31.508 -52.195 1.00 94.31 662 SER A O 1
ATOM 5151 N N . GLU A 1 663 ? 36.835 -31.317 -49.946 1.00 93.94 663 GLU A N 1
ATOM 5152 C CA . GLU A 1 663 ? 38.190 -30.757 -49.818 1.00 93.94 663 GLU A CA 1
ATOM 5153 C C . GLU A 1 663 ? 39.237 -31.691 -50.440 1.00 93.94 663 GLU A C 1
ATOM 5155 O O . GLU A 1 663 ? 40.125 -31.228 -51.152 1.00 93.94 663 GLU A O 1
ATOM 5160 N N . TYR A 1 664 ? 39.087 -33.006 -50.259 1.00 95.56 664 TYR A N 1
ATOM 5161 C CA . TYR A 1 664 ? 39.870 -34.020 -50.966 1.00 95.56 664 TYR A CA 1
ATOM 5162 C C . TYR A 1 664 ? 39.165 -34.454 -52.255 1.00 95.56 664 TYR A C 1
ATOM 5164 O O . TYR A 1 664 ? 38.000 -34.867 -52.221 1.00 95.56 664 TYR A O 1
ATOM 5172 N N . PHE A 1 665 ? 39.872 -34.376 -53.382 1.00 95.50 665 PHE A N 1
ATOM 5173 C CA . PHE A 1 665 ? 39.345 -34.673 -54.711 1.00 95.50 665 PHE A CA 1
ATOM 5174 C C . PHE A 1 665 ? 40.282 -35.581 -55.508 1.00 95.50 665 PHE A C 1
ATOM 5176 O O . PHE A 1 665 ? 41.469 -35.293 -55.643 1.00 95.50 665 PHE A O 1
ATOM 5183 N N . VAL A 1 666 ? 39.714 -36.647 -56.078 1.00 93.62 666 VAL A N 1
ATOM 5184 C CA . VAL A 1 666 ? 40.395 -37.599 -56.964 1.00 93.62 666 VAL A CA 1
ATOM 5185 C C . VAL A 1 666 ? 39.697 -37.591 -58.331 1.00 93.62 666 VAL A C 1
ATOM 5187 O O . VAL A 1 666 ? 38.528 -37.977 -58.409 1.00 93.62 666 VAL A O 1
ATOM 5190 N N . PRO A 1 667 ? 40.373 -37.161 -59.409 1.00 91.69 667 PRO A N 1
ATOM 5191 C CA . PRO A 1 667 ? 39.834 -37.214 -60.765 1.00 91.69 667 PRO A CA 1
ATOM 5192 C C . PRO A 1 667 ? 39.584 -38.638 -61.266 1.00 91.69 667 PRO A C 1
ATOM 5194 O O . PRO A 1 667 ? 40.391 -39.540 -61.048 1.00 91.69 667 PRO A O 1
ATOM 5197 N N . THR A 1 668 ? 38.503 -38.823 -62.023 1.00 86.69 668 THR A N 1
ATOM 5198 C CA . THR A 1 668 ? 38.197 -40.088 -62.713 1.00 86.69 668 THR A CA 1
ATOM 5199 C C . THR A 1 668 ? 38.766 -40.145 -64.130 1.00 86.69 668 THR A C 1
ATOM 5201 O O . THR A 1 668 ? 39.059 -41.226 -64.642 1.00 86.69 668 THR A O 1
ATOM 5204 N N . ASP A 1 669 ? 38.935 -38.986 -64.768 1.00 85.25 669 ASP A N 1
ATOM 5205 C CA . ASP A 1 669 ? 39.412 -38.876 -66.144 1.00 85.25 669 ASP A CA 1
ATOM 5206 C C . ASP A 1 669 ? 40.926 -39.123 -66.231 1.00 85.25 669 ASP A C 1
ATOM 5208 O O . ASP A 1 669 ? 41.731 -38.376 -65.673 1.00 85.25 669 ASP A O 1
ATOM 5212 N N . ARG A 1 670 ? 41.333 -40.145 -66.996 1.00 85.00 670 ARG A N 1
ATOM 5213 C CA . ARG A 1 670 ? 42.746 -40.472 -67.259 1.00 85.00 670 ARG A CA 1
ATOM 5214 C C . ARG A 1 670 ? 43.306 -39.684 -68.446 1.00 85.00 670 ARG A C 1
ATOM 5216 O O . ARG A 1 670 ? 43.606 -40.253 -69.493 1.00 85.00 670 ARG A O 1
ATOM 5223 N N . LYS A 1 671 ? 43.402 -38.364 -68.297 1.00 86.06 671 LYS A N 1
ATOM 5224 C CA . LYS A 1 671 ? 43.970 -37.446 -69.300 1.00 86.06 671 LYS A CA 1
ATOM 5225 C C . LYS A 1 671 ? 44.668 -36.265 -68.628 1.00 86.06 671 LYS A C 1
ATOM 5227 O O . LYS A 1 671 ? 44.444 -36.000 -67.449 1.00 86.06 671 LYS A O 1
ATOM 5232 N N . GLU A 1 672 ? 45.484 -35.540 -69.389 1.00 85.38 672 GLU A N 1
ATOM 5233 C CA . GLU A 1 672 ? 46.031 -34.256 -68.944 1.00 85.38 672 GLU A CA 1
ATOM 5234 C C . GLU A 1 672 ? 44.884 -33.270 -68.675 1.00 85.38 672 GLU A C 1
ATOM 5236 O O . GLU A 1 672 ? 44.046 -33.017 -69.543 1.00 85.38 672 GLU A O 1
ATOM 5241 N N . ALA A 1 673 ? 44.816 -32.760 -67.445 1.00 88.50 673 ALA A N 1
ATOM 5242 C CA . ALA A 1 673 ? 43.750 -31.880 -66.983 1.00 88.50 673 ALA A CA 1
ATOM 5243 C C . ALA A 1 673 ? 44.256 -30.960 -65.868 1.00 88.50 673 ALA A C 1
ATOM 5245 O O . ALA A 1 673 ? 45.193 -31.293 -65.137 1.00 88.50 673 ALA A O 1
ATOM 5246 N N . THR A 1 674 ? 43.614 -29.801 -65.727 1.00 91.50 674 THR A N 1
ATOM 5247 C CA . THR A 1 674 ? 43.827 -28.893 -64.596 1.00 91.50 674 THR A CA 1
ATOM 5248 C C . THR A 1 674 ? 42.522 -28.724 -63.830 1.00 91.50 674 THR A C 1
ATOM 5250 O O . THR A 1 674 ? 41.484 -28.475 -64.441 1.00 91.50 674 THR A O 1
ATOM 5253 N N . TYR A 1 675 ? 42.591 -28.839 -62.506 1.00 93.19 675 TYR A N 1
ATOM 5254 C CA . TYR A 1 675 ? 41.465 -28.631 -61.600 1.00 93.19 675 TYR A CA 1
ATOM 5255 C C . TYR A 1 675 ? 41.754 -27.484 -60.636 1.00 93.19 675 TYR A C 1
ATOM 5257 O O . TYR A 1 675 ? 42.872 -27.340 -60.132 1.00 93.19 675 TYR A O 1
ATOM 5265 N N . VAL A 1 676 ? 40.737 -26.671 -60.369 1.00 92.88 676 VAL A N 1
ATOM 5266 C CA . VAL A 1 676 ? 40.856 -25.448 -59.571 1.00 92.88 676 VAL A CA 1
ATOM 5267 C C . VAL A 1 676 ? 40.051 -25.591 -58.283 1.00 92.88 676 VAL A C 1
ATOM 5269 O O . VAL A 1 676 ? 38.844 -25.827 -58.325 1.00 92.88 676 VAL A O 1
ATOM 5272 N N . ALA A 1 677 ? 40.703 -25.424 -57.132 1.00 93.88 677 ALA A N 1
ATOM 5273 C CA . ALA A 1 677 ? 40.032 -25.348 -55.836 1.00 93.88 677 ALA A CA 1
ATOM 5274 C C . ALA A 1 677 ? 39.531 -23.923 -55.572 1.00 93.88 677 ALA A C 1
ATOM 5276 O O . ALA A 1 677 ? 40.297 -22.958 -55.654 1.00 93.88 677 ALA A O 1
ATOM 5277 N N . ILE A 1 678 ? 38.252 -23.788 -55.225 1.00 90.56 678 ILE A N 1
ATOM 5278 C CA . ILE A 1 678 ? 37.587 -22.505 -54.992 1.00 90.56 678 ILE A CA 1
ATOM 5279 C C . ILE A 1 678 ? 37.458 -22.250 -53.492 1.00 90.56 678 ILE A C 1
ATOM 5281 O O . ILE A 1 678 ? 36.932 -23.083 -52.751 1.00 90.56 678 ILE A O 1
ATOM 5285 N N . PHE A 1 679 ? 37.915 -21.072 -53.063 1.00 89.00 679 PHE A N 1
ATOM 5286 C CA . PHE A 1 679 ? 37.885 -20.621 -51.674 1.00 89.00 679 PHE A CA 1
ATOM 5287 C C . PHE A 1 679 ? 37.152 -19.285 -51.559 1.00 89.00 679 PHE A C 1
ATOM 5289 O O . PHE A 1 679 ? 37.440 -18.345 -52.301 1.00 89.00 679 PHE A O 1
ATOM 5296 N N . GLU A 1 680 ? 36.265 -19.176 -50.575 1.00 83.00 680 GLU A N 1
ATOM 5297 C CA . GLU A 1 680 ? 35.513 -17.958 -50.261 1.00 83.00 680 GLU A CA 1
ATOM 5298 C C . GLU A 1 680 ? 35.863 -17.458 -48.862 1.00 83.00 680 GLU A C 1
ATOM 5300 O O . GLU A 1 680 ? 36.106 -18.249 -47.950 1.00 83.00 680 GLU A O 1
ATOM 5305 N N . LYS A 1 681 ? 35.876 -16.137 -48.662 1.00 77.56 681 LYS A N 1
ATOM 5306 C CA . LYS A 1 681 ? 36.091 -15.555 -47.331 1.00 77.56 681 LYS A CA 1
ATOM 5307 C C . LYS A 1 681 ? 34.906 -15.932 -46.436 1.00 77.56 681 LYS A C 1
ATOM 5309 O O . LYS A 1 681 ? 33.753 -15.828 -46.854 1.00 77.56 681 LYS A O 1
ATOM 5314 N N . LYS A 1 682 ? 35.168 -16.384 -45.209 1.00 74.75 682 LYS A N 1
ATOM 5315 C CA . LYS A 1 682 ? 34.126 -16.638 -44.207 1.00 74.75 682 LYS A CA 1
ATOM 5316 C C . LYS A 1 682 ? 33.390 -15.320 -43.983 1.00 74.75 682 LYS A C 1
ATOM 5318 O O . LYS A 1 682 ? 34.010 -14.331 -43.601 1.00 74.75 682 LYS A O 1
ATOM 5323 N N . GLN A 1 683 ? 32.088 -15.295 -44.248 1.00 51.84 683 GLN A N 1
ATOM 5324 C CA . GLN A 1 683 ? 31.277 -14.136 -43.904 1.00 51.84 683 GLN A CA 1
ATOM 5325 C C . GLN A 1 683 ? 31.311 -13.969 -42.385 1.00 51.84 683 GLN A C 1
ATOM 5327 O O . GLN A 1 683 ? 30.921 -14.873 -41.644 1.00 51.84 683 GLN A O 1
ATOM 5332 N N . THR A 1 684 ? 31.785 -12.818 -41.916 1.00 40.41 684 THR A N 1
ATOM 5333 C CA . THR A 1 684 ? 31.542 -12.391 -40.544 1.00 40.41 684 THR A CA 1
ATOM 5334 C C . THR A 1 684 ? 30.060 -12.057 -40.477 1.00 40.41 684 THR A C 1
ATOM 5336 O O . THR A 1 684 ? 29.641 -11.009 -40.962 1.00 40.41 684 THR A O 1
ATOM 5339 N N . THR A 1 685 ? 29.241 -12.961 -39.944 1.00 31.77 685 THR A N 1
ATOM 5340 C CA . THR A 1 685 ? 27.848 -12.649 -39.623 1.00 31.77 685 THR A CA 1
ATOM 5341 C C . THR A 1 685 ? 27.834 -11.532 -38.588 1.00 31.77 685 THR A C 1
ATOM 5343 O O . THR A 1 685 ? 27.905 -11.776 -37.385 1.00 31.77 685 THR A O 1
ATOM 5346 N N . VAL A 1 686 ? 27.727 -10.291 -39.054 1.00 31.28 686 VAL A N 1
ATOM 5347 C CA . VAL A 1 686 ? 26.896 -9.318 -38.358 1.00 31.28 686 VAL A CA 1
ATOM 5348 C C . VAL A 1 686 ? 25.481 -9.842 -38.547 1.00 31.28 686 VAL A C 1
ATOM 5350 O O . VAL A 1 686 ? 25.071 -10.109 -39.675 1.00 31.28 686 VAL A O 1
ATOM 5353 N N . LEU A 1 687 ? 24.768 -10.084 -37.450 1.00 29.22 687 LEU A N 1
ATOM 5354 C CA . LEU A 1 687 ? 23.347 -10.404 -37.497 1.00 29.22 687 LEU A CA 1
ATOM 5355 C C . LEU A 1 687 ? 22.618 -9.198 -38.103 1.00 29.22 687 LEU A C 1
ATOM 5357 O O . LEU A 1 687 ? 22.215 -8.286 -37.388 1.00 29.22 687 LEU A O 1
ATOM 5361 N N . VAL A 1 688 ? 22.493 -9.174 -39.426 1.00 32.12 688 VAL A N 1
ATOM 5362 C CA . VAL A 1 688 ? 21.472 -8.386 -40.103 1.00 32.12 688 VAL A CA 1
ATOM 5363 C C . VAL A 1 688 ? 20.202 -9.231 -39.990 1.00 32.12 688 VAL A C 1
ATOM 5365 O O . VAL A 1 688 ? 20.232 -10.389 -40.412 1.00 32.12 688 VAL A O 1
ATOM 5368 N N . PRO A 1 689 ? 19.124 -8.741 -39.356 1.00 31.06 689 PRO A N 1
ATOM 5369 C CA . PRO A 1 689 ? 17.858 -9.462 -39.366 1.00 31.06 689 PRO A CA 1
ATOM 5370 C C . PRO A 1 689 ? 17.415 -9.646 -40.821 1.00 31.06 689 PRO A C 1
ATOM 5372 O O . PRO A 1 689 ? 17.589 -8.736 -41.633 1.00 31.06 689 PRO A O 1
ATOM 5375 N N . ASP A 1 690 ? 16.893 -10.832 -41.141 1.00 29.47 690 ASP A N 1
ATOM 5376 C CA . ASP A 1 690 ? 16.474 -11.204 -42.493 1.00 29.47 690 ASP A CA 1
ATOM 5377 C C . ASP A 1 690 ? 15.671 -10.074 -43.165 1.00 29.47 690 ASP A C 1
ATOM 5379 O O . ASP A 1 690 ? 14.764 -9.509 -42.538 1.00 29.47 690 ASP A O 1
ATOM 5383 N N . PRO A 1 691 ? 15.945 -9.735 -44.439 1.00 36.06 691 PRO A N 1
ATOM 5384 C CA . PRO A 1 691 ? 15.045 -8.878 -45.184 1.00 36.06 691 PRO A CA 1
ATOM 5385 C C . PRO A 1 691 ? 13.675 -9.556 -45.254 1.00 36.06 691 PRO A C 1
ATOM 5387 O O . PRO A 1 691 ? 13.539 -10.702 -45.689 1.00 36.06 691 PRO A O 1
ATOM 5390 N N . ILE A 1 692 ? 12.653 -8.822 -44.816 1.00 32.75 692 ILE A N 1
ATOM 5391 C CA . ILE A 1 692 ? 11.246 -9.159 -45.028 1.00 32.75 692 ILE A CA 1
ATOM 5392 C C . ILE A 1 692 ? 11.071 -9.501 -46.520 1.00 32.75 692 ILE A C 1
ATOM 5394 O O . ILE A 1 692 ? 11.514 -8.711 -47.360 1.00 32.75 692 ILE A O 1
ATOM 5398 N N . PRO A 1 693 ? 10.444 -10.635 -46.884 1.00 30.86 693 PRO A N 1
ATOM 5399 C CA . PRO A 1 693 ? 10.206 -10.964 -48.283 1.00 30.86 693 PRO A CA 1
ATOM 5400 C C . PRO A 1 693 ? 9.417 -9.838 -48.956 1.00 30.86 693 PRO A C 1
ATOM 5402 O O . PRO A 1 693 ? 8.350 -9.452 -48.472 1.00 30.86 693 PRO A O 1
ATOM 5405 N N . CYS A 1 694 ? 9.928 -9.307 -50.068 1.00 27.50 694 CYS A N 1
ATOM 5406 C CA . CYS A 1 694 ? 9.167 -8.385 -50.905 1.00 27.50 694 CYS A CA 1
ATOM 5407 C C . CYS A 1 694 ? 7.854 -9.055 -51.358 1.00 27.50 694 CYS A C 1
ATOM 5409 O O . CYS A 1 694 ? 7.866 -10.242 -51.704 1.00 27.50 694 CYS A O 1
ATOM 5411 N N . PRO A 1 695 ? 6.722 -8.330 -51.386 1.00 35.09 695 PRO A N 1
ATOM 5412 C CA . PRO A 1 695 ? 5.477 -8.871 -51.904 1.00 35.09 695 PRO A CA 1
ATOM 5413 C C . PRO A 1 695 ? 5.579 -9.117 -53.418 1.00 35.09 695 PRO A C 1
ATOM 5415 O O . PRO A 1 695 ? 6.179 -8.347 -54.164 1.00 35.09 695 PRO A O 1
ATOM 5418 N N . ASN A 1 696 ? 4.986 -10.230 -53.841 1.00 36.59 696 ASN A N 1
ATOM 5419 C CA . ASN A 1 696 ? 4.864 -10.696 -55.221 1.00 36.59 696 ASN A CA 1
ATOM 5420 C C . ASN A 1 696 ? 4.106 -9.667 -56.106 1.00 36.59 696 ASN A C 1
ATOM 5422 O O . ASN A 1 696 ? 3.001 -9.284 -55.715 1.00 36.59 696 ASN A O 1
ATOM 5426 N N . PRO A 1 697 ? 4.635 -9.235 -57.273 1.00 42.69 697 PRO A N 1
ATOM 5427 C CA . PRO A 1 697 ? 4.050 -8.155 -58.080 1.00 42.69 697 PRO A CA 1
ATOM 5428 C C . PRO A 1 697 ? 2.815 -8.522 -58.931 1.00 42.69 697 PRO A C 1
ATOM 5430 O O . PRO A 1 697 ? 2.261 -7.637 -59.573 1.00 42.69 697 PRO A O 1
ATOM 5433 N N . ASP A 1 698 ? 2.321 -9.765 -58.911 1.00 43.28 698 ASP A N 1
ATOM 5434 C CA . ASP A 1 698 ? 1.223 -10.204 -59.800 1.00 43.28 698 ASP A CA 1
ATOM 5435 C C . ASP A 1 698 ? -0.159 -10.340 -59.127 1.00 43.28 698 ASP A C 1
ATOM 5437 O O . ASP A 1 698 ? -0.973 -11.191 -59.496 1.00 43.28 698 ASP A O 1
ATOM 5441 N N . LYS A 1 699 ? -0.481 -9.495 -58.142 1.00 33.25 699 LYS A N 1
ATOM 5442 C CA . LYS A 1 699 ? -1.846 -9.423 -57.593 1.00 33.25 699 LYS A CA 1
ATOM 5443 C C . LYS A 1 699 ? -2.348 -7.978 -57.633 1.00 33.25 699 LYS A C 1
ATOM 5445 O O . LYS A 1 699 ? -1.698 -7.125 -57.036 1.00 33.25 699 LYS A O 1
ATOM 5450 N N . PRO A 1 700 ? -3.470 -7.674 -58.315 1.00 36.59 700 PRO A N 1
ATOM 5451 C CA . PRO A 1 700 ? -3.978 -6.309 -58.373 1.00 36.59 700 PRO A CA 1
ATOM 5452 C C . PRO A 1 700 ? -4.309 -5.821 -56.957 1.00 36.59 700 PRO A C 1
ATOM 5454 O O . PRO A 1 700 ? -5.011 -6.505 -56.207 1.00 36.59 700 PRO A O 1
ATOM 5457 N N . GLU A 1 701 ? -3.761 -4.660 -56.592 1.00 33.31 701 GLU A N 1
ATOM 5458 C CA . GLU A 1 701 ? -3.995 -4.000 -55.306 1.00 33.31 701 GLU A CA 1
ATOM 5459 C C . GLU A 1 701 ? -5.499 -3.749 -55.088 1.00 33.31 701 GLU A C 1
ATOM 5461 O O . GLU A 1 701 ? -6.178 -3.246 -55.993 1.00 33.31 701 GLU A O 1
ATOM 5466 N N . PRO A 1 702 ? -6.055 -4.046 -53.898 1.00 35.44 702 PRO A N 1
ATOM 5467 C CA . PRO A 1 702 ? -7.352 -3.518 -53.531 1.00 35.44 702 PRO A CA 1
ATOM 5468 C C . PRO A 1 702 ? -7.210 -2.013 -53.272 1.00 35.44 702 PRO A C 1
ATOM 5470 O O . PRO A 1 702 ? -6.323 -1.554 -52.554 1.00 35.44 702 PRO A O 1
ATOM 5473 N N . LYS A 1 703 ? -8.110 -1.248 -53.889 1.00 32.84 703 LYS A N 1
ATOM 5474 C CA . LYS A 1 703 ? -8.323 0.192 -53.695 1.00 32.84 703 LYS A CA 1
ATOM 5475 C C . LYS A 1 703 ? -8.307 0.545 -52.192 1.00 32.84 703 LYS A C 1
ATOM 5477 O O . LYS A 1 703 ? -8.867 -0.229 -51.418 1.00 32.84 703 LYS A O 1
ATOM 5482 N N . PRO A 1 704 ? -7.731 1.689 -51.765 1.00 38.41 704 PRO A N 1
ATOM 5483 C CA . PRO A 1 704 ? -7.648 2.036 -50.351 1.00 38.41 704 PRO A CA 1
ATOM 5484 C C . PRO A 1 704 ? -9.055 2.262 -49.793 1.00 38.41 704 PRO A C 1
ATOM 5486 O O . PRO A 1 704 ? -9.660 3.318 -49.989 1.00 38.41 704 PRO A O 1
ATOM 5489 N N . GLU A 1 705 ? -9.585 1.259 -49.103 1.00 41.47 705 GLU A N 1
ATOM 5490 C CA . GLU A 1 705 ? -10.673 1.470 -48.167 1.00 41.47 705 GLU A CA 1
ATOM 5491 C C . GLU A 1 705 ? -10.099 2.179 -46.940 1.00 41.47 705 GLU A C 1
ATOM 5493 O O . GLU A 1 705 ? -9.061 1.818 -46.385 1.00 41.47 705 GLU A O 1
ATOM 5498 N N . LYS A 1 706 ? -10.772 3.271 -46.582 1.00 37.59 706 LYS A N 1
ATOM 5499 C CA . LYS A 1 706 ? -10.643 4.028 -45.335 1.00 37.59 706 LYS A CA 1
ATOM 5500 C C . LYS A 1 706 ? -10.320 3.068 -44.173 1.00 37.59 706 LYS A C 1
ATOM 5502 O O . LYS A 1 706 ? -10.998 2.047 -44.099 1.00 37.59 706 LYS A O 1
ATOM 5507 N N . PRO A 1 707 ? -9.354 3.359 -43.273 1.00 41.03 707 PRO A N 1
ATOM 5508 C CA . PRO A 1 707 ? -9.056 2.457 -42.165 1.00 41.03 707 PRO A CA 1
ATOM 5509 C C . PRO A 1 707 ? -10.351 2.214 -41.397 1.00 41.03 707 PRO A C 1
ATOM 5511 O O . PRO A 1 707 ? -10.930 3.149 -40.836 1.00 41.03 707 PRO A O 1
ATOM 5514 N N . GLU A 1 708 ? -10.848 0.983 -41.452 1.00 47.81 708 GLU A N 1
ATOM 5515 C CA . GLU A 1 708 ? -12.033 0.594 -40.714 1.00 47.81 708 GLU A CA 1
ATOM 5516 C C . GLU A 1 708 ? -11.663 0.726 -39.238 1.00 47.81 708 GLU A C 1
ATOM 5518 O O . GLU A 1 708 ? -10.758 0.058 -38.732 1.00 47.81 708 GLU A O 1
ATOM 5523 N N . THR A 1 709 ? -12.276 1.688 -38.554 1.00 50.69 709 THR A N 1
ATOM 5524 C CA . THR A 1 709 ? -12.053 1.914 -37.128 1.00 50.69 709 THR A CA 1
ATOM 5525 C C . THR A 1 709 ? -12.746 0.800 -36.356 1.00 50.69 709 THR A C 1
ATOM 5527 O O . THR A 1 709 ? -13.822 1.003 -35.795 1.00 50.69 709 THR A O 1
ATOM 5530 N N . ASP A 1 710 ? -12.154 -0.389 -36.354 1.00 71.50 710 ASP A N 1
ATOM 5531 C CA . ASP A 1 710 ? -12.715 -1.559 -35.692 1.00 71.50 710 ASP A CA 1
ATOM 5532 C C . ASP A 1 710 ? -12.386 -1.522 -34.189 1.00 71.50 710 ASP A C 1
ATOM 5534 O O . ASP A 1 710 ? -11.465 -2.174 -33.677 1.00 71.50 710 ASP A O 1
ATOM 5538 N N . ARG A 1 711 ? -13.108 -0.647 -33.475 1.00 81.81 711 ARG A N 1
ATOM 5539 C CA . ARG A 1 711 ? -12.989 -0.460 -32.026 1.00 81.81 711 ARG A CA 1
ATOM 5540 C C . ARG A 1 711 ? -13.427 -1.741 -31.318 1.00 81.81 711 ARG A C 1
ATOM 5542 O O . ARG A 1 711 ? -14.599 -2.091 -31.308 1.00 81.81 711 ARG A O 1
ATOM 5549 N N . THR A 1 712 ? -12.491 -2.379 -30.625 1.00 87.00 712 THR A N 1
ATOM 5550 C CA . THR A 1 712 ? -12.783 -3.483 -29.700 1.00 87.00 712 THR A CA 1
ATOM 5551 C C . THR A 1 712 ? -12.929 -2.914 -28.292 1.00 87.00 712 THR A C 1
ATOM 5553 O O . THR A 1 712 ? -11.947 -2.494 -27.684 1.00 87.00 712 THR A O 1
ATOM 5556 N N . SER A 1 713 ? -14.164 -2.817 -27.800 1.00 90.69 713 SER A N 1
ATOM 5557 C CA . SER A 1 713 ? -14.480 -2.221 -26.496 1.00 90.69 713 SER A CA 1
ATOM 5558 C C . SER A 1 713 ? -15.720 -2.853 -25.879 1.00 90.69 713 SER A C 1
ATOM 5560 O O . SER A 1 713 ? -16.651 -3.185 -26.605 1.00 90.69 713 SER A O 1
ATOM 5562 N N . GLY A 1 714 ? -15.764 -2.914 -24.551 1.00 91.25 714 GLY A N 1
ATOM 5563 C CA . GLY A 1 714 ? -16.964 -3.215 -23.770 1.00 91.25 714 GLY A CA 1
ATOM 5564 C C . GLY A 1 714 ? -17.391 -2.035 -22.891 1.00 91.25 714 GLY A C 1
ATOM 5565 O O . GLY A 1 714 ? -16.720 -1.003 -22.844 1.00 91.25 714 GLY A O 1
ATOM 5566 N N . LYS A 1 715 ? -18.500 -2.189 -22.161 1.00 91.69 715 LYS A N 1
ATOM 5567 C CA . LYS A 1 715 ? -19.042 -1.173 -21.235 1.00 91.69 715 LYS A CA 1
ATOM 5568 C C . LYS A 1 715 ? -18.154 -0.905 -20.020 1.00 91.69 715 LYS A C 1
ATOM 5570 O O . LYS A 1 715 ? -18.267 0.134 -19.378 1.00 91.69 715 LYS A O 1
ATOM 5575 N N . ASP A 1 716 ? -17.296 -1.861 -19.688 1.00 93.56 716 ASP A N 1
ATOM 5576 C CA . ASP A 1 716 ? -16.320 -1.785 -18.614 1.00 93.56 716 ASP A CA 1
ATOM 5577 C C . ASP A 1 716 ? -15.020 -2.495 -19.033 1.00 93.56 716 ASP A C 1
ATOM 5579 O O . ASP A 1 716 ? -14.893 -3.057 -20.129 1.00 93.56 716 ASP A O 1
ATOM 5583 N N . ARG A 1 717 ? -14.014 -2.432 -18.159 1.00 93.31 717 ARG A N 1
ATOM 5584 C CA . ARG A 1 717 ? -12.700 -3.049 -18.390 1.00 93.31 717 ARG A CA 1
ATOM 5585 C C . ARG A 1 717 ? -12.767 -4.578 -18.487 1.00 93.3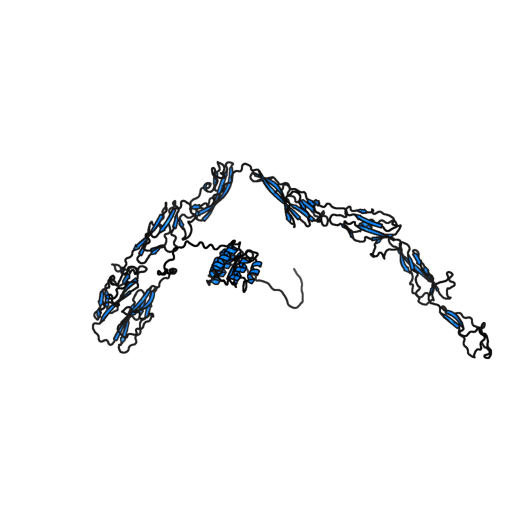1 717 ARG A C 1
ATOM 5587 O O . ARG A 1 717 ? -12.002 -5.160 -19.249 1.00 93.31 717 ARG A O 1
ATOM 5594 N N . ILE A 1 718 ? -13.701 -5.207 -17.771 1.00 95.75 718 ILE A N 1
ATOM 5595 C CA . ILE A 1 718 ? -13.920 -6.658 -17.801 1.00 95.75 718 ILE A CA 1
ATOM 5596 C C . ILE A 1 718 ? -14.450 -7.071 -19.178 1.00 95.75 718 ILE A C 1
ATOM 5598 O O . ILE A 1 718 ? -13.873 -7.933 -19.834 1.00 95.75 718 ILE A O 1
ATOM 5602 N N . GLU A 1 719 ? -15.511 -6.419 -19.653 1.00 96.06 719 GLU A N 1
ATOM 5603 C CA . GLU A 1 719 ? -16.119 -6.695 -20.954 1.00 96.06 719 GLU A CA 1
ATOM 5604 C C . GLU A 1 719 ? -15.162 -6.354 -22.097 1.00 96.06 719 GLU A C 1
ATOM 5606 O O . GLU A 1 719 ? -15.060 -7.121 -23.043 1.00 96.06 719 GLU A O 1
ATOM 5611 N N . THR A 1 720 ? -14.369 -5.287 -21.975 1.00 95.44 720 THR A N 1
ATOM 5612 C CA . THR A 1 720 ? -13.310 -4.987 -22.952 1.00 95.44 720 THR A CA 1
ATOM 5613 C C . THR A 1 720 ? -12.273 -6.113 -23.033 1.00 95.44 720 THR A C 1
ATOM 5615 O O . THR A 1 720 ? -11.925 -6.530 -24.134 1.00 95.44 720 THR A O 1
ATOM 5618 N N . GLY A 1 721 ? -11.814 -6.652 -21.896 1.00 94.75 721 GLY A N 1
ATOM 5619 C CA . GLY A 1 721 ? -10.906 -7.807 -21.877 1.00 94.75 721 GLY A CA 1
ATOM 5620 C C . GLY A 1 721 ? -11.515 -9.058 -22.523 1.00 94.75 721 GLY A C 1
ATOM 5621 O O . GLY A 1 721 ? -10.834 -9.775 -23.254 1.00 94.75 721 GLY A O 1
ATOM 5622 N N . ILE A 1 722 ? -12.819 -9.279 -22.329 1.00 97.19 722 ILE A N 1
ATOM 5623 C CA . ILE A 1 722 ? -13.564 -10.380 -22.957 1.00 97.19 722 ILE A CA 1
ATOM 5624 C C . ILE A 1 722 ? -13.705 -10.175 -24.473 1.00 97.19 722 ILE A C 1
ATOM 5626 O O . ILE A 1 722 ? -13.493 -11.118 -25.228 1.00 97.19 722 ILE A O 1
ATOM 5630 N N . GLU A 1 723 ? -14.017 -8.967 -24.946 1.00 96.38 723 GLU A N 1
ATOM 5631 C CA . GLU A 1 723 ? -14.120 -8.691 -26.387 1.00 96.38 723 GLU A CA 1
ATOM 5632 C C . GLU A 1 723 ? -12.760 -8.811 -27.089 1.00 96.38 723 GLU A C 1
ATOM 5634 O O . GLU A 1 723 ? -12.675 -9.351 -28.191 1.00 96.38 723 GLU A O 1
ATOM 5639 N N . VAL A 1 724 ? -11.668 -8.416 -26.423 1.00 95.19 724 VAL A N 1
ATOM 5640 C CA . VAL A 1 724 ? -10.302 -8.690 -26.901 1.00 95.19 724 VAL A CA 1
ATOM 5641 C C . VAL A 1 724 ? -10.037 -10.198 -26.953 1.00 95.19 724 VAL A C 1
ATOM 5643 O O . VAL A 1 724 ? -9.509 -10.689 -27.949 1.00 95.19 724 VAL A O 1
ATOM 5646 N N . SER A 1 725 ? -10.440 -10.952 -25.925 1.00 97.00 725 SER A N 1
ATOM 5647 C CA . SER A 1 725 ? -10.321 -12.415 -25.915 1.00 97.00 725 SER A CA 1
ATOM 5648 C C . SER A 1 725 ? -11.054 -13.053 -27.101 1.00 97.00 725 SER A C 1
ATOM 5650 O O . SER A 1 725 ? -10.441 -13.783 -27.877 1.00 97.00 725 SER A O 1
ATOM 5652 N N . LYS A 1 726 ? -12.328 -12.710 -27.321 1.00 95.44 726 LYS A N 1
ATOM 5653 C CA . LYS A 1 726 ? -13.128 -13.217 -28.448 1.00 95.44 726 LYS A CA 1
ATOM 5654 C C . LYS A 1 726 ? -12.545 -12.854 -29.809 1.00 95.44 726 LYS A C 1
ATOM 5656 O O . LYS A 1 726 ? -12.616 -13.663 -30.725 1.00 95.44 726 LYS A O 1
ATOM 5661 N N . LYS A 1 727 ? -11.971 -11.655 -29.945 1.00 94.19 727 LYS A N 1
ATOM 5662 C CA . LYS A 1 727 ? -11.402 -11.180 -31.212 1.00 94.19 727 LYS A CA 1
ATOM 5663 C C . LYS A 1 727 ? -10.150 -11.948 -31.630 1.00 94.19 727 LYS A C 1
ATOM 5665 O O . LYS A 1 727 ? -9.935 -12.149 -32.821 1.00 94.19 727 LYS A O 1
ATOM 5670 N N . TYR A 1 728 ? -9.310 -12.339 -30.671 1.00 92.75 728 TYR A N 1
ATOM 5671 C CA . TYR A 1 728 ? -7.991 -12.912 -30.963 1.00 92.75 728 TYR A CA 1
ATOM 5672 C C . TYR A 1 728 ? -7.850 -14.398 -30.613 1.00 92.75 728 TYR A C 1
ATOM 5674 O O . TYR A 1 728 ? -6.877 -15.022 -31.041 1.00 92.75 728 TYR A O 1
ATOM 5682 N N . PHE A 1 729 ? -8.784 -14.973 -29.851 1.00 94.19 729 PHE A N 1
ATOM 5683 C CA . PHE A 1 729 ? -8.703 -16.349 -29.367 1.00 94.19 729 PHE A CA 1
ATOM 5684 C C . PHE A 1 729 ? -10.026 -17.091 -29.569 1.00 94.19 729 PHE A C 1
ATOM 5686 O O . PHE A 1 729 ? -10.959 -16.970 -28.775 1.00 94.19 729 PHE A O 1
ATOM 5693 N N . ASP A 1 730 ? -10.082 -17.957 -30.581 1.00 91.19 730 ASP A N 1
ATOM 5694 C CA . ASP A 1 730 ? -11.212 -18.879 -30.748 1.00 91.19 730 ASP A CA 1
ATOM 5695 C C . ASP A 1 730 ? -11.265 -19.897 -29.602 1.00 91.19 730 ASP A C 1
ATOM 5697 O O . ASP A 1 730 ? -12.328 -20.148 -29.035 1.00 91.19 730 ASP A O 1
ATOM 5701 N N . LYS A 1 731 ? -10.096 -20.435 -29.232 1.00 92.44 731 LYS A N 1
ATOM 5702 C CA . LYS A 1 731 ? -9.858 -21.316 -28.083 1.00 92.44 731 LYS A CA 1
ATOM 5703 C C . LYS A 1 731 ? -8.528 -20.958 -27.434 1.00 92.44 731 LYS A C 1
ATOM 5705 O O . LYS A 1 731 ? -7.605 -20.514 -28.119 1.00 92.44 731 LYS A O 1
ATOM 5710 N N . SER A 1 732 ? -8.399 -21.209 -26.138 1.00 95.88 732 SER A N 1
ATOM 5711 C CA . SER A 1 732 ? -7.105 -21.154 -25.466 1.00 95.88 732 SER A CA 1
ATOM 5712 C C . SER A 1 732 ? -7.069 -22.134 -24.311 1.00 95.88 732 SER A C 1
ATOM 5714 O O . SER A 1 732 ? -7.974 -22.148 -23.484 1.00 95.88 732 SER A O 1
ATOM 5716 N N . LYS A 1 733 ? -6.009 -22.946 -24.263 1.00 94.31 733 LYS A N 1
ATOM 5717 C CA . LYS A 1 733 ? -5.797 -23.914 -23.185 1.00 94.31 733 LYS A CA 1
ATOM 5718 C C . LYS A 1 733 ? -5.475 -23.219 -21.857 1.00 94.31 733 LYS A C 1
ATOM 5720 O O . LYS A 1 733 ? -5.784 -23.762 -20.806 1.00 94.31 733 LYS A O 1
ATOM 5725 N N . ILE A 1 734 ? -4.876 -22.031 -21.912 1.00 96.75 734 ILE A N 1
ATOM 5726 C CA . ILE A 1 734 ? -4.410 -21.296 -20.737 1.00 96.75 734 ILE A CA 1
ATOM 5727 C C . ILE A 1 734 ? -5.128 -19.950 -20.679 1.00 96.75 734 ILE A C 1
ATOM 5729 O O . ILE A 1 734 ? -5.252 -19.274 -21.700 1.00 96.75 734 ILE A O 1
ATOM 5733 N N . VAL A 1 735 ? -5.545 -19.524 -19.491 1.00 97.38 735 VAL A N 1
ATOM 5734 C CA . VAL A 1 735 ? -6.064 -18.170 -19.248 1.00 97.38 735 VAL A CA 1
ATOM 5735 C C . VAL A 1 735 ? -5.283 -17.485 -18.140 1.00 97.38 735 VAL A C 1
ATOM 5737 O O . VAL A 1 735 ? -4.905 -18.108 -17.149 1.00 97.38 735 VAL A O 1
ATOM 5740 N N . ILE A 1 736 ? -5.044 -16.185 -18.306 1.00 97.62 736 ILE A N 1
ATOM 5741 C CA . ILE A 1 736 ? -4.374 -15.369 -17.297 1.00 97.62 736 ILE A CA 1
ATOM 5742 C C . ILE A 1 736 ? -5.409 -14.458 -16.642 1.00 97.62 736 ILE A C 1
ATOM 5744 O O . ILE A 1 736 ? -6.105 -13.719 -17.334 1.00 97.62 736 ILE A O 1
ATOM 5748 N N . ILE A 1 737 ? -5.505 -14.502 -15.317 1.00 97.19 737 ILE A N 1
ATOM 5749 C CA . ILE A 1 737 ? -6.441 -13.714 -14.518 1.00 97.19 737 ILE A CA 1
ATOM 5750 C C . ILE A 1 737 ? -5.680 -12.639 -13.748 1.00 97.19 737 ILE A C 1
ATOM 5752 O O . ILE A 1 737 ? -4.707 -12.936 -13.054 1.00 97.19 737 ILE A O 1
ATOM 5756 N N . ALA A 1 738 ? -6.149 -11.400 -13.843 1.00 95.69 738 ALA A N 1
ATOM 5757 C CA . ALA A 1 738 ? -5.645 -10.275 -13.063 1.00 95.69 738 ALA A CA 1
ATOM 5758 C C . ALA A 1 738 ? -6.801 -9.478 -12.441 1.00 95.69 738 ALA A C 1
ATOM 5760 O O . ALA A 1 738 ? -7.960 -9.608 -12.852 1.00 95.69 738 ALA A O 1
ATOM 5761 N N . ASP A 1 739 ? -6.485 -8.660 -11.436 1.00 94.44 739 ASP A N 1
ATOM 5762 C CA . ASP A 1 739 ? -7.473 -7.775 -10.822 1.00 94.44 739 ASP A CA 1
ATOM 5763 C C . ASP A 1 739 ? -7.882 -6.664 -11.789 1.00 94.44 739 ASP A C 1
ATOM 5765 O O . ASP A 1 739 ? -7.072 -6.112 -12.536 1.00 94.44 739 ASP A O 1
ATOM 5769 N N . GLU A 1 740 ? -9.166 -6.324 -11.775 1.00 91.56 740 GLU A N 1
ATOM 5770 C CA . GLU A 1 740 ? -9.694 -5.284 -12.639 1.00 91.56 740 GLU A CA 1
ATOM 5771 C C . GLU A 1 740 ? -9.146 -3.899 -12.252 1.00 91.56 740 GLU A C 1
ATOM 5773 O O . GLU A 1 740 ? -8.976 -3.060 -13.131 1.00 91.56 740 GLU A O 1
ATOM 5778 N N . LYS A 1 741 ? -8.882 -3.618 -10.967 1.00 86.56 741 LYS A N 1
ATOM 5779 C CA . LYS A 1 741 ? -8.532 -2.286 -10.442 1.00 86.56 741 LYS A CA 1
ATOM 5780 C C . LYS A 1 741 ? -7.026 -2.091 -10.290 1.00 86.56 741 LYS A C 1
ATOM 5782 O O . LYS A 1 741 ? -6.548 -0.992 -10.579 1.00 86.56 741 LYS A O 1
ATOM 5787 N N . ASP A 1 742 ? -6.294 -3.121 -9.876 1.00 78.31 742 ASP A N 1
ATOM 5788 C CA . ASP A 1 742 ? -4.851 -3.065 -9.630 1.00 78.31 742 ASP A CA 1
ATOM 5789 C C . ASP A 1 742 ? -4.036 -3.307 -10.914 1.00 78.31 742 ASP A C 1
ATOM 5791 O O . ASP A 1 742 ? -3.477 -4.372 -11.182 1.00 78.31 742 ASP A O 1
ATOM 5795 N N . PHE A 1 743 ? -3.984 -2.264 -11.747 1.00 77.38 743 PHE A N 1
ATOM 5796 C CA . PHE A 1 743 ? -3.350 -2.268 -13.070 1.00 77.38 743 PHE A CA 1
ATOM 5797 C C . PHE A 1 743 ? -1.893 -2.790 -13.134 1.00 77.38 743 PHE A C 1
ATOM 5799 O O . PHE A 1 743 ? -1.580 -3.477 -14.113 1.00 77.38 743 PHE A O 1
ATOM 5806 N N . PRO A 1 744 ? -0.983 -2.509 -12.173 1.00 82.00 744 PRO A N 1
ATOM 5807 C CA . PRO A 1 744 ? 0.414 -2.943 -12.252 1.00 82.00 744 PRO A CA 1
ATOM 5808 C C . PRO A 1 744 ? 0.588 -4.452 -12.458 1.00 82.00 744 PRO A C 1
ATOM 5810 O O . PRO A 1 744 ? 1.415 -4.850 -13.279 1.00 82.00 744 PRO A O 1
ATOM 5813 N N . ASP A 1 745 ? -0.219 -5.280 -11.790 1.00 77.69 745 ASP A N 1
ATOM 5814 C CA . ASP A 1 745 ? -0.150 -6.739 -11.924 1.00 77.69 745 ASP A CA 1
ATOM 5815 C C . ASP A 1 745 ? -0.589 -7.169 -13.339 1.00 77.69 745 ASP A C 1
ATOM 5817 O O . ASP A 1 745 ? 0.132 -7.900 -14.026 1.00 77.69 745 ASP A O 1
ATOM 5821 N N . SER A 1 746 ? -1.693 -6.606 -13.847 1.00 78.75 746 SER A N 1
ATOM 5822 C CA . SER A 1 746 ? -2.187 -6.864 -15.212 1.00 78.75 746 SER A CA 1
ATOM 5823 C C . SER A 1 746 ? -1.204 -6.435 -16.313 1.00 78.75 746 SER A C 1
ATOM 5825 O O . SER A 1 746 ? -1.069 -7.112 -17.333 1.00 78.75 746 SER A O 1
ATOM 5827 N N . MET A 1 747 ? -0.449 -5.352 -16.097 1.00 86.06 747 MET A N 1
ATOM 5828 C CA . MET A 1 747 ? 0.556 -4.869 -17.046 1.00 86.06 747 MET A CA 1
ATOM 5829 C C . MET A 1 747 ? 1.707 -5.872 -17.193 1.00 86.06 747 MET A C 1
ATOM 5831 O O . MET A 1 747 ? 2.155 -6.151 -18.309 1.00 86.06 747 MET A O 1
ATOM 5835 N N . THR A 1 748 ? 2.160 -6.458 -16.080 1.00 86.50 748 THR A N 1
ATOM 5836 C CA . THR A 1 748 ? 3.251 -7.447 -16.096 1.00 86.50 748 THR A CA 1
ATOM 5837 C C . THR A 1 748 ? 2.852 -8.758 -16.774 1.00 86.50 748 THR A C 1
ATOM 5839 O O . THR A 1 748 ? 3.705 -9.425 -17.355 1.00 86.50 748 THR A O 1
ATOM 5842 N N . ALA A 1 749 ? 1.560 -9.095 -16.800 1.00 87.94 749 ALA A N 1
ATOM 5843 C CA . ALA A 1 749 ? 1.044 -10.294 -17.458 1.00 87.94 749 ALA A CA 1
ATOM 5844 C C . ALA A 1 749 ? 1.164 -10.272 -18.997 1.00 87.94 749 ALA A C 1
ATOM 5846 O O . ALA A 1 749 ? 1.136 -11.330 -19.625 1.00 87.94 749 ALA A O 1
ATOM 5847 N N . SER A 1 750 ? 1.326 -9.100 -19.621 1.00 90.81 750 SER A N 1
ATOM 5848 C CA . SER A 1 750 ? 1.362 -8.935 -21.088 1.00 90.81 750 SER A CA 1
ATOM 5849 C C . SER A 1 750 ? 2.440 -9.778 -21.786 1.00 90.81 750 SER A C 1
ATOM 5851 O O . SER A 1 750 ? 2.168 -10.446 -22.787 1.00 90.81 750 SER A O 1
ATOM 5853 N N . VAL A 1 751 ? 3.656 -9.818 -21.234 1.00 90.31 751 VAL A N 1
ATOM 5854 C CA . VAL A 1 751 ? 4.753 -10.636 -21.778 1.00 90.31 751 VAL A CA 1
ATOM 5855 C C . VAL A 1 751 ? 4.457 -12.132 -21.649 1.00 90.31 751 VAL A C 1
ATOM 5857 O O . VAL A 1 751 ? 4.727 -12.902 -22.572 1.00 90.31 751 VAL A O 1
ATOM 5860 N N . LEU A 1 752 ? 3.843 -12.540 -20.535 1.00 90.69 752 LEU A N 1
ATOM 5861 C CA . LEU A 1 752 ? 3.463 -13.927 -20.288 1.00 90.69 752 LEU A CA 1
ATOM 5862 C C . LEU A 1 752 ? 2.340 -14.365 -21.239 1.00 90.69 752 LEU A C 1
ATOM 5864 O O . LEU A 1 752 ? 2.433 -15.433 -21.838 1.00 90.69 752 LEU A O 1
ATOM 5868 N N . SER A 1 753 ? 1.344 -13.500 -21.455 1.00 93.44 753 SER A N 1
ATOM 5869 C CA . SER A 1 753 ? 0.262 -13.681 -22.431 1.00 93.44 753 SER A CA 1
ATOM 5870 C C . SER A 1 753 ? 0.799 -13.914 -23.843 1.00 93.44 753 SER A C 1
ATOM 5872 O O . SER A 1 753 ? 0.375 -14.854 -24.518 1.00 93.44 753 SER A O 1
ATOM 5874 N N . LYS A 1 754 ? 1.794 -13.125 -24.275 1.00 92.31 754 LYS A N 1
ATOM 5875 C CA . LYS A 1 754 ? 2.413 -13.283 -25.598 1.00 92.31 754 LYS A CA 1
ATOM 5876 C C . LYS A 1 754 ? 3.121 -14.629 -25.758 1.00 92.31 754 LYS A C 1
ATOM 5878 O O . LYS A 1 754 ? 3.003 -15.248 -26.815 1.00 92.31 754 LYS A O 1
ATOM 5883 N N . ILE A 1 755 ? 3.853 -15.066 -24.734 1.00 90.06 755 ILE A N 1
ATOM 5884 C CA . ILE A 1 755 ? 4.641 -16.307 -24.762 1.00 90.06 755 ILE A CA 1
ATOM 5885 C C . ILE A 1 755 ? 3.736 -17.539 -24.700 1.00 90.06 755 ILE A C 1
ATOM 5887 O O . ILE A 1 755 ? 3.942 -18.484 -25.457 1.00 90.06 755 ILE A O 1
ATOM 5891 N N . LEU A 1 756 ? 2.717 -17.514 -23.839 1.00 91.75 756 LEU A N 1
ATOM 5892 C CA . LEU A 1 756 ? 1.770 -18.619 -23.672 1.00 91.75 756 LEU A CA 1
ATOM 5893 C C . LEU A 1 756 ? 0.652 -18.630 -24.722 1.00 91.75 756 LEU A C 1
ATOM 5895 O O . LEU A 1 756 ? -0.072 -19.616 -24.816 1.00 91.75 756 LEU A O 1
ATOM 5899 N N . ARG A 1 757 ? 0.509 -17.556 -25.514 1.00 92.31 757 ARG A N 1
ATOM 5900 C CA . ARG A 1 757 ? -0.624 -17.335 -26.433 1.00 92.31 757 ARG A CA 1
ATOM 5901 C C . ARG A 1 757 ? -1.963 -17.487 -25.695 1.00 92.31 757 ARG A C 1
ATOM 5903 O O . ARG A 1 757 ? -2.868 -18.184 -26.150 1.00 92.31 757 ARG A O 1
ATOM 5910 N N . ALA A 1 758 ? -2.058 -16.823 -24.547 1.00 95.69 758 ALA A N 1
ATOM 5911 C CA . ALA A 1 758 ? -3.183 -16.893 -23.619 1.00 95.69 758 ALA A CA 1
ATOM 5912 C C . ALA A 1 758 ? -3.828 -15.509 -23.436 1.00 95.69 758 ALA A C 1
ATOM 5914 O O . ALA A 1 758 ? -3.085 -14.530 -23.303 1.00 95.69 758 ALA A O 1
ATOM 5915 N N . PRO A 1 759 ? -5.167 -15.385 -23.405 1.00 96.94 759 PRO A N 1
ATOM 5916 C CA . PRO A 1 759 ? -5.823 -14.112 -23.128 1.00 96.94 759 PRO A CA 1
ATOM 5917 C C . PRO A 1 759 ? -5.657 -13.699 -21.659 1.00 96.94 759 PRO A C 1
ATOM 5919 O O . PRO A 1 759 ? -5.545 -14.541 -20.764 1.00 96.94 759 PRO A O 1
ATOM 5922 N N . ILE A 1 760 ? -5.672 -12.383 -21.424 1.00 97.12 760 ILE A N 1
ATOM 5923 C CA . ILE A 1 760 ? -5.736 -11.789 -20.084 1.00 97.12 760 ILE A CA 1
ATOM 5924 C C . ILE A 1 760 ? -7.189 -11.398 -19.819 1.00 97.12 760 ILE A C 1
ATOM 5926 O O . ILE A 1 760 ? -7.751 -10.578 -20.545 1.00 97.12 760 ILE A O 1
ATOM 5930 N N . LEU A 1 761 ? -7.785 -11.967 -18.776 1.00 97.12 761 LEU A N 1
ATOM 5931 C CA . LEU A 1 761 ? -9.133 -11.651 -18.316 1.00 97.12 761 LEU A CA 1
ATOM 5932 C C . LEU A 1 761 ? -9.067 -10.952 -16.955 1.00 97.12 761 LEU A C 1
ATOM 5934 O O . LEU A 1 761 ? -8.219 -11.257 -16.116 1.00 97.12 761 LEU A O 1
ATOM 5938 N N . LEU A 1 762 ? -9.973 -9.999 -16.743 1.00 96.56 762 LEU A N 1
ATOM 5939 C CA . LEU A 1 762 ? -9.999 -9.156 -15.549 1.00 96.56 762 LEU A CA 1
ATOM 5940 C C . LEU A 1 762 ? -11.201 -9.505 -14.680 1.00 96.56 762 LEU A C 1
ATOM 5942 O O . LEU A 1 762 ? -12.309 -9.609 -15.195 1.00 96.56 762 LEU A O 1
ATOM 5946 N N . THR A 1 763 ? -11.004 -9.636 -13.370 1.00 95.75 763 THR A N 1
ATOM 5947 C CA . THR A 1 763 ? -12.094 -9.850 -12.406 1.00 95.75 763 THR A CA 1
ATOM 5948 C C . THR A 1 763 ? -11.904 -8.993 -11.160 1.00 95.75 763 THR A C 1
ATOM 5950 O O . THR A 1 763 ? -10.839 -8.431 -10.935 1.00 95.75 763 THR A O 1
ATOM 5953 N N . ASN A 1 764 ? -12.942 -8.879 -10.337 1.00 93.94 764 ASN A N 1
ATOM 5954 C CA . ASN A 1 764 ? -12.859 -8.175 -9.066 1.00 93.94 764 ASN A CA 1
ATOM 5955 C C . ASN A 1 764 ? -12.114 -8.998 -7.998 1.00 93.94 764 ASN A C 1
ATOM 5957 O O . ASN A 1 764 ? -12.271 -10.219 -7.928 1.00 93.94 764 ASN A O 1
ATOM 5961 N N . THR A 1 765 ? -11.410 -8.312 -7.097 1.00 94.75 765 THR A N 1
ATOM 5962 C CA . THR A 1 765 ? -10.651 -8.884 -5.976 1.00 94.75 765 THR A CA 1
ATOM 5963 C C . THR A 1 765 ? -11.373 -9.977 -5.190 1.00 94.75 765 THR A C 1
ATOM 5965 O O . THR A 1 765 ? -10.791 -11.019 -4.883 1.00 94.75 765 THR A O 1
ATOM 5968 N N . ASN A 1 766 ? -12.649 -9.764 -4.853 1.00 93.69 766 ASN A N 1
ATOM 5969 C CA . ASN A 1 766 ? -13.381 -10.610 -3.900 1.00 93.69 766 ASN A CA 1
ATOM 5970 C C . ASN A 1 766 ? -14.486 -11.471 -4.534 1.00 93.69 766 ASN A C 1
ATOM 5972 O O . ASN A 1 766 ? -15.227 -12.149 -3.812 1.00 93.69 766 ASN A O 1
ATOM 5976 N N . LYS A 1 767 ? -14.636 -11.432 -5.865 1.00 93.94 767 LYS A N 1
ATOM 5977 C CA . LYS A 1 767 ? -15.682 -12.170 -6.585 1.00 93.94 767 LYS A CA 1
ATOM 5978 C C . LYS A 1 767 ? -15.283 -12.439 -8.039 1.00 93.94 767 LYS A C 1
ATOM 5980 O O . LYS A 1 767 ? -14.957 -11.491 -8.754 1.00 93.94 767 LYS A O 1
ATOM 5985 N N . LEU A 1 768 ? -15.389 -13.693 -8.494 1.00 96.56 768 LEU A N 1
ATOM 5986 C CA . LEU A 1 768 ? -15.254 -14.013 -9.914 1.00 96.56 768 LEU A CA 1
ATOM 5987 C C . LEU A 1 768 ? -16.451 -13.439 -10.687 1.00 96.56 768 LEU A C 1
ATOM 5989 O O . LEU A 1 768 ? -17.606 -13.766 -10.394 1.00 96.56 768 LEU A O 1
ATOM 5993 N N . ASP A 1 769 ? -16.196 -12.571 -11.666 1.00 97.25 769 ASP A N 1
ATOM 5994 C CA . ASP A 1 769 ? -17.256 -12.041 -12.521 1.00 97.25 769 ASP A CA 1
ATOM 5995 C C . ASP A 1 769 ? -17.848 -13.185 -13.374 1.00 97.25 769 ASP A C 1
ATOM 5997 O O . ASP A 1 769 ? -17.104 -13.887 -14.070 1.00 97.25 769 ASP A O 1
ATOM 6001 N N . PRO A 1 770 ? -19.178 -13.397 -13.364 1.00 96.38 770 PRO A N 1
ATOM 6002 C CA . PRO A 1 770 ? -19.810 -14.458 -14.147 1.00 96.38 770 PRO A CA 1
ATOM 6003 C C . PRO A 1 770 ? -19.507 -14.397 -15.652 1.00 96.38 770 PRO A C 1
ATOM 6005 O O . PRO A 1 770 ? -19.495 -15.436 -16.313 1.00 96.38 770 PRO A O 1
ATOM 6008 N N . ARG A 1 771 ? -19.238 -13.206 -16.207 1.00 97.69 771 ARG A N 1
ATOM 6009 C CA . ARG A 1 771 ? -18.860 -13.025 -17.618 1.00 97.69 771 ARG A CA 1
ATOM 6010 C C . ARG A 1 771 ? -17.472 -13.592 -17.906 1.00 97.69 771 ARG A C 1
ATOM 6012 O O . ARG A 1 771 ? -17.272 -14.200 -18.952 1.00 97.69 771 ARG A O 1
ATOM 6019 N N . VAL A 1 772 ? -16.542 -13.447 -16.962 1.00 97.69 772 VAL A N 1
ATOM 6020 C CA . VAL A 1 772 ? -15.194 -14.029 -17.047 1.00 97.69 772 VAL A CA 1
ATOM 6021 C C . VAL A 1 772 ? -15.284 -15.547 -16.978 1.00 97.69 772 VAL A C 1
ATOM 6023 O O . VAL A 1 772 ? -14.734 -16.230 -17.831 1.00 97.69 772 VAL A O 1
ATOM 6026 N N . ALA A 1 773 ? -16.057 -16.082 -16.032 1.00 96.88 773 ALA A N 1
ATOM 6027 C CA . ALA A 1 773 ? -16.323 -17.517 -15.932 1.00 96.88 773 ALA A CA 1
ATOM 6028 C C . ALA A 1 773 ? -16.916 -18.114 -17.227 1.00 96.88 773 ALA A C 1
ATOM 6030 O O . ALA A 1 773 ? -16.541 -19.213 -17.644 1.00 96.88 773 ALA A O 1
ATOM 6031 N N . ALA A 1 774 ? -17.835 -17.394 -17.878 1.00 96.94 774 ALA A N 1
ATOM 6032 C CA . ALA A 1 774 ? -18.393 -17.799 -19.165 1.00 96.94 774 ALA A CA 1
ATOM 6033 C C . ALA A 1 774 ? -17.341 -17.776 -20.288 1.00 96.94 774 ALA A C 1
ATOM 6035 O O . ALA A 1 774 ? -17.303 -18.698 -21.101 1.00 96.94 774 ALA A O 1
ATOM 6036 N N . GLU A 1 775 ? -16.465 -16.770 -20.309 1.00 97.94 775 GLU A N 1
ATOM 6037 C CA . GLU A 1 775 ? -15.397 -16.665 -21.308 1.00 97.94 775 GLU A CA 1
ATOM 6038 C C . GLU A 1 775 ? -14.326 -17.754 -21.135 1.00 97.94 775 GLU A C 1
ATOM 6040 O O . GLU A 1 775 ? -13.923 -18.364 -22.123 1.00 97.94 775 GLU A O 1
ATOM 6045 N N . ILE A 1 776 ? -13.940 -18.092 -19.898 1.00 97.75 776 ILE A N 1
ATOM 6046 C CA . ILE A 1 776 ? -13.026 -19.215 -19.613 1.00 97.75 776 ILE A CA 1
ATOM 6047 C C . ILE A 1 776 ? -13.602 -20.532 -20.165 1.00 97.75 776 ILE A C 1
ATOM 6049 O O . ILE A 1 776 ? -12.898 -21.300 -20.823 1.00 97.75 776 ILE A O 1
ATOM 6053 N N . LYS A 1 777 ? -14.910 -20.767 -19.976 1.00 96.56 777 LYS A N 1
ATOM 6054 C CA . LYS A 1 777 ? -15.615 -21.925 -20.557 1.00 96.56 777 LYS A CA 1
ATOM 6055 C C . LYS A 1 777 ? -15.650 -21.889 -22.082 1.00 96.56 777 LYS A C 1
ATOM 6057 O O . LYS A 1 777 ? -15.427 -22.924 -22.703 1.00 96.56 777 LYS A O 1
ATOM 6062 N N . ARG A 1 778 ? -15.922 -20.727 -22.688 1.00 97.75 778 ARG A N 1
ATOM 6063 C CA . ARG A 1 778 ? -15.945 -20.563 -24.152 1.00 97.75 778 ARG A CA 1
ATOM 6064 C C . ARG A 1 778 ? -14.590 -20.910 -24.770 1.00 97.75 778 ARG A C 1
ATOM 6066 O O . ARG A 1 778 ? -14.547 -21.580 -25.798 1.00 97.75 778 ARG A O 1
ATOM 6073 N N . LEU A 1 779 ? -13.504 -20.479 -24.128 1.00 97.19 779 LEU A N 1
ATOM 6074 C CA . LEU A 1 779 ? -12.132 -20.744 -24.562 1.00 97.19 779 LEU A CA 1
ATOM 6075 C C . LEU A 1 779 ? -11.732 -22.220 -24.438 1.00 97.19 779 LEU A C 1
ATOM 6077 O O . LEU A 1 779 ? -10.817 -22.648 -25.143 1.00 97.19 779 LEU A O 1
ATOM 6081 N N . GLY A 1 780 ? -12.411 -22.986 -23.577 1.00 94.19 780 GLY A N 1
ATOM 6082 C CA . GLY A 1 780 ? -12.042 -24.363 -23.255 1.00 94.19 780 GLY A CA 1
ATOM 6083 C C . GLY A 1 780 ? -10.716 -24.443 -22.502 1.00 94.19 780 GLY A C 1
ATOM 6084 O O . GLY A 1 780 ? -9.910 -25.324 -22.794 1.00 94.19 780 GLY A O 1
ATOM 6085 N N . ALA A 1 781 ? -10.471 -23.492 -21.596 1.00 96.06 781 ALA A N 1
ATOM 6086 C CA . ALA A 1 781 ? -9.241 -23.456 -20.818 1.00 96.06 781 ALA A CA 1
ATOM 6087 C C . ALA A 1 781 ? -9.147 -24.658 -19.870 1.00 96.06 781 ALA A C 1
ATOM 6089 O O . ALA A 1 781 ? -10.144 -25.073 -19.281 1.00 96.06 781 ALA A O 1
ATOM 6090 N N . GLU A 1 782 ? -7.939 -25.197 -19.747 1.00 93.88 782 GLU A N 1
ATOM 6091 C CA . GLU A 1 782 ? -7.576 -26.265 -18.814 1.00 93.88 782 GLU A CA 1
ATOM 6092 C C . GLU A 1 782 ? -6.626 -25.757 -17.723 1.00 93.88 782 GLU A C 1
ATOM 6094 O O . GLU A 1 782 ? -6.573 -26.363 -16.663 1.00 93.88 782 GLU A O 1
ATOM 6099 N N . ASP A 1 783 ? -5.901 -24.659 -17.959 1.00 95.94 783 ASP A N 1
ATOM 6100 C CA . ASP A 1 783 ? -4.925 -24.105 -17.018 1.00 95.94 783 ASP A CA 1
ATOM 6101 C C . ASP A 1 783 ? -5.233 -22.621 -16.737 1.00 95.94 783 ASP A C 1
ATOM 6103 O O . ASP A 1 783 ? -5.414 -21.810 -17.655 1.00 95.94 783 ASP A O 1
ATOM 6107 N N . VAL A 1 784 ? -5.264 -22.235 -15.464 1.00 97.50 784 VAL A N 1
ATOM 6108 C CA . VAL A 1 784 ? -5.560 -20.880 -14.995 1.00 97.50 784 VAL A CA 1
ATOM 6109 C C . VAL A 1 784 ? -4.356 -20.327 -14.239 1.00 97.50 784 VAL A C 1
ATOM 6111 O O . VAL A 1 784 ? -3.896 -20.898 -13.251 1.00 97.50 784 VAL A O 1
ATOM 6114 N N . ILE A 1 785 ? -3.872 -19.162 -14.670 1.00 97.19 785 ILE A N 1
ATOM 6115 C CA . ILE A 1 785 ? -2.755 -18.460 -14.030 1.00 97.19 785 ILE A CA 1
ATOM 6116 C C . ILE A 1 785 ? -3.254 -17.139 -13.451 1.00 97.19 785 ILE A C 1
ATOM 6118 O O . ILE A 1 785 ? -3.690 -16.263 -14.190 1.00 97.19 785 ILE A O 1
ATOM 6122 N N . ILE A 1 786 ? -3.145 -16.954 -12.140 1.00 97.25 786 ILE A N 1
ATOM 6123 C CA . ILE A 1 786 ? -3.393 -15.674 -11.474 1.00 97.25 786 ILE A CA 1
ATOM 6124 C C . ILE A 1 786 ? -2.095 -14.863 -11.440 1.00 97.25 786 ILE A C 1
ATOM 6126 O O . ILE A 1 786 ? -1.072 -15.345 -10.952 1.00 97.25 786 ILE A O 1
ATOM 6130 N N . VAL A 1 787 ? -2.145 -13.611 -11.893 1.00 96.00 787 VAL A N 1
ATOM 6131 C CA . VAL A 1 787 ? -1.070 -12.627 -11.702 1.00 96.00 787 VAL A CA 1
ATOM 6132 C C . VAL A 1 787 ? -1.539 -11.600 -10.676 1.00 96.00 787 VAL A C 1
ATOM 6134 O O . VAL A 1 787 ? -2.454 -10.824 -10.944 1.00 96.00 787 VAL A O 1
ATOM 6137 N N . GLY A 1 788 ? -0.928 -11.636 -9.490 1.00 93.06 788 GLY A N 1
ATOM 6138 C CA . GLY A 1 788 ? -1.273 -10.781 -8.353 1.00 93.06 788 GLY A CA 1
ATOM 6139 C C . GLY A 1 788 ? -1.480 -11.541 -7.038 1.00 93.06 788 GLY A C 1
ATOM 6140 O O . GLY A 1 788 ? -1.824 -12.731 -7.004 1.00 93.06 788 GLY A O 1
ATOM 6141 N N . GLY A 1 789 ? -1.232 -10.843 -5.926 1.00 93.00 789 GLY A N 1
ATOM 6142 C CA . GLY A 1 789 ? -1.345 -11.388 -4.568 1.00 93.00 789 GLY A CA 1
ATOM 6143 C C . GLY A 1 789 ? -2.791 -11.581 -4.101 1.00 93.00 789 GLY A C 1
ATOM 6144 O O . GLY A 1 789 ? -3.739 -11.277 -4.821 1.00 93.00 789 GLY A O 1
ATOM 6145 N N . GLU A 1 790 ? -2.979 -12.059 -2.867 1.00 93.56 790 GLU A N 1
ATOM 6146 C CA . GLU A 1 790 ? -4.318 -12.268 -2.278 1.00 93.56 790 GLU A CA 1
ATOM 6147 C C . GLU A 1 790 ? -5.119 -10.966 -2.107 1.00 93.56 790 GLU A C 1
ATOM 6149 O O . GLU A 1 790 ? -6.346 -10.988 -2.145 1.00 93.56 790 GLU A O 1
ATOM 6154 N N . ASN A 1 791 ? -4.433 -9.826 -1.977 1.00 89.50 791 ASN A N 1
ATOM 6155 C CA . ASN A 1 791 ? -5.067 -8.506 -1.933 1.00 89.50 791 ASN A CA 1
ATOM 6156 C C . ASN A 1 791 ? -5.558 -8.027 -3.310 1.00 89.50 791 ASN A C 1
ATOM 6158 O O . ASN A 1 791 ? -6.402 -7.139 -3.355 1.00 89.50 791 ASN A O 1
ATOM 6162 N N . SER A 1 792 ? -5.035 -8.599 -4.402 1.00 91.44 792 SER A N 1
ATOM 6163 C CA . SER A 1 792 ? -5.457 -8.303 -5.777 1.00 91.44 792 SER A CA 1
ATOM 6164 C C . SER A 1 792 ? -6.510 -9.311 -6.228 1.00 91.44 792 SER A C 1
ATOM 6166 O O . SER A 1 792 ? -7.559 -8.927 -6.714 1.00 91.44 792 SER A O 1
ATOM 6168 N N . ILE A 1 793 ? -6.276 -10.609 -6.012 1.00 94.81 793 ILE A N 1
ATOM 6169 C CA . ILE A 1 793 ? -7.229 -11.692 -6.285 1.00 94.81 793 ILE A CA 1
ATOM 6170 C C . ILE A 1 793 ? -7.290 -12.590 -5.055 1.00 94.81 793 ILE A C 1
ATOM 6172 O O . ILE A 1 793 ? -6.375 -13.384 -4.810 1.00 94.81 793 ILE A O 1
ATOM 6176 N N . SER A 1 794 ? -8.376 -12.474 -4.295 1.00 96.19 794 SER A N 1
ATOM 6177 C CA . SER A 1 794 ? -8.559 -13.187 -3.031 1.00 96.19 794 SER A CA 1
ATOM 6178 C C . SER A 1 794 ? -8.536 -14.703 -3.196 1.00 96.19 794 SER A C 1
ATOM 6180 O O . SER A 1 794 ? -8.848 -15.262 -4.251 1.00 96.19 794 SER A O 1
ATOM 6182 N N . GLU A 1 795 ? -8.240 -15.394 -2.100 1.00 96.06 795 GLU A N 1
ATOM 6183 C CA . GLU A 1 795 ? -8.238 -16.855 -2.071 1.00 96.06 795 GLU A CA 1
ATOM 6184 C C . GLU A 1 795 ? -9.626 -17.459 -2.334 1.00 96.06 795 GLU A C 1
ATOM 6186 O O . GLU A 1 795 ? -9.760 -18.576 -2.831 1.00 96.06 795 GLU A O 1
ATOM 6191 N N . LYS A 1 796 ? -10.689 -16.693 -2.066 1.00 94.75 796 LYS A N 1
ATOM 6192 C CA . LYS A 1 796 ? -12.051 -17.065 -2.452 1.00 94.75 796 LYS A CA 1
ATOM 6193 C C . LYS A 1 796 ? -12.196 -17.147 -3.976 1.00 94.75 796 LYS A C 1
ATOM 6195 O O . LYS A 1 796 ? -12.728 -18.133 -4.476 1.00 94.75 796 LYS A O 1
ATOM 6200 N N . VAL A 1 797 ? -11.697 -16.148 -4.704 1.00 97.00 797 VAL A N 1
ATOM 6201 C CA . VAL A 1 797 ? -11.746 -16.125 -6.175 1.00 97.00 797 VAL A CA 1
ATOM 6202 C C . VAL A 1 797 ? -10.857 -17.216 -6.768 1.00 97.00 797 VAL A C 1
ATOM 6204 O O . VAL A 1 797 ? -11.277 -17.887 -7.705 1.00 97.00 797 VAL A O 1
ATOM 6207 N N . ALA A 1 798 ? -9.680 -17.472 -6.189 1.00 95.19 798 ALA A N 1
ATOM 6208 C CA . ALA A 1 798 ? -8.824 -18.584 -6.612 1.00 95.19 798 ALA A CA 1
ATOM 6209 C C . ALA A 1 798 ? -9.531 -19.947 -6.494 1.00 95.19 798 ALA A C 1
ATOM 6211 O O . ALA A 1 798 ? -9.461 -20.762 -7.412 1.00 95.19 798 ALA A O 1
ATOM 6212 N N . LYS A 1 799 ? -10.295 -20.171 -5.415 1.00 95.94 799 LYS A N 1
ATOM 6213 C CA . LYS A 1 799 ? -11.124 -21.379 -5.251 1.00 95.94 799 LYS A CA 1
ATOM 6214 C C . LYS A 1 799 ? -12.261 -21.471 -6.268 1.00 95.94 799 LYS A C 1
ATOM 6216 O O . LYS A 1 799 ? -12.584 -22.564 -6.718 1.00 95.94 799 LYS A O 1
ATOM 6221 N N . GLU A 1 800 ? -12.874 -20.347 -6.637 1.00 96.12 800 GLU A N 1
ATOM 6222 C CA . GLU A 1 800 ? -13.890 -20.316 -7.696 1.00 96.12 800 GLU A CA 1
ATOM 6223 C C . GLU A 1 800 ? -13.273 -20.653 -9.067 1.00 96.12 800 GLU A C 1
ATOM 6225 O O . GLU A 1 800 ? -13.858 -21.433 -9.823 1.00 96.12 800 GLU A O 1
ATOM 6230 N N . LEU A 1 801 ? -12.075 -20.130 -9.353 1.00 96.56 801 LEU A N 1
ATOM 6231 C CA . LEU A 1 801 ? -11.302 -20.385 -10.574 1.00 96.56 801 LEU A CA 1
ATOM 6232 C C . LEU A 1 801 ? -10.791 -21.826 -10.683 1.00 96.56 801 LEU A C 1
ATOM 6234 O O . LEU A 1 801 ? -10.709 -22.347 -11.791 1.00 96.56 801 LEU A O 1
ATOM 6238 N N . ALA A 1 802 ? -10.532 -22.500 -9.560 1.00 94.12 802 ALA A N 1
ATOM 6239 C CA . ALA A 1 802 ? -10.114 -23.903 -9.543 1.00 94.12 802 ALA A CA 1
ATOM 6240 C C . ALA A 1 802 ? -11.142 -24.860 -10.175 1.00 94.12 802 ALA A C 1
ATOM 6242 O O . ALA A 1 802 ? -10.783 -25.957 -10.575 1.00 94.12 802 ALA A O 1
ATOM 6243 N N . ASN A 1 803 ? -12.407 -24.449 -10.333 1.00 93.94 803 ASN A N 1
ATOM 6244 C CA . ASN A 1 803 ? -13.410 -25.236 -11.065 1.00 93.94 803 ASN A CA 1
ATOM 6245 C C . ASN A 1 803 ? -13.189 -25.260 -12.590 1.00 93.94 803 ASN A C 1
ATOM 6247 O O . ASN A 1 803 ? -13.884 -25.993 -13.293 1.00 93.94 803 ASN A O 1
ATOM 6251 N N . TYR A 1 804 ? -12.295 -24.414 -13.101 1.00 93.75 804 TYR A N 1
ATOM 6252 C CA . TYR A 1 804 ? -11.970 -24.271 -14.522 1.00 93.75 804 TYR A CA 1
ATOM 6253 C C . TYR A 1 804 ? -10.527 -24.690 -14.830 1.00 93.75 804 TYR A C 1
ATOM 6255 O O . TYR A 1 804 ? -10.127 -24.673 -15.988 1.00 93.75 804 TYR A O 1
ATOM 6263 N N . ASP A 1 805 ? -9.757 -25.033 -13.800 1.00 95.44 805 ASP A N 1
ATOM 6264 C CA . ASP A 1 805 ? -8.394 -25.531 -13.909 1.00 95.44 805 ASP A CA 1
ATOM 6265 C C . ASP A 1 805 ? -8.406 -27.055 -13.743 1.00 95.44 805 ASP A C 1
ATOM 6267 O O . ASP A 1 805 ? -9.169 -27.602 -12.944 1.00 95.44 805 ASP A O 1
ATOM 6271 N N . LYS A 1 806 ? -7.592 -27.752 -14.526 1.00 88.12 806 LYS A N 1
ATOM 6272 C CA . LYS A 1 806 ? -7.505 -29.209 -14.532 1.00 88.12 806 LYS A CA 1
ATOM 6273 C C . LYS A 1 806 ? -6.704 -29.753 -13.350 1.00 88.12 806 LYS A C 1
ATOM 6275 O O . LYS A 1 806 ? -6.998 -30.856 -12.891 1.00 88.12 806 LYS A O 1
ATOM 6280 N N . ASP A 1 807 ? -5.714 -28.997 -12.886 1.00 89.94 807 ASP A N 1
ATOM 6281 C CA . ASP A 1 807 ? -4.759 -29.405 -11.867 1.00 89.94 807 ASP A CA 1
ATOM 6282 C C . ASP A 1 807 ? -4.827 -28.461 -10.660 1.00 89.94 807 ASP A C 1
ATOM 6284 O O . ASP A 1 807 ? -5.460 -28.750 -9.642 1.00 89.94 807 ASP A O 1
ATOM 6288 N N . THR A 1 808 ? -4.113 -27.340 -10.714 1.00 89.62 808 THR A N 1
ATOM 6289 C CA . THR A 1 808 ? -4.063 -26.350 -9.643 1.00 89.62 808 THR A CA 1
ATOM 6290 C C . THR A 1 808 ? -3.771 -24.987 -10.240 1.00 89.62 808 THR A C 1
ATOM 6292 O O . THR A 1 808 ? -2.753 -24.806 -10.903 1.00 89.62 808 THR A O 1
ATOM 6295 N N . VAL A 1 809 ? -4.619 -24.018 -9.891 1.00 94.69 809 VAL A N 1
ATOM 6296 C CA . VAL A 1 809 ? -4.462 -22.619 -10.290 1.00 94.69 809 VAL A CA 1
ATOM 6297 C C . VAL A 1 809 ? -3.073 -22.110 -9.888 1.00 94.69 809 VAL A C 1
ATOM 6299 O O . VAL A 1 809 ? -2.741 -22.033 -8.701 1.00 94.69 809 VAL A O 1
ATOM 6302 N N . GLU A 1 810 ? -2.255 -21.751 -10.876 1.00 95.25 810 GLU A N 1
ATOM 6303 C CA . GLU A 1 810 ? -0.915 -21.205 -10.657 1.00 95.25 810 GLU A CA 1
ATOM 6304 C C . GLU A 1 810 ? -1.036 -19.736 -10.232 1.00 95.25 810 GLU A C 1
ATOM 6306 O O . GLU A 1 810 ? -1.696 -18.946 -10.901 1.00 95.25 810 GLU A O 1
ATOM 6311 N N . ARG A 1 811 ? -0.382 -19.330 -9.138 1.00 96.56 811 ARG A N 1
ATOM 6312 C CA . ARG A 1 811 ? -0.348 -17.925 -8.703 1.00 96.56 811 ARG A CA 1
ATOM 6313 C C . ARG A 1 811 ? 1.062 -17.356 -8.804 1.00 96.56 811 ARG A C 1
ATOM 6315 O O . ARG A 1 811 ? 1.979 -17.830 -8.137 1.00 96.56 811 ARG A O 1
ATOM 6322 N N . LEU A 1 812 ? 1.208 -16.288 -9.582 1.00 95.69 812 LEU A N 1
ATOM 6323 C CA . LEU A 1 812 ? 2.428 -15.496 -9.712 1.00 95.69 812 LEU A CA 1
ATOM 6324 C C . LEU A 1 812 ? 2.252 -14.193 -8.926 1.00 95.69 812 LEU A C 1
ATOM 6326 O O . LEU A 1 812 ? 1.559 -13.278 -9.372 1.00 95.69 812 LEU A O 1
ATOM 6330 N N . ALA A 1 813 ? 2.851 -14.121 -7.738 1.00 93.25 813 ALA A N 1
ATOM 6331 C CA . ALA A 1 813 ? 2.689 -12.990 -6.831 1.00 93.25 813 ALA A CA 1
ATOM 6332 C C . ALA A 1 813 ? 3.936 -12.748 -5.977 1.00 93.25 813 ALA A C 1
ATOM 6334 O O . ALA A 1 813 ? 4.581 -13.693 -5.523 1.00 93.25 813 ALA A O 1
ATOM 6335 N N . GLY A 1 814 ? 4.225 -11.475 -5.717 1.00 88.38 814 GLY A N 1
ATOM 6336 C CA . GLY A 1 814 ? 5.207 -11.026 -4.737 1.00 88.38 814 GLY A CA 1
ATOM 6337 C C . GLY A 1 814 ? 4.576 -10.192 -3.621 1.00 88.38 814 GLY A C 1
ATOM 6338 O O . GLY A 1 814 ? 3.366 -9.975 -3.598 1.00 88.38 814 GLY A O 1
ATOM 6339 N N . LYS A 1 815 ? 5.394 -9.701 -2.682 1.00 85.94 815 LYS A N 1
ATOM 6340 C CA . LYS A 1 815 ? 4.943 -8.801 -1.601 1.00 85.94 815 LYS A CA 1
ATOM 6341 C C . LYS A 1 815 ? 4.479 -7.440 -2.115 1.00 85.94 815 LYS A C 1
ATOM 6343 O O . LYS A 1 815 ? 3.726 -6.751 -1.435 1.00 85.94 815 LYS A O 1
ATOM 6348 N N . ASP A 1 816 ? 4.970 -7.050 -3.283 1.00 86.62 816 ASP A N 1
ATOM 6349 C CA . ASP A 1 816 ? 4.637 -5.821 -3.981 1.00 86.62 816 ASP A CA 1
ATOM 6350 C C . ASP A 1 816 ? 4.707 -6.036 -5.504 1.00 86.62 816 ASP A C 1
ATOM 6352 O O . ASP A 1 816 ? 5.113 -7.095 -5.994 1.00 86.62 816 ASP A O 1
ATOM 6356 N N . ARG A 1 817 ? 4.341 -4.997 -6.262 1.00 85.62 817 ARG A N 1
ATOM 6357 C CA . ARG A 1 817 ? 4.343 -4.991 -7.735 1.00 85.62 817 ARG A CA 1
ATOM 6358 C C . ARG A 1 817 ? 5.704 -5.315 -8.367 1.00 85.62 817 ARG A C 1
ATOM 6360 O O . ARG A 1 817 ? 5.751 -5.840 -9.478 1.00 85.62 817 ARG A O 1
ATOM 6367 N N . TYR A 1 818 ? 6.816 -5.007 -7.693 1.00 89.81 818 TYR A N 1
ATOM 6368 C CA . TYR A 1 818 ? 8.157 -5.282 -8.215 1.00 89.81 818 TYR A CA 1
ATOM 6369 C C . TYR A 1 818 ? 8.493 -6.764 -8.069 1.00 89.81 818 TYR A C 1
ATOM 6371 O O . TYR A 1 818 ? 9.034 -7.377 -8.991 1.00 89.81 818 TYR A O 1
ATOM 6379 N N . GLU A 1 819 ? 8.139 -7.361 -6.932 1.00 88.94 819 GLU A N 1
ATOM 6380 C CA . GLU A 1 819 ? 8.329 -8.789 -6.708 1.00 88.94 819 GLU A CA 1
ATOM 6381 C C . GLU A 1 819 ? 7.364 -9.628 -7.567 1.00 88.94 819 GLU A C 1
ATOM 6383 O O . GLU A 1 819 ? 7.817 -10.602 -8.168 1.00 88.94 819 GLU A O 1
ATOM 6388 N N . THR A 1 820 ? 6.106 -9.204 -7.765 1.00 90.06 820 THR A N 1
ATOM 6389 C CA . THR A 1 820 ? 5.188 -9.831 -8.743 1.00 90.06 820 THR A CA 1
ATOM 6390 C C . THR A 1 820 ? 5.779 -9.803 -10.156 1.00 90.06 820 THR A C 1
ATOM 6392 O O . THR A 1 820 ? 5.853 -10.844 -10.814 1.00 90.06 820 THR A O 1
ATOM 6395 N N . SER A 1 821 ? 6.310 -8.656 -10.606 1.00 90.06 821 SER A N 1
ATOM 6396 C CA . SER A 1 821 ? 7.008 -8.562 -11.897 1.00 90.06 821 SER A CA 1
ATOM 6397 C C . SER A 1 821 ? 8.200 -9.522 -11.988 1.00 90.06 821 SER A C 1
ATOM 6399 O O . SER A 1 821 ? 8.460 -10.082 -13.056 1.00 90.06 821 SER A O 1
ATOM 6401 N N . ALA A 1 822 ? 8.932 -9.725 -10.889 1.00 91.75 822 ALA A N 1
ATOM 6402 C CA . ALA A 1 822 ? 10.055 -10.652 -10.846 1.00 91.75 822 ALA A CA 1
ATOM 6403 C C . ALA A 1 822 ? 9.607 -12.123 -10.908 1.00 91.75 822 ALA A C 1
ATOM 6405 O O . ALA A 1 822 ? 10.303 -12.926 -11.534 1.00 91.75 822 ALA A O 1
ATOM 6406 N N . GLU A 1 823 ? 8.476 -12.493 -10.297 1.00 93.12 823 GLU A N 1
ATOM 6407 C CA . GLU A 1 823 ? 7.904 -13.843 -10.432 1.00 93.12 823 GLU A CA 1
ATOM 6408 C C . GLU A 1 823 ? 7.453 -14.122 -11.868 1.00 93.12 823 GLU A C 1
ATOM 6410 O O . GLU A 1 823 ? 7.813 -15.158 -12.433 1.00 93.12 823 GLU A O 1
ATOM 6415 N N . VAL A 1 824 ? 6.769 -13.166 -12.510 1.00 92.56 824 VAL A N 1
ATOM 6416 C CA . VAL A 1 824 ? 6.386 -13.282 -13.927 1.00 92.56 824 VAL A CA 1
ATOM 6417 C C . VAL A 1 824 ? 7.625 -13.439 -14.813 1.00 92.56 824 VAL A C 1
ATOM 6419 O O . VAL A 1 824 ? 7.678 -14.339 -15.652 1.00 92.56 824 VAL A O 1
ATOM 6422 N N . ALA A 1 825 ? 8.673 -12.640 -14.586 1.00 90.94 825 ALA A N 1
ATOM 6423 C CA . ALA A 1 825 ? 9.930 -12.759 -15.326 1.00 90.94 825 ALA A CA 1
ATOM 6424 C C . ALA A 1 825 ? 10.605 -14.128 -15.126 1.00 90.94 825 ALA A C 1
ATOM 6426 O O . ALA A 1 825 ? 11.103 -14.719 -16.085 1.00 90.94 825 ALA A O 1
ATOM 6427 N N . ARG A 1 826 ? 10.603 -14.678 -13.903 1.00 90.81 826 ARG A N 1
ATOM 6428 C CA . ARG A 1 826 ? 11.138 -16.026 -13.640 1.00 90.81 826 ARG A CA 1
ATOM 6429 C C . ARG A 1 826 ? 10.345 -17.101 -14.369 1.00 90.81 826 ARG A C 1
ATOM 6431 O O . ARG A 1 826 ? 10.960 -18.010 -14.930 1.00 90.81 826 ARG A O 1
ATOM 6438 N N . ARG A 1 827 ? 9.016 -16.982 -14.398 1.00 91.25 827 ARG A N 1
ATOM 6439 C CA . ARG A 1 827 ? 8.152 -17.900 -15.144 1.00 91.25 827 ARG A CA 1
ATOM 6440 C C . ARG A 1 827 ? 8.450 -17.851 -16.640 1.00 91.25 827 ARG A C 1
ATOM 6442 O O . ARG A 1 827 ? 8.635 -18.901 -17.251 1.00 91.25 827 ARG A O 1
ATOM 6449 N N . VAL A 1 828 ? 8.593 -16.649 -17.200 1.00 90.31 828 VAL A N 1
ATOM 6450 C CA . VAL A 1 828 ? 8.973 -16.417 -18.602 1.00 90.31 828 VAL A CA 1
ATOM 6451 C C . VAL A 1 828 ? 10.331 -17.037 -18.936 1.00 90.31 828 VAL A C 1
ATOM 6453 O O . VAL A 1 828 ? 10.431 -17.782 -19.905 1.00 90.31 828 VAL A O 1
ATOM 6456 N N . VAL A 1 829 ? 11.363 -16.803 -18.120 1.00 86.12 829 VAL A N 1
ATOM 6457 C CA . VAL A 1 829 ? 12.699 -17.396 -18.329 1.00 86.12 829 VAL A CA 1
ATOM 6458 C C . VAL A 1 829 ? 12.651 -18.926 -18.264 1.00 86.12 829 VAL A C 1
ATOM 6460 O O . VAL A 1 829 ? 13.324 -19.601 -19.043 1.00 86.12 829 VAL A O 1
ATOM 6463 N N . GLY A 1 830 ? 11.835 -19.482 -17.363 1.00 80.62 830 GLY A N 1
ATOM 6464 C CA . GLY A 1 830 ? 11.600 -20.924 -17.282 1.00 80.62 830 GLY A CA 1
ATOM 6465 C C . GLY A 1 830 ? 10.976 -21.512 -18.553 1.00 80.62 830 GLY A C 1
ATOM 6466 O O . GLY A 1 830 ? 11.289 -22.645 -18.903 1.00 80.62 830 GLY A O 1
ATOM 6467 N N . LEU A 1 831 ? 10.146 -20.738 -19.260 1.00 82.12 831 LEU A N 1
ATOM 6468 C CA . LEU A 1 831 ? 9.492 -21.134 -20.512 1.00 82.12 831 LEU A CA 1
ATOM 6469 C C . LEU A 1 831 ? 10.385 -20.943 -21.750 1.00 82.12 831 LEU A C 1
ATOM 6471 O O . LEU A 1 831 ? 10.291 -21.726 -22.689 1.00 82.12 831 LEU A O 1
ATOM 6475 N N . THR A 1 832 ? 11.255 -19.926 -21.768 1.00 78.31 832 THR A N 1
ATOM 6476 C CA . THR A 1 832 ? 12.096 -19.586 -22.935 1.00 78.31 832 THR A CA 1
ATOM 6477 C C . THR A 1 832 ? 13.472 -20.261 -22.941 1.00 78.31 832 THR A C 1
ATOM 6479 O O . THR A 1 832 ? 14.232 -20.104 -23.894 1.00 78.31 832 THR A O 1
ATOM 6482 N N . GLY A 1 833 ? 13.815 -21.033 -21.903 1.00 54.50 833 GLY A N 1
ATOM 6483 C CA . GLY A 1 833 ? 15.000 -21.900 -21.896 1.00 54.50 833 GLY A CA 1
ATOM 6484 C C . GLY A 1 833 ? 16.354 -21.186 -21.776 1.00 54.50 833 GLY A C 1
ATOM 6485 O O . GLY A 1 833 ? 17.397 -21.832 -21.901 1.00 54.50 833 GLY A O 1
ATOM 6486 N N . GLN A 1 834 ? 16.390 -19.879 -21.489 1.00 48.84 834 GLN A N 1
ATOM 6487 C CA . GLN A 1 834 ? 17.651 -19.172 -21.244 1.00 48.84 834 GLN A CA 1
ATOM 6488 C C . GLN A 1 834 ? 18.235 -19.563 -19.874 1.00 48.84 834 GLN A C 1
ATOM 6490 O O . GLN A 1 834 ? 17.784 -19.125 -18.813 1.00 48.84 834 GLN A O 1
ATOM 6495 N N . LYS A 1 835 ? 19.269 -20.417 -19.890 1.00 36.03 835 LYS A N 1
ATOM 6496 C CA . LYS A 1 835 ? 20.053 -20.806 -18.705 1.00 36.03 835 LYS A CA 1
ATOM 6497 C C . LYS A 1 835 ? 20.569 -19.568 -17.954 1.00 36.03 835 LYS A C 1
ATOM 6499 O O . LYS A 1 835 ? 21.228 -18.707 -18.526 1.00 36.03 835 LYS A O 1
ATOM 6504 N N . ARG A 1 836 ? 20.332 -19.539 -16.637 1.00 34.03 836 ARG A N 1
ATOM 6505 C CA . ARG A 1 836 ? 20.826 -18.522 -15.691 1.00 34.03 836 ARG A CA 1
ATOM 6506 C C . ARG A 1 836 ? 22.342 -18.296 -15.802 1.00 34.03 836 ARG A C 1
ATOM 6508 O O . ARG A 1 836 ? 23.120 -19.164 -15.405 1.00 34.03 836 ARG A O 1
ATOM 6515 N N . LEU A 1 837 ? 22.746 -17.075 -16.157 1.00 34.38 837 LEU A N 1
ATOM 6516 C CA . LEU A 1 837 ? 24.006 -16.490 -15.694 1.00 34.38 837 LEU A CA 1
ATOM 6517 C C . LEU A 1 837 ? 23.887 -16.272 -14.177 1.00 34.38 837 LEU A C 1
ATOM 6519 O O . LEU A 1 837 ? 23.116 -15.436 -13.705 1.00 34.38 837 LEU A O 1
ATOM 6523 N N . ARG A 1 838 ? 24.597 -17.082 -13.387 1.00 31.22 838 ARG A N 1
ATOM 6524 C CA . ARG A 1 838 ? 24.681 -16.899 -11.933 1.00 31.22 838 ARG A CA 1
ATOM 6525 C C . ARG A 1 838 ? 25.551 -15.675 -11.637 1.00 31.22 838 ARG A C 1
ATOM 6527 O O . ARG A 1 838 ? 26.769 -15.746 -11.738 1.00 31.22 838 ARG A O 1
ATOM 6534 N N . SER A 1 839 ? 24.923 -14.577 -11.228 1.00 29.36 839 SER A N 1
ATOM 6535 C CA . SER A 1 839 ? 25.603 -13.470 -10.552 1.00 29.36 839 SER A CA 1
ATOM 6536 C C . SER A 1 839 ? 25.943 -13.887 -9.117 1.00 29.36 839 SER A C 1
ATOM 6538 O O . SER A 1 839 ? 25.062 -14.165 -8.300 1.00 29.36 839 SER A O 1
ATOM 6540 N N . ASN A 1 840 ? 27.242 -13.960 -8.828 1.00 33.19 840 ASN A N 1
ATOM 6541 C CA . ASN A 1 840 ? 27.784 -14.012 -7.478 1.00 33.19 840 ASN A CA 1
ATOM 6542 C C . ASN A 1 840 ? 27.458 -12.695 -6.760 1.00 33.19 840 ASN A C 1
ATOM 6544 O O . ASN A 1 840 ? 28.128 -11.689 -6.972 1.00 33.19 840 ASN A O 1
ATOM 6548 N N . SER A 1 841 ? 26.496 -12.709 -5.840 1.00 31.62 841 SER A N 1
ATOM 6549 C CA . SER A 1 841 ? 26.472 -11.728 -4.754 1.00 31.62 841 SER A CA 1
ATOM 6550 C C . SER A 1 841 ? 26.231 -12.436 -3.424 1.00 31.62 841 SER A C 1
ATOM 6552 O O . SER A 1 841 ? 25.290 -13.205 -3.234 1.00 31.62 841 SER A O 1
ATOM 6554 N N . LYS A 1 842 ? 27.181 -12.222 -2.514 1.00 39.12 842 LYS A N 1
ATOM 6555 C CA . LYS A 1 842 ? 27.209 -12.733 -1.146 1.00 39.12 842 LYS A CA 1
ATOM 6556 C C . LYS A 1 842 ? 25.877 -12.439 -0.441 1.00 39.12 842 LYS A C 1
ATOM 6558 O O . LYS A 1 842 ? 25.558 -11.278 -0.205 1.00 39.12 842 LYS A O 1
ATOM 6563 N N . ARG A 1 843 ? 25.165 -13.470 0.023 1.00 31.36 843 ARG A N 1
ATOM 6564 C CA . ARG A 1 843 ? 24.248 -13.344 1.166 1.00 31.36 843 ARG A CA 1
ATOM 6565 C C . ARG A 1 843 ? 24.713 -14.262 2.287 1.00 31.36 843 ARG A C 1
ATOM 6567 O O . ARG A 1 843 ? 24.826 -15.473 2.121 1.00 31.36 843 ARG A O 1
ATOM 6574 N N . ARG A 1 844 ? 25.046 -13.623 3.413 1.00 32.47 844 ARG A N 1
ATOM 6575 C CA . ARG A 1 844 ? 25.398 -14.240 4.692 1.00 32.47 844 ARG A CA 1
ATOM 6576 C C . ARG A 1 844 ? 24.313 -15.231 5.114 1.00 32.47 844 ARG A C 1
ATOM 6578 O O . ARG A 1 844 ? 23.125 -14.929 5.060 1.00 32.47 844 ARG A O 1
ATOM 6585 N N . ASN A 1 845 ? 24.773 -16.388 5.573 1.00 30.50 845 ASN A N 1
ATOM 6586 C CA . ASN A 1 845 ? 24.000 -17.393 6.286 1.00 30.50 845 ASN A CA 1
ATOM 6587 C C . ASN A 1 845 ? 23.250 -16.797 7.484 1.00 30.50 845 ASN A C 1
ATOM 6589 O O . ASN A 1 845 ? 23.885 -16.202 8.349 1.00 30.50 845 ASN A O 1
ATOM 6593 N N . LEU A 1 846 ? 21.969 -17.140 7.627 1.00 30.38 846 LEU A N 1
ATOM 6594 C CA . LEU A 1 846 ? 21.456 -17.641 8.901 1.00 30.38 846 LEU A CA 1
ATOM 6595 C C . LEU A 1 846 ? 20.420 -18.742 8.630 1.00 30.38 846 LEU A C 1
ATOM 6597 O O . LEU A 1 846 ? 19.318 -18.508 8.146 1.00 30.38 846 LEU A O 1
ATOM 6601 N N . ARG A 1 847 ? 20.835 -19.979 8.921 1.00 33.22 847 ARG A N 1
ATOM 6602 C CA . ARG A 1 847 ? 19.986 -21.169 9.021 1.00 33.22 847 ARG A CA 1
ATOM 6603 C C . ARG A 1 847 ? 18.990 -20.989 10.169 1.00 33.22 847 ARG A C 1
ATOM 6605 O O . ARG A 1 847 ? 19.454 -20.799 11.287 1.00 33.22 847 ARG A O 1
ATOM 6612 N N . ARG A 1 848 ? 17.701 -21.272 9.946 1.00 28.64 848 ARG A N 1
ATOM 6613 C CA . ARG A 1 848 ? 16.903 -22.170 10.810 1.00 28.64 848 ARG A CA 1
ATOM 6614 C C . ARG A 1 848 ? 15.874 -22.932 9.964 1.00 28.64 848 ARG A C 1
ATOM 6616 O O . ARG A 1 848 ? 15.216 -22.364 9.103 1.00 28.64 848 ARG A O 1
ATOM 6623 N N . ARG A 1 849 ? 15.854 -24.251 10.178 1.00 30.11 849 ARG A N 1
ATOM 6624 C CA . ARG A 1 849 ? 15.015 -25.273 9.531 1.00 30.11 849 ARG A CA 1
ATOM 6625 C C . ARG A 1 849 ? 13.559 -25.228 10.042 1.00 30.11 849 ARG A C 1
ATOM 6627 O O . ARG A 1 849 ? 13.337 -24.694 11.127 1.00 30.11 849 ARG A O 1
ATOM 6634 N N . PRO A 1 850 ? 12.607 -25.824 9.298 1.00 33.09 850 PRO A N 1
ATOM 6635 C CA . PRO A 1 850 ? 11.188 -25.879 9.644 1.00 33.09 850 PRO A CA 1
ATOM 6636 C C . PRO A 1 850 ? 10.905 -26.986 10.669 1.00 33.09 850 PRO A C 1
ATOM 6638 O O . PRO A 1 850 ? 11.544 -28.034 10.625 1.00 33.09 850 PRO A O 1
ATOM 6641 N N . ASN A 1 851 ? 9.911 -26.787 11.536 1.00 28.06 851 ASN A N 1
ATOM 6642 C CA . ASN A 1 851 ? 9.325 -27.854 12.347 1.00 28.06 851 ASN A CA 1
ATOM 6643 C C . ASN A 1 851 ? 7.804 -27.814 12.207 1.00 28.06 851 ASN A C 1
ATOM 6645 O O . ASN A 1 851 ? 7.151 -26.902 12.703 1.00 28.06 851 ASN A O 1
ATOM 6649 N N . ASN A 1 852 ? 7.255 -28.838 11.558 1.00 29.08 852 ASN A N 1
ATOM 6650 C CA . ASN A 1 852 ? 5.868 -29.233 11.722 1.00 29.08 852 ASN A CA 1
ATOM 6651 C C . ASN A 1 852 ? 5.821 -30.767 11.752 1.00 29.08 852 ASN A C 1
ATOM 6653 O O . ASN A 1 852 ? 6.193 -31.392 10.759 1.00 29.08 852 ASN A O 1
ATOM 6657 N N . ARG A 1 853 ? 5.438 -31.337 12.903 1.00 30.03 853 ARG A N 1
ATOM 6658 C CA . ARG A 1 853 ? 4.704 -32.607 13.107 1.00 30.03 853 ARG A CA 1
ATOM 6659 C C . ARG A 1 853 ? 4.888 -33.107 14.544 1.00 30.03 853 ARG A C 1
ATOM 6661 O O . ARG A 1 853 ? 5.957 -33.571 14.925 1.00 30.03 853 ARG A O 1
ATOM 6668 N N . SER A 1 854 ? 3.797 -33.069 15.298 1.00 26.64 854 SER A N 1
ATOM 6669 C CA . SER A 1 854 ? 3.548 -33.924 16.457 1.00 26.64 854 SER A CA 1
ATOM 6670 C C . SER A 1 854 ? 2.244 -34.670 16.186 1.00 26.64 854 SER A C 1
ATOM 6672 O O . SER A 1 854 ? 1.284 -34.026 15.773 1.00 26.64 854 SER A O 1
ATOM 6674 N N . ILE A 1 855 ? 2.247 -36.000 16.344 1.00 30.17 855 ILE A N 1
ATOM 6675 C CA . ILE A 1 855 ? 1.197 -36.835 16.965 1.00 30.17 855 ILE A CA 1
ATOM 6676 C C . ILE A 1 855 ? 1.633 -38.319 16.918 1.00 30.17 855 ILE A C 1
ATOM 6678 O O . ILE A 1 855 ? 1.971 -38.841 15.860 1.00 30.17 855 ILE A O 1
ATOM 6682 N N . CYS A 1 856 ? 1.568 -38.955 18.100 1.00 26.12 856 CYS A N 1
ATOM 6683 C CA . CYS A 1 856 ? 1.544 -40.393 18.443 1.00 26.12 856 CYS A CA 1
ATOM 6684 C C . CYS A 1 856 ? 2.692 -41.300 17.922 1.00 26.12 856 CYS A C 1
ATOM 6686 O O . CYS A 1 856 ? 2.854 -41.525 16.735 1.00 26.12 856 CYS A O 1
ATOM 6688 N N . SER A 1 857 ? 3.453 -42.013 18.765 1.00 29.33 857 SER A N 1
ATOM 6689 C CA . SER A 1 857 ? 2.931 -43.058 19.650 1.00 29.33 857 SER A CA 1
ATOM 6690 C C . SER A 1 857 ? 4.003 -43.665 20.590 1.00 29.33 857 SER A C 1
ATOM 6692 O O . SER A 1 857 ? 5.147 -43.861 20.205 1.00 29.33 857 SER A O 1
ATOM 6694 N N . LYS A 1 858 ? 3.527 -44.047 21.788 1.00 30.64 858 LYS A N 1
ATOM 6695 C CA . LYS A 1 858 ? 3.929 -45.163 22.679 1.00 30.64 858 LYS A CA 1
ATOM 6696 C C . LYS A 1 858 ? 5.295 -45.182 23.409 1.00 30.64 858 LYS A C 1
ATOM 6698 O O . LYS A 1 858 ? 6.313 -45.508 22.823 1.00 30.64 858 LYS A O 1
ATOM 6703 N N . ARG A 1 859 ? 5.138 -45.167 24.754 1.00 29.16 859 ARG A N 1
ATOM 6704 C CA . ARG A 1 859 ? 5.828 -45.944 25.830 1.00 29.16 859 ARG A CA 1
ATOM 6705 C C . ARG A 1 859 ? 7.320 -45.604 26.044 1.00 29.16 859 ARG A C 1
ATOM 6707 O O . ARG A 1 859 ? 8.072 -45.585 25.094 1.00 29.16 859 ARG A O 1
ATOM 6714 N N . ARG A 1 860 ? 7.861 -45.380 27.249 1.00 29.22 860 ARG A N 1
ATOM 6715 C CA . ARG A 1 860 ? 7.577 -45.860 28.620 1.00 29.22 860 ARG A CA 1
ATOM 6716 C C . ARG A 1 860 ? 8.265 -44.909 29.639 1.00 29.22 860 ARG A C 1
ATOM 6718 O O . ARG A 1 860 ? 9.334 -44.389 29.356 1.00 29.22 860 ARG A O 1
ATOM 6725 N N . ILE A 1 861 ? 7.636 -44.744 30.803 1.00 29.09 861 ILE A N 1
ATOM 6726 C CA . ILE A 1 861 ? 8.098 -44.186 32.108 1.00 29.09 861 ILE A CA 1
ATOM 6727 C C . ILE A 1 861 ? 9.258 -45.059 32.693 1.00 29.09 861 ILE A C 1
ATOM 6729 O O . ILE A 1 861 ? 9.311 -46.208 32.235 1.00 29.09 861 ILE A O 1
ATOM 6733 N N . PRO A 1 862 ? 10.114 -44.673 33.698 1.00 45.09 862 PRO A N 1
ATOM 6734 C CA . PRO A 1 862 ? 10.101 -43.515 34.641 1.00 45.09 862 PRO A CA 1
ATOM 6735 C C . PRO A 1 862 ? 11.411 -42.693 34.850 1.00 45.09 862 PRO A C 1
ATOM 6737 O O . PRO A 1 862 ? 12.505 -43.203 34.653 1.00 45.09 862 PRO A O 1
ATOM 6740 N N . ASN A 1 863 ? 11.235 -41.437 35.321 1.00 30.08 863 ASN A N 1
ATOM 6741 C CA . ASN A 1 863 ? 11.750 -40.752 36.549 1.00 30.08 863 ASN A CA 1
ATOM 6742 C C . ASN A 1 863 ? 13.060 -41.210 37.257 1.00 30.08 863 ASN A C 1
ATOM 6744 O O . ASN A 1 863 ? 13.395 -42.387 37.186 1.00 30.08 863 ASN A O 1
ATOM 6748 N N . PRO A 1 864 ? 13.614 -40.436 38.229 1.00 51.38 864 PRO A N 1
ATOM 6749 C CA . PRO A 1 864 ? 13.759 -38.969 38.403 1.00 51.38 864 PRO A CA 1
ATOM 6750 C C . PRO A 1 864 ? 15.171 -38.572 38.935 1.00 51.38 864 PRO A C 1
ATOM 6752 O O . PRO A 1 864 ? 15.902 -39.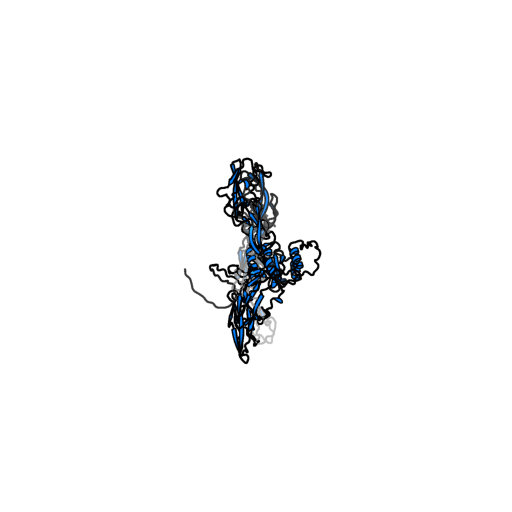440 39.394 1.00 51.38 864 PRO A O 1
ATOM 6755 N N . THR A 1 865 ? 15.534 -37.278 38.974 1.00 32.44 865 THR A N 1
ATOM 6756 C CA . THR A 1 865 ? 16.280 -36.603 40.089 1.00 32.44 865 THR A CA 1
ATOM 6757 C C . THR A 1 865 ? 16.608 -35.143 39.725 1.00 32.44 865 THR A C 1
ATOM 6759 O O . THR A 1 865 ? 17.166 -34.867 38.673 1.00 32.44 865 THR A O 1
ATOM 6762 N N . SER A 1 866 ? 15.983 -34.183 40.421 1.00 32.81 866 SER A N 1
ATOM 6763 C CA . SER A 1 866 ? 16.576 -33.297 41.452 1.00 32.81 866 SER A CA 1
ATOM 6764 C C . SER A 1 866 ? 17.521 -32.223 40.890 1.00 32.81 866 SER A C 1
ATOM 6766 O O . SER A 1 866 ? 18.583 -32.534 40.374 1.00 32.81 866 SER A O 1
ATOM 6768 N N . LYS A 1 867 ? 17.076 -30.958 40.902 1.00 36.12 867 LYS A N 1
ATOM 6769 C CA . LYS A 1 867 ? 17.574 -29.902 41.815 1.00 36.12 867 LYS A CA 1
ATOM 6770 C C . LYS A 1 867 ? 19.090 -29.666 41.707 1.00 36.12 867 LYS A C 1
ATOM 6772 O O . LYS A 1 867 ? 19.846 -30.478 42.211 1.00 36.12 867 LYS A O 1
ATOM 6777 N N . GLU A 1 868 ? 19.507 -28.519 41.174 1.00 35.78 868 GLU A N 1
ATOM 6778 C CA . GLU A 1 868 ? 20.006 -27.380 41.970 1.00 35.78 868 GLU A CA 1
ATOM 6779 C C . GLU A 1 868 ? 20.635 -26.282 41.093 1.00 35.78 868 GLU A C 1
ATOM 6781 O O . GLU A 1 868 ? 21.429 -26.576 40.205 1.00 35.78 868 GLU A O 1
ATOM 6786 N N . LYS A 1 869 ? 20.309 -25.041 41.490 1.00 39.28 869 LYS A N 1
ATOM 6787 C CA . LYS A 1 869 ? 20.900 -23.725 41.182 1.00 39.28 869 LYS A CA 1
ATOM 6788 C C . LYS A 1 869 ? 20.586 -23.055 39.849 1.00 39.28 869 LYS A C 1
ATOM 6790 O O . LYS A 1 869 ? 21.082 -23.493 38.793 1.00 39.28 869 LYS A O 1
#

InterPro domains:
  IPR007253 Cell wall binding repeat 2 [PF04122] (711-797)
  IPR013378 Internalin B-like, B-repeat [PF09479] (446-502)
  IPR044060 Bacterial repeat domain [PF18998] (72-129)
  IPR044060 Bacterial repeat domain [PF18998] (617-682)
  IPR051922 Bacterial Sporulation-Associated [PTHR30032] (706-835)
  IPR059115 Rib domain [PF08428] (343-415)

Foldseek 3Di:
DDDDQVFFDACPVVDDDDDDDFQKDFPDKPDHNRDRGGDDPPDDIDTDIDGHDQKAFDPDPVCPVAGPQWAKEFEALPDFWDFDDGGIITGHAQDWDADDGTDIGGHQQKDFDDKPDHRTDHDHHHYYIYTDIDGHDQKAFDDDPVCPPAHPQWAKEAEAEDPFWGKDDGGIITGHAQDWDFCPVVVVPIDTGGDQQWALVPWAKVPHTDGDGDHYYYYIYIYTHGDDQKAKDDDPDCPVAPPQWAKEWEAEDPQFPDRDITIITGRLVDWDKDADDTAGDWDADPNKIKGWDWQFKAWPDDDDDTGRDRIDTGRHNHHTYIYIDTDIDIDDDPDFQDWDFDAAAEDEQPDWDDQQVRTDQDAPDPPRHGDPPKDKDFDDVQGWNRNDFAKTWGWIWIAHPVRDIDTDIGIYGYDYQKAFDWPPHDDDSHPPQWAKEFEDAPVPPFWGFDPRWTGIITGNQVFFAADDDTHIDGDQQKDWDDWPPHRRGTDGDNHHHYIHTDIDGHDQKAFQADPVRHGDDQDPQWAKEAEAEDPQWDWADGGMMTGRLVVQDWLVNPDGTDTGGDPQKDQDPVQWAVRRVPTRGGCNHYYYIYGHIDGPDDPDQKAKEAEAESDVQFWGKPPRMDIAGLPDDAFQFIATDTDPQKDWAAKAWRNRHGDGRHRTDTDPDRHHTYIYTYMDGNDPDPPPDDPDDDDDPPDDDDDDDDPDPPDQDDPAQQSSLLSVCVVQAQAAQEEEEWERPPVLQVVLCVLVCVLRVYGYGYAHQQDRDVSSVVSLVSRLYAAYEYREDCNTHNPNNLVVCVVSHNPHHHYQYDPDSVSSSVSSVVVVCVSVVPDDPDDDDDDDDDDDDDDDDDDDDDDDDDDDDDDDD

Secondary structure (DSSP, 8-state):
----TTS-B--TTSSPP--PPTTEEEEEESS-TTS-B---TT----EEEEEPPSEEE--STT-TTPPTT-EEEEEE--SSEEEES--EEEE-TTSEEEPPPPEEEEPTTEEEEEESS-SEEE--S-EEEEEEEEEPPSEEE--STTSTTPPTTEEEEEEEE-TTEEEES--EEEEETTSEE--HHHHHTSEEEEPTTEEEEEEEEESPP-SEE-SS-EEEEEEEEEPPSEEE--SSSSTT--TTPEEEEEE--TTBS----EEEEE-TTS-EEEE--PPBPEEEETTEEEEEEEEEEEEEESSS--BSSSEEEE---S-EEEEEEEEEEEE-SS-PPPP-BPSSEEEETT-PPPGGGGBSS-TT-SSSPPPTT-EEEEPTT-----SSSEEEEEEEEEE-TTS-EEEEEEEEEEE-SEEEE-TTPPPP---TTPEEEEEEESS--SEEEPTT---EEEE-TTS-B--PPPPEEEPTTEEEEEEES--SS-B---S-EEEEEEEEEPPSEEESB-TTSPBPPPPTT-EEEEEE--TTEEEES--EEEE-GGGT--GGGS-PPEEEE-TTEEEEEEEEES-TTT--S---S-EEEEEEEEES----SEEEEEEEESSTTTEEEESSEEEEETTTPPP--EEEEEPTTEEEEEEE-TTS-EEESSSEE-----S-EEEEEEEEEPP-------PPPPPPS-SPPP------------SSHHHHHHHHHHHH-S--SEEEEEESS-HHHHHHHHHHHHHHT--EEEEBTTB--HHHHHHHHHHT--EEEEES-TTTS-HHHHHHHTTS-SS--EEE--SSHHHHHHHHHHHHHHHHT------------------------------------

pLDDT: mean 84.65, std 15.94, range [26.12, 97.94]